Protein AF-A0A2U0S1U6-F1 (afdb_monomer)

Mean predicted aligned error: 14.84 Å

Structure (mmCIF, N/CA/C/O backbone):
data_AF-A0A2U0S1U6-F1
#
_entry.id   AF-A0A2U0S1U6-F1
#
loop_
_atom_site.group_PDB
_atom_site.id
_atom_site.type_symbol
_atom_site.label_atom_id
_atom_site.label_alt_id
_atom_site.label_comp_id
_atom_site.label_asym_id
_atom_site.label_entity_id
_atom_site.label_seq_id
_atom_site.pdbx_PDB_ins_code
_atom_site.Cartn_x
_atom_site.Cartn_y
_atom_site.Cartn_z
_atom_site.occupancy
_atom_site.B_iso_or_equiv
_atom_site.auth_seq_id
_atom_site.auth_comp_id
_atom_site.auth_asym_id
_atom_site.auth_atom_id
_atom_site.pdbx_PDB_model_num
ATOM 1 N N . ILE A 1 1 ? -12.749 37.441 23.739 1.00 44.81 1 ILE A N 1
ATOM 2 C CA . ILE A 1 1 ? -11.744 36.403 24.082 1.00 44.81 1 ILE A CA 1
ATOM 3 C C . ILE A 1 1 ? -11.580 35.403 22.929 1.00 44.81 1 ILE A C 1
ATOM 5 O O . ILE A 1 1 ? -10.470 35.305 22.437 1.00 44.81 1 ILE A O 1
ATOM 9 N N . LYS A 1 2 ? -12.652 34.806 22.372 1.00 34.22 2 LYS A N 1
ATOM 10 C CA . LYS A 1 2 ? -12.570 33.946 21.162 1.00 34.22 2 LYS A CA 1
ATOM 11 C C . LYS A 1 2 ? -11.979 34.623 19.904 1.00 34.22 2 LYS A C 1
ATOM 13 O O . LYS A 1 2 ? -11.168 34.019 19.224 1.00 34.22 2 LYS A O 1
ATOM 18 N N . PHE A 1 3 ? -12.283 35.901 19.657 1.00 32.75 3 PHE A N 1
ATOM 19 C CA . PHE A 1 3 ? -11.718 36.657 18.520 1.00 32.75 3 PHE A CA 1
ATOM 20 C C . PHE A 1 3 ? -10.236 37.043 18.671 1.00 32.75 3 PHE A C 1
ATOM 22 O O . PHE A 1 3 ? -9.562 37.286 17.681 1.00 32.75 3 PHE A O 1
ATOM 29 N N . VAL A 1 4 ? -9.726 37.108 19.905 1.00 33.41 4 VAL A N 1
ATOM 30 C CA . VAL A 1 4 ? -8.321 37.465 20.172 1.00 33.41 4 VAL A CA 1
ATOM 31 C C . VAL A 1 4 ? -7.442 36.212 20.140 1.00 33.41 4 VAL A C 1
ATOM 33 O O . VAL A 1 4 ? -6.314 36.290 19.678 1.00 33.41 4 VAL A O 1
ATOM 36 N N . GLY A 1 5 ? -7.977 35.050 20.537 1.00 30.17 5 GLY A N 1
ATOM 37 C CA . GLY A 1 5 ? -7.296 33.759 20.387 1.00 30.17 5 GLY A CA 1
ATOM 38 C C . GLY A 1 5 ? -7.085 33.366 18.923 1.00 30.17 5 GLY A C 1
ATOM 39 O O . GLY A 1 5 ? -5.979 32.989 18.564 1.00 30.17 5 GLY A O 1
ATOM 40 N N . LEU A 1 6 ? -8.100 33.551 18.068 1.00 33.03 6 LEU A N 1
ATOM 41 C CA . LEU A 1 6 ? -7.993 33.233 16.639 1.00 33.03 6 LEU A CA 1
ATOM 42 C C . LEU A 1 6 ? -6.957 34.125 15.935 1.00 33.03 6 LEU A C 1
ATOM 44 O O . LEU A 1 6 ? -6.092 33.620 15.237 1.00 33.03 6 LEU A O 1
ATOM 48 N N . ALA A 1 7 ? -6.966 35.436 16.206 1.00 34.06 7 ALA A N 1
ATOM 49 C CA . ALA A 1 7 ? -6.001 36.366 15.620 1.00 34.06 7 ALA A CA 1
ATOM 50 C C . ALA A 1 7 ? -4.557 36.123 16.097 1.00 34.06 7 ALA A C 1
ATOM 52 O O . ALA A 1 7 ? -3.629 36.323 15.324 1.00 34.06 7 ALA A O 1
ATOM 53 N N . ILE A 1 8 ? -4.357 35.686 17.347 1.00 36.22 8 ILE A N 1
ATOM 54 C CA . ILE A 1 8 ? -3.024 35.363 17.882 1.00 36.22 8 ILE A CA 1
ATOM 55 C C . ILE A 1 8 ? -2.498 34.051 17.286 1.00 36.22 8 ILE A C 1
ATOM 57 O O . ILE A 1 8 ? -1.316 33.994 16.964 1.00 36.22 8 ILE A O 1
ATOM 61 N N . ILE A 1 9 ? -3.357 33.048 17.063 1.00 40.25 9 ILE A N 1
ATOM 62 C CA . ILE A 1 9 ? -2.987 31.802 16.369 1.00 40.25 9 ILE A CA 1
ATOM 63 C C . ILE A 1 9 ? -2.623 32.094 14.908 1.00 40.25 9 ILE A C 1
ATOM 65 O O . ILE A 1 9 ? -1.553 31.692 14.465 1.00 40.25 9 ILE A O 1
ATOM 69 N N . THR A 1 10 ? -3.416 32.900 14.190 1.00 36.81 10 THR A N 1
ATOM 70 C CA . THR A 1 10 ? -3.083 33.313 12.814 1.00 36.81 10 THR A CA 1
ATOM 71 C C . THR A 1 10 ? -1.766 34.098 12.753 1.00 36.81 10 THR A C 1
ATOM 73 O O . THR A 1 10 ? -0.963 33.865 11.855 1.00 36.81 10 THR A O 1
ATOM 76 N N . PHE A 1 11 ? -1.494 34.977 13.730 1.00 34.56 11 PHE A N 1
ATOM 77 C CA . PHE A 1 11 ? -0.257 35.769 13.767 1.00 34.56 11 PHE A CA 1
ATOM 78 C C . PHE A 1 11 ? 0.987 34.931 14.130 1.00 34.56 11 PHE A C 1
ATOM 80 O O . PHE A 1 11 ? 2.075 35.179 13.598 1.00 34.56 11 PHE A O 1
ATOM 87 N N . LEU A 1 12 ? 0.837 33.921 15.001 1.00 35.41 12 LEU A N 1
ATOM 88 C CA . LEU A 1 12 ? 1.898 32.962 15.346 1.00 35.41 12 LEU A CA 1
ATOM 89 C C . LEU A 1 12 ? 2.205 32.010 14.185 1.00 35.41 12 LEU A C 1
ATOM 91 O O . LEU A 1 12 ? 3.378 31.809 13.885 1.00 35.41 12 LEU A O 1
ATOM 95 N N . CYS A 1 13 ? 1.190 31.531 13.456 1.00 34.12 13 CYS A N 1
ATOM 96 C CA . CYS A 1 13 ? 1.404 30.764 12.227 1.00 34.12 13 CYS A CA 1
ATOM 97 C C . CYS A 1 13 ? 2.159 31.604 11.182 1.00 34.12 13 CYS A C 1
ATOM 99 O O . CYS A 1 13 ? 3.176 31.156 10.665 1.00 34.12 13 CYS A O 1
ATOM 101 N N . THR A 1 14 ? 1.780 32.870 10.948 1.00 36.09 14 THR A N 1
ATOM 102 C CA . THR A 1 14 ? 2.487 33.726 9.969 1.00 36.09 14 THR A CA 1
ATOM 103 C C . THR A 1 14 ? 3.929 34.082 10.346 1.00 36.09 14 THR A C 1
ATOM 105 O O . THR A 1 14 ? 4.725 34.385 9.462 1.00 36.09 14 THR A O 1
ATOM 108 N N . THR A 1 15 ? 4.296 34.068 11.634 1.00 32.66 15 THR A N 1
ATOM 109 C CA . THR A 1 15 ? 5.660 34.437 12.063 1.00 32.66 15 THR A CA 1
ATOM 110 C C . THR A 1 15 ? 6.644 33.268 12.051 1.00 32.66 15 THR A C 1
ATOM 112 O O . THR A 1 15 ? 7.842 33.516 11.929 1.00 32.66 15 THR A O 1
ATOM 115 N N . VAL A 1 16 ? 6.167 32.018 12.074 1.00 37.06 16 VAL A N 1
ATOM 116 C CA . VAL A 1 16 ? 7.011 30.828 11.845 1.00 37.06 16 VAL A CA 1
ATOM 117 C C . VAL A 1 16 ? 7.369 30.679 10.355 1.00 37.06 16 VAL A C 1
ATOM 119 O O . VAL A 1 16 ? 8.510 30.346 10.036 1.00 37.06 16 VAL A O 1
ATOM 122 N N . PHE A 1 17 ? 6.466 31.063 9.442 1.00 38.22 17 PHE A N 1
ATOM 123 C CA . PHE A 1 17 ? 6.702 31.032 7.985 1.00 38.22 17 PHE A CA 1
ATOM 124 C C . PHE A 1 17 ? 7.580 32.175 7.435 1.00 38.22 17 PHE A C 1
ATOM 126 O O . PHE A 1 17 ? 8.018 32.109 6.293 1.00 38.22 17 PHE A O 1
ATOM 133 N N . LEU A 1 18 ? 7.866 33.218 8.226 1.00 29.95 18 LEU A N 1
ATOM 134 C CA . LEU A 1 18 ? 8.726 34.348 7.826 1.00 29.95 18 LEU A CA 1
ATOM 135 C C . LEU A 1 18 ? 10.201 34.169 8.222 1.00 29.95 18 LEU A C 1
ATOM 137 O O . LEU A 1 18 ? 10.991 35.115 8.120 1.00 29.95 18 LEU A O 1
ATOM 141 N N . THR A 1 19 ? 10.602 32.970 8.655 1.00 30.70 19 THR A N 1
ATOM 142 C CA . THR A 1 19 ? 12.022 32.618 8.604 1.00 30.70 19 THR A CA 1
ATOM 143 C C . THR A 1 19 ? 12.461 32.709 7.144 1.00 30.70 19 THR A C 1
ATOM 145 O O . THR A 1 19 ? 11.731 32.311 6.246 1.00 30.70 19 THR A O 1
ATOM 148 N N . LEU A 1 20 ? 13.608 33.342 6.888 1.00 31.86 20 LEU A N 1
ATOM 149 C CA . LEU A 1 20 ? 14.219 33.410 5.562 1.00 31.86 20 LEU A CA 1
ATOM 150 C C . LEU A 1 20 ? 14.424 31.977 5.052 1.00 31.86 20 LEU A C 1
ATOM 152 O O . LEU A 1 20 ? 15.466 31.377 5.315 1.00 31.86 20 LEU A O 1
ATOM 156 N N . VAL A 1 21 ? 13.426 31.435 4.353 1.00 33.72 21 VAL A N 1
ATOM 157 C CA . VAL A 1 21 ? 13.545 30.208 3.579 1.00 33.72 21 VAL A CA 1
ATOM 158 C C . VAL A 1 21 ? 14.455 30.577 2.423 1.00 33.72 21 VAL A C 1
ATOM 160 O O . VAL A 1 21 ? 14.054 31.196 1.439 1.00 33.72 21 VAL A O 1
ATOM 163 N N . VAL A 1 22 ? 15.741 30.292 2.600 1.00 32.19 22 VAL A N 1
ATOM 164 C CA . VAL A 1 22 ? 16.634 30.153 1.460 1.00 32.19 22 VAL A CA 1
ATOM 165 C C . VAL A 1 22 ? 16.043 28.987 0.666 1.00 32.19 22 VAL A C 1
ATOM 167 O O . VAL A 1 22 ? 15.908 27.918 1.262 1.00 32.19 22 VAL A O 1
ATOM 170 N N . PRO A 1 23 ? 15.632 29.163 -0.605 1.00 37.44 23 PRO A N 1
ATOM 171 C CA . PRO A 1 23 ? 15.196 28.034 -1.414 1.00 37.44 23 PRO A CA 1
ATOM 172 C C . PRO A 1 23 ? 16.294 26.977 -1.344 1.00 37.44 23 PRO A C 1
ATOM 174 O O . PRO A 1 23 ? 17.461 27.279 -1.619 1.00 37.44 23 PRO A O 1
ATOM 177 N N . ILE A 1 24 ? 15.946 25.776 -0.883 1.00 37.12 24 ILE A N 1
ATOM 178 C CA . ILE A 1 24 ? 16.891 24.667 -0.841 1.00 37.12 24 ILE A CA 1
ATOM 179 C C . ILE A 1 24 ? 17.199 24.346 -2.301 1.00 37.12 24 ILE A C 1
ATOM 181 O O . ILE A 1 24 ? 16.386 23.773 -3.019 1.00 37.12 24 ILE A O 1
ATOM 185 N N . ALA A 1 25 ? 18.364 24.782 -2.773 1.00 39.03 25 ALA A N 1
ATOM 186 C CA . ALA A 1 25 ? 18.887 24.329 -4.046 1.00 39.03 25 ALA A CA 1
ATOM 187 C C . ALA A 1 25 ? 19.278 22.859 -3.859 1.00 39.03 25 ALA A C 1
ATOM 189 O O . ALA A 1 25 ? 20.300 22.563 -3.248 1.00 39.03 25 ALA A O 1
ATOM 190 N N . ALA A 1 26 ? 18.456 21.940 -4.362 1.00 42.50 26 ALA A N 1
ATOM 191 C CA . ALA A 1 26 ? 18.673 20.496 -4.249 1.00 42.50 26 ALA A CA 1
ATOM 192 C C . ALA A 1 26 ? 19.816 19.963 -5.146 1.00 42.50 26 ALA A C 1
ATOM 194 O O . ALA A 1 26 ? 19.978 18.752 -5.288 1.00 42.50 26 ALA A O 1
ATOM 195 N N . GLN A 1 27 ? 20.598 20.850 -5.777 1.00 42.88 27 GLN A N 1
ATOM 196 C CA . GLN A 1 27 ? 21.670 20.496 -6.706 1.00 42.88 27 GLN A CA 1
ATOM 197 C C . GLN A 1 27 ? 23.005 21.081 -6.256 1.00 42.88 27 GLN A C 1
ATOM 199 O O . GLN A 1 27 ? 23.277 22.268 -6.449 1.00 42.88 27 GLN A O 1
ATOM 204 N N . ASP A 1 28 ? 23.875 20.219 -5.733 1.00 40.00 28 ASP A N 1
ATOM 205 C CA . ASP A 1 28 ? 25.307 20.484 -5.770 1.00 40.00 28 ASP A CA 1
ATOM 206 C C . ASP A 1 28 ? 25.774 20.374 -7.228 1.00 40.00 28 ASP A C 1
ATOM 208 O O . ASP A 1 28 ? 25.632 19.342 -7.884 1.00 40.00 28 ASP A O 1
ATOM 212 N N . LEU A 1 29 ? 26.310 21.474 -7.761 1.00 39.62 29 LEU A N 1
ATOM 213 C CA . LEU A 1 29 ? 26.857 21.544 -9.115 1.00 39.62 29 LEU A CA 1
ATOM 214 C C . LEU A 1 29 ? 27.948 20.476 -9.306 1.00 39.62 29 LEU A C 1
ATOM 216 O O . LEU A 1 29 ? 29.036 20.567 -8.730 1.00 39.62 29 LEU A O 1
ATOM 220 N N . HIS A 1 30 ? 27.668 19.489 -10.162 1.00 42.06 30 HIS A N 1
ATOM 221 C CA . HIS A 1 30 ? 28.629 18.478 -10.603 1.00 42.06 30 HIS A CA 1
ATOM 222 C C . HIS A 1 30 ? 29.864 19.156 -11.220 1.00 42.06 30 HIS A C 1
ATOM 224 O O . HIS A 1 30 ? 29.786 19.774 -12.281 1.00 42.06 30 HIS A O 1
ATOM 230 N N . THR A 1 31 ? 31.013 19.059 -10.547 1.00 37.03 31 THR A N 1
ATOM 231 C CA . THR A 1 31 ? 32.287 19.655 -10.986 1.00 37.03 31 THR A CA 1
ATOM 232 C C . THR A 1 31 ? 33.410 18.612 -10.975 1.00 37.03 31 THR A C 1
ATOM 234 O O . THR A 1 31 ? 34.422 18.774 -10.300 1.00 37.03 31 THR A O 1
ATOM 237 N N . SER A 1 32 ? 33.245 17.510 -11.718 1.00 39.22 32 SER A N 1
ATOM 238 C CA . SER A 1 32 ? 34.348 16.581 -12.016 1.00 39.22 32 SER A CA 1
ATOM 239 C C . SER A 1 32 ? 34.930 16.819 -13.412 1.00 39.22 32 SER A C 1
ATOM 241 O O . SER A 1 32 ? 34.203 17.112 -14.357 1.00 39.22 32 SER A O 1
ATOM 243 N N . ASP A 1 33 ? 36.245 16.622 -13.558 1.00 40.09 33 ASP A N 1
ATOM 244 C CA . ASP A 1 33 ? 37.011 16.770 -14.814 1.00 40.09 33 ASP A CA 1
ATOM 245 C C . ASP A 1 33 ? 36.625 15.756 -15.922 1.00 40.09 33 ASP A C 1
ATOM 247 O O . ASP A 1 33 ? 37.127 15.828 -17.046 1.00 40.09 33 ASP A O 1
ATOM 251 N N . GLN A 1 34 ? 35.725 14.812 -15.627 1.00 53.75 34 GLN A N 1
ATOM 252 C CA . GLN A 1 34 ? 34.980 14.029 -16.610 1.00 53.75 34 GLN A CA 1
ATOM 253 C C . GLN A 1 34 ? 33.499 14.322 -16.419 1.00 53.75 34 GLN A C 1
ATOM 255 O O . GLN A 1 34 ? 32.911 13.996 -15.390 1.00 53.75 34 GLN A O 1
ATOM 260 N N . ASP A 1 35 ? 32.942 14.999 -17.406 1.00 67.38 35 ASP A N 1
ATOM 261 C CA . ASP A 1 35 ? 31.585 15.497 -17.406 1.00 67.38 35 ASP A CA 1
ATOM 262 C C . ASP A 1 35 ? 30.614 14.403 -17.863 1.00 67.38 35 ASP A C 1
ATOM 264 O O . ASP A 1 35 ? 30.680 13.946 -19.004 1.00 67.38 35 ASP A O 1
ATOM 268 N N . THR A 1 36 ? 29.745 13.952 -16.960 1.00 79.00 36 THR A N 1
ATOM 269 C CA . THR A 1 36 ? 28.772 12.886 -17.224 1.00 79.00 36 THR A CA 1
ATOM 270 C C . THR A 1 36 ? 27.411 13.385 -17.717 1.00 79.00 36 THR A C 1
ATOM 272 O O . THR A 1 36 ? 26.506 12.576 -17.943 1.00 79.00 36 THR A O 1
ATOM 275 N N . GLY A 1 37 ? 27.264 14.699 -17.906 1.00 85.50 37 GLY A N 1
ATOM 276 C CA . GLY A 1 37 ? 26.038 15.312 -18.403 1.00 85.50 37 GLY A CA 1
ATOM 277 C C . GLY A 1 37 ? 25.881 15.180 -19.916 1.00 85.50 37 GLY A C 1
ATOM 278 O O . GLY A 1 37 ? 26.865 15.134 -20.659 1.00 85.50 37 GLY A O 1
ATOM 279 N N . SER A 1 38 ? 24.636 15.168 -20.393 1.00 91.19 38 SER A N 1
ATOM 280 C CA . SER A 1 38 ? 24.355 15.237 -21.830 1.00 91.19 38 SER A CA 1
ATOM 281 C C . SER A 1 38 ? 24.926 16.517 -22.450 1.00 91.19 38 SER A C 1
ATOM 283 O O . SER A 1 38 ? 25.088 17.541 -21.781 1.00 91.19 38 SER A O 1
ATOM 285 N N . VAL A 1 39 ? 25.199 16.486 -23.752 1.00 90.62 39 VAL A N 1
ATOM 286 C CA . VAL A 1 39 ? 25.562 17.669 -24.548 1.00 90.62 39 VAL A CA 1
ATOM 287 C C . VAL A 1 39 ? 24.582 17.846 -25.713 1.00 90.62 39 VAL A C 1
ATOM 289 O O . VAL A 1 39 ? 23.891 16.890 -26.069 1.00 90.62 39 VAL A O 1
ATOM 292 N N . PRO A 1 40 ? 24.502 19.029 -26.346 1.00 91.62 40 PRO A N 1
ATOM 293 C CA . PRO A 1 40 ? 23.781 19.172 -27.607 1.00 91.62 40 PRO A CA 1
ATOM 294 C C . PRO A 1 40 ? 24.366 18.247 -28.681 1.00 91.62 40 PRO A C 1
ATOM 296 O O . PRO A 1 40 ? 25.586 18.063 -28.740 1.00 91.62 40 PRO A O 1
ATOM 299 N N . LEU A 1 41 ? 23.514 17.687 -29.545 1.00 91.88 41 LEU A N 1
ATOM 300 C CA . LEU A 1 41 ? 23.969 16.877 -30.677 1.00 91.88 41 LEU A CA 1
ATOM 301 C C . LEU A 1 41 ? 24.876 17.733 -31.584 1.00 91.88 41 LEU A C 1
ATOM 303 O O . LEU A 1 41 ? 24.402 18.739 -32.116 1.00 91.88 41 LEU A O 1
ATOM 307 N N . PRO A 1 42 ? 26.163 17.381 -31.772 1.00 90.19 42 PRO A N 1
ATOM 308 C CA . PRO A 1 42 ? 27.058 18.209 -32.571 1.00 90.19 42 PRO A CA 1
ATOM 309 C C . PRO A 1 42 ? 26.675 18.204 -34.056 1.00 90.19 42 PRO A C 1
ATOM 311 O O . PRO A 1 42 ? 26.303 17.169 -34.611 1.00 90.19 42 PRO A O 1
ATOM 314 N N . ASP A 1 43 ? 26.834 19.348 -34.724 1.00 90.62 43 ASP A N 1
ATOM 315 C CA . ASP A 1 43 ? 26.521 19.495 -36.148 1.00 90.62 43 ASP A CA 1
ATOM 316 C C . ASP A 1 43 ? 27.219 18.427 -37.009 1.00 90.62 43 ASP A C 1
ATOM 318 O O . ASP A 1 43 ? 28.442 18.266 -36.982 1.00 90.62 43 ASP A O 1
ATOM 322 N N . GLY A 1 44 ? 26.435 17.710 -37.819 1.00 89.31 44 GLY A N 1
ATOM 323 C CA . GLY A 1 44 ? 26.933 16.675 -38.731 1.00 89.31 44 GLY A CA 1
ATOM 324 C C . GLY A 1 44 ? 27.261 15.327 -38.078 1.00 89.31 44 GLY A C 1
ATOM 325 O O . GLY A 1 44 ? 27.690 14.416 -38.790 1.00 89.31 44 GLY A O 1
ATOM 326 N N . VAL A 1 45 ? 27.045 15.168 -36.767 1.00 89.38 45 VAL A N 1
ATOM 327 C CA . VAL A 1 45 ? 27.137 13.870 -36.082 1.00 89.38 45 VAL A CA 1
ATOM 328 C C . VAL A 1 45 ? 25.831 13.101 -36.264 1.00 89.38 45 VAL A C 1
ATOM 330 O O . VAL A 1 45 ? 24.747 13.625 -36.032 1.00 89.38 45 VAL A O 1
ATOM 333 N N . THR A 1 46 ? 25.936 11.840 -36.685 1.00 91.88 46 THR A N 1
ATOM 334 C CA . THR A 1 46 ? 24.822 10.884 -36.659 1.00 91.88 46 THR A CA 1
ATOM 335 C C . THR A 1 46 ? 25.008 9.995 -35.432 1.00 91.88 46 THR A C 1
ATOM 337 O O . THR A 1 46 ? 26.060 9.358 -35.346 1.00 91.88 46 THR A O 1
ATOM 340 N N . PRO A 1 47 ? 24.064 9.980 -34.476 1.00 90.12 47 PRO A N 1
ATOM 341 C CA . PRO A 1 47 ? 24.161 9.105 -33.315 1.00 90.12 47 PRO A CA 1
ATOM 342 C C . PRO A 1 47 ? 24.015 7.639 -33.741 1.00 90.12 47 PRO A C 1
ATOM 344 O O . PRO A 1 47 ? 23.316 7.339 -34.709 1.00 90.12 47 PRO A O 1
ATOM 347 N N . ASP A 1 48 ? 24.657 6.729 -33.009 1.00 87.31 48 ASP A N 1
ATOM 348 C CA . ASP A 1 48 ? 24.515 5.287 -33.246 1.00 87.31 48 ASP A CA 1
ATOM 349 C C . ASP A 1 48 ? 23.093 4.823 -32.914 1.00 87.31 48 ASP A C 1
ATOM 351 O O . ASP A 1 48 ? 22.567 3.929 -33.572 1.00 87.31 48 ASP A O 1
ATOM 355 N N . ILE A 1 49 ? 22.479 5.443 -31.897 1.00 87.19 49 ILE A N 1
ATOM 356 C CA . ILE A 1 49 ? 21.115 5.173 -31.450 1.00 87.19 49 ILE A CA 1
ATOM 357 C C . ILE A 1 49 ? 20.352 6.482 -31.195 1.00 87.19 49 ILE A C 1
ATOM 359 O O . ILE A 1 49 ? 20.890 7.425 -30.614 1.00 87.19 49 ILE A O 1
ATOM 363 N N . THR A 1 50 ? 19.073 6.510 -31.576 1.00 90.62 50 THR A N 1
ATOM 364 C CA . THR A 1 50 ? 18.128 7.591 -31.259 1.00 90.62 50 THR A CA 1
ATOM 365 C C . THR A 1 50 ? 17.001 7.058 -30.378 1.00 90.62 50 THR A C 1
ATOM 367 O O . THR A 1 50 ? 16.487 5.971 -30.645 1.00 90.62 50 THR A O 1
ATOM 370 N N . ILE A 1 51 ? 16.608 7.836 -29.367 1.00 88.88 51 ILE A N 1
ATOM 371 C CA . ILE A 1 51 ? 15.544 7.504 -28.414 1.00 88.88 51 ILE A CA 1
ATOM 372 C C . ILE A 1 51 ? 14.451 8.561 -28.466 1.00 88.88 51 ILE A C 1
ATOM 374 O O . ILE A 1 51 ? 14.735 9.757 -28.352 1.00 88.88 51 ILE A O 1
ATOM 378 N N . LYS A 1 52 ? 13.201 8.116 -28.601 1.00 92.00 52 LYS A N 1
ATOM 379 C CA . LYS A 1 52 ? 12.039 8.962 -28.341 1.00 92.00 52 LYS A CA 1
ATOM 380 C C . LYS A 1 52 ? 11.904 9.157 -26.831 1.00 92.00 52 LYS A C 1
ATOM 382 O O . LYS A 1 52 ? 11.843 8.179 -26.094 1.00 92.00 52 LYS A O 1
ATOM 387 N N . THR A 1 53 ? 11.873 10.413 -26.408 1.00 92.06 53 THR A N 1
ATOM 388 C CA . THR A 1 53 ? 11.603 10.811 -25.027 1.00 92.06 53 THR A CA 1
ATOM 389 C C . THR A 1 53 ? 10.138 11.118 -24.831 1.00 92.06 53 THR A C 1
ATOM 391 O O . THR A 1 53 ? 9.525 11.713 -25.719 1.00 92.06 53 THR A O 1
ATOM 394 N N . ASP A 1 54 ? 9.642 10.781 -23.652 1.00 92.12 54 ASP A N 1
ATOM 395 C CA . ASP A 1 54 ? 8.370 11.245 -23.130 1.00 92.12 54 ASP A CA 1
ATOM 396 C C . ASP A 1 54 ? 8.663 11.946 -21.793 1.00 92.12 54 ASP A C 1
ATOM 398 O O . ASP A 1 54 ? 9.228 11.346 -20.873 1.00 92.12 54 ASP A O 1
ATOM 402 N N . ILE A 1 55 ? 8.362 13.243 -21.706 1.00 94.75 55 ILE A N 1
ATOM 403 C CA . ILE A 1 55 ? 8.628 14.032 -20.498 1.00 94.75 55 ILE A CA 1
ATOM 404 C C . ILE A 1 55 ? 7.361 14.350 -19.713 1.00 94.75 55 ILE A C 1
ATOM 406 O O . ILE A 1 55 ? 6.294 14.587 -20.275 1.00 94.75 55 ILE A O 1
ATOM 410 N N . TYR A 1 56 ? 7.512 14.433 -18.397 1.00 96.19 56 TYR A N 1
ATOM 411 C CA . TYR A 1 56 ? 6.403 14.581 -17.468 1.00 96.19 56 TYR A CA 1
ATOM 412 C C . TYR A 1 56 ? 6.662 15.727 -16.492 1.00 96.19 56 TYR A C 1
ATOM 414 O O . TYR A 1 56 ? 7.799 16.055 -16.149 1.00 96.19 56 TYR A O 1
ATOM 422 N N . LEU A 1 57 ? 5.568 16.345 -16.069 1.00 96.12 57 LEU A N 1
ATOM 423 C CA . LEU A 1 57 ? 5.476 17.494 -15.181 1.00 96.12 57 LEU A CA 1
ATOM 424 C C . LEU A 1 57 ? 4.284 17.280 -14.250 1.00 96.12 57 LEU A C 1
ATOM 426 O O . LEU A 1 57 ? 3.163 17.090 -14.729 1.00 96.12 57 LEU A O 1
ATOM 430 N N . SER A 1 58 ? 4.541 17.392 -12.954 1.00 95.31 58 SER A N 1
ATOM 431 C CA . SER A 1 58 ? 3.552 17.407 -11.880 1.00 95.31 58 SER A CA 1
ATOM 432 C C . SER A 1 58 ? 3.855 18.561 -10.924 1.00 95.31 58 SER A C 1
ATOM 434 O O . SER A 1 58 ? 5.011 18.970 -10.778 1.00 95.31 58 SER A O 1
ATOM 436 N N . PHE A 1 59 ? 2.832 19.104 -10.270 1.00 94.56 59 PHE A N 1
ATOM 437 C CA . PHE A 1 59 ? 3.007 20.098 -9.218 1.00 94.56 59 PHE A CA 1
ATOM 438 C C . PHE A 1 59 ? 1.859 20.082 -8.218 1.00 94.56 59 PHE A C 1
ATOM 440 O O . PHE A 1 59 ? 0.720 19.757 -8.552 1.00 94.56 59 PHE A O 1
ATOM 447 N N . ARG A 1 60 ? 2.163 20.466 -6.977 1.00 92.50 60 ARG A N 1
ATOM 448 C CA . ARG A 1 60 ? 1.183 20.490 -5.883 1.00 92.50 60 ARG A CA 1
ATOM 449 C C . ARG A 1 60 ? 1.649 21.298 -4.664 1.00 92.50 60 ARG A C 1
ATOM 451 O O . ARG A 1 60 ? 2.857 21.455 -4.476 1.00 92.50 60 ARG A O 1
ATOM 458 N N . PRO A 1 61 ? 0.724 21.760 -3.802 1.00 91.19 61 PRO A N 1
ATOM 459 C CA . PRO A 1 61 ? -0.732 21.587 -3.907 1.00 91.19 61 PRO A CA 1
ATOM 460 C C . PRO A 1 61 ? -1.340 22.361 -5.089 1.00 91.19 61 PRO A C 1
ATOM 462 O O . PRO A 1 61 ? -0.765 23.344 -5.553 1.00 91.19 61 PRO A O 1
ATOM 465 N N . ASN A 1 62 ? -2.480 21.899 -5.602 1.00 91.12 62 ASN A N 1
ATOM 466 C CA . ASN A 1 62 ? -3.292 22.616 -6.586 1.00 91.12 62 ASN A CA 1
ATOM 467 C C . ASN A 1 62 ? -4.778 22.423 -6.221 1.00 91.12 62 ASN A C 1
ATOM 469 O O . ASN A 1 62 ? -5.279 21.305 -6.333 1.00 91.12 62 ASN A O 1
ATOM 473 N N . PRO A 1 63 ? -5.495 23.461 -5.750 1.00 93.44 63 PRO A N 1
ATOM 474 C CA . PRO A 1 63 ? -5.063 24.856 -5.614 1.00 93.44 63 PRO A CA 1
ATOM 475 C C . PRO A 1 63 ? -3.998 25.070 -4.523 1.00 93.44 63 PRO A C 1
ATOM 477 O O . PRO A 1 63 ? -3.816 24.226 -3.657 1.00 93.44 63 PRO A O 1
ATOM 480 N N . VAL A 1 64 ? -3.318 26.220 -4.545 1.00 94.75 64 VAL A N 1
ATOM 481 C CA . VAL A 1 64 ? -2.349 26.661 -3.521 1.00 94.75 64 VAL A CA 1
ATOM 482 C C . VAL A 1 64 ? -2.700 28.060 -3.008 1.00 94.75 64 VAL A C 1
ATOM 484 O O . VAL A 1 64 ? -3.195 28.897 -3.760 1.00 94.75 64 VAL A O 1
ATOM 487 N N . GLY A 1 65 ? -2.448 28.351 -1.733 1.00 94.38 65 GLY A N 1
ATOM 488 C CA . GLY A 1 65 ? -2.684 29.680 -1.167 1.00 94.38 65 GLY A CA 1
ATOM 489 C C . GLY A 1 65 ? -1.588 30.698 -1.491 1.00 94.38 65 GLY A C 1
ATOM 490 O O . GLY A 1 65 ? -0.423 30.357 -1.703 1.00 94.38 65 GLY A O 1
ATOM 491 N N . LEU A 1 66 ? -1.946 31.983 -1.477 1.00 95.38 66 LEU A N 1
ATOM 492 C CA . LEU A 1 66 ? -1.020 33.097 -1.673 1.00 95.38 66 LEU A CA 1
ATOM 493 C C . LEU A 1 66 ? 0.123 33.055 -0.643 1.00 95.38 66 LEU A C 1
ATOM 495 O O . LEU A 1 66 ? -0.100 33.005 0.566 1.00 95.38 66 LEU A O 1
ATOM 499 N N . ASN A 1 67 ? 1.356 33.156 -1.138 1.00 93.94 67 ASN A N 1
ATOM 500 C CA . ASN A 1 67 ? 2.616 33.019 -0.403 1.00 93.94 67 ASN A CA 1
ATOM 501 C C . ASN A 1 67 ? 2.878 31.623 0.192 1.00 93.94 67 ASN A C 1
ATOM 503 O O . ASN A 1 67 ? 3.764 31.496 1.039 1.00 93.94 67 ASN A O 1
ATOM 507 N N . GLN A 1 68 ? 2.160 30.582 -0.239 1.00 92.38 68 GLN A N 1
ATOM 508 C CA . GLN A 1 68 ? 2.539 29.199 0.059 1.00 92.38 68 GLN A CA 1
ATOM 509 C C . GLN A 1 68 ? 3.511 28.653 -0.990 1.00 92.38 68 GLN A C 1
ATOM 511 O O . GLN A 1 68 ? 3.568 29.126 -2.129 1.00 92.38 68 GLN A O 1
ATOM 516 N N . ILE A 1 69 ? 4.295 27.661 -0.576 1.00 93.00 69 ILE A N 1
ATOM 517 C CA . ILE A 1 69 ? 5.188 26.912 -1.455 1.00 93.00 69 ILE A CA 1
ATOM 518 C C . ILE A 1 69 ? 4.374 25.845 -2.193 1.00 93.00 69 ILE A C 1
ATOM 520 O O . ILE A 1 69 ? 3.525 25.191 -1.588 1.00 93.00 69 ILE A O 1
ATOM 524 N N . PHE A 1 70 ? 4.663 25.651 -3.477 1.00 93.88 70 PHE A N 1
ATOM 525 C CA . PHE A 1 70 ? 4.292 24.453 -4.220 1.00 93.88 70 PHE A CA 1
ATOM 526 C C . PHE A 1 70 ? 5.550 23.747 -4.735 1.00 93.88 70 PHE A C 1
ATOM 528 O O . PHE A 1 70 ? 6.549 24.387 -5.081 1.00 93.88 70 PHE A O 1
ATOM 535 N N . LEU A 1 71 ? 5.492 22.420 -4.753 1.00 94.69 71 LEU A N 1
ATOM 536 C CA . LEU A 1 71 ? 6.514 21.537 -5.295 1.00 94.69 71 LEU A CA 1
ATOM 537 C C . LEU A 1 71 ? 6.248 21.327 -6.787 1.00 94.69 71 LEU A C 1
ATOM 539 O O . LEU A 1 71 ? 5.098 21.134 -7.181 1.00 94.69 71 LEU A O 1
ATOM 543 N N . VAL A 1 72 ? 7.305 21.341 -7.596 1.00 96.00 72 VAL A N 1
ATOM 544 C CA . VAL A 1 72 ? 7.279 20.972 -9.014 1.00 96.00 72 VAL A CA 1
ATOM 545 C C . VAL A 1 72 ? 8.192 19.770 -9.220 1.00 96.00 72 VAL A C 1
ATOM 547 O O . VAL A 1 72 ? 9.382 19.846 -8.913 1.00 96.00 72 VAL A O 1
ATOM 550 N N . ASN A 1 73 ? 7.648 18.691 -9.777 1.00 94.88 73 ASN A N 1
ATOM 551 C CA . ASN A 1 73 ? 8.363 17.477 -10.157 1.00 94.88 73 ASN A CA 1
ATOM 552 C C . ASN A 1 73 ? 8.394 17.357 -11.681 1.00 94.88 73 ASN A C 1
ATOM 554 O O . ASN A 1 73 ? 7.381 17.568 -12.349 1.00 94.88 73 ASN A O 1
ATOM 558 N N . ILE A 1 74 ? 9.552 16.991 -12.222 1.00 96.12 74 ILE A N 1
ATOM 559 C CA . ILE A 1 74 ? 9.761 16.759 -13.651 1.00 96.12 74 ILE A CA 1
ATOM 560 C C . ILE A 1 74 ? 10.626 15.523 -13.872 1.00 96.12 74 ILE A C 1
ATOM 562 O O . ILE A 1 74 ? 11.514 15.231 -13.070 1.00 96.12 74 ILE A O 1
ATOM 566 N N . TRP A 1 75 ? 10.383 14.791 -14.952 1.00 94.62 75 TRP A N 1
ATOM 567 C CA . TRP A 1 75 ? 11.213 13.647 -15.332 1.00 94.62 75 TRP A CA 1
ATOM 568 C C . TRP A 1 75 ? 11.090 13.325 -16.820 1.00 94.62 75 TRP A C 1
ATOM 570 O O . TRP A 1 75 ? 10.203 13.830 -17.509 1.00 94.62 75 TRP A O 1
ATOM 580 N N . ASN A 1 76 ? 12.007 12.498 -17.313 1.00 92.94 76 ASN A N 1
ATOM 581 C CA . ASN A 1 76 ? 12.033 11.991 -18.682 1.00 92.94 76 ASN A CA 1
ATOM 582 C C . ASN A 1 76 ? 12.052 10.462 -18.657 1.00 92.94 76 ASN A C 1
ATOM 584 O O . ASN A 1 76 ? 12.886 9.884 -17.959 1.00 92.94 76 ASN A O 1
ATOM 588 N N . ASP A 1 77 ? 11.188 9.833 -19.450 1.00 88.88 77 ASP A N 1
ATOM 589 C CA . ASP A 1 77 ? 11.212 8.399 -19.703 1.00 88.88 77 ASP A CA 1
ATOM 590 C C . ASP A 1 77 ? 11.473 8.097 -21.193 1.00 88.88 77 ASP A C 1
ATOM 592 O O . ASP A 1 77 ? 10.790 8.644 -22.061 1.00 88.88 77 ASP A O 1
ATOM 596 N N . PRO A 1 78 ? 12.439 7.223 -21.538 1.00 85.81 78 PRO A N 1
ATOM 597 C CA . PRO A 1 78 ? 13.400 6.565 -20.652 1.00 85.81 78 PRO A CA 1
ATOM 598 C C . PRO A 1 78 ? 14.409 7.532 -20.006 1.00 85.81 78 PRO A C 1
ATOM 600 O O . PRO A 1 78 ? 14.961 8.413 -20.668 1.00 85.81 78 PRO A O 1
ATOM 603 N N . GLY A 1 79 ? 14.712 7.305 -18.725 1.00 86.06 79 GLY A N 1
ATOM 604 C CA . GLY A 1 79 ? 15.827 7.958 -18.032 1.00 86.06 79 GLY A CA 1
ATOM 605 C C . GLY A 1 79 ? 17.203 7.603 -18.629 1.00 86.06 79 GLY A C 1
ATOM 606 O O . GLY A 1 79 ? 17.328 6.645 -19.403 1.00 86.06 79 GLY A O 1
ATOM 607 N N . PRO A 1 80 ? 18.263 8.361 -18.291 1.00 85.00 80 PRO A N 1
ATOM 608 C CA . PRO A 1 80 ? 19.613 8.067 -18.746 1.00 85.00 80 PRO A CA 1
ATOM 609 C C . PRO A 1 80 ? 20.167 6.811 -18.051 1.00 85.00 80 PRO A C 1
ATOM 611 O O . PRO A 1 80 ? 19.574 6.234 -17.150 1.00 85.00 80 PRO A O 1
ATOM 614 N N . SER A 1 81 ? 21.350 6.357 -18.450 1.00 79.56 81 SER A N 1
ATOM 615 C CA . SER A 1 81 ? 22.004 5.269 -17.721 1.00 79.56 81 SER A CA 1
ATOM 616 C C . SER A 1 81 ? 22.569 5.742 -16.372 1.00 79.56 81 SER A C 1
ATOM 618 O O . SER A 1 81 ? 22.699 6.943 -16.134 1.00 79.56 81 SER A O 1
ATOM 620 N N . TYR A 1 82 ? 22.929 4.810 -15.483 1.00 76.06 82 TYR A N 1
ATOM 621 C CA . TYR A 1 82 ? 23.231 5.105 -14.075 1.00 76.06 82 TYR A CA 1
ATOM 622 C C . TYR A 1 82 ? 24.281 6.207 -13.863 1.00 76.06 82 TYR A C 1
ATOM 624 O O . TYR A 1 82 ? 24.097 7.095 -13.031 1.00 76.06 82 TYR A O 1
ATOM 632 N N . ALA A 1 83 ? 25.377 6.181 -14.625 1.00 78.88 83 ALA A N 1
ATOM 633 C CA . ALA A 1 83 ? 26.440 7.175 -14.509 1.00 78.88 83 ALA A CA 1
ATOM 634 C C . ALA A 1 83 ? 26.185 8.490 -15.278 1.00 78.88 83 ALA A C 1
ATOM 636 O O . ALA A 1 83 ? 27.085 9.328 -15.316 1.00 78.88 83 ALA A O 1
ATOM 637 N N . ARG A 1 84 ? 25.020 8.678 -15.915 1.00 86.00 84 ARG A N 1
ATOM 638 C CA . ARG A 1 84 ? 24.687 9.821 -16.786 1.00 86.00 84 ARG A CA 1
ATOM 639 C C . ARG A 1 84 ? 23.518 10.638 -16.238 1.00 86.00 84 ARG A C 1
ATOM 641 O O . ARG A 1 84 ? 22.653 10.097 -15.561 1.00 86.00 84 ARG A O 1
ATOM 648 N N . PHE A 1 85 ? 23.466 11.922 -16.594 1.00 89.06 85 PHE A N 1
ATOM 649 C CA . PHE A 1 85 ? 22.345 12.821 -16.288 1.00 89.06 85 PHE A CA 1
ATOM 650 C C . PHE A 1 85 ? 22.037 13.762 -17.465 1.00 89.06 85 PHE A C 1
ATOM 652 O O . PHE A 1 85 ? 22.905 14.029 -18.303 1.00 89.06 85 PHE A O 1
ATOM 659 N N . PHE A 1 86 ? 20.809 14.275 -17.542 1.00 92.62 86 PHE A N 1
ATOM 660 C CA . PHE A 1 86 ? 20.396 15.243 -18.557 1.00 92.62 86 PHE A CA 1
ATOM 661 C C . PHE A 1 86 ? 20.691 16.677 -18.129 1.00 92.62 86 PHE A C 1
ATOM 663 O O . PHE A 1 86 ? 20.549 17.045 -16.962 1.00 92.62 86 PHE A O 1
ATOM 670 N N . ARG A 1 87 ? 21.081 17.503 -19.096 1.00 91.75 87 ARG A N 1
ATOM 671 C CA . ARG A 1 87 ? 21.330 18.927 -18.891 1.00 91.75 87 ARG A CA 1
ATOM 672 C C . ARG A 1 87 ? 20.183 19.807 -19.331 1.00 91.75 87 ARG A C 1
ATOM 674 O O . ARG A 1 87 ? 19.440 19.460 -20.244 1.00 91.75 87 ARG A O 1
ATOM 681 N N . ASP A 1 88 ? 20.160 20.991 -18.729 1.00 92.06 88 ASP A N 1
ATOM 682 C CA . ASP A 1 88 ? 19.429 22.152 -19.224 1.00 92.06 88 ASP A CA 1
ATOM 683 C C . ASP A 1 88 ? 17.917 21.910 -19.378 1.00 92.06 88 ASP A C 1
ATOM 685 O O . ASP A 1 88 ? 17.289 22.417 -20.307 1.00 92.06 88 ASP A O 1
ATOM 689 N N . TYR A 1 89 ? 17.306 21.172 -18.445 1.00 96.06 89 TYR A N 1
ATOM 690 C CA . TYR A 1 89 ? 15.849 21.134 -18.314 1.00 96.06 89 TYR A CA 1
ATOM 691 C C . TYR A 1 89 ? 15.322 22.547 -18.111 1.00 96.06 89 TYR A C 1
ATOM 693 O O . TYR A 1 89 ? 15.831 23.281 -17.261 1.00 96.06 89 TYR A O 1
ATOM 701 N N . ARG A 1 90 ? 14.303 22.937 -18.886 1.00 97.44 90 ARG A N 1
ATOM 702 C CA . ARG A 1 90 ? 13.702 24.273 -18.815 1.00 97.44 90 ARG A CA 1
ATOM 703 C C . ARG A 1 90 ? 12.257 24.188 -18.363 1.00 97.44 90 ARG A C 1
ATOM 705 O O . ARG A 1 90 ? 11.435 23.556 -19.018 1.00 97.44 90 ARG A O 1
ATOM 712 N N . ILE A 1 91 ? 11.940 24.901 -17.292 1.00 97.81 91 ILE A N 1
ATOM 713 C CA . ILE A 1 91 ? 10.592 24.998 -16.735 1.00 97.81 91 ILE A CA 1
ATOM 714 C C . ILE A 1 91 ? 10.142 26.446 -16.849 1.00 97.81 91 ILE A C 1
ATOM 716 O O . ILE A 1 91 ? 10.819 27.349 -16.357 1.00 97.81 91 ILE A O 1
ATOM 720 N N . ILE A 1 92 ? 9.031 26.681 -17.542 1.00 98.06 92 ILE A N 1
ATOM 721 C CA . ILE A 1 92 ? 8.466 28.013 -17.759 1.00 98.06 92 ILE A CA 1
ATOM 722 C C . ILE A 1 92 ? 7.242 28.173 -16.862 1.00 98.06 92 ILE A C 1
ATOM 724 O O . ILE A 1 92 ? 6.296 27.399 -16.971 1.00 98.06 92 ILE A O 1
ATOM 728 N N . LEU A 1 93 ? 7.270 29.195 -16.009 1.00 97.75 93 LEU A N 1
ATOM 729 C CA . LEU A 1 93 ? 6.163 29.629 -15.159 1.00 97.75 93 LEU A CA 1
ATOM 730 C C . LEU A 1 93 ? 5.602 30.939 -15.717 1.00 97.75 93 LEU A C 1
ATOM 732 O O . LEU A 1 93 ? 6.313 31.943 -15.723 1.00 97.75 93 LEU A O 1
ATOM 736 N N . GLU A 1 94 ? 4.355 30.946 -16.176 1.00 98.00 94 GLU A N 1
ATOM 737 C CA . GLU A 1 94 ? 3.610 32.141 -16.585 1.00 98.00 94 GLU A CA 1
ATOM 738 C C . GLU A 1 94 ? 2.618 32.532 -15.486 1.00 98.00 94 GLU A C 1
ATOM 740 O O . GLU A 1 94 ? 1.738 31.753 -15.121 1.00 98.00 94 GLU A O 1
ATOM 745 N N . LYS A 1 95 ? 2.770 33.746 -14.953 1.00 97.19 95 LYS A N 1
ATOM 746 C CA . LYS A 1 95 ? 1.877 34.316 -13.938 1.00 97.19 95 LYS A CA 1
ATOM 747 C C . LYS A 1 95 ? 0.578 34.847 -14.569 1.00 97.19 95 LYS A C 1
ATOM 749 O O . LYS A 1 95 ? 0.568 35.148 -15.764 1.00 97.19 95 LYS A O 1
ATOM 754 N N . PRO A 1 96 ? -0.481 35.093 -13.772 1.00 96.06 96 PRO A N 1
ATOM 755 C CA . PRO A 1 96 ? -1.746 35.655 -14.258 1.00 96.06 96 PRO A CA 1
ATOM 756 C C . PRO A 1 96 ? -1.620 37.001 -14.996 1.00 96.06 96 PRO A C 1
ATOM 758 O O . PRO A 1 96 ? -2.468 37.343 -15.819 1.00 96.06 96 PRO A O 1
ATOM 761 N N . ASP A 1 97 ? -0.574 37.784 -14.712 1.00 96.12 97 ASP A N 1
ATOM 762 C CA . ASP A 1 97 ? -0.291 39.061 -15.381 1.00 96.12 97 ASP A CA 1
ATOM 763 C C . ASP A 1 97 ? 0.472 38.917 -16.717 1.00 96.12 97 ASP A C 1
ATOM 765 O O . ASP A 1 97 ? 0.740 39.918 -17.388 1.00 96.12 97 ASP A O 1
ATOM 769 N N . GLY A 1 98 ? 0.804 37.682 -17.111 1.00 94.69 98 GLY A N 1
ATOM 770 C CA . GLY A 1 98 ? 1.574 37.339 -18.307 1.00 94.69 98 GLY A CA 1
ATOM 771 C C . GLY A 1 98 ? 3.094 37.361 -18.117 1.00 94.69 98 GLY A C 1
ATOM 772 O O . GLY A 1 98 ? 3.830 37.131 -19.079 1.00 94.69 98 GLY A O 1
ATOM 773 N N . THR A 1 99 ? 3.600 37.641 -16.911 1.00 96.88 99 THR A N 1
ATOM 774 C CA . THR A 1 99 ? 5.040 37.593 -16.627 1.00 96.88 99 THR A CA 1
ATOM 775 C C . THR A 1 99 ? 5.527 36.148 -16.631 1.00 96.88 99 THR A C 1
ATOM 777 O O . THR A 1 99 ? 4.997 35.313 -15.902 1.00 96.88 99 THR A O 1
ATOM 780 N N . GLN A 1 100 ? 6.577 35.859 -17.404 1.00 97.25 100 GLN A N 1
ATOM 781 C CA . GLN A 1 100 ? 7.196 34.535 -17.454 1.00 97.25 100 GLN A CA 1
ATOM 782 C C . GLN A 1 100 ? 8.525 34.484 -16.699 1.00 97.25 100 GLN A C 1
ATOM 784 O O . GLN A 1 100 ? 9.357 35.386 -16.814 1.00 97.25 100 GLN A O 1
ATOM 789 N N . THR A 1 101 ? 8.742 33.393 -15.969 1.00 96.62 101 THR A N 1
ATOM 790 C CA . THR A 1 101 ? 10.029 33.030 -15.365 1.00 96.62 101 THR A CA 1
ATOM 791 C C . THR A 1 101 ? 10.467 31.681 -15.918 1.00 96.62 101 THR A C 1
ATOM 793 O O . THR A 1 101 ? 9.673 30.747 -15.953 1.00 96.62 101 THR A O 1
ATOM 796 N N . THR A 1 102 ? 11.724 31.567 -16.348 1.00 97.12 102 THR A N 1
ATOM 797 C CA . THR A 1 102 ? 12.314 30.285 -16.754 1.00 97.12 102 THR A CA 1
ATOM 798 C C . THR A 1 102 ? 13.304 29.822 -15.702 1.00 97.12 102 THR A C 1
ATOM 800 O O . THR A 1 102 ? 14.223 30.559 -15.346 1.00 97.12 102 THR A O 1
ATOM 803 N N . ILE A 1 103 ? 13.114 28.597 -15.231 1.00 96.25 103 ILE A N 1
ATOM 804 C CA . ILE A 1 103 ? 14.034 27.888 -14.347 1.00 96.25 103 ILE A CA 1
ATOM 805 C C . ILE A 1 103 ? 14.807 26.890 -15.206 1.00 96.25 103 ILE A C 1
ATOM 807 O O . ILE A 1 103 ? 14.221 26.220 -16.058 1.00 96.25 103 ILE A O 1
ATOM 811 N N . THR A 1 104 ? 16.123 26.826 -15.006 1.00 95.12 104 THR A N 1
ATOM 812 C CA . THR A 1 104 ? 17.005 25.872 -15.685 1.00 95.12 104 THR A CA 1
ATOM 813 C C . THR A 1 104 ? 17.724 25.021 -14.655 1.00 95.12 104 THR A C 1
ATOM 815 O O . THR A 1 104 ? 18.312 25.569 -13.722 1.00 95.12 104 THR A O 1
ATOM 818 N N . MET A 1 105 ? 17.680 23.702 -14.828 1.00 93.06 105 MET A N 1
ATOM 819 C CA . MET A 1 105 ? 18.324 22.742 -13.930 1.00 93.06 105 MET A CA 1
ATOM 820 C C . MET A 1 105 ? 18.750 21.470 -14.671 1.00 93.06 105 MET A C 1
ATOM 822 O O . MET A 1 105 ? 18.331 21.235 -15.800 1.00 93.06 105 MET A O 1
ATOM 826 N N . ASN A 1 106 ? 19.595 20.652 -14.045 1.00 91.88 106 ASN A N 1
ATOM 827 C CA . ASN A 1 106 ? 19.940 19.324 -14.567 1.00 91.88 106 ASN A CA 1
ATOM 828 C C . ASN A 1 106 ? 18.972 18.262 -14.022 1.00 91.88 106 ASN A C 1
ATOM 830 O O . ASN A 1 106 ? 18.270 18.528 -13.049 1.00 91.88 106 ASN A O 1
ATOM 834 N N . SER A 1 107 ? 18.947 17.064 -14.600 1.00 90.81 107 SER A N 1
ATOM 835 C CA . SER A 1 107 ? 18.311 15.912 -13.954 1.00 90.81 107 SER A CA 1
ATOM 836 C C . SER A 1 107 ? 19.233 15.289 -12.901 1.00 90.81 107 SER A C 1
ATOM 838 O O . SER A 1 107 ? 20.453 15.479 -12.933 1.00 90.81 107 SER A O 1
ATOM 840 N N . TYR A 1 108 ? 18.669 14.478 -12.014 1.00 84.94 108 TYR A N 1
ATOM 841 C CA . TYR A 1 108 ? 19.410 13.494 -11.246 1.00 84.94 108 TYR A CA 1
ATOM 842 C C . TYR A 1 108 ? 19.963 12.397 -12.174 1.00 84.94 108 TYR A C 1
ATOM 844 O O . TYR A 1 108 ? 19.409 12.150 -13.259 1.00 84.94 108 TYR A O 1
ATOM 852 N N . PRO A 1 109 ? 21.093 11.766 -11.801 1.00 80.31 109 PRO A N 1
ATOM 853 C CA . PRO A 1 109 ? 21.619 10.620 -12.528 1.00 80.31 109 PRO A CA 1
ATOM 854 C C . PRO A 1 109 ? 20.661 9.423 -12.516 1.00 80.31 109 PRO A C 1
ATOM 856 O O . PRO A 1 109 ? 19.917 9.237 -11.558 1.00 80.31 109 PRO A O 1
ATOM 859 N N . ALA A 1 110 ? 20.758 8.566 -13.534 1.00 78.38 110 ALA A N 1
ATOM 860 C CA . ALA A 1 110 ? 19.983 7.328 -13.704 1.00 78.38 110 ALA A CA 1
ATOM 861 C C . ALA A 1 110 ? 18.485 7.496 -14.012 1.00 78.38 110 ALA A C 1
ATOM 863 O O . ALA A 1 110 ? 18.010 6.994 -15.023 1.00 78.38 110 ALA A O 1
ATOM 864 N N . ASP A 1 111 ? 17.715 8.157 -13.156 1.00 77.56 111 ASP A N 1
ATOM 865 C CA . ASP A 1 111 ? 16.254 8.200 -13.310 1.00 77.56 111 ASP A CA 1
ATOM 866 C C . ASP A 1 111 ? 15.767 9.377 -14.169 1.00 77.56 111 ASP A C 1
ATOM 868 O O . ASP A 1 111 ? 14.631 9.376 -14.632 1.00 77.56 111 ASP A O 1
ATOM 872 N N . GLY A 1 112 ? 16.628 10.366 -14.435 1.00 87.75 112 GLY A N 1
ATOM 873 C CA . GLY A 1 112 ? 16.257 11.526 -15.242 1.00 87.75 112 GLY A CA 1
ATOM 874 C C . GLY A 1 112 ? 15.254 12.451 -14.547 1.00 87.75 112 GLY A C 1
ATOM 875 O O . GLY A 1 112 ? 14.662 13.301 -15.210 1.00 87.75 112 GLY A O 1
ATOM 876 N N . THR A 1 113 ? 15.066 12.315 -13.234 1.00 91.06 113 THR A N 1
ATOM 877 C CA . THR A 1 113 ? 14.126 13.123 -12.448 1.00 91.06 113 THR A CA 1
ATOM 878 C C . THR A 1 113 ? 14.741 14.456 -12.022 1.00 91.06 113 THR A C 1
ATOM 880 O O . THR A 1 113 ? 15.956 14.626 -11.995 1.00 91.06 113 THR A O 1
ATOM 883 N N . ALA A 1 114 ? 13.918 15.440 -11.686 1.00 92.19 114 ALA A N 1
ATOM 884 C CA . ALA A 1 114 ? 14.324 16.694 -11.068 1.00 92.19 114 ALA A CA 1
ATOM 885 C C . ALA A 1 114 ? 13.127 17.314 -10.336 1.00 92.19 114 ALA A C 1
ATOM 887 O O . ALA A 1 114 ? 11.975 17.087 -10.703 1.00 92.19 114 ALA A O 1
ATOM 888 N N . TRP A 1 115 ? 13.386 18.108 -9.300 1.00 93.81 115 TRP A N 1
ATOM 889 C CA . TRP A 1 115 ? 12.327 18.813 -8.581 1.00 93.81 115 TRP A CA 1
ATOM 890 C C . TRP A 1 115 ? 12.823 20.125 -7.972 1.00 93.81 115 TRP A C 1
ATOM 892 O O . TRP A 1 115 ? 14.018 20.299 -7.722 1.00 93.81 115 TRP A O 1
ATOM 902 N N . PHE A 1 116 ? 11.900 21.058 -7.745 1.00 94.50 116 PHE A N 1
ATOM 903 C CA . PHE A 1 116 ? 12.167 22.305 -7.027 1.00 94.50 116 PHE A CA 1
ATOM 904 C C . PHE A 1 116 ? 10.900 22.842 -6.354 1.00 94.50 116 PHE A C 1
ATOM 906 O O . PHE A 1 116 ? 9.780 22.522 -6.744 1.00 94.50 116 PHE A O 1
ATOM 913 N N . GLU A 1 117 ? 11.090 23.703 -5.359 1.00 94.50 117 GLU A N 1
ATOM 914 C CA . GLU A 1 117 ? 10.018 24.431 -4.682 1.00 94.50 117 GLU A CA 1
ATOM 915 C C . GLU A 1 117 ? 9.908 25.869 -5.205 1.00 94.50 117 GLU A C 1
ATOM 917 O O . GLU A 1 117 ? 10.917 26.516 -5.512 1.00 94.50 117 GLU A O 1
ATOM 922 N N . TYR A 1 118 ? 8.686 26.396 -5.279 1.00 95.12 118 TYR A N 1
ATOM 923 C CA . TYR A 1 118 ? 8.426 27.777 -5.686 1.00 95.12 118 TYR A CA 1
ATOM 924 C C . TYR A 1 118 ? 7.320 28.416 -4.840 1.00 95.12 118 TYR A C 1
ATOM 926 O O . TYR A 1 118 ? 6.411 27.736 -4.380 1.00 95.12 118 TYR A O 1
ATOM 934 N N . ILE A 1 119 ? 7.384 29.735 -4.629 1.00 95.69 119 ILE A N 1
ATOM 935 C CA . ILE A 1 119 ? 6.399 30.482 -3.829 1.00 95.69 119 ILE A CA 1
ATOM 936 C C . ILE A 1 119 ? 5.325 31.074 -4.749 1.00 95.69 119 ILE A C 1
ATOM 938 O O . ILE A 1 119 ? 5.635 31.861 -5.647 1.00 95.69 119 ILE A O 1
ATOM 942 N N . ALA A 1 120 ? 4.058 30.743 -4.495 1.00 94.44 120 ALA A N 1
ATOM 943 C CA . ALA A 1 120 ? 2.906 31.292 -5.208 1.00 94.44 120 ALA A CA 1
ATOM 944 C C . ALA A 1 120 ? 2.627 32.742 -4.769 1.00 94.44 120 ALA A C 1
ATOM 946 O O . ALA A 1 120 ? 1.842 33.000 -3.862 1.00 94.44 120 ALA A O 1
ATOM 947 N N . ASP A 1 121 ? 3.290 33.714 -5.393 1.00 95.69 121 ASP A N 1
ATOM 948 C CA . ASP A 1 121 ? 3.293 35.125 -4.967 1.00 95.69 121 ASP A CA 1
ATOM 949 C C . ASP A 1 121 ? 2.200 36.008 -5.611 1.00 95.69 121 ASP A C 1
ATOM 951 O O . ASP A 1 121 ? 2.179 37.225 -5.406 1.00 95.69 121 ASP A O 1
ATOM 955 N N . MET A 1 122 ? 1.282 35.421 -6.388 1.00 96.25 122 MET A N 1
ATOM 956 C CA . MET A 1 122 ? 0.220 36.141 -7.099 1.00 96.25 122 MET A CA 1
ATOM 957 C C . MET A 1 122 ? -1.044 35.286 -7.222 1.00 96.25 122 MET A C 1
ATOM 959 O O . MET A 1 122 ? -0.990 34.182 -7.751 1.00 96.25 122 MET A O 1
ATOM 963 N N . VAL A 1 123 ? -2.188 35.813 -6.781 1.00 97.06 123 VAL A N 1
ATOM 964 C CA . VAL A 1 123 ? -3.500 35.154 -6.917 1.00 97.06 123 VAL A CA 1
ATOM 965 C C . VAL A 1 123 ? -3.922 35.088 -8.386 1.00 97.06 123 VAL A C 1
ATOM 967 O O . VAL A 1 123 ? -3.793 36.074 -9.116 1.00 97.06 123 VAL A O 1
ATOM 970 N N . GLY A 1 124 ? -4.481 33.950 -8.798 1.00 96.44 124 GLY A N 1
ATOM 971 C CA . GLY A 1 124 ? -4.988 33.708 -10.148 1.00 96.44 124 GLY A CA 1
ATOM 972 C C . GLY A 1 124 ? -4.501 32.386 -10.739 1.00 96.44 124 GLY A C 1
ATOM 973 O O . GLY A 1 124 ? -3.890 31.570 -10.055 1.00 96.44 124 GLY A O 1
ATOM 974 N N . GLU A 1 125 ? -4.783 32.180 -12.022 1.00 97.44 125 GLU A N 1
ATOM 975 C CA . GLU A 1 125 ? -4.339 31.001 -12.769 1.00 97.44 125 GLU A CA 1
ATOM 976 C C . GLU A 1 125 ? -2.917 31.211 -13.306 1.00 97.44 125 GLU A C 1
ATOM 978 O O . GLU A 1 125 ? -2.667 32.118 -14.105 1.00 97.44 125 GLU A O 1
ATOM 983 N N . TRP A 1 126 ? -1.988 30.378 -12.848 1.00 97.69 126 TRP A N 1
ATOM 984 C CA . TRP A 1 126 ? -0.629 30.275 -13.371 1.00 97.69 126 TRP A CA 1
ATOM 985 C C . TRP A 1 126 ? -0.567 29.161 -14.409 1.00 97.69 126 TRP A C 1
ATOM 987 O O . TRP A 1 126 ? -1.323 28.194 -14.320 1.00 97.69 126 TRP A O 1
ATOM 997 N N . LYS A 1 127 ? 0.371 29.254 -15.353 1.00 97.62 127 LYS A N 1
ATOM 998 C CA . LYS A 1 127 ? 0.652 28.173 -16.304 1.00 97.62 127 LYS A CA 1
ATOM 999 C C . LYS A 1 127 ? 2.084 27.692 -16.179 1.00 97.62 127 LYS A C 1
ATOM 1001 O O . LYS A 1 127 ? 3.008 28.502 -16.117 1.00 97.62 127 LYS A O 1
ATOM 1006 N N . ILE A 1 128 ? 2.267 26.379 -16.178 1.00 97.75 128 ILE A N 1
ATOM 1007 C CA . ILE A 1 128 ? 3.567 25.723 -16.029 1.00 97.75 128 ILE A CA 1
ATOM 1008 C C . ILE A 1 128 ? 3.807 24.821 -17.239 1.00 97.75 128 ILE A C 1
ATOM 1010 O O . ILE A 1 128 ? 2.889 24.143 -17.701 1.00 97.75 128 ILE A O 1
ATOM 1014 N N . LYS A 1 129 ? 5.029 24.837 -17.777 1.00 97.75 129 LYS A N 1
ATOM 1015 C CA . LYS A 1 129 ? 5.440 23.977 -18.894 1.00 97.75 129 LYS A CA 1
ATOM 1016 C C . LYS A 1 129 ? 6.880 23.507 -18.729 1.00 97.75 129 LYS A C 1
ATOM 1018 O O . LYS A 1 129 ? 7.755 24.321 -18.430 1.00 97.75 129 LYS A O 1
ATOM 1023 N N . PHE A 1 130 ? 7.129 22.226 -18.984 1.00 98.19 130 PHE A N 1
ATOM 1024 C CA . PHE A 1 130 ? 8.463 21.631 -19.009 1.00 98.19 130 PHE A CA 1
ATOM 1025 C C . PHE A 1 130 ? 8.918 21.403 -20.461 1.00 98.19 130 PHE A C 1
ATOM 1027 O O . PHE A 1 130 ? 8.130 21.020 -21.327 1.00 98.19 130 PHE A O 1
ATOM 1034 N N . ILE A 1 131 ? 10.183 21.715 -20.747 1.00 97.94 131 ILE A N 1
ATOM 1035 C CA . ILE A 1 131 ? 10.825 21.551 -22.051 1.00 97.94 131 ILE A CA 1
ATOM 1036 C C . ILE A 1 131 ? 12.178 20.858 -21.870 1.00 97.94 131 ILE A C 1
ATOM 1038 O O . ILE A 1 131 ? 13.020 21.315 -21.087 1.00 97.94 131 ILE A O 1
ATOM 1042 N N . PHE A 1 132 ? 12.398 19.815 -22.667 1.00 97.31 132 PHE A N 1
ATOM 1043 C CA . PHE A 1 132 ? 13.680 19.150 -22.847 1.00 97.31 132 PHE A CA 1
ATOM 1044 C C . PHE A 1 132 ? 14.141 19.320 -24.299 1.00 97.31 132 PHE A C 1
ATOM 1046 O O . PHE A 1 132 ? 13.498 18.843 -25.226 1.00 97.31 132 PHE A O 1
ATOM 1053 N N . ASP A 1 133 ? 15.272 19.991 -24.521 1.00 95.44 133 ASP A N 1
ATOM 1054 C CA . ASP A 1 133 ? 15.770 20.295 -25.875 1.00 95.44 133 ASP A CA 1
ATOM 1055 C C . ASP A 1 133 ? 16.550 19.122 -26.523 1.00 95.44 133 ASP A C 1
ATOM 1057 O O . ASP A 1 133 ? 17.173 19.279 -27.578 1.00 95.44 133 ASP A O 1
ATOM 1061 N N . GLY A 1 134 ? 16.505 17.935 -25.910 1.00 94.81 134 GLY A N 1
ATOM 1062 C CA . GLY A 1 134 ? 17.249 16.746 -26.316 1.00 94.81 134 GLY A CA 1
ATOM 1063 C C . GLY A 1 134 ? 18.613 16.627 -25.629 1.00 94.81 134 GLY A C 1
ATOM 1064 O O . GLY A 1 134 ? 19.167 17.593 -25.103 1.00 94.81 134 GLY A O 1
ATOM 1065 N N . GLY A 1 135 ? 19.183 15.422 -25.644 1.00 93.62 135 GLY A N 1
ATOM 1066 C CA . GLY A 1 135 ? 20.441 15.127 -24.953 1.00 93.62 135 GLY A CA 1
ATOM 1067 C C . GLY A 1 135 ? 21.269 14.078 -25.681 1.00 93.62 135 GLY A C 1
ATOM 1068 O O . GLY A 1 135 ? 20.823 12.952 -25.881 1.00 93.62 135 GLY A O 1
ATOM 1069 N N . TYR A 1 136 ? 22.488 14.438 -26.081 1.00 93.44 136 TYR A N 1
ATOM 1070 C CA . TYR A 1 136 ? 23.438 13.537 -26.731 1.00 93.44 136 TYR A CA 1
ATOM 1071 C C . TYR A 1 136 ? 24.514 13.066 -25.750 1.00 93.44 136 TYR A C 1
ATOM 1073 O O . TYR A 1 136 ? 25.127 13.872 -25.046 1.00 93.44 136 TYR A O 1
ATOM 1081 N N . PHE A 1 137 ? 24.781 11.762 -25.753 1.00 91.06 137 PHE A N 1
ATOM 1082 C CA . PHE A 1 137 ? 25.867 11.131 -25.013 1.00 91.06 137 PHE A CA 1
ATOM 1083 C C . PHE A 1 137 ? 26.819 10.423 -25.988 1.00 91.06 137 PHE A C 1
ATOM 1085 O O . PHE A 1 137 ? 26.422 9.444 -26.626 1.00 91.06 137 PHE A O 1
ATOM 1092 N N . PRO A 1 138 ? 28.081 10.868 -26.121 1.00 89.25 138 PRO A N 1
ATOM 1093 C CA . PRO A 1 138 ? 29.072 10.163 -26.931 1.00 89.25 138 PRO A CA 1
ATOM 1094 C C . PRO A 1 138 ? 29.489 8.816 -26.299 1.00 89.25 138 PRO A C 1
ATOM 1096 O O . PRO A 1 138 ? 29.304 8.609 -25.093 1.00 89.25 138 PRO A O 1
ATOM 1099 N N . PRO A 1 139 ? 30.115 7.903 -27.066 1.00 85.56 139 PRO A N 1
ATOM 1100 C CA . PRO A 1 139 ? 30.743 6.716 -26.498 1.00 85.56 139 PRO A CA 1
ATOM 1101 C C . PRO A 1 139 ? 31.871 7.148 -25.557 1.00 85.56 139 PRO A C 1
ATOM 1103 O O . PRO A 1 139 ? 32.587 8.115 -25.836 1.00 85.56 139 PRO A O 1
ATOM 1106 N N .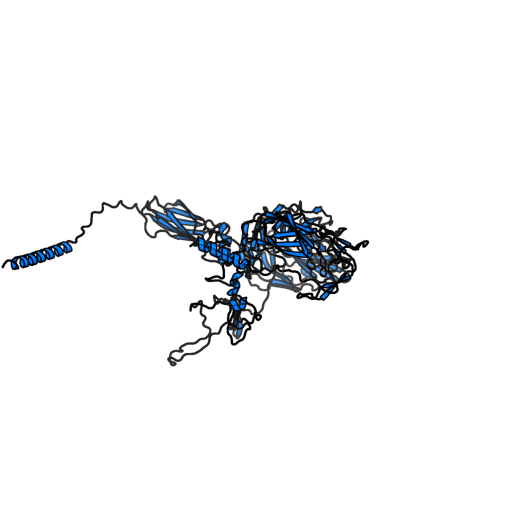 GLY A 1 140 ? 32.056 6.441 -24.449 1.00 83.06 140 GLY A N 1
ATOM 1107 C CA . GLY A 1 140 ? 33.081 6.801 -23.477 1.00 83.06 140 GLY A CA 1
ATOM 1108 C C . GLY A 1 140 ? 32.846 6.234 -22.087 1.00 83.06 140 GLY A C 1
ATOM 1109 O O . GLY A 1 140 ? 31.924 5.453 -21.858 1.00 83.06 140 GLY A O 1
ATOM 1110 N N . LYS A 1 141 ? 33.716 6.649 -21.164 1.00 82.62 141 LYS A N 1
ATOM 1111 C CA . LYS A 1 141 ? 33.655 6.296 -19.745 1.00 82.62 141 LYS A CA 1
ATOM 1112 C C . LYS A 1 141 ? 32.970 7.400 -18.960 1.00 82.62 141 LYS A C 1
ATOM 1114 O O . LYS A 1 141 ? 33.372 8.555 -19.066 1.00 82.62 141 LYS A O 1
ATOM 1119 N N . TYR A 1 142 ? 31.979 7.020 -18.170 1.00 80.06 142 TYR A N 1
ATOM 1120 C CA . TYR A 1 142 ? 31.179 7.910 -17.342 1.00 80.06 142 TYR A CA 1
ATOM 1121 C C . TYR A 1 142 ? 31.386 7.493 -15.896 1.00 80.06 142 TYR A C 1
ATOM 1123 O O . TYR A 1 142 ? 31.143 6.339 -15.553 1.00 80.06 142 TYR A O 1
ATOM 1131 N N . THR A 1 143 ? 31.888 8.407 -15.071 1.00 79.06 143 THR A N 1
ATOM 1132 C CA . THR A 1 143 ? 32.231 8.123 -13.676 1.00 79.06 143 THR A CA 1
ATOM 1133 C C . THR A 1 143 ? 31.324 8.924 -12.762 1.00 79.06 143 THR A C 1
ATOM 1135 O O . THR A 1 143 ? 31.276 10.147 -12.870 1.00 79.06 143 THR A O 1
ATOM 1138 N N . VAL A 1 144 ? 30.633 8.238 -11.854 1.00 72.69 144 VAL A N 1
ATOM 1139 C CA . VAL A 1 144 ? 29.838 8.871 -10.803 1.00 72.69 144 VAL A CA 1
ATOM 1140 C C . VAL A 1 144 ? 30.785 9.698 -9.925 1.00 72.69 144 VAL A C 1
ATOM 1142 O O . VAL A 1 144 ? 31.749 9.129 -9.396 1.00 72.69 144 VAL A O 1
ATOM 1145 N N . PRO A 1 145 ? 30.563 11.016 -9.769 1.00 65.06 145 PRO A N 1
ATOM 1146 C CA . PRO A 1 145 ? 31.484 11.853 -9.012 1.00 65.06 145 PRO A CA 1
ATOM 1147 C C . PRO A 1 145 ? 31.523 11.463 -7.527 1.00 65.06 145 PRO A C 1
ATOM 1149 O O . PRO A 1 145 ? 30.624 10.787 -7.021 1.00 65.06 145 PRO A O 1
ATOM 1152 N N . GLU A 1 146 ? 32.584 11.865 -6.823 1.00 61.84 146 GLU A N 1
ATOM 1153 C CA . GLU A 1 146 ? 32.748 11.500 -5.417 1.00 61.84 146 GLU A CA 1
ATOM 1154 C C . GLU A 1 146 ? 31.759 12.257 -4.508 1.00 61.84 146 GLU A C 1
ATOM 1156 O O . GLU A 1 146 ? 31.935 13.448 -4.268 1.00 61.84 146 GLU A O 1
ATOM 1161 N N . PHE A 1 147 ? 30.740 11.566 -3.977 1.00 60.72 147 PHE A N 1
ATOM 1162 C CA . PHE A 1 147 ? 29.735 12.121 -3.051 1.00 60.72 147 PHE A CA 1
ATOM 1163 C C . PHE A 1 147 ? 29.390 11.145 -1.908 1.00 60.72 147 PHE A C 1
ATOM 1165 O O . PHE A 1 147 ? 29.715 9.957 -1.981 1.00 60.72 147 PHE A O 1
ATOM 1172 N N . GLU A 1 148 ? 28.720 11.626 -0.849 1.00 40.75 148 GLU A N 1
ATOM 1173 C CA . GLU A 1 148 ? 28.143 10.764 0.197 1.00 40.75 148 GLU A CA 1
ATOM 1174 C C . GLU A 1 148 ? 27.003 9.914 -0.396 1.00 40.75 148 GLU A C 1
ATOM 1176 O O . GLU A 1 148 ? 25.862 10.345 -0.512 1.00 40.75 148 GLU A O 1
ATOM 1181 N N . GLY A 1 149 ? 27.332 8.695 -0.824 1.00 52.69 149 GLY A N 1
ATOM 1182 C CA . GLY A 1 149 ? 26.403 7.744 -1.431 1.00 52.69 149 GLY A CA 1
ATOM 1183 C C . GLY A 1 149 ? 27.084 6.405 -1.716 1.00 52.69 149 GLY A C 1
ATOM 1184 O O . GLY A 1 149 ? 28.311 6.300 -1.701 1.00 52.69 149 GLY A O 1
ATOM 1185 N N . SER A 1 150 ? 26.306 5.351 -1.974 1.00 49.75 150 SER A N 1
ATOM 1186 C CA . SER A 1 150 ? 26.816 3.967 -1.974 1.00 49.75 150 SER A CA 1
ATOM 1187 C C . SER A 1 150 ? 27.796 3.611 -3.112 1.00 49.75 150 SER A C 1
ATOM 1189 O O . SER A 1 150 ? 28.317 2.494 -3.116 1.00 49.75 150 SER A O 1
ATOM 1191 N N . ARG A 1 151 ? 28.062 4.516 -4.076 1.00 60.16 151 ARG A N 1
ATOM 1192 C CA . ARG A 1 151 ? 28.828 4.233 -5.317 1.00 60.16 151 ARG A CA 1
ATOM 1193 C C . ARG A 1 151 ? 29.702 5.372 -5.853 1.00 60.16 151 ARG A C 1
ATOM 1195 O O . ARG A 1 151 ? 30.029 5.397 -7.037 1.00 60.16 151 ARG A O 1
ATOM 1202 N N . SER A 1 152 ? 30.098 6.289 -4.979 1.00 66.75 152 SER A N 1
ATOM 1203 C CA . SER A 1 152 ? 31.145 7.284 -5.243 1.00 66.75 152 SER A CA 1
ATOM 1204 C C . SER A 1 152 ? 32.338 6.669 -6.006 1.00 66.75 152 SER A C 1
ATOM 1206 O O . SER A 1 152 ? 32.921 5.683 -5.544 1.00 66.75 152 SER A O 1
ATOM 1208 N N . GLY A 1 153 ? 32.661 7.190 -7.199 1.00 70.81 153 GLY A N 1
ATOM 1209 C CA . GLY A 1 153 ? 33.769 6.708 -8.039 1.00 70.81 153 GLY A CA 1
ATOM 1210 C C . GLY A 1 153 ? 33.471 5.505 -8.952 1.00 70.81 153 GLY A C 1
ATOM 1211 O O . GLY A 1 153 ? 34.395 4.963 -9.560 1.00 70.81 153 GLY A O 1
ATOM 1212 N N . TYR A 1 154 ? 32.215 5.062 -9.067 1.00 77.38 154 TYR A N 1
ATOM 1213 C CA . TYR A 1 154 ? 31.822 3.998 -10.001 1.00 77.38 154 TYR A CA 1
ATOM 1214 C C . TYR A 1 154 ? 31.879 4.474 -11.464 1.00 77.38 154 TYR A C 1
ATOM 1216 O O . TYR A 1 154 ? 31.319 5.517 -11.788 1.00 77.38 154 TYR A O 1
ATOM 1224 N N . THR A 1 155 ? 32.521 3.705 -12.354 1.00 77.12 155 THR A N 1
ATOM 1225 C CA . THR A 1 155 ? 32.663 4.030 -13.787 1.00 77.12 155 THR A CA 1
ATOM 1226 C C . THR A 1 155 ? 31.963 3.004 -14.674 1.00 77.12 155 THR A C 1
ATOM 1228 O O . THR A 1 155 ? 32.241 1.809 -14.570 1.00 77.12 155 THR A O 1
ATOM 1231 N N . GLU A 1 156 ? 31.155 3.484 -15.619 1.00 77.19 156 GLU A N 1
ATOM 1232 C CA . GLU A 1 156 ? 30.568 2.700 -16.712 1.00 77.19 156 GLU A CA 1
ATOM 1233 C C . GLU A 1 156 ? 31.216 3.072 -18.049 1.00 77.19 156 GLU A C 1
ATOM 1235 O O . GLU A 1 156 ? 31.606 4.219 -18.265 1.00 77.19 156 GLU A O 1
ATOM 1240 N N . GLU A 1 157 ? 31.350 2.105 -18.956 1.00 79.25 157 GLU A N 1
ATOM 1241 C CA . GLU A 1 157 ? 31.921 2.299 -20.291 1.00 79.25 157 GLU A CA 1
ATOM 1242 C C . GLU A 1 157 ? 30.883 1.950 -21.358 1.00 79.25 157 GLU A C 1
ATOM 1244 O O . GLU A 1 157 ? 30.330 0.854 -21.348 1.00 79.25 157 GLU A O 1
ATOM 1249 N N . TYR A 1 158 ? 30.656 2.877 -22.288 1.00 81.81 158 TYR A N 1
ATOM 1250 C CA . TYR A 1 158 ? 29.689 2.740 -23.375 1.00 81.81 158 TYR A CA 1
ATOM 1251 C C . TYR A 1 158 ? 30.394 2.804 -24.724 1.00 81.81 158 TYR A C 1
ATOM 1253 O O . TYR A 1 158 ? 31.142 3.749 -24.995 1.00 81.81 158 TYR A O 1
ATOM 1261 N N . THR A 1 159 ? 30.157 1.812 -25.583 1.00 80.94 159 THR A N 1
ATOM 1262 C CA . THR A 1 159 ? 30.822 1.703 -26.893 1.00 80.94 159 THR A CA 1
ATOM 1263 C C . THR A 1 159 ? 30.063 2.376 -28.036 1.00 80.94 159 THR A C 1
ATOM 1265 O O . THR A 1 159 ? 30.611 2.483 -29.130 1.00 80.94 159 THR A O 1
ATOM 1268 N N . LYS A 1 160 ? 28.823 2.816 -27.805 1.00 83.12 160 LYS A N 1
ATOM 1269 C CA . LYS A 1 160 ? 27.952 3.497 -28.769 1.00 83.12 160 LYS A CA 1
ATOM 1270 C C . LYS A 1 160 ? 27.476 4.839 -28.207 1.00 83.12 160 LYS A C 1
ATOM 1272 O O . LYS A 1 160 ? 27.360 5.027 -26.994 1.00 83.12 160 LYS A O 1
ATOM 1277 N N . SER A 1 161 ? 27.205 5.768 -29.111 1.00 86.12 161 SER A N 1
ATOM 1278 C CA . SER A 1 161 ? 26.575 7.049 -28.821 1.00 86.12 161 SER A CA 1
ATOM 1279 C C . SER A 1 161 ? 25.058 6.920 -28.777 1.00 86.12 161 SER A C 1
ATOM 1281 O O . SER A 1 161 ? 24.476 6.061 -29.439 1.00 86.12 161 SER A O 1
ATOM 1283 N N . VAL A 1 162 ? 24.410 7.800 -28.021 1.00 90.44 162 VAL A N 1
ATOM 1284 C CA . VAL A 1 162 ? 22.951 7.873 -27.982 1.00 90.44 162 VAL A CA 1
ATOM 1285 C C . VAL A 1 162 ? 22.467 9.314 -27.991 1.00 90.44 162 VAL A C 1
ATOM 1287 O O . VAL A 1 162 ? 23.060 10.180 -27.348 1.00 90.44 162 VAL A O 1
ATOM 1290 N N . TYR A 1 163 ? 21.387 9.563 -28.725 1.00 93.88 163 TYR A N 1
ATOM 1291 C CA . TYR A 1 163 ? 20.679 10.833 -28.737 1.00 93.88 163 TYR A CA 1
ATOM 1292 C C . TYR A 1 163 ? 19.232 10.660 -28.276 1.00 93.88 163 TYR A C 1
ATOM 1294 O O . TYR A 1 163 ? 18.456 9.941 -28.901 1.00 93.88 163 TYR A O 1
ATOM 1302 N N . TYR A 1 164 ? 18.876 11.352 -27.201 1.00 94.56 164 TYR A N 1
ATOM 1303 C CA . TYR A 1 164 ? 17.504 11.516 -26.741 1.00 94.56 164 TYR A CA 1
ATOM 1304 C C . TYR A 1 164 ? 16.879 12.702 -27.470 1.00 94.56 164 TYR A C 1
ATOM 1306 O O . TYR A 1 164 ? 17.458 13.796 -27.478 1.00 94.56 164 TYR A O 1
ATOM 1314 N N . LEU A 1 165 ? 15.732 12.471 -28.109 1.00 95.81 165 LEU A N 1
ATOM 1315 C CA . LEU A 1 165 ? 15.023 13.492 -28.873 1.00 95.81 165 LEU A CA 1
ATOM 1316 C C . LEU A 1 165 ? 14.509 14.628 -27.964 1.00 95.81 165 LEU A C 1
ATOM 1318 O O . LEU A 1 165 ? 14.384 14.441 -26.758 1.00 95.81 165 LEU A O 1
ATOM 1322 N N . PRO A 1 166 ? 14.257 15.828 -28.512 1.00 96.69 166 PRO A N 1
ATOM 1323 C CA . PRO A 1 166 ? 13.596 16.902 -27.778 1.00 96.69 166 PRO A CA 1
ATOM 1324 C C . PRO A 1 166 ? 12.115 16.597 -27.535 1.00 96.69 166 PRO A C 1
ATOM 1326 O O . PRO A 1 166 ? 11.464 16.011 -28.403 1.00 96.69 166 PRO A O 1
ATOM 1329 N N . ASP A 1 167 ? 11.572 17.092 -26.424 1.00 96.56 167 ASP A N 1
ATOM 1330 C CA . ASP A 1 167 ? 10.150 16.999 -26.091 1.00 96.56 167 ASP A CA 1
ATOM 1331 C C . ASP A 1 167 ? 9.677 18.193 -25.233 1.00 96.56 167 ASP A C 1
ATOM 1333 O O . ASP A 1 167 ? 10.479 18.960 -24.682 1.00 96.56 167 ASP A O 1
ATOM 1337 N N . SER A 1 168 ? 8.363 18.405 -25.151 1.00 97.06 168 SER A N 1
ATOM 1338 C CA . SER A 1 168 ? 7.760 19.440 -24.310 1.00 97.06 168 SER A CA 1
ATOM 1339 C C . SER A 1 168 ? 6.380 19.025 -23.817 1.00 97.06 168 SER A C 1
ATOM 1341 O O . SER A 1 168 ? 5.542 18.657 -24.638 1.00 97.06 168 SER A O 1
ATOM 1343 N N . THR A 1 169 ? 6.090 19.233 -22.534 1.00 97.19 169 THR A N 1
ATOM 1344 C CA . THR A 1 169 ? 4.734 19.038 -22.005 1.00 97.19 169 THR A CA 1
ATOM 1345 C C . THR A 1 169 ? 3.771 20.074 -22.582 1.00 97.19 169 THR A C 1
ATOM 1347 O O . THR A 1 169 ? 4.177 21.162 -23.021 1.00 97.19 169 THR A O 1
ATOM 1350 N N . ASP A 1 170 ? 2.472 19.799 -22.517 1.00 95.56 170 ASP A N 1
ATOM 1351 C CA . ASP A 1 170 ? 1.469 20.853 -22.647 1.00 95.56 170 ASP A CA 1
ATOM 1352 C C . ASP A 1 170 ? 1.542 21.843 -21.472 1.00 95.56 170 ASP A C 1
ATOM 1354 O O . ASP A 1 170 ? 2.239 21.627 -20.473 1.00 95.56 170 ASP A O 1
ATOM 1358 N N . TRP A 1 171 ? 0.870 22.986 -21.630 1.00 96.50 171 TRP A N 1
ATOM 1359 C CA . TRP A 1 171 ? 0.693 23.936 -20.534 1.00 96.50 171 TRP A CA 1
ATOM 1360 C C . TRP A 1 171 ? -0.300 23.372 -19.526 1.00 96.50 171 TRP A C 1
ATOM 1362 O O . TRP A 1 171 ? -1.426 23.046 -19.895 1.00 96.50 171 TRP A O 1
ATOM 1372 N N . GLN A 1 172 ? 0.095 23.341 -18.260 1.00 95.56 172 GLN A N 1
ATOM 1373 C CA . GLN A 1 172 ? -0.753 22.916 -17.153 1.00 95.56 172 GLN A CA 1
ATOM 1374 C C . GLN A 1 172 ? -1.083 24.102 -16.241 1.00 95.56 172 GLN A C 1
ATOM 1376 O O . GLN A 1 172 ? -0.261 25.010 -16.091 1.00 95.56 172 GLN A O 1
ATOM 1381 N N . SER A 1 173 ? -2.273 24.096 -15.638 1.00 95.81 173 SER A N 1
ATOM 1382 C CA . SER A 1 173 ? -2.784 25.218 -14.841 1.00 95.81 173 SER A CA 1
ATOM 1383 C C . SER A 1 173 ? -2.644 24.981 -13.337 1.00 95.81 173 SER A C 1
ATOM 1385 O O . SER A 1 173 ? -3.121 23.978 -12.811 1.00 95.81 173 SER A O 1
ATOM 1387 N N . LEU A 1 174 ? -2.061 25.952 -12.632 1.00 95.75 174 LEU A N 1
ATOM 1388 C CA . LEU A 1 174 ? -2.017 26.022 -11.170 1.00 95.75 174 LEU A CA 1
ATOM 1389 C C . LEU A 1 174 ? -2.955 27.134 -10.690 1.00 95.75 174 LEU A C 1
ATOM 1391 O O . LEU A 1 174 ? -2.806 28.293 -11.086 1.00 95.75 174 LEU A O 1
ATOM 1395 N N . THR A 1 175 ? -3.903 26.801 -9.816 1.00 96.31 175 THR A N 1
ATOM 1396 C CA . THR A 1 175 ? -4.831 27.782 -9.238 1.00 96.31 175 THR A CA 1
ATOM 1397 C C . THR A 1 175 ? -4.270 28.335 -7.932 1.00 96.31 175 THR A C 1
ATOM 1399 O O . THR A 1 175 ? -4.119 27.594 -6.963 1.00 96.31 175 THR A O 1
ATOM 1402 N N . VAL A 1 176 ? -4.011 29.645 -7.876 1.00 96.12 176 VAL A N 1
ATOM 1403 C CA . VAL A 1 176 ? -3.587 30.330 -6.645 1.00 96.12 176 VAL A CA 1
ATOM 1404 C C . VAL A 1 176 ? -4.754 31.097 -6.029 1.00 96.12 176 VAL A C 1
ATOM 1406 O O . VAL A 1 176 ? -5.331 31.975 -6.679 1.00 96.12 176 VAL A O 1
ATOM 1409 N N . THR A 1 177 ? -5.079 30.802 -4.771 1.00 95.50 177 THR A N 1
ATOM 1410 C CA . THR A 1 177 ? -6.186 31.404 -4.010 1.00 95.50 177 THR A CA 1
ATOM 1411 C C . THR A 1 177 ? -5.698 32.291 -2.864 1.00 95.50 177 THR A C 1
ATOM 1413 O O . THR A 1 177 ? -4.559 32.201 -2.426 1.00 95.50 177 THR A O 1
ATOM 1416 N N . GLU A 1 178 ? -6.567 33.159 -2.339 1.00 93.06 178 GLU A N 1
ATOM 1417 C CA . GLU A 1 178 ? -6.288 33.915 -1.100 1.00 93.06 178 GLU A CA 1
ATOM 1418 C C . GLU A 1 178 ? -6.306 33.007 0.144 1.00 93.06 178 GLU A C 1
ATOM 1420 O O . GLU A 1 178 ? -5.619 33.272 1.129 1.00 93.06 178 GLU A O 1
ATOM 1425 N N . GLU A 1 179 ? -7.110 31.940 0.115 1.00 90.88 179 GLU A N 1
ATOM 1426 C CA . GLU A 1 179 ? -7.207 30.968 1.206 1.00 90.88 179 GLU A CA 1
ATOM 1427 C C . GLU A 1 179 ? -5.981 30.052 1.218 1.00 90.88 179 GLU A C 1
ATOM 1429 O O . GLU A 1 179 ? -5.557 29.561 0.172 1.00 90.88 179 GLU A O 1
ATOM 1434 N N . LEU A 1 180 ? -5.415 29.842 2.410 1.00 88.75 180 LEU A N 1
ATOM 1435 C CA . LEU A 1 180 ? -4.295 28.928 2.620 1.00 88.75 180 LEU A CA 1
ATOM 1436 C C . LEU A 1 180 ? -4.794 27.482 2.640 1.00 88.75 180 LEU A C 1
ATOM 1438 O O . LEU A 1 180 ? -5.769 27.171 3.324 1.00 88.75 180 LEU A O 1
ATOM 1442 N N . VAL A 1 181 ? -4.066 26.593 1.973 1.00 87.50 181 VAL A N 1
ATOM 1443 C CA . VAL A 1 181 ? -4.223 25.143 2.108 1.00 87.50 181 VAL A CA 1
ATOM 1444 C C . VAL A 1 181 ? -3.609 24.706 3.436 1.00 87.50 181 VAL A C 1
ATOM 1446 O O . VAL A 1 181 ? -2.459 25.045 3.732 1.00 87.50 181 VAL A O 1
ATOM 1449 N N . ALA A 1 182 ? -4.369 23.973 4.247 1.00 84.94 182 ALA A N 1
ATOM 1450 C CA . ALA A 1 182 ? -3.902 23.505 5.546 1.00 84.94 182 ALA A CA 1
ATOM 1451 C C . ALA A 1 182 ? -2.892 22.344 5.400 1.00 84.94 182 ALA A C 1
ATOM 1453 O O . ALA A 1 182 ? -3.159 21.390 4.660 1.00 84.94 182 ALA A O 1
ATOM 1454 N N . PRO A 1 183 ? -1.746 22.384 6.108 1.00 85.00 183 PRO A N 1
ATOM 1455 C CA . PRO A 1 183 ? -0.898 21.208 6.271 1.00 85.00 183 PRO A CA 1
ATOM 1456 C C . PRO A 1 183 ? -1.568 20.194 7.212 1.00 85.00 183 PRO A C 1
ATOM 1458 O O . PRO A 1 183 ? -2.609 20.478 7.809 1.00 85.00 183 PRO A O 1
ATOM 1461 N N . TRP A 1 184 ? -0.956 19.021 7.365 1.00 84.12 184 TRP A N 1
ATOM 1462 C CA . TRP A 1 184 ? -1.377 18.039 8.362 1.00 84.12 184 TRP A CA 1
ATOM 1463 C C . TRP A 1 184 ? -1.412 18.670 9.769 1.00 84.12 184 TRP A C 1
ATOM 1465 O O . TRP A 1 184 ? -0.452 19.357 10.139 1.00 84.12 184 TRP A O 1
ATOM 1475 N N . PRO A 1 185 ? -2.484 18.471 10.558 1.00 83.81 185 PRO A N 1
ATOM 1476 C CA . PRO A 1 185 ? -2.602 19.066 11.883 1.00 83.81 185 PRO A CA 1
ATOM 1477 C C . PRO A 1 185 ? -1.615 18.422 12.868 1.00 83.81 185 PRO A C 1
ATOM 1479 O O . PRO A 1 185 ? -1.531 17.204 12.976 1.00 83.81 185 PRO A O 1
ATOM 1482 N N . GLU A 1 186 ? -0.862 19.237 13.607 1.00 79.06 186 GLU A N 1
ATOM 1483 C CA . GLU A 1 186 ? 0.010 18.769 14.695 1.00 79.06 186 GLU A CA 1
ATOM 1484 C C . GLU A 1 186 ? -0.690 19.015 16.038 1.00 79.06 186 GLU A C 1
ATOM 1486 O O . GLU A 1 186 ? -0.797 20.159 16.489 1.00 79.06 186 GLU A O 1
ATOM 1491 N N . GLU A 1 187 ? -1.206 17.957 16.670 1.00 72.50 187 GLU A N 1
ATOM 1492 C CA . GLU A 1 187 ? -1.946 18.067 17.939 1.00 72.50 187 GLU A CA 1
ATOM 1493 C C . GLU A 1 187 ? -1.038 18.261 19.167 1.00 72.50 187 GLU A C 1
ATOM 1495 O O . GLU A 1 187 ? -1.488 18.711 20.227 1.00 72.50 187 GLU A O 1
ATOM 1500 N N . GLY A 1 188 ? 0.257 17.993 19.018 1.00 77.75 188 GLY A N 1
ATOM 1501 C CA . GLY A 1 188 ? 1.233 17.946 20.093 1.00 77.75 188 GLY A CA 1
ATOM 1502 C C . GLY A 1 188 ? 1.319 16.556 20.743 1.00 77.75 188 GLY A C 1
ATOM 1503 O O . GLY A 1 188 ? 0.453 15.699 20.562 1.00 77.75 188 GLY A O 1
ATOM 1504 N N . PRO A 1 189 ? 2.357 16.319 21.568 1.00 80.62 189 PRO A N 1
ATOM 1505 C CA . PRO A 1 189 ? 2.496 15.063 22.291 1.00 80.62 189 PRO A CA 1
ATOM 1506 C C . PRO A 1 189 ? 1.323 14.842 23.265 1.00 80.62 189 PRO A C 1
ATOM 1508 O O . PRO A 1 189 ? 0.799 15.802 23.844 1.00 80.62 189 PRO A O 1
ATOM 1511 N N . PRO A 1 190 ? 0.955 13.579 23.533 1.00 80.19 190 PRO A N 1
ATOM 1512 C CA . PRO A 1 190 ? -0.198 13.228 24.336 1.00 80.19 190 PRO A CA 1
ATOM 1513 C C . PRO A 1 190 ? 0.019 13.680 25.777 1.00 80.19 190 PRO A C 1
ATOM 1515 O O . PRO A 1 190 ? 1.104 13.540 26.350 1.00 80.19 190 PRO A O 1
ATOM 1518 N N . THR A 1 191 ? -1.042 14.204 26.388 1.00 79.94 191 THR A N 1
ATOM 1519 C CA . THR A 1 191 ? -1.038 14.604 27.804 1.00 79.94 191 THR A CA 1
ATOM 1520 C C . THR A 1 191 ? -1.607 13.535 28.738 1.00 79.94 191 THR A C 1
ATOM 1522 O O . THR A 1 191 ? -1.556 13.708 29.954 1.00 79.94 191 THR A O 1
ATOM 1525 N N . ASP A 1 192 ? -2.171 12.461 28.184 1.00 75.56 192 ASP A N 1
ATOM 1526 C CA . ASP A 1 192 ? -2.752 11.327 28.913 1.00 75.56 192 ASP A CA 1
ATOM 1527 C C . ASP A 1 192 ? -1.998 10.022 28.574 1.00 75.56 192 ASP A C 1
ATOM 1529 O O . ASP A 1 192 ? -0.919 10.045 27.975 1.00 75.56 192 ASP A O 1
ATOM 1533 N N . TYR A 1 193 ? -2.532 8.878 28.997 1.00 68.88 193 TYR A N 1
ATOM 1534 C CA . TYR A 1 193 ? -1.980 7.556 28.733 1.00 68.88 193 TYR A CA 1
ATOM 1535 C C . TYR A 1 193 ? -1.751 7.311 27.233 1.00 68.88 193 TYR A C 1
ATOM 1537 O O . TYR A 1 193 ? -2.641 7.505 26.413 1.00 68.88 193 TYR A O 1
ATOM 1545 N N . TRP A 1 194 ? -0.558 6.822 26.894 1.00 77.94 194 TRP A N 1
ATOM 1546 C CA . TRP A 1 194 ? -0.155 6.468 25.534 1.00 77.94 194 TRP A CA 1
ATOM 1547 C C . TRP A 1 194 ? 0.651 5.164 25.536 1.00 77.94 194 TRP A C 1
ATOM 1549 O O . TRP A 1 194 ? 1.250 4.794 26.552 1.00 77.94 194 TRP A O 1
ATOM 1559 N N . THR A 1 195 ? 0.687 4.461 24.405 1.00 73.31 195 THR A N 1
ATOM 1560 C CA . THR A 1 195 ? 1.304 3.129 24.251 1.00 73.31 195 THR A CA 1
ATOM 1561 C C . THR A 1 195 ? 2.478 3.146 23.265 1.00 73.31 195 THR A C 1
ATOM 1563 O O . THR A 1 195 ? 2.750 4.147 22.613 1.00 73.31 195 THR A O 1
ATOM 1566 N N . ARG A 1 196 ? 3.264 2.064 23.227 1.00 66.50 196 ARG A N 1
ATOM 1567 C CA . ARG A 1 196 ? 4.288 1.843 22.195 1.00 66.50 196 ARG A CA 1
ATOM 1568 C C . ARG A 1 196 ? 3.973 0.543 21.449 1.00 66.50 196 ARG A C 1
ATOM 1570 O O . ARG A 1 196 ? 3.416 -0.339 22.100 1.00 66.50 196 ARG A O 1
ATOM 1577 N N . PRO A 1 197 ? 4.446 0.388 20.201 1.00 69.25 197 PRO A N 1
ATOM 1578 C CA . PRO A 1 197 ? 5.129 1.394 19.368 1.00 69.25 197 PRO A CA 1
ATOM 1579 C C . PRO A 1 197 ? 4.247 2.609 19.036 1.00 69.25 197 PRO A C 1
ATOM 1581 O O . PRO A 1 197 ? 3.059 2.612 19.330 1.00 69.25 197 PRO A O 1
ATOM 1584 N N . VAL A 1 198 ? 4.879 3.700 18.594 1.00 74.75 198 VAL A N 1
ATOM 1585 C CA . VAL A 1 198 ? 4.179 4.943 18.235 1.00 74.75 198 VAL A CA 1
ATOM 1586 C C . VAL A 1 198 ? 4.217 5.049 16.728 1.00 74.75 198 VAL A C 1
ATOM 1588 O O . VAL A 1 198 ? 5.309 4.997 16.161 1.00 74.75 198 VAL A O 1
ATOM 1591 N N . SER A 1 199 ? 3.039 5.175 16.125 1.00 79.94 199 SER A N 1
ATOM 1592 C CA . SER A 1 199 ? 2.889 5.281 14.679 1.00 79.94 199 SER A CA 1
ATOM 1593 C C . SER A 1 199 ? 3.618 6.524 14.132 1.00 79.94 199 SER A C 1
ATOM 1595 O O . SER A 1 199 ? 3.588 7.573 14.789 1.00 79.94 199 SER A O 1
ATOM 1597 N N . PRO A 1 200 ? 4.239 6.464 12.934 1.00 78.44 200 PRO A N 1
ATOM 1598 C CA . PRO A 1 200 ? 4.728 7.631 12.199 1.00 78.44 200 PRO A CA 1
ATOM 1599 C C . PRO A 1 200 ? 3.666 8.707 11.955 1.00 78.44 200 PRO A C 1
ATOM 1601 O O . PRO A 1 200 ? 4.034 9.847 11.693 1.00 78.44 200 PRO A O 1
ATOM 1604 N N . GLU A 1 201 ? 2.377 8.390 12.099 1.00 82.56 201 GLU A N 1
ATOM 1605 C CA . GLU A 1 201 ? 1.287 9.374 12.112 1.00 82.56 201 GLU A CA 1
ATOM 1606 C C . GLU A 1 201 ? 1.481 10.460 13.186 1.00 82.56 201 GLU A C 1
ATOM 1608 O O . GLU A 1 201 ? 1.207 11.640 12.961 1.00 82.56 201 GLU A O 1
ATOM 1613 N N . ASN A 1 202 ? 2.084 10.086 14.316 1.00 82.00 202 ASN A N 1
ATOM 1614 C CA . ASN A 1 202 ? 2.306 10.925 15.492 1.00 82.00 202 ASN A CA 1
ATOM 1615 C C . ASN A 1 202 ? 3.741 11.493 15.541 1.00 82.00 202 ASN A C 1
ATOM 1617 O O . ASN A 1 202 ? 4.454 11.368 16.545 1.00 82.00 202 ASN A O 1
ATOM 1621 N N . ARG A 1 203 ? 4.214 12.080 14.427 1.00 80.31 203 ARG A N 1
ATOM 1622 C CA . ARG A 1 203 ? 5.613 12.555 14.260 1.00 80.31 203 ARG A CA 1
ATOM 1623 C C . ARG A 1 203 ? 6.057 13.521 15.363 1.00 80.31 203 ARG A C 1
ATOM 1625 O O . ARG A 1 203 ? 7.209 13.497 15.799 1.00 80.31 203 ARG A O 1
ATOM 1632 N N . ASP A 1 204 ? 5.143 14.359 15.823 1.00 80.44 204 ASP A N 1
ATOM 1633 C CA . ASP A 1 204 ? 5.317 15.373 16.861 1.00 80.44 204 ASP A CA 1
ATOM 1634 C C . ASP A 1 204 ? 5.494 14.793 18.276 1.00 80.44 204 ASP A C 1
ATOM 1636 O O . ASP A 1 204 ? 5.916 15.510 19.188 1.00 80.44 204 ASP A O 1
ATOM 1640 N N . TRP A 1 205 ? 5.272 13.487 18.471 1.00 81.38 205 TRP A N 1
ATOM 1641 C CA . TRP A 1 205 ? 5.509 12.820 19.754 1.00 81.38 205 TRP A CA 1
ATOM 1642 C C . TRP A 1 205 ? 6.998 12.597 20.035 1.00 81.38 205 TRP A C 1
ATOM 1644 O O . TRP A 1 205 ? 7.359 12.349 21.186 1.00 81.38 205 TRP A O 1
ATOM 1654 N N . TYR A 1 206 ? 7.896 12.725 19.045 1.00 71.31 206 TYR A N 1
ATOM 1655 C CA . TYR A 1 206 ? 9.336 12.463 19.209 1.00 71.31 206 TYR A CA 1
ATOM 1656 C C . TYR A 1 206 ? 9.995 13.063 20.476 1.00 71.31 206 TYR A C 1
ATOM 1658 O O . TYR A 1 206 ? 10.870 12.386 21.033 1.00 71.31 206 TYR A O 1
ATOM 1666 N N . PRO A 1 207 ? 9.604 14.251 21.009 1.00 76.06 207 PRO A N 1
ATOM 1667 C CA . PRO A 1 207 ? 10.204 14.811 22.220 1.00 76.06 207 PRO A CA 1
ATOM 1668 C C . PRO A 1 207 ? 9.972 13.967 23.480 1.00 76.06 207 PRO A C 1
ATOM 1670 O O . PRO A 1 207 ? 10.655 14.183 24.481 1.00 76.06 207 PRO A O 1
ATOM 1673 N N . ILE A 1 208 ? 9.027 13.020 23.448 1.00 74.00 208 ILE A N 1
ATOM 1674 C CA . ILE A 1 208 ? 8.707 12.112 24.557 1.00 74.00 208 ILE A CA 1
ATOM 1675 C C . ILE A 1 208 ? 9.116 10.647 24.282 1.00 74.00 208 ILE A C 1
ATOM 1677 O O . ILE A 1 208 ? 8.909 9.781 25.138 1.00 74.00 208 ILE A O 1
ATOM 1681 N N . LEU A 1 209 ? 9.726 10.349 23.119 1.00 68.31 209 LEU A N 1
ATOM 1682 C CA . LEU A 1 209 ? 10.025 8.987 22.637 1.00 68.31 209 LEU A CA 1
ATOM 1683 C C . LEU A 1 209 ? 11.471 8.488 22.854 1.00 68.31 209 LEU A C 1
ATOM 1685 O O . LEU A 1 209 ? 12.033 7.818 21.986 1.00 68.31 209 LEU A O 1
ATOM 1689 N N . GLY A 1 210 ? 12.072 8.710 24.017 1.00 63.47 210 GLY A N 1
ATOM 1690 C CA . GLY A 1 210 ? 13.481 8.381 24.257 1.00 63.47 210 GLY A CA 1
ATOM 1691 C C . GLY A 1 210 ? 13.793 6.905 24.555 1.00 63.47 210 GLY A C 1
ATOM 1692 O O . GLY A 1 210 ? 12.916 6.095 24.862 1.00 63.47 210 GLY A O 1
ATOM 1693 N N . ASN A 1 211 ? 15.087 6.577 24.465 1.00 62.25 211 ASN A N 1
ATOM 1694 C CA . ASN A 1 211 ? 15.672 5.247 24.681 1.00 62.25 211 ASN A CA 1
ATOM 1695 C C . ASN A 1 211 ? 16.594 5.250 25.906 1.00 62.25 211 ASN A C 1
ATOM 1697 O O . ASN A 1 211 ? 17.207 6.274 26.215 1.00 62.25 211 ASN A O 1
ATOM 1701 N N . TYR A 1 212 ? 16.768 4.095 26.556 1.00 57.00 212 TYR A N 1
ATOM 1702 C CA . TYR A 1 212 ? 17.710 3.960 27.667 1.00 57.00 212 TYR A CA 1
ATOM 1703 C C . TYR A 1 212 ? 18.587 2.698 27.557 1.00 57.00 212 TYR A C 1
ATOM 1705 O O . TYR A 1 212 ? 18.044 1.602 27.395 1.00 57.00 212 TYR A O 1
ATOM 1713 N N . PRO A 1 213 ? 19.923 2.821 27.727 1.00 53.56 213 PRO A N 1
ATOM 1714 C CA . PRO A 1 213 ? 20.690 4.066 27.884 1.00 53.56 213 PRO A CA 1
ATOM 1715 C C . PRO A 1 213 ? 20.829 4.842 26.558 1.00 53.56 213 PRO A C 1
ATOM 1717 O O . PRO A 1 213 ? 20.998 4.245 25.498 1.00 53.56 213 PRO A O 1
ATOM 1720 N N . TRP A 1 214 ? 20.805 6.180 26.602 1.00 57.03 214 TRP A N 1
ATOM 1721 C CA . TRP A 1 214 ? 21.017 7.016 25.411 1.00 57.03 214 TRP A CA 1
ATOM 1722 C C . TRP A 1 214 ? 22.500 7.357 25.218 1.00 57.03 214 TRP A C 1
ATOM 1724 O O . TRP A 1 214 ? 23.030 8.208 25.923 1.00 57.03 214 TRP A O 1
ATOM 1734 N N . ASN A 1 215 ? 23.154 6.729 24.236 1.00 58.34 215 ASN A N 1
ATOM 1735 C CA . ASN A 1 215 ? 24.559 6.979 23.863 1.00 58.34 215 ASN A CA 1
ATOM 1736 C C . ASN A 1 215 ? 24.684 7.635 22.469 1.00 58.34 215 ASN A C 1
ATOM 1738 O O . ASN A 1 215 ? 25.671 7.401 21.775 1.00 58.34 215 ASN A O 1
ATOM 1742 N N . GLY A 1 216 ? 23.643 8.357 22.032 1.00 60.00 216 GLY A N 1
ATOM 1743 C CA . GLY A 1 216 ? 23.426 8.793 20.645 1.00 60.00 216 GLY A CA 1
ATOM 1744 C C . GLY A 1 216 ? 24.511 9.702 20.038 1.00 60.00 216 GLY A C 1
ATOM 1745 O O . GLY A 1 216 ? 25.500 10.033 20.699 1.00 60.00 216 GLY A O 1
ATOM 1746 N N . PRO A 1 217 ? 24.338 10.126 18.766 1.00 53.72 217 PRO A N 1
ATOM 1747 C CA . PRO A 1 217 ? 25.268 11.046 18.123 1.00 53.72 217 PRO A CA 1
ATOM 1748 C C . PRO A 1 217 ? 25.297 12.340 18.936 1.00 53.72 217 PRO A C 1
ATOM 1750 O O . PRO A 1 217 ? 24.246 12.859 19.307 1.00 53.72 217 PRO A O 1
ATOM 1753 N N . ALA A 1 218 ? 26.490 12.841 19.256 1.00 55.72 218 ALA A N 1
ATOM 1754 C CA . ALA A 1 218 ? 26.624 14.147 19.889 1.00 55.72 218 ALA A CA 1
ATOM 1755 C C . ALA A 1 218 ? 25.838 15.177 19.058 1.00 55.72 218 ALA A C 1
ATOM 1757 O O . ALA A 1 218 ? 26.143 15.351 17.880 1.00 55.72 218 ALA A O 1
ATOM 1758 N N . ARG A 1 219 ? 24.805 15.801 19.636 1.00 62.62 219 ARG A N 1
ATOM 1759 C CA . ARG A 1 219 ? 23.969 16.776 18.923 1.00 62.62 219 ARG A CA 1
ATOM 1760 C C . ARG A 1 219 ? 24.460 18.184 19.231 1.00 62.62 219 ARG A C 1
ATOM 1762 O O . ARG A 1 219 ? 24.475 18.596 20.386 1.00 62.62 219 ARG A O 1
ATOM 1769 N N . ASP A 1 220 ? 24.855 18.909 18.191 1.00 60.44 220 ASP A N 1
ATOM 1770 C CA . ASP A 1 220 ? 25.223 20.323 18.241 1.00 60.44 220 ASP A CA 1
ATOM 1771 C C . ASP A 1 220 ? 24.171 21.133 17.466 1.00 60.44 220 ASP A C 1
ATOM 1773 O O . ASP A 1 220 ? 23.853 20.790 16.332 1.00 60.44 220 ASP A O 1
ATOM 1777 N N . GLY A 1 221 ? 23.621 22.200 18.057 1.00 68.00 221 GLY A N 1
ATOM 1778 C CA . GLY A 1 221 ? 22.703 23.102 17.352 1.00 68.00 221 GLY A CA 1
ATOM 1779 C C . GLY A 1 221 ? 21.791 23.928 18.274 1.00 68.00 221 GLY A C 1
ATOM 1780 O O . GLY A 1 221 ? 21.627 23.567 19.442 1.00 68.00 221 GLY A O 1
ATOM 1781 N N . PRO A 1 222 ? 21.182 25.020 17.765 1.00 74.00 222 PRO A N 1
ATOM 1782 C CA . PRO A 1 222 ? 20.296 25.895 18.541 1.00 74.00 222 PRO A CA 1
ATOM 1783 C C . PRO A 1 222 ? 19.076 25.177 19.135 1.00 74.00 222 PRO A C 1
ATOM 1785 O O . PRO A 1 222 ? 18.649 25.515 20.234 1.00 74.00 222 PRO A O 1
ATOM 1788 N N . GLU A 1 223 ? 18.537 24.172 18.441 1.00 70.06 223 GLU A N 1
ATOM 1789 C CA . GLU A 1 223 ? 17.378 23.396 18.903 1.00 70.06 223 GLU A CA 1
ATOM 1790 C C . GLU A 1 223 ? 17.689 22.565 20.150 1.00 70.06 223 GLU A C 1
ATOM 1792 O O . GLU A 1 223 ? 16.906 22.561 21.098 1.00 70.06 223 GLU A O 1
ATOM 1797 N N . TRP A 1 224 ? 18.858 21.913 20.192 1.00 72.44 224 TRP A N 1
ATOM 1798 C CA . TRP A 1 224 ? 19.293 21.158 21.369 1.00 72.44 224 TRP A CA 1
ATOM 1799 C C . TRP A 1 224 ? 19.457 22.076 22.582 1.00 72.44 224 TRP A C 1
ATOM 1801 O O . TRP A 1 224 ? 18.960 21.766 23.662 1.00 72.44 224 TRP A O 1
ATOM 1811 N N . ASP A 1 225 ? 20.125 23.220 22.405 1.00 79.00 225 ASP A N 1
ATOM 1812 C CA . ASP A 1 225 ? 20.326 24.184 23.492 1.00 79.00 225 ASP A CA 1
ATOM 1813 C C . ASP A 1 225 ? 18.996 24.793 23.973 1.00 79.00 225 ASP A C 1
ATOM 1815 O O . ASP A 1 225 ? 18.861 25.106 25.155 1.00 79.00 225 ASP A O 1
ATOM 1819 N N . ALA A 1 226 ? 18.006 24.943 23.084 1.00 79.31 226 ALA A N 1
ATOM 1820 C CA . ALA A 1 226 ? 16.672 25.425 23.434 1.00 79.31 226 ALA A CA 1
ATOM 1821 C C . ALA A 1 226 ? 15.847 24.380 24.208 1.00 79.31 226 ALA A C 1
ATOM 1823 O O . ALA A 1 226 ? 15.188 24.729 25.187 1.00 79.31 226 ALA A O 1
ATOM 1824 N N . GLN A 1 227 ? 15.884 23.109 23.793 1.00 72.69 227 GLN A N 1
ATOM 1825 C CA . GLN A 1 227 ? 15.116 22.026 24.426 1.00 72.69 227 GLN A CA 1
ATOM 1826 C C . GLN A 1 227 ? 15.774 21.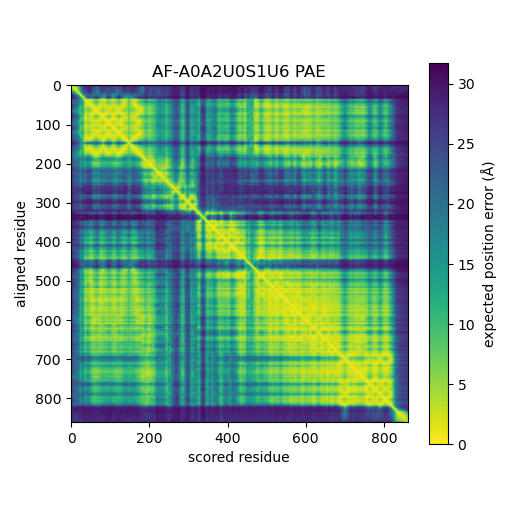504 25.714 1.00 72.69 227 GLN A C 1
ATOM 1828 O O . GLN A 1 227 ? 15.086 21.102 26.657 1.00 72.69 227 GLN A O 1
ATOM 1833 N N . HIS A 1 228 ? 17.107 21.497 25.773 1.00 76.69 228 HIS A N 1
ATOM 1834 C CA . HIS A 1 228 ? 17.900 20.931 26.867 1.00 76.69 228 HIS A CA 1
ATOM 1835 C C . HIS A 1 228 ? 19.024 21.894 27.309 1.00 76.69 228 HIS A C 1
ATOM 1837 O O . HIS A 1 228 ? 20.210 21.537 27.238 1.00 76.69 228 HIS A O 1
ATOM 1843 N N . PRO A 1 229 ? 18.685 23.111 27.784 1.00 80.38 229 PRO A N 1
ATOM 1844 C CA . PRO A 1 229 ? 19.671 24.120 28.163 1.00 80.38 229 PRO A CA 1
ATOM 1845 C C . PRO A 1 229 ? 20.586 23.631 29.292 1.00 80.38 229 PRO A C 1
ATOM 1847 O O . PRO A 1 229 ? 20.175 22.865 30.163 1.00 80.38 229 PRO A O 1
ATOM 1850 N N . ASP A 1 230 ? 21.842 24.083 29.273 1.00 80.25 230 ASP A N 1
ATOM 1851 C CA . ASP A 1 230 ? 22.872 23.774 30.279 1.00 80.25 230 ASP A CA 1
ATOM 1852 C C . ASP A 1 230 ? 23.182 22.270 30.468 1.00 80.25 230 ASP A C 1
ATOM 1854 O O . ASP A 1 230 ? 23.790 21.862 31.464 1.00 80.25 230 ASP A O 1
ATOM 1858 N N . THR A 1 231 ? 22.816 21.427 29.497 1.00 73.69 231 THR A N 1
ATOM 1859 C CA . THR A 1 231 ? 23.156 19.997 29.480 1.00 73.69 231 THR A CA 1
ATOM 1860 C C . THR A 1 231 ? 24.394 19.719 28.625 1.00 73.69 231 THR A C 1
ATOM 1862 O O . THR A 1 231 ? 24.747 20.470 27.716 1.00 73.69 231 THR A O 1
ATOM 1865 N N . ASN A 1 232 ? 25.110 18.627 28.913 1.00 73.19 232 ASN A N 1
ATOM 1866 C CA . ASN A 1 232 ? 26.232 18.231 28.068 1.00 73.19 232 ASN A CA 1
ATOM 1867 C C . ASN A 1 232 ? 25.708 17.536 26.810 1.00 73.19 232 ASN A C 1
ATOM 1869 O O . ASN A 1 232 ? 25.009 16.531 26.889 1.00 73.19 232 ASN A O 1
ATOM 1873 N N . ARG A 1 233 ? 26.123 18.049 25.656 1.00 73.56 233 ARG A N 1
ATOM 1874 C CA . ARG A 1 233 ? 25.777 17.536 24.325 1.00 73.56 233 ARG A CA 1
ATOM 1875 C C . ARG A 1 233 ? 26.331 16.140 24.027 1.00 73.56 233 ARG A C 1
ATOM 1877 O O . ARG A 1 233 ? 25.963 15.520 23.033 1.00 73.56 233 ARG A O 1
ATOM 1884 N N . ARG A 1 234 ? 27.255 15.647 24.858 1.00 69.81 234 ARG A N 1
ATOM 1885 C CA . ARG A 1 234 ? 27.874 14.325 24.737 1.00 69.81 234 ARG A CA 1
ATOM 1886 C C . ARG A 1 234 ? 27.560 13.480 25.951 1.00 69.81 234 ARG A C 1
ATOM 1888 O O . ARG A 1 234 ? 27.764 13.917 27.084 1.00 69.81 234 ARG A O 1
ATOM 1895 N N . TRP A 1 235 ? 27.162 12.238 25.693 1.00 63.22 235 TRP A N 1
ATOM 1896 C CA . TRP A 1 235 ? 26.920 11.277 26.752 1.00 63.22 235 TRP A CA 1
ATOM 1897 C C . TRP A 1 235 ? 28.168 11.059 27.615 1.00 63.22 235 TRP A C 1
ATOM 1899 O O . TRP A 1 235 ? 29.287 10.873 27.128 1.00 63.22 235 TRP A O 1
ATOM 1909 N N . ASN A 1 236 ? 27.953 11.044 28.925 1.00 65.88 236 ASN A N 1
ATOM 1910 C CA . ASN A 1 236 ? 28.929 10.631 29.915 1.00 65.88 236 ASN A CA 1
ATOM 1911 C C . ASN A 1 236 ? 28.207 9.830 30.998 1.00 65.88 236 ASN A C 1
ATOM 1913 O O . ASN A 1 236 ? 27.218 10.291 31.570 1.00 65.88 236 ASN A O 1
ATOM 1917 N N . GLN A 1 237 ? 28.768 8.674 31.351 1.00 58.91 237 GLN A N 1
ATOM 1918 C CA . GLN A 1 237 ? 28.270 7.773 32.393 1.00 58.91 237 GLN A CA 1
ATOM 1919 C C . GLN A 1 237 ? 27.936 8.467 33.732 1.00 58.91 237 GLN A C 1
ATOM 1921 O O . GLN A 1 237 ? 27.110 7.977 34.503 1.00 58.91 237 GLN A O 1
ATOM 1926 N N . ARG A 1 2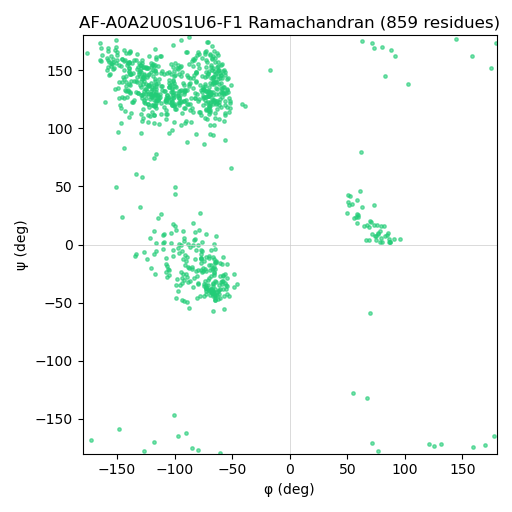38 ? 28.563 9.612 34.038 1.00 70.44 238 ARG A N 1
ATOM 1927 C CA . ARG A 1 238 ? 28.314 10.376 35.273 1.00 70.44 238 ARG A CA 1
ATOM 1928 C C . ARG A 1 238 ? 27.127 11.337 35.212 1.00 70.44 238 ARG A C 1
ATOM 1930 O O . ARG A 1 238 ? 26.668 11.747 36.270 1.00 70.44 238 ARG A O 1
ATOM 1937 N N . GLN A 1 239 ? 26.654 11.717 34.027 1.00 69.44 239 GLN A N 1
ATOM 1938 C CA . GLN A 1 239 ? 25.635 12.764 33.880 1.00 69.44 239 GLN A CA 1
ATOM 1939 C C . GLN A 1 239 ? 24.220 12.268 34.148 1.00 69.44 239 GLN A C 1
ATOM 1941 O O . GLN A 1 239 ? 23.395 13.058 34.590 1.00 69.44 239 GLN A O 1
ATOM 1946 N N . ARG A 1 240 ? 23.954 10.970 33.930 1.00 67.12 240 ARG A N 1
ATOM 1947 C CA . ARG A 1 240 ? 22.647 10.329 34.182 1.00 67.12 240 ARG A CA 1
ATOM 1948 C C . ARG A 1 240 ? 21.453 11.089 33.576 1.00 67.12 240 ARG A C 1
ATOM 1950 O O . ARG A 1 240 ? 20.341 10.986 34.079 1.00 67.12 240 ARG A O 1
ATOM 1957 N N . PHE A 1 241 ? 21.691 11.832 32.499 1.00 72.56 241 PHE A N 1
ATOM 1958 C CA . PHE A 1 241 ? 20.675 12.531 31.727 1.00 72.56 241 PHE A CA 1
ATOM 1959 C C . PHE A 1 241 ? 20.269 11.650 30.546 1.00 72.56 241 PHE A C 1
ATOM 1961 O O . PHE A 1 241 ? 21.136 11.113 29.856 1.00 72.56 241 PHE A O 1
ATOM 1968 N N . THR A 1 242 ? 18.965 11.491 30.341 1.00 70.75 242 THR A N 1
ATOM 1969 C CA . THR A 1 242 ? 18.395 10.794 29.184 1.00 70.75 242 THR A CA 1
ATOM 1970 C C . THR A 1 242 ? 17.502 11.816 28.483 1.00 70.75 242 THR A C 1
ATOM 1972 O O . THR A 1 242 ? 16.529 12.242 29.100 1.00 70.75 242 THR A O 1
ATOM 1975 N N . PRO A 1 243 ? 17.856 12.302 27.284 1.00 66.69 243 PRO A N 1
ATOM 1976 C CA . PRO A 1 243 ? 17.032 13.259 26.553 1.00 66.69 243 PRO A CA 1
ATOM 1977 C C . PRO A 1 243 ? 15.791 12.574 25.971 1.00 66.69 243 PRO A C 1
ATOM 1979 O O . PRO A 1 243 ? 15.744 11.346 25.850 1.00 66.69 243 PRO A O 1
ATOM 1982 N N . TYR A 1 244 ? 14.811 13.387 25.581 1.00 70.31 244 TYR A N 1
ATOM 1983 C CA . TYR A 1 244 ? 13.586 12.951 24.902 1.00 70.31 244 TYR A CA 1
ATOM 1984 C C . TYR A 1 244 ? 12.720 11.942 25.682 1.00 70.31 244 TYR A C 1
ATOM 1986 O O . TYR A 1 244 ? 11.976 11.180 25.081 1.00 70.31 244 TYR A O 1
ATOM 1994 N N . VAL A 1 245 ? 12.810 11.887 27.016 1.00 67.44 245 VAL A N 1
ATOM 1995 C CA . VAL A 1 245 ? 11.942 11.044 27.865 1.00 67.44 245 VAL A CA 1
ATOM 1996 C C . VAL A 1 245 ? 11.163 11.898 28.859 1.00 67.44 245 VAL A C 1
ATOM 1998 O O . VAL A 1 245 ? 11.673 12.902 29.355 1.00 67.44 245 VAL A O 1
ATOM 2001 N N . GLN A 1 246 ? 9.954 11.462 29.208 1.00 69.12 246 GLN A N 1
ATOM 2002 C CA . GLN A 1 246 ? 9.202 12.007 30.340 1.00 69.12 246 GLN A CA 1
ATOM 2003 C C . GLN A 1 246 ? 9.504 11.207 31.615 1.00 69.12 246 GLN A C 1
ATOM 2005 O O . GLN A 1 246 ? 9.570 9.977 31.595 1.00 69.12 246 GLN A O 1
ATOM 2010 N N . ALA A 1 247 ? 9.693 11.908 32.734 1.00 62.12 247 ALA A N 1
ATOM 2011 C CA . ALA A 1 247 ? 9.795 11.309 34.063 1.00 62.12 247 ALA A CA 1
ATOM 2012 C C . ALA A 1 247 ? 8.418 11.341 34.757 1.00 62.12 247 ALA A C 1
ATOM 2014 O O . ALA A 1 247 ? 7.615 12.219 34.451 1.00 62.12 247 ALA A O 1
ATOM 2015 N N . PRO A 1 248 ? 8.115 10.416 35.686 1.00 62.19 248 PRO A N 1
ATOM 2016 C CA . PRO A 1 248 ? 6.827 10.412 36.372 1.00 62.19 248 PRO A CA 1
ATOM 2017 C C . PRO A 1 248 ? 6.662 11.649 37.269 1.00 62.19 248 PRO A C 1
ATOM 2019 O O . PRO A 1 248 ? 7.449 11.859 38.192 1.00 62.19 248 PRO A O 1
ATOM 2022 N N . ASP A 1 249 ? 5.588 12.413 37.053 1.00 60.47 249 ASP A N 1
ATOM 2023 C CA . ASP A 1 249 ? 5.221 13.577 37.879 1.00 60.47 249 ASP A CA 1
ATOM 2024 C C . ASP A 1 249 ? 4.474 13.199 39.176 1.00 60.47 249 ASP A C 1
ATOM 2026 O O . ASP A 1 249 ? 4.185 14.049 40.022 1.00 60.47 249 ASP A O 1
ATOM 2030 N N . SER A 1 250 ? 4.158 11.913 39.369 1.00 58.53 250 SER A N 1
ATOM 2031 C CA . SER A 1 250 ? 3.498 11.403 40.574 1.00 58.53 250 SER A CA 1
ATOM 2032 C C . SER A 1 250 ? 4.064 10.052 41.020 1.00 58.53 250 SER A C 1
ATOM 2034 O O . SER A 1 250 ? 4.594 9.282 40.225 1.00 58.53 250 SER A O 1
ATOM 2036 N N . ALA A 1 251 ? 3.921 9.729 42.309 1.00 51.88 251 ALA A N 1
ATOM 2037 C CA . ALA A 1 251 ? 4.381 8.466 42.897 1.00 51.88 251 ALA A CA 1
ATOM 2038 C C . ALA A 1 251 ? 3.448 7.266 42.600 1.00 51.88 251 ALA A C 1
ATOM 2040 O O . ALA A 1 251 ? 3.350 6.344 43.413 1.00 51.88 251 ALA A O 1
ATOM 2041 N N . HIS A 1 252 ? 2.712 7.290 41.485 1.00 52.56 252 HIS A N 1
ATOM 2042 C CA . HIS A 1 252 ? 1.766 6.235 41.136 1.00 52.56 252 HIS A CA 1
ATOM 2043 C C . HIS A 1 252 ? 2.504 4.943 40.747 1.00 52.56 252 HIS A C 1
ATOM 2045 O O . HIS A 1 252 ? 3.293 4.920 39.806 1.00 52.56 252 HIS A O 1
ATOM 2051 N N . GLY A 1 253 ? 2.260 3.861 41.490 1.00 55.91 253 GLY A N 1
ATOM 2052 C CA . GLY A 1 253 ? 2.808 2.542 41.183 1.00 55.91 253 GLY A CA 1
ATOM 2053 C C . GLY A 1 253 ? 1.921 1.812 40.182 1.00 55.91 253 GLY A C 1
ATOM 2054 O O . GLY A 1 253 ? 0.864 1.327 40.572 1.00 55.91 253 GLY A O 1
ATOM 2055 N N . VAL A 1 254 ? 2.362 1.729 38.924 1.00 52.94 254 VAL A N 1
ATOM 2056 C CA . VAL A 1 254 ? 1.616 1.075 37.831 1.00 52.94 254 VAL A CA 1
ATOM 2057 C C . VAL A 1 254 ? 1.563 -0.449 38.025 1.00 52.94 254 VAL A C 1
ATOM 2059 O O . VAL A 1 254 ? 0.523 -1.065 37.823 1.00 52.94 254 VAL A O 1
ATOM 2062 N N . TRP A 1 255 ? 2.652 -1.059 38.508 1.00 60.56 255 TRP A N 1
ATOM 2063 C CA . TRP A 1 255 ? 2.730 -2.476 38.885 1.00 60.56 255 TRP A CA 1
ATOM 2064 C C . TRP A 1 255 ? 3.881 -2.714 39.883 1.00 60.56 255 TRP A C 1
ATOM 2066 O O . TRP A 1 255 ? 4.688 -1.821 40.149 1.00 60.56 255 TRP A O 1
ATOM 2076 N N . ARG A 1 256 ? 3.948 -3.909 40.492 1.00 58.50 256 ARG A N 1
ATOM 2077 C CA . ARG A 1 256 ? 5.076 -4.338 41.344 1.00 58.50 256 ARG A CA 1
ATOM 2078 C C . ARG A 1 256 ? 5.361 -5.827 41.162 1.00 58.50 256 ARG A C 1
ATOM 2080 O O . ARG A 1 256 ? 4.425 -6.621 41.107 1.00 58.50 256 ARG A O 1
ATOM 2087 N N . GLN A 1 257 ? 6.635 -6.205 41.185 1.00 60.31 257 GLN A N 1
ATOM 2088 C CA . GLN A 1 257 ? 7.080 -7.598 41.134 1.00 60.31 257 GLN A CA 1
ATOM 2089 C C . GLN A 1 257 ? 8.017 -7.903 42.309 1.00 60.31 257 GLN A C 1
ATOM 2091 O O . GLN A 1 257 ? 8.823 -7.067 42.715 1.00 60.31 257 GLN A O 1
ATOM 2096 N N . LEU A 1 258 ? 7.884 -9.096 42.896 1.00 62.62 258 LEU A N 1
ATOM 2097 C CA . LEU A 1 258 ? 8.778 -9.562 43.956 1.00 62.62 258 LEU A CA 1
ATOM 2098 C C . LEU A 1 258 ? 9.947 -10.330 43.330 1.00 62.62 258 LEU A C 1
ATOM 2100 O O . LEU A 1 258 ? 9.780 -11.477 42.925 1.00 62.62 258 LEU A O 1
ATOM 2104 N N . GLU A 1 259 ? 11.121 -9.708 43.274 1.00 59.94 259 GLU A N 1
ATOM 2105 C CA . GLU A 1 259 ? 12.318 -10.304 42.652 1.00 59.94 259 GLU A CA 1
ATOM 2106 C C . GLU A 1 259 ? 13.358 -10.813 43.657 1.00 59.94 259 GLU A C 1
ATOM 2108 O O . GLU A 1 259 ? 14.151 -11.702 43.353 1.00 59.94 259 GLU A O 1
ATOM 2113 N N . GLY A 1 260 ? 13.329 -10.292 44.881 1.00 63.59 260 GLY A N 1
ATOM 2114 C CA . GLY A 1 260 ? 14.177 -10.727 45.982 1.00 63.59 260 GLY A CA 1
ATOM 2115 C C . GLY A 1 260 ? 13.374 -10.749 47.274 1.00 63.59 260 GLY A C 1
ATOM 2116 O O . GLY A 1 260 ? 12.658 -9.798 47.587 1.00 63.59 260 GLY A O 1
ATOM 2117 N N . ILE A 1 261 ? 13.479 -11.836 48.039 1.00 66.94 261 ILE A N 1
ATOM 2118 C CA . ILE A 1 261 ? 12.859 -11.908 49.364 1.00 66.94 261 ILE A CA 1
ATOM 2119 C C . ILE A 1 261 ? 13.688 -11.040 50.314 1.00 66.94 261 ILE A C 1
ATOM 2121 O O . ILE A 1 261 ? 14.826 -11.363 50.660 1.00 66.94 261 ILE A O 1
ATOM 2125 N N . ALA A 1 262 ? 13.104 -9.916 50.710 1.00 69.50 262 ALA A N 1
ATOM 2126 C CA . ALA A 1 262 ? 13.639 -8.973 51.679 1.00 69.50 262 ALA A CA 1
ATOM 2127 C C . ALA A 1 262 ? 12.546 -8.607 52.693 1.00 69.50 262 ALA A C 1
ATOM 2129 O O . ALA A 1 262 ? 11.358 -8.819 52.449 1.00 69.50 262 ALA A O 1
ATOM 2130 N N . GLY A 1 263 ? 12.937 -8.033 53.827 1.00 64.50 263 GLY A N 1
ATOM 2131 C CA . GLY A 1 263 ? 12.020 -7.637 54.897 1.00 64.50 263 GLY A CA 1
ATOM 2132 C C . GLY A 1 263 ? 12.334 -8.313 56.228 1.00 64.50 263 GLY A C 1
ATOM 2133 O O . GLY A 1 263 ? 13.382 -8.933 56.400 1.00 64.50 263 GLY A O 1
ATOM 2134 N N . ILE A 1 264 ? 11.449 -8.147 57.210 1.00 65.62 264 ILE A N 1
ATOM 2135 C CA . ILE A 1 264 ? 11.657 -8.634 58.582 1.00 65.62 264 ILE A CA 1
ATOM 2136 C C . ILE A 1 264 ? 11.508 -10.161 58.626 1.00 65.62 264 ILE A C 1
ATOM 2138 O O . ILE A 1 264 ? 10.492 -10.696 58.192 1.00 65.62 264 ILE A O 1
ATOM 2142 N N . MET A 1 265 ? 12.511 -10.853 59.179 1.00 71.69 265 MET A N 1
ATOM 2143 C CA . MET A 1 265 ? 12.584 -12.326 59.189 1.00 71.69 265 MET A CA 1
ATOM 2144 C C . MET A 1 265 ? 11.624 -12.987 60.200 1.00 71.69 265 MET A C 1
ATOM 2146 O O . MET A 1 265 ? 11.243 -14.140 60.018 1.00 71.69 265 MET A O 1
ATOM 2150 N N . GLY A 1 266 ? 11.194 -12.254 61.237 1.00 51.72 266 GLY A N 1
ATOM 2151 C CA . GLY A 1 266 ? 10.235 -12.719 62.249 1.00 51.72 266 GLY A CA 1
ATOM 2152 C C . GLY A 1 266 ? 10.795 -13.743 63.255 1.00 51.72 266 GLY A C 1
ATOM 2153 O O . GLY A 1 266 ? 11.900 -14.261 63.104 1.00 51.72 266 GLY A O 1
ATOM 2154 N N . GLY A 1 267 ? 10.037 -14.026 64.323 1.00 75.25 267 GLY A N 1
ATOM 2155 C CA . GLY A 1 267 ? 10.387 -15.032 65.341 1.00 75.25 267 GLY A CA 1
ATOM 2156 C C . GLY A 1 267 ? 11.619 -14.678 66.189 1.00 75.25 267 GLY A C 1
ATOM 2157 O O . GLY A 1 267 ? 11.732 -13.556 66.687 1.00 75.25 267 GLY A O 1
ATOM 2158 N N . ASP A 1 268 ? 12.544 -15.634 66.335 1.00 72.12 268 ASP A N 1
ATOM 2159 C CA . ASP A 1 268 ? 13.773 -15.530 67.148 1.00 72.12 268 ASP A CA 1
ATOM 2160 C C . ASP A 1 268 ? 14.728 -14.405 66.697 1.00 72.12 268 ASP A C 1
ATOM 2162 O O . ASP A 1 268 ? 15.612 -13.994 67.449 1.00 72.12 268 ASP A O 1
ATOM 2166 N N . TYR A 1 269 ? 14.535 -13.878 65.484 1.00 57.06 269 TYR A N 1
ATOM 2167 C CA . TYR A 1 269 ? 15.337 -12.800 64.900 1.00 57.06 269 TYR A CA 1
ATOM 2168 C C . TYR A 1 269 ? 14.742 -11.393 65.120 1.00 57.06 269 TYR A C 1
ATOM 2170 O O . TYR A 1 269 ? 15.341 -10.399 64.709 1.00 57.06 269 TYR A O 1
ATOM 2178 N N . GLY A 1 270 ? 13.592 -11.267 65.795 1.00 71.88 270 GLY A N 1
ATOM 2179 C CA . GLY A 1 270 ? 13.028 -9.976 66.209 1.00 71.88 270 GLY A CA 1
ATOM 2180 C C . GLY A 1 270 ? 12.828 -8.978 65.056 1.00 71.88 270 GLY A C 1
ATOM 2181 O O . GLY A 1 270 ? 12.198 -9.295 64.052 1.00 71.88 270 GLY A O 1
ATOM 2182 N N . GLY A 1 271 ? 13.352 -7.754 65.211 1.00 66.56 271 GLY A N 1
ATOM 2183 C CA . GLY A 1 271 ? 13.293 -6.689 64.196 1.00 66.56 271 GLY A CA 1
ATOM 2184 C C . GLY A 1 271 ? 14.371 -6.774 63.107 1.00 66.56 271 GLY A C 1
ATOM 2185 O O . GLY A 1 271 ? 14.489 -5.856 62.292 1.00 66.56 271 GLY A O 1
ATOM 2186 N N . SER A 1 272 ? 15.192 -7.829 63.096 1.00 68.44 272 SER A N 1
ATOM 2187 C CA . SER A 1 272 ? 16.232 -7.999 62.084 1.00 68.44 272 SER A CA 1
ATOM 2188 C C . SER A 1 272 ? 15.616 -8.263 60.711 1.00 68.44 272 SER A C 1
ATOM 2190 O O . SER A 1 272 ? 14.732 -9.106 60.542 1.00 68.44 272 SER A O 1
ATOM 2192 N N . SER A 1 273 ? 16.102 -7.520 59.720 1.00 64.00 273 SER A N 1
ATOM 2193 C CA . SER A 1 273 ? 15.646 -7.608 58.336 1.00 64.00 273 SER A CA 1
ATOM 2194 C C . SER A 1 273 ? 16.664 -8.341 57.475 1.00 64.00 273 SER A C 1
ATOM 2196 O O . SER A 1 273 ? 17.870 -8.150 57.630 1.00 64.00 273 SER A O 1
ATOM 2198 N N . GLN A 1 274 ? 16.169 -9.154 56.551 1.00 72.69 274 GLN A N 1
ATOM 2199 C CA . GLN A 1 274 ? 16.929 -9.626 55.409 1.00 72.69 274 GLN A CA 1
ATOM 2200 C C . GLN A 1 274 ? 16.879 -8.538 54.336 1.00 72.69 274 GLN A C 1
ATOM 2202 O O . GLN A 1 274 ? 15.801 -8.082 53.955 1.00 72.69 274 GLN A O 1
ATOM 2207 N N . THR A 1 275 ? 18.037 -8.101 53.852 1.00 64.81 275 THR A N 1
ATOM 2208 C CA . THR A 1 275 ? 18.119 -7.202 52.697 1.00 64.81 275 THR A CA 1
ATOM 2209 C C . THR A 1 275 ? 18.472 -8.020 51.466 1.00 64.81 275 THR A C 1
ATOM 2211 O O . THR A 1 275 ? 19.528 -8.649 51.419 1.00 64.81 275 THR A O 1
ATOM 2214 N N . SER A 1 276 ? 17.589 -7.993 50.479 1.00 64.88 276 SER A N 1
ATOM 2215 C CA . SER A 1 276 ? 17.803 -8.508 49.130 1.00 64.88 276 SER A CA 1
ATOM 2216 C C . SER A 1 276 ? 17.404 -7.396 48.158 1.00 64.88 276 SER A C 1
ATOM 2218 O O . SER A 1 276 ? 16.470 -6.647 48.448 1.00 64.88 276 SER A O 1
ATOM 2220 N N . GLY A 1 277 ? 18.157 -7.215 47.074 1.00 54.03 277 GLY A N 1
ATOM 2221 C CA . GLY A 1 277 ? 17.847 -6.224 46.042 1.00 54.03 277 GLY A CA 1
ATOM 2222 C C . GLY A 1 277 ? 17.009 -6.854 44.934 1.00 54.03 277 GLY A C 1
ATOM 2223 O O . GLY A 1 277 ? 17.296 -7.981 44.539 1.00 54.03 277 GLY A O 1
ATOM 2224 N N . GLY A 1 278 ? 15.998 -6.134 44.443 1.00 59.03 278 GLY A N 1
ATOM 2225 C CA . GLY A 1 278 ? 15.417 -6.422 43.130 1.00 59.03 278 GLY A CA 1
ATOM 2226 C C . GLY A 1 278 ? 16.375 -5.996 42.014 1.00 59.03 278 GLY A C 1
ATOM 2227 O O . GLY A 1 278 ? 17.273 -5.179 42.247 1.00 59.03 278 GLY A O 1
ATOM 2228 N N . ASN A 1 279 ? 16.199 -6.564 40.830 1.00 59.59 279 ASN A N 1
ATOM 2229 C CA . ASN A 1 279 ? 16.860 -6.151 39.605 1.00 59.59 279 ASN A CA 1
ATOM 2230 C C . ASN A 1 279 ? 16.015 -5.078 38.888 1.00 59.59 279 ASN A C 1
ATOM 2232 O O . ASN A 1 279 ? 14.863 -4.816 39.229 1.00 59.59 279 ASN A O 1
ATOM 2236 N N . THR A 1 280 ? 16.611 -4.398 37.916 1.00 60.81 280 THR A N 1
ATOM 2237 C CA . THR A 1 280 ? 15.899 -3.496 36.998 1.00 60.81 280 THR A CA 1
ATOM 2238 C C . THR A 1 280 ? 16.427 -3.754 35.593 1.00 60.81 280 THR A C 1
ATOM 2240 O O . THR A 1 280 ? 17.625 -4.028 35.467 1.00 60.81 280 THR A O 1
ATOM 2243 N N . PRO A 1 281 ? 15.607 -3.622 34.537 1.00 54.91 281 PRO A N 1
ATOM 2244 C CA . PRO A 1 281 ? 16.038 -3.939 33.182 1.00 54.91 281 PRO A CA 1
ATOM 2245 C C . PRO A 1 281 ? 17.232 -3.079 32.759 1.00 54.91 281 PRO A C 1
ATOM 2247 O O . PRO A 1 281 ? 17.295 -1.879 33.033 1.00 54.91 281 PRO A O 1
ATOM 2250 N N . SER A 1 282 ? 18.190 -3.710 32.080 1.00 54.78 282 SER A N 1
ATOM 2251 C CA . SER A 1 282 ? 19.425 -3.050 31.633 1.00 54.78 282 SER A CA 1
ATOM 2252 C C . SER A 1 282 ? 19.245 -2.244 30.342 1.00 54.78 282 SER A C 1
ATOM 2254 O O . SER A 1 282 ? 20.012 -1.314 30.085 1.00 54.78 282 SER A O 1
ATOM 2256 N N . ILE A 1 283 ? 18.226 -2.590 29.548 1.00 46.03 283 ILE A N 1
ATOM 2257 C CA . ILE A 1 283 ? 17.861 -1.934 28.291 1.00 46.03 283 ILE A CA 1
ATOM 2258 C C . ILE A 1 283 ? 16.339 -1.819 28.230 1.00 46.03 283 ILE A C 1
ATOM 2260 O O . ILE A 1 283 ? 15.620 -2.776 28.533 1.00 46.03 283 ILE A O 1
ATOM 2264 N N . ILE A 1 284 ? 15.866 -0.653 27.794 1.00 50.69 284 ILE A N 1
ATOM 2265 C CA . ILE A 1 284 ? 14.474 -0.430 27.408 1.00 50.69 284 ILE A CA 1
ATOM 2266 C C . ILE A 1 284 ? 14.473 0.087 25.973 1.00 50.69 284 ILE A C 1
ATOM 2268 O O . ILE A 1 284 ? 15.071 1.127 25.684 1.00 50.69 284 ILE A O 1
ATOM 2272 N N . TYR A 1 285 ? 13.794 -0.641 25.089 1.00 48.44 285 TYR A N 1
ATOM 2273 C CA . TYR A 1 285 ? 13.670 -0.298 23.675 1.00 48.44 285 TYR A CA 1
ATOM 2274 C C . TYR A 1 285 ? 12.264 -0.637 23.171 1.00 48.44 285 TYR A C 1
ATOM 2276 O O . TYR A 1 285 ? 11.752 -1.718 23.455 1.00 48.44 285 TYR A O 1
ATOM 2284 N N . ALA A 1 286 ? 11.633 0.309 22.466 1.00 56.81 286 ALA A N 1
ATOM 2285 C CA . ALA A 1 286 ? 10.275 0.185 21.920 1.00 56.81 286 ALA A CA 1
ATOM 2286 C C . ALA A 1 286 ? 9.201 -0.272 22.938 1.00 56.81 286 ALA A C 1
ATOM 2288 O O . ALA A 1 286 ? 8.299 -1.027 22.608 1.00 56.81 286 ALA A O 1
ATOM 2289 N N . GLY A 1 287 ? 9.288 0.172 24.199 1.00 55.22 287 GLY A N 1
ATOM 2290 C CA . GLY A 1 287 ? 8.322 -0.209 25.246 1.00 55.22 287 GLY A CA 1
ATOM 2291 C C . GLY A 1 287 ? 8.571 -1.587 25.864 1.00 55.22 287 GLY A C 1
ATOM 2292 O O . GLY A 1 287 ? 7.849 -1.985 26.773 1.00 55.22 287 GLY A O 1
ATOM 2293 N N . ARG A 1 288 ? 9.631 -2.278 25.436 1.00 58.88 288 ARG A N 1
ATOM 2294 C CA . ARG A 1 288 ? 10.032 -3.578 25.963 1.00 58.88 288 ARG A CA 1
ATOM 2295 C C . ARG A 1 288 ? 11.252 -3.459 26.869 1.00 58.88 288 ARG A C 1
ATOM 2297 O O . ARG A 1 288 ? 12.231 -2.781 26.542 1.00 58.88 288 ARG A O 1
ATOM 2304 N N . CYS A 1 289 ? 11.190 -4.144 27.998 1.00 59.06 289 CYS A N 1
ATOM 2305 C CA . CYS A 1 289 ? 12.277 -4.327 28.942 1.00 59.06 289 CYS A CA 1
ATOM 2306 C C . CYS A 1 289 ? 13.062 -5.589 28.593 1.00 59.06 289 CYS A C 1
ATOM 2308 O O . CYS A 1 289 ? 12.476 -6.651 28.386 1.00 59.06 289 CYS A O 1
ATOM 2310 N N . TYR A 1 290 ? 14.390 -5.481 28.572 1.00 57.56 290 TYR A N 1
ATOM 2311 C CA . TYR A 1 290 ? 15.284 -6.613 28.347 1.00 57.56 290 TYR A CA 1
ATOM 2312 C C . TYR A 1 290 ? 16.145 -6.836 29.584 1.00 57.56 290 TYR A C 1
ATOM 2314 O O . TYR A 1 290 ? 16.928 -5.967 29.998 1.00 57.56 290 TYR A O 1
ATOM 2322 N N . ASP A 1 291 ? 15.998 -8.024 30.166 1.00 61.66 291 ASP A N 1
ATOM 2323 C CA . ASP A 1 291 ? 16.727 -8.422 31.361 1.00 61.66 291 ASP A CA 1
ATOM 2324 C C . ASP A 1 291 ? 17.198 -9.882 31.284 1.00 61.66 291 ASP A C 1
ATOM 2326 O O . ASP A 1 291 ? 16.660 -10.711 30.543 1.00 61.66 291 ASP A O 1
ATOM 2330 N N . SER A 1 292 ? 18.252 -10.189 32.038 1.00 63.69 292 SER A N 1
ATOM 2331 C CA . SER A 1 292 ? 18.773 -11.545 32.209 1.00 63.69 292 SER A CA 1
ATOM 2332 C C . SER A 1 292 ? 18.329 -12.073 33.563 1.00 63.69 292 SER A C 1
ATOM 2334 O O . SER A 1 292 ? 18.931 -11.779 34.597 1.00 63.69 292 SER A O 1
ATOM 2336 N N . LEU A 1 293 ? 17.261 -12.866 33.552 1.00 63.88 293 LEU A N 1
ATOM 2337 C CA . LEU A 1 293 ? 16.669 -13.411 34.763 1.00 63.88 293 LEU A CA 1
ATOM 2338 C C . LEU A 1 293 ? 17.147 -14.847 34.970 1.00 63.88 293 LEU A C 1
ATOM 2340 O O . LEU A 1 293 ? 17.175 -15.662 34.049 1.00 63.88 293 LEU A O 1
ATOM 2344 N N . THR A 1 294 ? 17.522 -15.184 36.204 1.00 65.12 294 THR A N 1
ATOM 2345 C CA . THR A 1 294 ? 17.786 -16.585 36.552 1.00 65.12 294 THR A CA 1
ATOM 2346 C C . THR A 1 294 ? 16.450 -17.310 36.680 1.00 65.12 294 THR A C 1
ATOM 2348 O O . THR A 1 294 ? 15.604 -16.936 37.501 1.00 65.12 294 THR A O 1
ATOM 2351 N N . ARG A 1 295 ? 16.252 -18.343 35.859 1.00 67.56 295 ARG A N 1
ATOM 2352 C CA . ARG A 1 295 ? 15.056 -19.193 35.856 1.00 67.56 295 ARG A CA 1
ATOM 2353 C C . ARG A 1 295 ? 15.467 -20.657 35.852 1.00 67.56 295 ARG A C 1
ATOM 2355 O O . ARG A 1 295 ? 16.545 -21.009 35.381 1.00 67.56 295 ARG A O 1
ATOM 2362 N N . VAL A 1 296 ? 14.607 -21.510 36.396 1.00 64.38 296 VAL A N 1
ATOM 2363 C CA . VAL A 1 296 ? 14.808 -22.959 36.353 1.00 64.38 296 VAL A CA 1
ATOM 2364 C C . VAL A 1 296 ? 14.069 -23.498 35.139 1.00 64.38 296 VAL A C 1
ATOM 2366 O O . VAL A 1 296 ? 12.843 -23.468 35.107 1.00 64.38 296 VAL A O 1
ATOM 2369 N N . VAL A 1 297 ? 14.819 -24.002 34.166 1.00 60.91 297 VAL A N 1
ATOM 2370 C CA . VAL A 1 297 ? 14.294 -24.687 32.979 1.00 60.91 297 VAL A CA 1
ATOM 2371 C C . VAL A 1 297 ? 14.878 -26.097 33.005 1.00 60.91 297 VAL A C 1
ATOM 2373 O O . VAL A 1 297 ? 16.070 -26.266 33.259 1.00 60.91 297 VAL A O 1
ATOM 2376 N N . ASP A 1 298 ? 14.031 -27.118 32.873 1.00 61.03 298 ASP A N 1
ATOM 2377 C CA . ASP A 1 298 ? 14.415 -28.538 32.972 1.00 61.03 298 ASP A CA 1
ATOM 2378 C C . ASP A 1 298 ? 15.216 -28.910 34.239 1.00 61.03 298 ASP A C 1
ATOM 2380 O O . ASP A 1 298 ? 16.087 -29.781 34.240 1.00 61.03 298 ASP A O 1
ATOM 2384 N N . GLY A 1 299 ? 14.917 -28.248 35.361 1.00 64.69 299 GLY A N 1
ATOM 2385 C CA . GLY A 1 299 ? 15.552 -28.517 36.656 1.00 64.69 299 GLY A CA 1
ATOM 2386 C C . GLY A 1 299 ? 16.947 -27.907 36.837 1.00 64.69 299 GLY A C 1
ATOM 2387 O O . GLY A 1 299 ? 17.564 -28.140 37.878 1.00 64.69 299 GLY A O 1
ATOM 2388 N N . GLN A 1 300 ? 17.438 -27.105 35.885 1.00 57.22 300 GLN A N 1
ATOM 2389 C CA . GLN A 1 300 ? 18.685 -26.348 36.024 1.00 57.22 300 GLN A CA 1
ATOM 2390 C C . GLN A 1 300 ? 18.438 -24.839 35.989 1.00 57.22 300 GLN A C 1
ATOM 2392 O O . GLN A 1 300 ? 17.674 -24.334 35.170 1.00 57.22 300 GLN A O 1
ATOM 2397 N N . SER A 1 301 ? 19.100 -24.112 36.895 1.00 68.25 301 SER A N 1
ATOM 2398 C CA . SER A 1 301 ? 19.131 -22.651 36.848 1.00 68.25 301 SER A CA 1
ATOM 2399 C C . SER A 1 301 ? 19.944 -22.209 35.643 1.00 68.25 301 SER A C 1
ATOM 2401 O O . SER A 1 301 ? 21.159 -22.411 35.611 1.00 68.25 301 SER A O 1
ATOM 2403 N N . GLN A 1 302 ? 19.285 -21.575 34.685 1.00 68.94 302 GLN A N 1
ATOM 2404 C CA . GLN A 1 302 ? 19.933 -20.953 33.544 1.00 68.94 302 GLN A CA 1
ATOM 2405 C C . GLN A 1 302 ? 19.505 -19.495 33.411 1.00 68.94 302 GLN A C 1
ATOM 2407 O O . GLN A 1 302 ? 18.436 -19.085 33.870 1.00 68.94 302 GLN A O 1
ATOM 2412 N N . SER A 1 303 ? 20.393 -18.695 32.826 1.00 62.91 303 SER A N 1
ATOM 2413 C CA . SER A 1 303 ? 20.079 -17.320 32.457 1.00 62.91 303 SER A CA 1
ATOM 2414 C C . SER A 1 303 ? 19.100 -17.367 31.293 1.00 62.91 303 SER A C 1
ATOM 2416 O O . SER A 1 303 ? 19.453 -17.848 30.219 1.00 62.91 303 SER A O 1
ATOM 2418 N N . VAL A 1 304 ? 17.881 -16.889 31.512 1.00 65.38 304 VAL A N 1
ATOM 2419 C CA . VAL A 1 304 ? 16.856 -16.786 30.477 1.00 65.38 304 VAL A CA 1
ATOM 2420 C C . VAL A 1 304 ? 16.802 -15.339 30.036 1.00 65.38 304 VAL A C 1
ATOM 2422 O O . VAL A 1 304 ? 16.570 -14.430 30.841 1.00 65.38 304 VAL A O 1
ATOM 2425 N N . TRP A 1 305 ? 17.062 -15.124 28.750 1.00 64.06 305 TRP A N 1
ATOM 2426 C CA . TRP A 1 305 ? 16.862 -13.815 28.162 1.00 64.06 305 TRP A CA 1
ATOM 2427 C C . TRP A 1 305 ? 15.362 -13.568 28.085 1.00 64.06 305 TRP A C 1
ATOM 2429 O O . TRP A 1 305 ? 14.644 -14.290 27.393 1.00 64.06 305 TRP A O 1
ATOM 2439 N N . THR A 1 306 ? 14.909 -12.609 28.883 1.00 67.06 306 THR A N 1
ATOM 2440 C CA . THR A 1 306 ? 13.491 -12.340 29.080 1.00 67.06 306 THR A CA 1
ATOM 2441 C C . THR A 1 306 ? 13.187 -10.970 28.507 1.00 67.06 306 THR A C 1
ATOM 2443 O O . THR A 1 306 ? 13.860 -9.986 28.835 1.00 67.06 306 THR A O 1
ATOM 2446 N N . CYS A 1 307 ? 12.164 -10.920 27.665 1.00 62.19 307 CYS A N 1
ATOM 2447 C CA . CYS A 1 307 ? 11.595 -9.684 27.169 1.00 62.19 307 CYS A CA 1
ATOM 2448 C C . CYS A 1 307 ? 10.189 -9.535 27.738 1.00 62.19 307 CYS A C 1
ATOM 2450 O O . CYS A 1 307 ? 9.376 -10.452 27.620 1.00 62.19 307 CYS A O 1
ATOM 2452 N N . TYR A 1 308 ? 9.909 -8.399 28.364 1.00 67.25 308 TYR A N 1
ATOM 2453 C CA . TYR A 1 308 ? 8.600 -8.123 28.946 1.00 67.25 308 TYR A CA 1
ATOM 2454 C C . TYR A 1 308 ? 8.176 -6.675 28.709 1.00 67.25 308 TYR A C 1
ATOM 2456 O O . TYR A 1 308 ? 9.007 -5.804 28.447 1.00 67.25 308 TYR A O 1
ATOM 2464 N N . ASP A 1 309 ? 6.877 -6.426 28.763 1.00 71.38 309 ASP A N 1
ATOM 2465 C CA . ASP A 1 309 ? 6.268 -5.114 28.573 1.00 71.38 309 ASP A CA 1
ATOM 2466 C C . ASP A 1 309 ? 6.616 -4.178 29.742 1.00 71.38 309 ASP A C 1
ATOM 2468 O O . ASP A 1 309 ? 6.448 -4.528 30.913 1.00 71.38 309 ASP A O 1
ATOM 2472 N N . LEU A 1 310 ? 7.092 -2.967 29.438 1.00 60.56 310 LEU A N 1
ATOM 2473 C CA . LEU A 1 310 ? 7.464 -1.964 30.444 1.00 60.56 310 LEU A CA 1
ATOM 2474 C C . LEU A 1 310 ? 6.270 -1.483 31.292 1.00 60.56 310 LEU A C 1
ATOM 2476 O O . LEU A 1 310 ? 6.437 -1.108 32.457 1.00 60.56 310 LEU A O 1
ATOM 2480 N N . ARG A 1 311 ? 5.073 -1.441 30.706 1.00 60.41 311 ARG A N 1
ATOM 2481 C CA . ARG A 1 311 ? 3.850 -0.896 31.304 1.00 60.41 311 ARG A CA 1
ATOM 2482 C C . ARG A 1 311 ? 3.004 -1.958 32.000 1.00 60.41 311 ARG A C 1
ATOM 2484 O O . ARG A 1 311 ? 2.380 -1.620 33.004 1.00 60.41 311 ARG A O 1
ATOM 2491 N N . THR A 1 312 ? 2.989 -3.199 31.517 1.00 61.69 312 THR A N 1
ATOM 2492 C CA . THR A 1 312 ? 2.151 -4.274 32.084 1.00 61.69 312 THR A CA 1
ATOM 2493 C C . THR A 1 312 ? 2.946 -5.325 32.862 1.00 61.69 312 THR A C 1
ATOM 2495 O O . THR A 1 312 ? 2.385 -5.980 33.742 1.00 61.69 312 THR A O 1
ATOM 2498 N N . GLY A 1 313 ? 4.244 -5.485 32.582 1.00 62.41 313 GLY A N 1
ATOM 2499 C CA . GLY A 1 313 ? 5.058 -6.582 33.114 1.00 62.41 313 GLY A CA 1
ATOM 2500 C C . GLY A 1 313 ? 4.778 -7.940 32.453 1.00 62.41 313 GLY A C 1
ATOM 2501 O O . GLY A 1 313 ? 5.297 -8.958 32.914 1.00 62.41 313 GLY A O 1
ATOM 2502 N N . GLU A 1 314 ? 3.962 -7.977 31.393 1.00 74.81 314 GLU A N 1
ATOM 2503 C CA . GLU A 1 314 ? 3.683 -9.186 30.618 1.00 74.81 314 GLU A CA 1
ATOM 2504 C C . GLU A 1 314 ? 4.939 -9.660 29.884 1.00 74.81 314 GLU A C 1
ATOM 2506 O O . GLU A 1 314 ? 5.600 -8.888 29.193 1.00 74.81 314 GLU A O 1
ATOM 2511 N N . VAL A 1 315 ? 5.284 -10.938 30.032 1.00 74.38 315 VAL A N 1
ATOM 2512 C CA . VAL A 1 315 ? 6.430 -11.535 29.340 1.00 74.38 315 VAL A CA 1
ATOM 2513 C C . VAL A 1 315 ? 6.034 -11.826 27.896 1.00 74.38 315 VAL A C 1
ATOM 2515 O O . VAL A 1 315 ? 5.197 -12.691 27.658 1.00 74.38 315 VAL A O 1
ATOM 2518 N N . TYR A 1 316 ? 6.656 -11.141 26.934 1.00 60.00 316 TYR A N 1
ATOM 2519 C CA . TYR A 1 316 ? 6.383 -11.358 25.510 1.00 60.00 316 TYR A CA 1
ATOM 2520 C C . TYR A 1 316 ? 6.968 -12.674 25.007 1.00 60.00 316 TYR A C 1
ATOM 2522 O O . TYR A 1 316 ? 6.358 -13.355 24.189 1.00 60.00 316 TYR A O 1
ATOM 2530 N N . TRP A 1 317 ? 8.175 -13.024 25.457 1.00 71.06 317 TRP A N 1
ATOM 2531 C CA . TRP A 1 317 ? 8.802 -14.290 25.103 1.00 71.06 317 TRP A CA 1
ATOM 2532 C C . TRP A 1 317 ? 9.964 -14.646 26.019 1.00 71.06 317 TRP A C 1
ATOM 2534 O O . TRP A 1 317 ? 10.631 -13.801 26.625 1.00 71.06 317 TRP A O 1
ATOM 2544 N N . GLU A 1 318 ? 10.230 -15.947 26.017 1.00 66.94 318 GLU A N 1
ATOM 2545 C CA . GLU A 1 318 ? 11.399 -16.590 26.591 1.00 66.94 318 GLU A CA 1
ATOM 2546 C C . GLU A 1 318 ? 11.843 -17.647 25.573 1.00 66.94 318 GLU A C 1
ATOM 2548 O O . GLU A 1 318 ? 11.102 -18.589 25.296 1.00 66.94 318 GLU A O 1
ATOM 2553 N N . TYR A 1 319 ? 13.016 -17.479 24.953 1.00 55.88 319 TYR A N 1
ATOM 2554 C CA . TYR A 1 319 ? 13.414 -18.328 23.824 1.00 55.88 319 TYR A CA 1
ATOM 2555 C C . TYR A 1 319 ? 14.636 -19.202 24.082 1.00 55.88 319 TYR A C 1
ATOM 2557 O O . TYR A 1 319 ? 15.738 -18.699 24.320 1.00 55.88 319 TYR A O 1
ATOM 2565 N N . PRO A 1 320 ? 14.449 -20.512 23.846 1.00 54.44 320 PRO A N 1
ATOM 2566 C CA . PRO A 1 320 ? 15.518 -21.439 23.507 1.00 54.44 320 PRO A CA 1
ATOM 2567 C C . PRO A 1 320 ? 15.373 -22.053 22.071 1.00 54.44 320 PRO A C 1
ATOM 2569 O O . PRO A 1 320 ? 14.959 -23.193 21.928 1.00 54.44 320 PRO A O 1
ATOM 2572 N N . GLY A 1 321 ? 15.717 -21.306 20.999 1.00 51.19 321 GLY A N 1
ATOM 2573 C CA . GLY A 1 321 ? 16.196 -21.728 19.634 1.00 51.19 321 GLY A CA 1
ATOM 2574 C C . GLY A 1 321 ? 15.413 -22.602 18.579 1.00 51.19 321 GLY A C 1
ATOM 2575 O O . GLY A 1 321 ? 15.845 -23.738 18.395 1.00 51.19 321 GLY A O 1
ATOM 2576 N N . VAL A 1 322 ? 14.429 -22.108 17.755 1.00 46.06 322 VAL A N 1
ATOM 2577 C CA . VAL A 1 322 ? 13.702 -22.848 16.619 1.00 46.06 322 VAL A CA 1
ATOM 2578 C C . VAL A 1 322 ? 13.152 -21.960 15.405 1.00 46.06 322 VAL A C 1
ATOM 2580 O O . VAL A 1 322 ? 13.109 -20.747 15.583 1.00 46.06 322 VAL A O 1
ATOM 2583 N N . SER A 1 323 ? 12.718 -22.511 14.205 1.00 43.59 323 SER A N 1
ATOM 2584 C CA . SER A 1 323 ? 12.154 -21.854 12.930 1.00 43.59 323 SER A CA 1
ATOM 2585 C C . SER A 1 323 ? 10.914 -22.544 12.192 1.00 43.59 323 SER A C 1
ATOM 2587 O O . SER A 1 323 ? 10.656 -23.708 12.483 1.00 43.59 323 SER A O 1
ATOM 2589 N N . ALA A 1 324 ? 10.182 -21.902 11.217 1.00 39.75 324 ALA A N 1
ATOM 2590 C CA . ALA A 1 324 ? 8.767 -22.198 10.736 1.00 39.75 324 ALA A CA 1
ATOM 2591 C C . ALA A 1 324 ? 8.467 -22.683 9.240 1.00 39.75 324 ALA A C 1
ATOM 2593 O O . ALA A 1 324 ? 9.324 -22.491 8.375 1.00 39.75 324 ALA A O 1
ATOM 2594 N N . PRO A 1 325 ? 7.278 -23.305 8.909 1.00 43.88 325 PRO A N 1
ATOM 2595 C CA . PRO A 1 325 ? 6.833 -23.832 7.568 1.00 43.88 325 PRO A CA 1
ATOM 2596 C C . PRO A 1 325 ? 5.966 -22.883 6.670 1.00 43.88 325 PRO A C 1
ATOM 2598 O O . PRO A 1 325 ? 5.612 -21.806 7.129 1.00 43.88 325 PRO A O 1
ATOM 2601 N N . SER A 1 326 ? 5.607 -23.269 5.415 1.00 49.06 326 SER A N 1
ATOM 2602 C CA . SER A 1 326 ? 5.099 -22.326 4.365 1.00 49.06 326 SER A CA 1
ATOM 2603 C C . SER A 1 326 ? 3.852 -22.711 3.521 1.00 49.06 326 SER A C 1
ATOM 2605 O O . SER A 1 326 ? 3.361 -21.854 2.797 1.00 49.06 326 SER A O 1
ATOM 2607 N N . TYR A 1 327 ? 3.326 -23.944 3.558 1.00 53.06 327 TYR A N 1
ATOM 2608 C CA . TYR A 1 327 ? 2.174 -24.380 2.732 1.00 53.06 327 TYR A CA 1
ATOM 2609 C C . TYR A 1 327 ? 1.193 -25.273 3.519 1.00 53.06 327 TYR A C 1
ATOM 2611 O O . TYR A 1 327 ? 1.560 -25.832 4.553 1.00 53.06 327 TYR A O 1
ATOM 2619 N N . ILE A 1 328 ? -0.030 -25.478 3.009 1.00 47.00 328 ILE A N 1
ATOM 2620 C CA . ILE A 1 328 ? -1.027 -26.428 3.544 1.00 47.00 328 ILE A CA 1
ATOM 2621 C C . ILE A 1 328 ? -1.358 -27.470 2.462 1.00 47.00 328 ILE A C 1
ATOM 2623 O O . ILE A 1 328 ? -1.584 -27.122 1.305 1.00 47.00 328 ILE A O 1
ATOM 2627 N N . GLU A 1 329 ? -1.387 -28.753 2.825 1.00 60.28 329 GLU A N 1
ATOM 2628 C CA . GLU A 1 329 ? -1.770 -29.861 1.939 1.00 60.28 329 GLU A CA 1
ATOM 2629 C C . GLU A 1 329 ? -2.931 -30.666 2.538 1.00 60.28 329 GLU A C 1
ATOM 2631 O O . GLU A 1 329 ? -2.915 -31.025 3.721 1.00 60.28 329 GLU A O 1
ATOM 2636 N N . TYR A 1 330 ? -3.906 -31.003 1.694 1.00 60.09 330 TYR A N 1
ATOM 2637 C CA . TYR A 1 330 ? -5.028 -31.886 2.004 1.00 60.09 330 TYR A CA 1
ATOM 2638 C C . TYR A 1 330 ? -4.833 -33.243 1.322 1.00 60.09 330 TYR A C 1
ATOM 2640 O O . TYR A 1 330 ? -4.643 -33.310 0.107 1.00 60.09 330 TYR A O 1
ATOM 2648 N N . SER A 1 331 ? -4.935 -34.339 2.076 1.00 61.78 331 SER A N 1
ATOM 2649 C CA . SER A 1 331 ? -4.858 -35.699 1.529 1.00 61.78 331 SER A CA 1
ATOM 2650 C C . SER A 1 331 ? -6.176 -36.447 1.724 1.00 61.78 331 SER A C 1
ATOM 2652 O O . SER A 1 331 ? -6.634 -36.609 2.859 1.00 61.78 331 SER A O 1
ATOM 2654 N N . GLU A 1 332 ? -6.763 -36.935 0.631 1.00 51.81 332 GLU A N 1
ATOM 2655 C CA . GLU A 1 332 ? -7.961 -37.775 0.671 1.00 51.81 332 GLU A CA 1
ATOM 2656 C C . GLU A 1 332 ? -7.616 -39.203 1.119 1.00 51.81 332 GLU A C 1
ATOM 2658 O O . GLU A 1 332 ? -6.761 -39.878 0.540 1.00 51.81 332 GLU A O 1
ATOM 2663 N N . GLY A 1 333 ? -8.298 -39.693 2.156 1.00 51.38 333 GLY A N 1
ATOM 2664 C CA . GLY A 1 333 ? -8.203 -41.085 2.583 1.00 51.38 333 GLY A CA 1
ATOM 2665 C C . GLY A 1 333 ? -8.735 -42.044 1.513 1.00 51.38 333 GLY A C 1
ATOM 2666 O O . GLY A 1 333 ? -9.759 -41.784 0.877 1.00 51.38 333 GLY A O 1
ATOM 2667 N N . GLY A 1 334 ? -8.056 -43.178 1.326 1.00 47.28 334 GLY A N 1
ATOM 2668 C CA . GLY A 1 334 ? -8.452 -44.196 0.351 1.00 47.28 334 GLY A CA 1
ATOM 2669 C C . GLY A 1 334 ? -9.866 -44.750 0.579 1.00 47.28 334 GLY A C 1
ATOM 2670 O O . GLY A 1 334 ? -10.353 -44.853 1.708 1.00 47.28 334 GLY A O 1
ATOM 2671 N N . VAL A 1 335 ? -10.524 -45.144 -0.516 1.00 41.53 335 VAL A N 1
ATOM 2672 C CA . VAL A 1 335 ? -11.847 -45.784 -0.498 1.00 41.53 335 VAL A CA 1
ATOM 2673 C C . VAL A 1 335 ? -11.820 -47.094 0.289 1.00 41.53 335 VAL A C 1
ATOM 2675 O O . VAL A 1 335 ? -11.047 -48.004 -0.001 1.00 41.53 335 VAL A O 1
ATOM 2678 N N . SER A 1 336 ? -12.697 -47.209 1.288 1.00 51.25 336 SER A N 1
ATOM 2679 C CA . SER A 1 336 ? -12.761 -48.383 2.171 1.00 51.25 336 SER A CA 1
ATOM 2680 C C . SER A 1 336 ? -13.403 -49.605 1.497 1.00 51.25 336 SER A C 1
ATOM 2682 O O . SER A 1 336 ? -13.204 -50.726 1.956 1.00 51.25 336 SER A O 1
ATOM 2684 N N . VAL A 1 337 ? -14.172 -49.400 0.420 1.00 50.69 337 VAL A N 1
ATOM 2685 C CA . VAL A 1 337 ? -14.811 -50.436 -0.410 1.00 50.69 337 VAL A CA 1
ATOM 2686 C C . VAL A 1 337 ? -15.154 -49.877 -1.803 1.00 50.69 337 VAL A C 1
ATOM 2688 O O . VAL A 1 337 ? -15.474 -48.689 -1.911 1.00 50.69 337 VAL A O 1
ATOM 2691 N N . PRO A 1 338 ? -15.157 -50.704 -2.868 1.00 39.75 338 PRO A N 1
ATOM 2692 C CA . PRO A 1 338 ? -15.650 -50.299 -4.186 1.00 39.75 338 PRO A CA 1
ATOM 2693 C C . PRO A 1 338 ? -17.100 -49.786 -4.113 1.00 39.75 338 PRO A C 1
ATOM 2695 O O . PRO A 1 338 ? -17.994 -50.520 -3.695 1.00 39.75 338 PRO A O 1
ATOM 2698 N N . GLY A 1 339 ? -17.327 -48.529 -4.514 1.00 49.88 339 GLY A N 1
ATOM 2699 C CA . GLY A 1 339 ? -18.648 -47.879 -4.524 1.00 49.88 339 GLY A CA 1
ATOM 2700 C C . GLY A 1 339 ? -18.996 -47.020 -3.297 1.00 49.88 339 GLY A C 1
ATOM 2701 O O . GLY A 1 339 ? -20.119 -46.530 -3.222 1.00 49.88 339 GLY A O 1
ATOM 2702 N N . GLY A 1 340 ? -18.075 -46.820 -2.346 1.00 46.91 340 GLY A N 1
ATOM 2703 C CA . GLY A 1 340 ? -18.240 -45.864 -1.240 1.00 46.91 340 GLY A CA 1
ATOM 2704 C C . GLY A 1 340 ? -17.497 -44.543 -1.473 1.00 46.91 340 GLY A C 1
ATOM 2705 O O . GLY A 1 340 ? -16.443 -44.534 -2.103 1.00 46.91 340 GLY A O 1
ATOM 2706 N N . SER A 1 341 ? -18.017 -43.436 -0.941 1.00 44.44 341 SER A N 1
ATOM 2707 C CA . SER A 1 341 ? -17.326 -42.139 -0.871 1.00 44.44 341 SER A CA 1
ATOM 2708 C C . SER A 1 341 ? -16.261 -42.119 0.242 1.00 44.44 341 SER A C 1
ATOM 2710 O O . SER A 1 341 ? -16.438 -42.752 1.288 1.00 44.44 341 SER A O 1
ATOM 2712 N N . SER A 1 342 ? -15.148 -41.409 -0.001 1.00 42.06 342 SER A N 1
ATOM 2713 C CA . SER A 1 342 ? -14.016 -41.243 0.931 1.00 42.06 342 SER A CA 1
ATOM 2714 C C . SER A 1 342 ? -14.459 -40.674 2.288 1.00 42.06 342 SER A C 1
ATOM 2716 O O . SER A 1 342 ? -15.404 -39.889 2.358 1.00 42.06 342 SER A O 1
ATOM 2718 N N . ARG A 1 343 ? -13.804 -41.098 3.383 1.00 44.72 343 ARG A N 1
ATOM 2719 C CA . ARG A 1 343 ? -14.229 -40.798 4.765 1.00 44.72 343 ARG A CA 1
ATOM 2720 C C . ARG A 1 343 ? -13.288 -39.948 5.612 1.00 44.72 343 ARG A C 1
ATOM 2722 O O . ARG A 1 343 ? -13.629 -39.707 6.768 1.00 44.72 343 ARG A O 1
ATOM 2729 N N . THR A 1 344 ? -12.149 -39.464 5.130 1.00 45.66 344 THR A N 1
ATOM 2730 C CA . THR A 1 344 ? -11.344 -38.526 5.938 1.00 45.66 344 THR A CA 1
ATOM 2731 C C . THR A 1 344 ? -10.382 -37.746 5.054 1.00 45.66 344 THR A C 1
ATOM 2733 O O . THR A 1 344 ? -9.574 -38.353 4.357 1.00 45.66 344 THR A O 1
ATOM 2736 N N . VAL A 1 345 ? -10.467 -36.417 5.093 1.00 53.72 345 VAL A N 1
ATOM 2737 C CA . VAL A 1 345 ? -9.413 -35.517 4.615 1.00 53.72 345 VAL A CA 1
ATOM 2738 C C . VAL A 1 345 ? -8.477 -35.289 5.801 1.00 53.72 345 VAL A C 1
ATOM 2740 O O . VAL A 1 345 ? -8.939 -34.859 6.857 1.00 53.72 345 VAL A O 1
ATOM 2743 N N . SER A 1 346 ? -7.193 -35.623 5.676 1.00 59.91 346 SER A N 1
ATOM 2744 C CA . SER A 1 346 ? -6.173 -35.227 6.661 1.00 59.91 346 SER A CA 1
ATOM 2745 C C . SER A 1 346 ? -5.381 -34.026 6.148 1.00 59.91 346 SER A C 1
ATOM 2747 O O . SER A 1 346 ? -5.050 -33.976 4.965 1.00 59.91 346 SER A O 1
ATOM 2749 N N . VAL A 1 347 ? -5.097 -33.069 7.036 1.00 50.34 347 VAL A N 1
ATOM 2750 C CA . VAL A 1 347 ? -4.376 -31.818 6.740 1.00 50.34 347 VAL A CA 1
ATOM 2751 C C . VAL A 1 347 ? -2.925 -31.937 7.207 1.00 50.34 347 VAL A C 1
ATOM 2753 O O . VAL A 1 347 ? -2.657 -32.507 8.266 1.00 50.34 347 VAL A O 1
ATOM 2756 N N . SER A 1 348 ? -1.977 -31.415 6.435 1.00 65.38 348 SER A N 1
ATOM 2757 C CA . SER A 1 348 ? -0.564 -31.292 6.817 1.00 65.38 348 SER A CA 1
ATOM 2758 C C . SER A 1 348 ? -0.042 -29.896 6.490 1.00 65.38 348 SER A C 1
ATOM 2760 O O . SER A 1 348 ? -0.361 -29.364 5.430 1.00 65.38 348 SER A O 1
ATOM 2762 N N . LEU A 1 349 ? 0.795 -29.322 7.360 1.00 59.03 349 LEU A N 1
ATOM 2763 C CA . LEU A 1 349 ? 1.606 -28.156 6.993 1.00 59.03 349 LEU A CA 1
ATOM 2764 C C . LEU A 1 349 ? 2.823 -28.655 6.222 1.00 59.03 349 LEU A C 1
ATOM 2766 O O . LEU A 1 349 ? 3.504 -29.572 6.683 1.00 59.03 349 LEU A O 1
ATOM 2770 N N . VAL A 1 350 ? 3.099 -28.081 5.060 1.00 68.44 350 VAL A N 1
ATOM 2771 C CA . VAL A 1 350 ? 4.167 -28.511 4.160 1.00 68.44 350 VAL A CA 1
ATOM 2772 C C . VAL A 1 350 ? 5.232 -27.427 4.061 1.00 68.44 350 VAL A C 1
ATOM 2774 O O . VAL A 1 350 ? 4.947 -26.235 3.979 1.00 68.44 350 VAL A O 1
ATOM 2777 N N . ARG A 1 351 ? 6.493 -27.845 4.064 1.00 80.88 351 ARG A N 1
ATOM 2778 C CA . ARG A 1 351 ? 7.644 -27.005 3.746 1.00 80.88 351 ARG A CA 1
ATOM 2779 C C . ARG A 1 351 ? 8.420 -27.678 2.626 1.00 80.88 351 ARG A C 1
ATOM 2781 O O . ARG A 1 351 ? 8.809 -28.834 2.756 1.00 80.88 351 ARG A O 1
ATOM 2788 N N . ILE A 1 352 ? 8.652 -26.944 1.547 1.00 82.69 352 ILE A N 1
ATOM 2789 C CA . ILE A 1 352 ? 9.540 -27.345 0.457 1.00 82.69 352 ILE A CA 1
ATOM 2790 C C . ILE A 1 352 ? 10.649 -26.303 0.430 1.00 82.69 352 ILE A C 1
ATOM 2792 O O . ILE A 1 352 ? 10.412 -25.156 0.064 1.00 82.69 352 ILE A O 1
ATOM 2796 N N . GLY A 1 353 ? 11.835 -26.660 0.914 1.00 76.62 353 GLY A N 1
ATOM 2797 C CA . GLY A 1 353 ? 12.919 -25.692 1.060 1.00 76.62 353 GLY A CA 1
ATOM 2798 C C . GLY A 1 353 ? 14.151 -26.265 1.747 1.00 76.62 353 GLY A C 1
ATOM 2799 O O . GLY A 1 353 ? 14.071 -27.199 2.545 1.00 76.62 353 GLY A O 1
ATOM 2800 N N . GLY A 1 354 ? 15.321 -25.711 1.421 1.00 75.62 354 GLY A N 1
ATOM 2801 C CA . GLY A 1 354 ? 16.600 -26.202 1.943 1.00 75.62 354 GLY A CA 1
ATOM 2802 C C . GLY A 1 354 ? 16.923 -27.641 1.523 1.00 75.62 354 GLY A C 1
ATOM 2803 O O . GLY A 1 354 ? 17.524 -28.371 2.302 1.00 75.62 354 GLY A O 1
ATOM 2804 N N . GLY A 1 355 ? 16.484 -28.059 0.329 1.00 85.62 355 GLY A N 1
ATOM 2805 C CA . GLY A 1 355 ? 16.746 -29.398 -0.214 1.00 85.62 355 GLY A CA 1
ATOM 2806 C C . GLY A 1 355 ? 15.854 -30.514 0.337 1.00 85.62 355 GLY A C 1
ATOM 2807 O O . GLY A 1 355 ? 16.186 -31.679 0.158 1.00 85.62 355 GLY A O 1
ATOM 2808 N N . SER A 1 356 ? 14.733 -30.189 0.992 1.00 89.19 356 SER A N 1
ATOM 2809 C CA . SER A 1 356 ? 13.816 -31.187 1.560 1.00 89.19 356 SER A CA 1
ATOM 2810 C C . SER A 1 356 ? 12.341 -30.829 1.359 1.00 89.19 356 SER A C 1
ATOM 2812 O O . SER A 1 356 ? 11.980 -29.651 1.275 1.00 89.19 356 SER A O 1
ATOM 2814 N N . LEU A 1 357 ? 11.498 -31.863 1.302 1.00 89.44 357 LEU A N 1
ATOM 2815 C CA . LEU A 1 357 ? 10.059 -31.800 1.551 1.00 89.44 357 LEU A CA 1
ATOM 2816 C C . LEU A 1 357 ? 9.809 -32.281 2.984 1.00 89.44 357 LEU A C 1
ATOM 2818 O O . LEU A 1 357 ? 10.014 -33.454 3.301 1.00 89.44 357 LEU A O 1
ATOM 2822 N N . GLN A 1 358 ? 9.288 -31.394 3.821 1.00 87.88 358 GLN A N 1
ATOM 2823 C CA . GLN A 1 358 ? 8.926 -31.674 5.206 1.00 87.88 358 GLN A CA 1
ATOM 2824 C C . GLN A 1 358 ? 7.427 -31.486 5.406 1.00 87.88 358 GLN A C 1
ATOM 2826 O O . GLN A 1 358 ? 6.829 -30.563 4.849 1.00 87.88 358 GLN A O 1
ATOM 2831 N N . LYS A 1 359 ? 6.818 -32.349 6.223 1.00 82.81 359 LYS A N 1
ATOM 2832 C CA . LYS A 1 359 ? 5.425 -32.197 6.654 1.00 82.81 359 LYS A CA 1
ATOM 2833 C C . LYS A 1 359 ? 5.315 -32.176 8.160 1.00 82.81 359 LYS A C 1
ATOM 2835 O O . LYS A 1 359 ? 6.013 -32.926 8.843 1.00 82.81 359 LYS A O 1
ATOM 2840 N N . PHE A 1 360 ? 4.386 -31.374 8.651 1.00 64.81 360 PHE A N 1
ATOM 2841 C CA . PHE A 1 360 ? 4.092 -31.217 10.063 1.00 64.81 360 PHE A CA 1
ATOM 2842 C C . PHE A 1 360 ? 2.608 -31.456 10.313 1.00 64.81 360 PHE A C 1
ATOM 2844 O O . PHE A 1 360 ? 1.749 -31.096 9.506 1.00 64.81 360 PHE A O 1
ATOM 2851 N N . ASP A 1 361 ? 2.324 -32.079 11.448 1.00 62.66 361 ASP A N 1
ATOM 2852 C CA . ASP A 1 361 ? 0.978 -32.189 11.986 1.00 62.66 361 ASP A CA 1
ATOM 2853 C C . ASP A 1 361 ? 0.525 -30.796 12.470 1.00 62.66 361 ASP A C 1
ATOM 2855 O O . ASP A 1 361 ? 1.179 -30.229 13.351 1.00 62.66 361 ASP A O 1
ATOM 2859 N N . PRO A 1 362 ? -0.554 -30.217 11.911 1.00 45.16 362 PRO A N 1
ATOM 2860 C CA . PRO A 1 362 ? -0.985 -28.857 12.245 1.00 45.16 362 PRO A CA 1
ATOM 2861 C C . PRO A 1 362 ? -1.490 -28.720 13.689 1.00 45.16 362 PRO A C 1
ATOM 2863 O O . PRO A 1 362 ? -1.521 -27.617 14.219 1.00 45.16 362 PRO A O 1
ATOM 2866 N N . THR A 1 363 ? -1.880 -29.820 14.344 1.00 45.75 363 THR A N 1
ATOM 2867 C CA . THR A 1 363 ? -2.414 -29.810 15.716 1.00 45.75 363 THR A CA 1
ATOM 2868 C C . THR A 1 363 ? -1.311 -29.875 16.773 1.00 45.75 363 THR A C 1
ATOM 2870 O O . THR A 1 363 ? -1.466 -29.344 17.869 1.00 45.75 363 THR A O 1
ATOM 2873 N N . THR A 1 364 ? -0.195 -30.538 16.473 1.00 49.03 364 THR A N 1
ATOM 2874 C CA . THR A 1 364 ? 0.888 -30.802 17.437 1.00 49.03 364 THR A CA 1
ATOM 2875 C C . THR A 1 364 ? 2.220 -30.158 17.059 1.00 49.03 364 THR A C 1
ATOM 2877 O O . THR A 1 364 ? 3.166 -30.227 17.841 1.00 49.03 364 THR A O 1
ATOM 2880 N N . GLY A 1 365 ? 2.333 -29.581 15.857 1.00 48.75 365 GLY A N 1
ATOM 2881 C CA . GLY A 1 365 ? 3.578 -29.027 15.312 1.00 48.75 365 GLY A CA 1
ATOM 2882 C C . GLY A 1 365 ? 4.656 -30.082 15.030 1.00 48.75 365 GLY A C 1
ATOM 2883 O O . GLY A 1 365 ? 5.782 -29.751 14.659 1.00 48.75 365 GLY A O 1
ATOM 2884 N N . ARG A 1 366 ? 4.349 -31.373 15.215 1.00 67.69 366 ARG A N 1
ATOM 2885 C CA . ARG A 1 366 ? 5.318 -32.462 15.089 1.00 67.69 366 ARG A CA 1
ATOM 2886 C C . ARG A 1 366 ? 5.587 -32.768 13.620 1.00 67.69 366 ARG A C 1
ATOM 2888 O O . ARG A 1 366 ? 4.655 -32.991 12.855 1.00 67.69 366 ARG A O 1
ATOM 2895 N N . MET A 1 367 ? 6.859 -32.895 13.250 1.00 79.81 367 MET A N 1
ATOM 2896 C CA . MET A 1 367 ? 7.239 -33.363 11.916 1.00 79.81 367 MET A CA 1
ATOM 2897 C C . MET A 1 367 ? 6.784 -34.816 11.696 1.00 79.81 367 MET A C 1
ATOM 2899 O O . MET A 1 367 ? 7.128 -35.719 12.467 1.00 79.81 367 MET A O 1
ATOM 2903 N N . THR A 1 368 ? 6.003 -35.041 10.643 1.00 81.38 368 THR A N 1
ATOM 2904 C CA . THR A 1 368 ? 5.415 -36.335 10.265 1.00 81.38 368 THR A CA 1
ATOM 2905 C C . THR A 1 368 ? 6.122 -36.968 9.068 1.00 81.38 368 THR A C 1
ATOM 2907 O O . THR A 1 368 ? 6.158 -38.198 8.955 1.00 81.38 368 THR A O 1
ATOM 2910 N N . LEU A 1 369 ? 6.740 -36.155 8.208 1.00 85.81 369 LEU A N 1
ATOM 2911 C CA . LEU A 1 369 ? 7.479 -36.599 7.031 1.00 85.81 369 LEU A CA 1
ATOM 2912 C C . LEU A 1 369 ? 8.687 -35.693 6.782 1.00 85.81 369 LEU A C 1
ATOM 2914 O O . LEU A 1 369 ? 8.606 -34.487 6.985 1.00 85.81 369 LEU A O 1
ATOM 2918 N N . ASP A 1 370 ? 9.772 -36.303 6.317 1.00 91.12 370 ASP A N 1
ATOM 2919 C CA . ASP A 1 370 ? 10.978 -35.631 5.843 1.00 91.12 370 ASP A CA 1
ATOM 2920 C C . ASP A 1 370 ? 11.522 -36.438 4.656 1.00 91.12 370 ASP A C 1
ATOM 2922 O O . ASP A 1 370 ? 11.637 -37.672 4.758 1.00 91.12 370 ASP A O 1
ATOM 2926 N N . VAL A 1 371 ? 11.736 -35.767 3.525 1.00 91.19 371 VAL A N 1
ATOM 2927 C CA . VAL A 1 371 ? 12.148 -36.343 2.239 1.00 91.19 371 VAL A CA 1
ATOM 2928 C C . VAL A 1 371 ? 13.224 -35.460 1.628 1.00 91.19 371 VAL A C 1
ATOM 2930 O O . VAL A 1 371 ? 12.970 -34.291 1.346 1.00 91.19 371 VAL A O 1
ATOM 2933 N N . ASP A 1 372 ? 14.388 -36.039 1.354 1.00 92.31 372 ASP A N 1
ATOM 2934 C CA . ASP A 1 372 ? 15.463 -35.356 0.640 1.00 92.31 372 ASP A CA 1
ATOM 2935 C C . ASP A 1 372 ? 15.081 -35.143 -0.833 1.00 92.31 372 ASP A C 1
ATOM 2937 O O . ASP A 1 372 ? 14.631 -36.069 -1.519 1.00 92.31 372 ASP A O 1
ATOM 2941 N N . LEU A 1 373 ? 15.274 -33.921 -1.328 1.00 92.31 373 LEU A N 1
ATOM 2942 C CA . LEU A 1 373 ? 15.079 -33.562 -2.731 1.00 92.31 373 LEU A CA 1
ATOM 2943 C C . LEU A 1 373 ? 16.422 -33.588 -3.483 1.00 92.31 373 LEU A C 1
ATOM 2945 O O . LEU A 1 373 ? 17.470 -33.343 -2.879 1.00 92.31 373 LEU A O 1
ATOM 2949 N N . PRO A 1 374 ? 16.427 -33.866 -4.802 1.00 92.00 374 PRO A N 1
ATOM 2950 C CA . PRO A 1 374 ? 17.644 -33.804 -5.605 1.00 92.00 374 PRO A CA 1
ATOM 2951 C C . PRO A 1 374 ? 18.336 -32.439 -5.500 1.00 92.00 374 PRO A C 1
ATOM 2953 O O . PRO A 1 374 ? 17.726 -31.394 -5.711 1.00 92.00 374 PRO A O 1
ATOM 2956 N N . SER A 1 375 ? 19.640 -32.445 -5.223 1.00 89.12 375 SER A N 1
ATOM 2957 C CA . SER A 1 375 ? 20.424 -31.221 -5.003 1.00 89.12 375 SER A CA 1
ATOM 2958 C C . SER A 1 375 ? 20.639 -30.375 -6.261 1.00 89.12 375 SER A C 1
ATOM 2960 O O . SER A 1 375 ? 21.135 -29.259 -6.163 1.00 89.12 375 SER A O 1
ATOM 2962 N N . ASN A 1 376 ? 20.332 -30.917 -7.441 1.00 88.75 376 ASN A N 1
ATOM 2963 C CA . ASN A 1 376 ? 20.440 -30.240 -8.733 1.00 88.75 376 ASN A CA 1
ATOM 2964 C C . ASN A 1 376 ? 19.097 -29.686 -9.238 1.00 88.75 376 ASN A C 1
ATOM 2966 O O . ASN A 1 376 ? 18.983 -29.324 -10.411 1.00 88.75 376 ASN A O 1
ATOM 2970 N N . PHE A 1 377 ? 18.075 -29.641 -8.380 1.00 90.31 377 PHE A N 1
ATOM 2971 C CA . PHE A 1 377 ? 16.888 -28.838 -8.647 1.00 90.31 377 PHE A CA 1
ATOM 2972 C C . PHE A 1 377 ? 17.250 -27.363 -8.567 1.00 90.31 377 PHE A C 1
ATOM 2974 O O . PHE A 1 377 ? 17.862 -26.921 -7.595 1.00 90.31 377 PHE A O 1
ATOM 2981 N N . ARG A 1 378 ? 16.874 -26.614 -9.602 1.00 84.69 378 ARG A N 1
ATOM 2982 C CA . ARG A 1 378 ? 17.105 -25.172 -9.667 1.00 84.69 378 ARG A CA 1
ATOM 2983 C C . ARG A 1 378 ? 15.921 -24.400 -9.113 1.00 84.69 378 ARG A C 1
ATOM 2985 O O . ARG A 1 378 ? 16.104 -23.543 -8.257 1.00 84.69 378 ARG A O 1
ATOM 2992 N N . SER A 1 379 ? 14.716 -24.739 -9.558 1.00 82.94 379 SER A N 1
ATOM 2993 C CA . SER A 1 379 ? 13.471 -24.215 -9.001 1.00 82.94 379 SER A CA 1
ATOM 2994 C C . SER A 1 379 ? 12.511 -25.349 -8.665 1.00 82.94 379 SER A C 1
ATOM 2996 O O . SER A 1 379 ? 12.601 -26.454 -9.202 1.00 82.94 379 SER A O 1
ATOM 2998 N N . THR A 1 380 ? 11.614 -25.104 -7.716 1.00 86.62 380 THR A N 1
ATOM 2999 C CA . THR A 1 380 ? 10.531 -26.018 -7.354 1.00 86.62 380 THR A CA 1
ATOM 3000 C C . THR A 1 380 ? 9.322 -25.195 -6.959 1.00 86.62 380 THR A C 1
ATOM 3002 O O . THR A 1 380 ? 9.429 -24.332 -6.093 1.00 86.62 380 THR A O 1
ATOM 3005 N N . GLU A 1 381 ? 8.186 -25.480 -7.579 1.00 85.94 381 GLU A N 1
ATOM 3006 C CA . GLU A 1 381 ? 6.939 -24.756 -7.380 1.00 85.94 381 GLU A CA 1
ATOM 3007 C C . GLU A 1 381 ? 5.819 -25.718 -6.984 1.00 85.94 381 GLU A C 1
ATOM 3009 O O . GLU A 1 381 ? 5.603 -26.737 -7.642 1.00 85.94 381 GLU A O 1
ATOM 3014 N N . TYR A 1 382 ? 5.112 -25.394 -5.901 1.00 80.88 382 TYR A N 1
ATOM 3015 C CA . TYR A 1 382 ? 3.924 -26.114 -5.448 1.00 80.88 382 TYR A CA 1
ATOM 3016 C C . TYR A 1 382 ? 2.684 -25.505 -6.112 1.00 80.88 382 TYR A C 1
ATOM 3018 O O . TYR A 1 382 ? 2.098 -24.561 -5.592 1.00 80.88 382 TYR A O 1
ATOM 3026 N N . TYR A 1 383 ? 2.335 -26.004 -7.298 1.00 76.50 383 TYR A N 1
ATOM 3027 C CA . TYR A 1 383 ? 1.348 -25.362 -8.177 1.00 76.50 383 TYR A CA 1
ATOM 3028 C C . TYR A 1 383 ? -0.095 -25.837 -7.950 1.00 76.50 383 TYR A C 1
ATOM 3030 O O . TYR A 1 383 ? -1.038 -25.175 -8.372 1.00 76.50 383 TYR A O 1
ATOM 3038 N N . MET A 1 384 ? -0.297 -26.984 -7.293 1.00 75.50 384 MET A N 1
ATOM 3039 C CA . MET A 1 384 ? -1.630 -27.508 -6.982 1.00 75.50 384 MET A CA 1
ATOM 3040 C C . MET A 1 384 ? -1.587 -28.427 -5.757 1.00 75.50 384 MET A C 1
ATOM 3042 O O . MET A 1 384 ? -0.557 -29.033 -5.459 1.00 75.50 384 MET A O 1
ATOM 3046 N N . ASN A 1 385 ? -2.714 -28.581 -5.051 1.00 70.88 385 ASN A N 1
ATOM 3047 C CA . ASN A 1 385 ? -2.765 -29.411 -3.845 1.00 70.88 385 ASN A CA 1
ATOM 3048 C C . ASN A 1 385 ? -2.257 -30.841 -4.111 1.00 70.88 385 ASN A C 1
ATOM 3050 O O . ASN A 1 385 ? -2.845 -31.584 -4.898 1.00 70.88 385 ASN A O 1
ATOM 3054 N N . GLY A 1 386 ? -1.186 -31.232 -3.421 1.00 78.25 386 GLY A N 1
ATOM 3055 C CA . GLY A 1 386 ? -0.563 -32.545 -3.539 1.00 78.25 386 GLY A CA 1
ATOM 3056 C C . GLY A 1 386 ? 0.486 -32.679 -4.648 1.00 78.25 386 GLY A C 1
ATOM 3057 O O . GLY A 1 386 ? 1.011 -33.786 -4.809 1.00 78.25 386 GLY A O 1
ATOM 3058 N N . TYR A 1 387 ? 0.812 -31.621 -5.402 1.00 84.38 387 TYR A N 1
ATOM 3059 C CA . TYR A 1 387 ? 1.769 -31.690 -6.511 1.00 84.38 387 TYR A CA 1
ATOM 3060 C C . TYR A 1 387 ? 2.702 -30.483 -6.584 1.00 84.38 387 TYR A C 1
ATOM 3062 O O . TYR A 1 387 ? 2.347 -29.352 -6.263 1.00 84.38 387 TYR A O 1
ATOM 3070 N N . ALA A 1 388 ? 3.913 -30.751 -7.057 1.00 88.50 388 ALA A N 1
ATOM 3071 C CA . ALA A 1 388 ? 4.932 -29.759 -7.323 1.00 88.50 388 ALA A CA 1
ATOM 3072 C C . ALA A 1 388 ? 5.627 -30.054 -8.656 1.00 88.50 388 ALA A C 1
ATOM 3074 O O . ALA A 1 388 ? 5.650 -31.190 -9.133 1.00 88.50 388 ALA A O 1
ATOM 3075 N N . VAL A 1 389 ? 6.210 -29.022 -9.254 1.00 90.88 389 VAL A N 1
ATOM 3076 C CA . VAL A 1 389 ? 7.014 -29.129 -10.469 1.00 90.88 389 VAL A CA 1
ATOM 3077 C C . VAL A 1 389 ? 8.389 -28.520 -10.225 1.00 90.88 389 VAL A C 1
ATOM 3079 O O . VAL A 1 389 ? 8.513 -27.491 -9.563 1.00 90.88 389 VAL A O 1
ATOM 3082 N N . SER A 1 390 ? 9.434 -29.174 -10.725 1.00 92.56 390 SER A N 1
ATOM 3083 C CA . SER A 1 390 ? 10.821 -28.754 -10.533 1.00 92.56 390 SER A CA 1
ATOM 3084 C C . SER A 1 390 ? 11.572 -28.700 -11.853 1.00 92.56 390 SER A C 1
ATOM 3086 O O . SER A 1 390 ? 11.485 -29.628 -12.661 1.00 92.56 390 SER A O 1
ATOM 3088 N N . THR A 1 391 ? 12.364 -27.646 -12.037 1.00 91.31 391 THR A N 1
ATOM 3089 C CA . THR A 1 391 ? 13.393 -27.605 -13.079 1.00 91.31 391 THR A CA 1
ATOM 3090 C C . THR A 1 391 ? 14.677 -28.214 -12.535 1.00 91.31 391 THR A C 1
ATOM 3092 O O . THR A 1 391 ? 15.077 -27.968 -11.392 1.00 91.31 391 THR A O 1
ATOM 3095 N N . GLN A 1 392 ? 15.328 -29.042 -13.341 1.00 91.38 392 GLN A N 1
ATO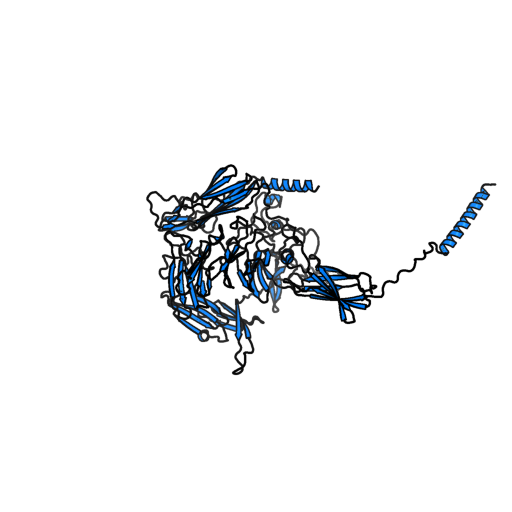M 3096 C CA . GLN A 1 392 ? 16.556 -29.729 -12.968 1.00 91.38 392 GLN A CA 1
ATOM 3097 C C . GLN A 1 392 ? 17.642 -29.460 -14.005 1.00 91.38 392 GLN A C 1
ATOM 3099 O O . GLN A 1 392 ? 17.425 -29.650 -15.202 1.00 91.38 392 GLN A O 1
ATOM 3104 N N . ILE A 1 393 ? 18.831 -29.091 -13.527 1.00 90.00 393 ILE A N 1
ATOM 3105 C CA . ILE A 1 393 ? 20.018 -28.955 -14.373 1.00 90.00 393 ILE A CA 1
ATOM 3106 C C . ILE A 1 393 ? 20.717 -30.314 -14.479 1.00 90.00 393 ILE A C 1
ATOM 3108 O O . ILE A 1 393 ? 21.131 -30.889 -13.464 1.00 90.00 393 ILE A O 1
ATOM 3112 N N . ILE A 1 394 ? 20.863 -30.821 -15.706 1.00 92.06 394 ILE A N 1
ATOM 3113 C CA . ILE A 1 394 ? 21.715 -31.979 -16.015 1.00 92.06 394 ILE A CA 1
ATOM 3114 C C . ILE A 1 394 ? 23.103 -31.495 -16.440 1.00 92.06 394 ILE A C 1
ATOM 3116 O O . ILE A 1 394 ? 24.102 -31.965 -15.895 1.00 92.06 394 ILE A O 1
ATOM 3120 N N . SER A 1 395 ? 23.155 -30.521 -17.354 1.00 86.50 395 SER A N 1
ATOM 3121 C CA . SER A 1 395 ? 24.378 -29.824 -17.764 1.00 86.50 395 SER A CA 1
ATOM 3122 C C . SER A 1 395 ? 24.064 -28.367 -18.098 1.00 86.50 395 SER A C 1
ATOM 3124 O O . SER A 1 395 ? 23.312 -28.086 -19.027 1.00 86.50 395 SER A O 1
ATOM 3126 N N . ASP A 1 396 ? 24.659 -27.440 -17.348 1.00 76.31 396 ASP A N 1
ATOM 3127 C CA . ASP A 1 396 ? 24.525 -25.995 -17.589 1.00 76.31 396 ASP A CA 1
ATOM 3128 C C . ASP A 1 396 ? 25.374 -25.522 -18.786 1.00 76.31 396 ASP A C 1
ATOM 3130 O O . ASP A 1 396 ? 25.096 -24.509 -19.427 1.00 76.31 396 ASP A O 1
ATOM 3134 N N . GLU A 1 397 ? 26.435 -26.261 -19.123 1.00 79.44 397 GLU A N 1
ATOM 3135 C CA . GLU A 1 397 ? 27.278 -25.963 -20.287 1.00 79.44 397 GLU A CA 1
ATOM 3136 C C . GLU A 1 397 ? 26.562 -26.309 -21.597 1.00 79.44 397 GLU A C 1
ATOM 3138 O O . GLU A 1 397 ? 26.651 -25.544 -22.558 1.00 79.44 397 GLU A O 1
ATOM 3143 N N . ASP A 1 398 ? 25.807 -27.411 -21.604 1.00 80.81 398 ASP A N 1
ATOM 3144 C CA . ASP A 1 398 ? 25.136 -27.944 -22.795 1.00 80.81 398 ASP A CA 1
ATOM 3145 C C . ASP A 1 398 ? 23.665 -27.511 -22.922 1.00 80.81 398 ASP A C 1
ATOM 3147 O O . ASP A 1 398 ? 22.995 -27.910 -23.875 1.00 80.81 398 ASP A O 1
ATOM 3151 N N . ASN A 1 399 ? 23.156 -26.714 -21.974 1.00 79.75 399 ASN A N 1
ATOM 3152 C CA . ASN A 1 399 ? 21.733 -26.385 -21.830 1.00 79.75 399 ASN A CA 1
ATOM 3153 C C . ASN A 1 399 ? 20.829 -27.642 -21.793 1.00 79.75 399 ASN A C 1
ATOM 3155 O O . ASN A 1 399 ? 19.773 -27.681 -22.426 1.00 79.75 399 ASN A O 1
ATOM 3159 N N . ASP A 1 400 ? 21.258 -28.694 -21.080 1.00 87.44 400 ASP A N 1
ATOM 3160 C CA . ASP A 1 400 ? 20.473 -29.921 -20.883 1.00 87.44 400 ASP A CA 1
ATOM 3161 C C . ASP A 1 400 ? 19.693 -29.826 -19.566 1.00 87.44 400 ASP A C 1
ATOM 3163 O O . ASP A 1 400 ? 20.248 -29.986 -18.467 1.00 87.44 400 ASP A O 1
ATOM 3167 N N . PHE A 1 401 ? 18.395 -29.549 -19.690 1.00 92.12 401 PHE A N 1
ATOM 3168 C CA . PHE A 1 401 ? 17.481 -29.364 -18.570 1.00 92.12 401 PHE A CA 1
ATOM 3169 C C . PHE A 1 401 ? 16.337 -30.380 -18.597 1.00 92.12 401 PHE A C 1
ATOM 3171 O O . PHE A 1 401 ? 15.941 -30.918 -19.639 1.00 92.12 401 PHE A O 1
ATOM 3178 N N . ARG A 1 402 ? 15.785 -30.647 -17.411 1.00 93.50 402 ARG A N 1
ATOM 3179 C CA . ARG A 1 402 ? 14.594 -31.482 -17.231 1.00 93.50 402 ARG A CA 1
ATOM 3180 C C . ARG A 1 402 ? 13.504 -30.725 -16.497 1.00 93.50 402 ARG A C 1
ATOM 3182 O O . ARG A 1 402 ? 13.794 -29.965 -15.575 1.00 93.50 402 ARG A O 1
ATOM 3189 N N . LEU A 1 403 ? 12.259 -31.018 -16.859 1.00 93.56 403 LEU A N 1
ATOM 3190 C CA . LEU A 1 403 ? 11.082 -30.639 -16.090 1.00 93.56 403 LEU A CA 1
ATOM 3191 C C . LEU A 1 403 ? 10.509 -31.893 -15.433 1.00 93.56 403 LEU A C 1
ATOM 3193 O O . LEU A 1 403 ? 10.205 -32.882 -16.107 1.00 93.56 403 LEU A O 1
ATOM 3197 N N . ILE A 1 404 ? 10.406 -31.860 -14.108 1.00 94.50 404 ILE A N 1
ATOM 3198 C CA . ILE A 1 404 ? 9.959 -32.990 -13.300 1.00 94.50 404 ILE A CA 1
ATOM 3199 C C . ILE A 1 404 ? 8.676 -32.585 -12.587 1.00 94.50 404 ILE A C 1
ATOM 3201 O O . ILE A 1 404 ? 8.720 -31.760 -11.679 1.00 94.50 404 ILE A O 1
ATOM 3205 N N . ASN A 1 405 ? 7.543 -33.178 -12.964 1.00 91.69 405 ASN A N 1
ATOM 3206 C CA . ASN A 1 405 ? 6.297 -33.079 -12.202 1.00 91.69 405 ASN A CA 1
ATOM 3207 C C . ASN A 1 405 ? 6.262 -34.218 -11.181 1.00 91.69 405 ASN A C 1
ATOM 3209 O O . ASN A 1 405 ? 6.557 -35.370 -11.521 1.00 91.69 405 ASN A O 1
ATOM 3213 N N . TRP A 1 406 ? 5.921 -33.926 -9.932 1.00 93.06 406 TRP A N 1
ATOM 3214 C CA . TRP A 1 406 ? 5.975 -34.895 -8.845 1.00 93.06 406 TRP A CA 1
ATOM 3215 C C . TRP A 1 406 ? 4.927 -34.609 -7.765 1.00 93.06 406 TRP A C 1
ATOM 3217 O O . TRP A 1 406 ? 4.406 -33.505 -7.642 1.00 93.06 406 TRP A O 1
ATOM 3227 N N . THR A 1 407 ? 4.577 -35.626 -6.978 1.00 89.25 407 THR A N 1
ATOM 3228 C CA . THR A 1 407 ? 3.545 -35.516 -5.941 1.00 89.25 407 THR A CA 1
ATOM 3229 C C . THR A 1 407 ? 4.140 -35.299 -4.548 1.00 89.25 407 THR A C 1
ATOM 3231 O O . THR A 1 407 ? 5.012 -36.042 -4.079 1.00 89.25 407 THR A O 1
ATOM 3234 N N . THR A 1 408 ? 3.631 -34.296 -3.836 1.00 85.38 408 THR A N 1
ATOM 3235 C CA . THR A 1 408 ? 3.893 -34.114 -2.405 1.00 85.38 408 THR A CA 1
ATOM 3236 C C . THR A 1 408 ? 3.011 -35.038 -1.566 1.00 85.38 408 THR A C 1
ATOM 3238 O O . THR A 1 408 ? 3.392 -35.388 -0.449 1.00 85.38 408 THR A O 1
ATOM 3241 N N . ALA A 1 409 ? 1.886 -35.522 -2.103 1.00 80.56 409 ALA A N 1
ATOM 3242 C CA . ALA A 1 409 ? 0.934 -36.373 -1.398 1.00 80.56 409 ALA A CA 1
ATOM 3243 C C . ALA A 1 409 ? 1.534 -37.724 -0.957 1.00 80.56 409 ALA A C 1
ATOM 3245 O O . ALA A 1 409 ? 2.530 -38.222 -1.488 1.00 80.56 409 ALA A O 1
ATOM 3246 N N . GLY A 1 410 ? 0.929 -38.333 0.064 1.00 79.69 410 GLY A N 1
ATOM 3247 C CA . GLY A 1 410 ? 1.333 -39.645 0.579 1.00 79.69 410 GLY A CA 1
ATOM 3248 C C . GLY A 1 410 ? 2.600 -39.642 1.447 1.00 79.69 410 GLY A C 1
ATOM 3249 O O . GLY A 1 410 ? 3.196 -38.606 1.749 1.00 79.69 410 GLY A O 1
ATOM 3250 N N . SER A 1 411 ? 3.007 -40.840 1.878 1.00 82.12 411 SER A N 1
ATOM 3251 C CA . SER A 1 411 ? 4.034 -41.059 2.911 1.00 82.12 411 SER A CA 1
ATOM 3252 C C . SER A 1 411 ? 5.349 -41.654 2.391 1.00 82.12 411 SER A C 1
ATOM 3254 O O . SER A 1 411 ? 6.193 -42.062 3.192 1.00 82.12 411 SER A O 1
ATOM 3256 N N . ALA A 1 412 ? 5.527 -41.761 1.070 1.00 85.62 412 ALA A N 1
ATOM 3257 C CA . ALA A 1 412 ? 6.755 -42.289 0.478 1.00 85.62 412 ALA A CA 1
ATOM 3258 C C . ALA A 1 412 ? 7.956 -41.407 0.863 1.00 85.62 412 ALA A C 1
ATOM 3260 O O . ALA A 1 412 ? 7.906 -40.186 0.732 1.00 85.62 412 ALA A O 1
ATOM 3261 N N . ARG A 1 413 ? 9.037 -42.007 1.365 1.00 87.56 413 ARG A N 1
ATOM 3262 C CA . ARG A 1 413 ? 10.241 -41.260 1.779 1.00 87.56 413 ARG A CA 1
ATOM 3263 C C . ARG A 1 413 ? 11.293 -41.129 0.682 1.00 87.56 413 ARG A C 1
ATOM 3265 O O . ARG A 1 413 ? 12.230 -40.365 0.837 1.00 87.56 413 ARG A O 1
ATOM 3272 N N . ASN A 1 414 ? 11.148 -41.882 -0.403 1.00 89.56 414 ASN A N 1
ATOM 3273 C CA . ASN A 1 414 ? 12.040 -41.831 -1.550 1.00 89.56 414 ASN A CA 1
ATOM 3274 C C . ASN A 1 414 ? 11.441 -40.907 -2.615 1.00 89.56 414 ASN A C 1
ATOM 3276 O O . ASN A 1 414 ? 10.299 -41.109 -3.030 1.00 89.56 414 ASN A O 1
ATOM 3280 N N . PHE A 1 415 ? 12.207 -39.910 -3.058 1.00 91.19 415 PHE A N 1
ATOM 3281 C CA . PHE A 1 415 ? 11.754 -38.954 -4.066 1.00 91.19 415 PHE A CA 1
ATOM 3282 C C . PHE A 1 415 ? 11.422 -39.621 -5.409 1.00 91.19 415 PHE A C 1
ATOM 3284 O O . PHE A 1 415 ? 10.463 -39.227 -6.064 1.00 91.19 415 PHE A O 1
ATOM 3291 N N . ALA A 1 416 ? 12.151 -40.670 -5.805 1.00 91.69 416 ALA A N 1
ATOM 3292 C CA . ALA A 1 416 ? 11.923 -41.336 -7.091 1.00 91.69 416 ALA A CA 1
ATOM 3293 C C . ALA A 1 416 ? 10.500 -41.910 -7.230 1.00 91.69 416 ALA A C 1
ATOM 3295 O O . ALA A 1 416 ? 9.935 -41.887 -8.319 1.00 91.69 416 ALA A O 1
ATOM 3296 N N . ASP A 1 417 ? 9.895 -42.352 -6.123 1.00 91.38 417 ASP A N 1
ATOM 3297 C CA . ASP A 1 417 ? 8.529 -42.896 -6.096 1.00 91.38 417 ASP A CA 1
ATOM 3298 C C . ASP A 1 417 ? 7.449 -41.800 -6.177 1.00 91.38 417 ASP A C 1
ATOM 3300 O O . ASP A 1 417 ? 6.256 -42.099 -6.231 1.00 91.38 417 ASP A O 1
ATOM 3304 N N . ARG A 1 418 ? 7.860 -40.527 -6.150 1.00 92.31 418 ARG A N 1
ATOM 3305 C CA . ARG A 1 418 ? 6.988 -39.349 -6.219 1.00 92.31 418 ARG A CA 1
ATOM 3306 C C . ARG A 1 418 ? 6.962 -38.720 -7.610 1.00 92.31 418 ARG A C 1
ATOM 3308 O O . ARG A 1 418 ? 6.132 -37.848 -7.842 1.00 92.31 418 ARG A O 1
ATOM 3315 N N . VAL A 1 419 ? 7.844 -39.136 -8.521 1.00 93.19 419 VAL A N 1
ATOM 3316 C CA . VAL A 1 419 ? 7.945 -38.581 -9.878 1.00 93.19 419 VAL A CA 1
ATOM 3317 C C . VAL A 1 419 ? 6.763 -39.045 -10.729 1.00 93.19 419 VAL A C 1
ATOM 3319 O O . VAL A 1 419 ? 6.559 -40.240 -10.928 1.00 93.19 419 VAL A O 1
ATOM 3322 N N . MET A 1 420 ? 6.008 -38.084 -11.256 1.00 91.62 420 MET A N 1
ATOM 3323 C CA . MET A 1 420 ? 4.855 -38.304 -12.132 1.00 91.62 420 MET A CA 1
ATOM 3324 C C . MET A 1 420 ? 5.243 -38.170 -13.608 1.00 91.62 420 MET A C 1
ATOM 3326 O O . MET A 1 420 ? 4.803 -38.962 -14.440 1.00 91.62 420 MET A O 1
ATOM 3330 N N . SER A 1 421 ? 6.099 -37.200 -13.936 1.00 93.12 421 SER A N 1
ATOM 3331 C CA . SER A 1 421 ? 6.687 -37.045 -15.269 1.00 93.12 421 SER A CA 1
ATOM 3332 C C . SER A 1 421 ? 8.109 -36.490 -15.181 1.00 93.12 421 SER A C 1
ATOM 3334 O O . SER A 1 421 ? 8.483 -35.839 -14.208 1.00 93.12 421 SER A O 1
ATOM 3336 N N . ASN A 1 422 ? 8.915 -36.802 -16.194 1.00 94.31 422 ASN A N 1
ATOM 3337 C CA . ASN A 1 422 ? 10.285 -36.325 -16.354 1.00 94.31 422 ASN A CA 1
ATOM 3338 C C . ASN A 1 422 ? 10.555 -36.165 -17.852 1.00 94.31 422 ASN A C 1
ATOM 3340 O O . ASN A 1 422 ? 10.704 -37.161 -18.567 1.00 94.31 422 ASN A O 1
ATOM 3344 N N . ILE A 1 423 ? 10.569 -34.923 -18.322 1.00 95.00 423 ILE A N 1
ATOM 3345 C CA . ILE A 1 423 ? 10.710 -34.583 -19.740 1.00 95.00 423 ILE A CA 1
ATOM 3346 C C . ILE A 1 423 ? 11.975 -33.759 -19.968 1.00 95.00 423 ILE A C 1
ATOM 3348 O O . ILE A 1 423 ? 12.476 -33.107 -19.053 1.00 95.00 423 ILE A O 1
ATOM 3352 N N . THR A 1 424 ? 12.517 -33.805 -21.187 1.00 92.88 424 THR A N 1
ATOM 3353 C CA . THR A 1 424 ? 13.498 -32.797 -21.622 1.00 92.88 424 THR A CA 1
ATOM 3354 C C . THR A 1 424 ? 12.806 -31.441 -21.658 1.00 92.88 424 THR A C 1
ATOM 3356 O O . THR A 1 424 ? 11.656 -31.367 -22.083 1.00 92.88 424 THR A O 1
ATOM 3359 N N . PHE A 1 425 ? 13.494 -30.395 -21.214 1.00 92.81 425 PHE A N 1
ATOM 3360 C CA . PHE A 1 425 ? 12.929 -29.057 -21.142 1.00 92.81 425 PHE A CA 1
ATOM 3361 C C . PHE A 1 425 ? 13.902 -28.029 -21.735 1.00 92.81 425 PHE A C 1
ATOM 3363 O O . PHE A 1 425 ? 15.108 -28.175 -21.530 1.00 92.81 425 PHE A O 1
ATOM 3370 N N . PRO A 1 426 ? 13.424 -27.022 -22.491 1.00 88.38 426 PRO A N 1
ATOM 3371 C CA . PRO A 1 426 ? 14.301 -26.086 -23.187 1.00 88.38 426 PRO A CA 1
ATOM 3372 C C . PRO A 1 426 ? 14.807 -24.957 -22.279 1.00 88.38 426 PRO A C 1
ATOM 3374 O O . PRO A 1 426 ? 15.725 -24.243 -22.667 1.00 88.38 426 PRO A O 1
ATOM 3377 N N . LEU A 1 427 ? 14.224 -24.795 -21.086 1.00 87.06 427 LEU A N 1
ATOM 3378 C CA . LEU A 1 427 ? 14.516 -23.709 -20.152 1.00 87.06 427 LEU A CA 1
ATOM 3379 C C . LEU A 1 427 ? 15.101 -24.249 -18.842 1.00 87.06 427 LEU A C 1
ATOM 3381 O O . LEU A 1 427 ? 14.770 -25.345 -18.393 1.00 87.06 427 LEU A O 1
ATOM 3385 N N . ASP A 1 428 ? 15.941 -23.452 -18.190 1.00 82.50 428 ASP A N 1
ATOM 3386 C CA . ASP A 1 428 ? 16.500 -23.742 -16.864 1.00 82.50 428 ASP A CA 1
ATOM 3387 C C . ASP A 1 428 ? 15.587 -23.279 -15.709 1.00 82.50 428 ASP A C 1
ATOM 3389 O O . ASP A 1 428 ? 15.907 -23.474 -14.535 1.00 82.50 428 ASP A O 1
ATOM 3393 N N . THR A 1 429 ? 14.455 -22.654 -16.044 1.00 84.94 429 THR A N 1
ATOM 3394 C CA . THR A 1 429 ? 13.493 -22.035 -15.131 1.00 84.94 429 THR A CA 1
ATOM 3395 C C . THR A 1 429 ? 12.062 -22.188 -15.654 1.00 84.94 429 THR A C 1
ATOM 3397 O O . THR A 1 429 ? 11.842 -22.396 -16.845 1.00 84.94 429 THR A O 1
ATOM 3400 N N . LEU A 1 430 ? 11.079 -22.052 -14.760 1.00 85.69 430 LEU A N 1
ATOM 3401 C CA . LEU A 1 430 ? 9.662 -21.921 -15.125 1.00 85.69 430 LEU A CA 1
ATOM 3402 C C . LEU A 1 430 ? 9.324 -20.508 -15.624 1.00 85.69 430 LEU A C 1
ATOM 3404 O O . LEU A 1 430 ? 8.204 -20.269 -16.044 1.00 85.69 430 LEU A O 1
ATOM 3408 N N . GLY A 1 431 ? 10.272 -19.572 -15.590 1.00 81.56 431 GLY A N 1
ATOM 3409 C CA . GLY A 1 431 ? 10.030 -18.187 -15.985 1.00 81.56 431 GLY A CA 1
ATOM 3410 C C . GLY A 1 431 ? 9.167 -17.425 -14.980 1.00 81.56 431 GLY A C 1
ATOM 3411 O O . GLY A 1 431 ? 8.942 -17.889 -13.861 1.00 81.56 431 GLY A O 1
ATOM 3412 N N . GLN A 1 432 ? 8.745 -16.217 -15.348 1.00 82.94 432 GLN A N 1
ATOM 3413 C CA . GLN A 1 432 ? 8.091 -15.283 -14.425 1.00 82.94 432 GLN A CA 1
ATOM 3414 C C . GLN A 1 432 ? 6.571 -15.446 -14.404 1.00 82.94 432 GLN A C 1
ATOM 3416 O O . GLN A 1 432 ? 5.962 -15.210 -13.367 1.00 82.94 432 GLN A O 1
ATOM 3421 N N . SER A 1 433 ? 5.971 -15.957 -15.485 1.00 86.88 433 SER A N 1
ATOM 3422 C CA . SER A 1 433 ? 4.519 -16.151 -15.598 1.00 86.88 433 SER A CA 1
ATOM 3423 C C . SER A 1 433 ? 4.168 -17.557 -16.092 1.00 86.88 433 SER A C 1
ATOM 3425 O O . SER A 1 433 ? 4.954 -18.187 -16.808 1.00 86.88 433 SER A O 1
ATOM 3427 N N . ARG A 1 434 ? 3.026 -18.088 -15.644 1.00 90.00 434 ARG A N 1
ATOM 3428 C CA . ARG A 1 434 ? 2.540 -19.444 -15.946 1.00 90.00 434 ARG A CA 1
ATOM 3429 C C . ARG A 1 434 ? 1.039 -19.376 -16.201 1.00 90.00 434 ARG A C 1
ATOM 3431 O O . ARG A 1 434 ? 0.309 -18.841 -15.373 1.00 90.00 434 ARG A O 1
ATOM 3438 N N . ASP A 1 435 ? 0.589 -19.976 -17.298 1.00 89.19 435 ASP A N 1
ATOM 3439 C CA . ASP A 1 435 ? -0.830 -20.237 -17.538 1.00 89.19 435 ASP A CA 1
ATOM 3440 C C . ASP A 1 435 ? -1.066 -21.731 -17.313 1.00 89.19 435 ASP A C 1
ATOM 3442 O O . ASP A 1 435 ? -0.815 -22.571 -18.183 1.00 89.19 435 ASP A O 1
ATOM 3446 N N . TRP A 1 436 ? -1.504 -22.077 -16.103 1.00 84.88 436 TRP A N 1
ATOM 3447 C CA . TRP A 1 436 ? -1.749 -23.468 -15.722 1.00 84.88 436 TRP A CA 1
ATOM 3448 C C . TRP A 1 436 ? -2.951 -24.084 -16.444 1.00 84.88 436 TRP A C 1
ATOM 3450 O O . TRP A 1 436 ? -3.003 -25.306 -16.578 1.00 84.88 436 TRP A O 1
ATOM 3460 N N . ASN A 1 437 ? -3.887 -23.273 -16.947 1.00 83.00 437 ASN A N 1
ATOM 3461 C CA . ASN A 1 437 ? -5.019 -23.773 -17.728 1.00 83.00 437 ASN A CA 1
ATOM 3462 C C . ASN A 1 437 ? -4.561 -24.216 -19.122 1.00 83.00 437 ASN A C 1
ATOM 3464 O O . ASN A 1 437 ? -5.007 -25.250 -19.625 1.00 83.00 437 ASN A O 1
ATOM 3468 N N . GLU A 1 438 ? -3.613 -23.487 -19.712 1.00 87.19 438 GLU A N 1
ATOM 3469 C CA . GLU A 1 438 ? -3.018 -23.832 -21.007 1.00 87.19 438 GLU A CA 1
ATOM 3470 C C . GLU A 1 438 ? -1.787 -24.747 -20.907 1.00 87.19 438 GLU A C 1
ATOM 3472 O O . GLU A 1 438 ? -1.366 -25.320 -21.917 1.00 87.19 438 GLU A O 1
ATOM 3477 N N . ASN A 1 439 ? -1.266 -24.951 -19.691 1.00 90.25 439 ASN A N 1
ATOM 3478 C CA . ASN A 1 439 ? -0.017 -25.652 -19.376 1.00 90.25 439 ASN A CA 1
ATOM 3479 C C . ASN A 1 439 ? 1.213 -24.991 -20.011 1.00 90.25 439 ASN A C 1
ATOM 3481 O O . ASN A 1 439 ? 2.061 -25.666 -20.595 1.00 90.25 439 ASN A O 1
ATOM 3485 N N . LEU A 1 440 ? 1.311 -23.669 -19.903 1.00 93.31 440 LEU A N 1
ATOM 3486 C CA . LEU A 1 440 ? 2.380 -22.880 -20.509 1.00 93.31 440 LEU A CA 1
ATOM 3487 C C . LEU A 1 440 ? 3.189 -22.147 -19.447 1.00 93.31 440 LEU A C 1
ATOM 3489 O O . LEU A 1 440 ? 2.662 -21.749 -18.406 1.00 93.31 440 LEU A O 1
ATOM 3493 N N . CYS A 1 441 ? 4.464 -21.918 -19.740 1.00 91.75 441 CYS A N 1
ATOM 3494 C CA . CYS A 1 441 ? 5.280 -20.989 -18.977 1.00 91.75 441 CYS A CA 1
ATOM 3495 C C . CYS A 1 441 ? 6.004 -19.992 -19.877 1.00 91.75 441 CYS A C 1
ATOM 3497 O O . CYS A 1 441 ? 6.291 -20.275 -21.044 1.00 91.75 441 CYS A O 1
ATOM 3499 N N . PHE A 1 442 ? 6.280 -18.815 -19.317 1.00 90.94 442 PHE A N 1
ATOM 3500 C CA . PHE A 1 442 ? 6.789 -17.665 -20.051 1.00 90.94 442 PHE A CA 1
ATOM 3501 C C . PHE A 1 442 ? 8.045 -17.115 -19.393 1.00 90.94 442 PHE A C 1
ATOM 3503 O O . PHE A 1 442 ? 8.056 -16.812 -18.198 1.00 90.94 442 PHE A O 1
ATOM 3510 N N . VAL A 1 443 ? 9.086 -16.932 -20.201 1.00 87.62 443 VAL A N 1
ATOM 3511 C CA . VAL A 1 443 ? 10.270 -16.150 -19.850 1.00 87.62 443 VAL A CA 1
ATOM 3512 C C . VAL A 1 443 ? 10.201 -14.838 -20.624 1.00 87.62 443 VAL A C 1
ATOM 3514 O O . VAL A 1 443 ? 10.312 -14.834 -21.851 1.00 87.62 443 VAL A O 1
ATOM 3517 N N . ILE A 1 444 ? 10.009 -13.734 -19.904 1.00 84.62 444 ILE A N 1
ATOM 3518 C CA . ILE A 1 444 ? 10.030 -12.373 -20.447 1.00 84.62 444 ILE A CA 1
ATOM 3519 C C . ILE A 1 444 ? 11.325 -11.696 -20.004 1.00 84.62 444 ILE A C 1
ATOM 3521 O O . ILE A 1 444 ? 11.678 -11.735 -18.823 1.00 84.62 444 ILE A O 1
ATOM 3525 N N . ARG A 1 445 ? 12.065 -11.114 -20.950 1.00 74.56 445 ARG A N 1
ATOM 3526 C CA . ARG A 1 445 ? 13.351 -10.445 -20.696 1.00 74.56 445 ARG A CA 1
ATOM 3527 C C . ARG A 1 445 ? 13.481 -9.185 -21.543 1.00 74.56 445 ARG A C 1
ATOM 3529 O O . ARG A 1 445 ? 12.905 -9.112 -22.621 1.00 74.56 445 ARG A O 1
ATOM 3536 N N . GLU A 1 446 ? 14.284 -8.230 -21.094 1.00 65.88 446 GLU A N 1
ATOM 3537 C CA . GLU A 1 446 ? 14.754 -7.143 -21.961 1.00 65.88 446 GLU A CA 1
ATOM 3538 C C . GLU A 1 446 ? 15.723 -7.688 -23.026 1.00 65.88 446 GLU A C 1
ATOM 3540 O O . GLU A 1 446 ? 16.393 -8.711 -22.825 1.00 65.88 446 GLU A O 1
ATOM 3545 N N . THR A 1 447 ? 15.802 -7.022 -24.176 1.00 57.06 447 THR A N 1
ATOM 3546 C CA . THR A 1 447 ? 16.723 -7.396 -25.255 1.00 57.06 447 THR A CA 1
ATOM 3547 C C . THR A 1 447 ? 18.178 -7.141 -24.867 1.00 57.06 447 THR A C 1
ATOM 3549 O O . THR A 1 447 ? 18.603 -6.005 -24.704 1.00 57.06 447 THR A O 1
ATOM 3552 N N . ASN A 1 448 ? 18.970 -8.213 -24.768 1.00 52.06 448 ASN A N 1
ATOM 3553 C CA . ASN A 1 448 ? 20.386 -8.153 -24.404 1.00 52.06 448 ASN A CA 1
ATOM 3554 C C . ASN A 1 448 ? 21.290 -8.629 -25.553 1.00 52.06 448 ASN A C 1
ATOM 3556 O O . ASN A 1 448 ? 21.156 -9.755 -26.034 1.00 52.06 448 ASN A O 1
ATOM 3560 N N . ALA A 1 449 ? 22.284 -7.818 -25.926 1.00 43.81 449 ALA A N 1
ATOM 3561 C CA . ALA A 1 449 ? 23.296 -8.165 -26.929 1.00 43.81 449 ALA A CA 1
ATOM 3562 C C . ALA A 1 449 ? 24.232 -9.328 -26.518 1.00 43.81 449 ALA A C 1
ATOM 3564 O O . ALA A 1 449 ? 24.880 -9.930 -27.376 1.00 43.81 449 ALA A O 1
ATOM 3565 N N . TRP A 1 450 ? 24.321 -9.647 -25.222 1.00 42.97 450 TRP A N 1
ATOM 3566 C CA . TRP A 1 450 ? 25.259 -10.623 -24.653 1.00 42.97 450 TRP A CA 1
ATOM 3567 C C . TRP A 1 450 ? 24.645 -11.998 -24.340 1.00 42.97 450 TRP A C 1
ATOM 3569 O O . TRP A 1 450 ? 25.391 -12.911 -23.985 1.00 42.97 450 TRP A O 1
ATOM 3579 N N . ASP A 1 451 ? 23.328 -12.179 -24.512 1.00 50.09 451 ASP A N 1
ATOM 3580 C CA . ASP A 1 451 ? 22.646 -13.477 -24.369 1.00 50.09 451 ASP A CA 1
ATOM 3581 C C . ASP A 1 451 ? 21.996 -13.925 -25.697 1.00 50.09 451 ASP A C 1
ATOM 3583 O O . ASP A 1 451 ? 20.773 -13.870 -25.862 1.00 50.09 451 ASP A O 1
ATOM 3587 N N . PRO A 1 452 ? 22.801 -14.391 -26.674 1.00 45.50 452 PRO A N 1
ATOM 3588 C CA . PRO A 1 452 ? 22.301 -14.772 -27.995 1.00 45.50 452 PRO A CA 1
ATOM 3589 C C . PRO A 1 452 ? 21.357 -15.983 -27.961 1.00 45.50 452 PRO A C 1
ATOM 3591 O O . PRO A 1 452 ? 20.643 -16.211 -28.933 1.00 45.50 452 PRO A O 1
ATOM 3594 N N . ASN A 1 453 ? 21.340 -16.752 -26.862 1.00 47.78 453 ASN A N 1
ATOM 3595 C CA . ASN A 1 453 ? 20.529 -17.963 -26.728 1.00 47.78 453 ASN A CA 1
ATOM 3596 C C . ASN A 1 453 ? 19.324 -17.783 -25.788 1.00 47.78 453 ASN A C 1
ATOM 3598 O O . ASN A 1 453 ? 18.397 -18.576 -25.874 1.00 47.78 453 ASN A O 1
ATOM 3602 N N . GLY A 1 454 ? 19.287 -16.743 -24.946 1.00 51.03 454 GLY A N 1
ATOM 3603 C CA . GLY A 1 454 ? 18.159 -16.444 -24.048 1.00 51.03 454 GLY A CA 1
ATOM 3604 C C . GLY A 1 454 ? 18.091 -17.307 -22.781 1.00 51.03 454 GLY A C 1
ATOM 3605 O O . GLY A 1 454 ? 17.059 -17.323 -22.109 1.00 51.03 454 GLY A O 1
ATOM 3606 N N . LEU A 1 455 ? 19.154 -18.064 -22.481 1.00 54.03 455 LEU A N 1
ATOM 3607 C CA . LEU A 1 455 ? 19.158 -19.140 -21.477 1.00 54.03 455 LEU A CA 1
ATOM 3608 C C . LEU A 1 455 ? 20.095 -18.881 -20.294 1.00 54.03 455 LEU A C 1
ATOM 3610 O O . LEU A 1 455 ? 20.121 -19.686 -19.368 1.00 54.03 455 LEU A O 1
ATOM 3614 N N . LYS A 1 456 ? 20.896 -17.806 -20.311 1.00 53.06 456 LYS A N 1
ATOM 3615 C CA . LYS A 1 456 ? 21.895 -17.555 -19.260 1.00 53.06 456 LYS A CA 1
ATOM 3616 C C . LYS A 1 456 ? 21.740 -16.144 -18.701 1.00 53.06 456 LYS A C 1
ATOM 3618 O O . LYS A 1 456 ? 22.153 -15.194 -19.364 1.00 53.06 456 LYS A O 1
ATOM 3623 N N . PRO A 1 457 ? 21.201 -15.980 -17.478 1.00 46.28 457 PRO A N 1
ATOM 3624 C CA . PRO A 1 457 ? 21.156 -14.671 -16.849 1.00 46.28 457 PRO A CA 1
ATOM 3625 C C . PRO A 1 457 ? 22.590 -14.178 -16.625 1.00 46.28 457 PRO A C 1
ATOM 3627 O O . PRO A 1 457 ? 23.363 -14.789 -15.884 1.00 46.28 457 PRO A O 1
ATOM 3630 N N . ILE A 1 458 ? 22.970 -13.072 -17.265 1.00 44.59 458 ILE A N 1
ATOM 3631 C CA . ILE A 1 458 ? 24.200 -12.365 -16.907 1.00 44.59 458 ILE A CA 1
ATOM 3632 C C . ILE A 1 458 ? 23.854 -11.512 -15.690 1.00 44.59 458 ILE A C 1
ATOM 3634 O O . ILE A 1 458 ? 23.319 -10.416 -15.811 1.00 44.59 458 ILE A O 1
ATOM 3638 N N . SER A 1 459 ? 24.120 -12.039 -14.494 1.00 37.62 459 SER A N 1
ATOM 3639 C CA . SER A 1 459 ? 23.908 -11.297 -13.254 1.00 37.62 459 SER A CA 1
ATOM 3640 C C . SER A 1 459 ? 24.939 -10.169 -13.126 1.00 37.62 459 SER A C 1
ATOM 3642 O O . SER A 1 459 ? 26.139 -10.437 -13.005 1.00 37.62 459 SER A O 1
ATOM 3644 N N . GLY A 1 460 ? 24.479 -8.920 -13.095 1.00 37.00 460 GLY A N 1
ATOM 3645 C CA . GLY A 1 460 ? 25.289 -7.738 -12.817 1.00 37.00 460 GLY A CA 1
ATOM 3646 C C . GLY A 1 460 ? 24.425 -6.647 -12.191 1.00 37.00 460 GLY A C 1
ATOM 3647 O O . GLY A 1 460 ? 23.306 -6.415 -12.620 1.00 37.00 460 GLY A O 1
ATOM 3648 N N . PHE A 1 461 ? 24.921 -6.027 -11.126 1.00 37.38 461 PHE A N 1
ATOM 3649 C CA . PHE A 1 461 ? 24.250 -4.933 -10.420 1.00 37.38 461 PHE A CA 1
ATOM 3650 C C . PHE A 1 461 ? 23.996 -3.720 -11.350 1.00 37.38 461 PHE A C 1
ATOM 3652 O O . PHE A 1 461 ? 24.908 -3.416 -12.123 1.00 37.38 461 PHE A O 1
ATOM 3659 N N . PRO A 1 462 ? 22.886 -2.955 -11.189 1.00 43.94 462 PRO A N 1
ATOM 3660 C CA . PRO A 1 462 ? 21.897 -3.030 -10.104 1.00 43.94 462 PRO A CA 1
ATOM 3661 C C . PRO A 1 462 ? 20.750 -3.991 -10.410 1.00 43.94 462 PRO A C 1
ATOM 3663 O O . PRO A 1 462 ? 20.079 -3.860 -11.418 1.00 43.94 462 PRO A O 1
ATOM 3666 N N . TYR A 1 463 ? 20.604 -4.933 -9.480 1.00 44.66 463 TYR A N 1
ATOM 3667 C CA . TYR A 1 463 ? 19.738 -6.104 -9.332 1.00 44.66 463 TYR A CA 1
ATOM 3668 C C . TYR A 1 463 ? 18.460 -6.275 -10.183 1.00 44.66 463 TYR A C 1
ATOM 3670 O O . TYR A 1 463 ? 17.730 -5.332 -10.454 1.00 44.66 463 TYR A O 1
ATOM 3678 N N . VAL A 1 464 ? 18.150 -7.566 -10.408 1.00 36.59 464 VAL A N 1
ATOM 3679 C CA . VAL A 1 464 ? 17.060 -8.181 -11.203 1.00 36.59 464 VAL A CA 1
ATOM 3680 C C . VAL A 1 464 ? 17.404 -8.262 -12.700 1.00 36.59 464 VAL A C 1
ATOM 3682 O O . VAL A 1 464 ? 18.164 -7.435 -13.177 1.00 36.59 464 VAL A O 1
ATOM 3685 N N . ASP A 1 465 ? 16.962 -9.317 -13.401 1.00 40.25 465 ASP A N 1
ATOM 3686 C CA . ASP A 1 465 ? 17.236 -9.692 -14.810 1.00 40.25 465 ASP A CA 1
ATOM 3687 C C . ASP A 1 465 ? 16.996 -8.560 -15.845 1.00 40.25 465 ASP A C 1
ATOM 3689 O O . ASP A 1 465 ? 16.110 -8.637 -16.696 1.00 40.25 465 ASP A O 1
ATOM 3693 N N . ILE A 1 466 ? 17.794 -7.501 -15.784 1.00 42.69 466 ILE A N 1
ATOM 3694 C CA . ILE A 1 466 ? 17.685 -6.284 -16.581 1.00 42.69 466 ILE A CA 1
ATOM 3695 C C . ILE A 1 466 ? 19.074 -6.066 -17.160 1.00 42.69 466 ILE A C 1
ATOM 3697 O O . ILE A 1 466 ? 19.983 -5.569 -16.491 1.00 42.69 466 ILE A O 1
ATOM 3701 N N . THR A 1 467 ? 19.279 -6.531 -18.390 1.00 45.38 467 THR A N 1
ATOM 3702 C CA . THR A 1 467 ? 20.559 -6.338 -19.072 1.00 45.38 467 THR A CA 1
ATOM 3703 C C . THR A 1 467 ? 20.398 -5.315 -20.176 1.00 45.38 467 THR A C 1
ATOM 3705 O O . THR A 1 467 ? 19.806 -5.568 -21.215 1.00 45.38 467 THR A O 1
ATOM 3708 N N . VAL A 1 468 ? 20.981 -4.162 -19.899 1.00 53.12 468 VAL A N 1
ATOM 3709 C CA . VAL A 1 468 ? 21.131 -2.998 -20.758 1.00 53.12 468 VAL A CA 1
ATOM 3710 C C . VAL A 1 468 ? 21.929 -3.346 -22.030 1.00 53.12 468 VAL A C 1
ATOM 3712 O O . VAL A 1 468 ? 22.873 -4.140 -21.939 1.00 53.12 468 VAL A O 1
ATOM 3715 N N . ASP A 1 469 ? 21.637 -2.743 -23.200 1.00 60.19 469 ASP A N 1
ATOM 3716 C CA . ASP A 1 469 ? 22.558 -2.825 -24.354 1.0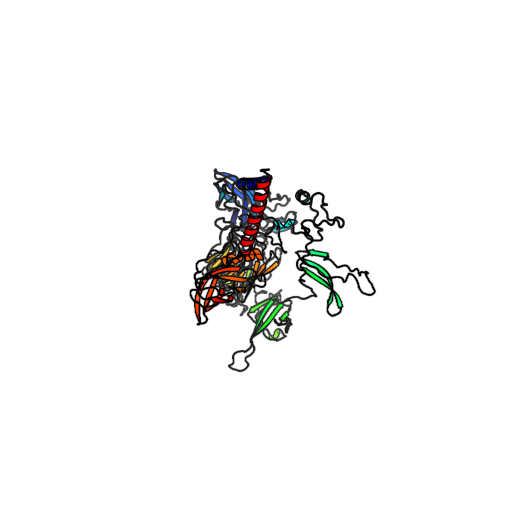0 60.19 469 ASP A CA 1
ATOM 3717 C C . ASP A 1 469 ? 23.909 -2.263 -23.898 1.00 60.19 469 ASP A C 1
ATOM 3719 O O . ASP A 1 469 ? 24.066 -1.050 -23.724 1.00 60.19 469 ASP A O 1
ATOM 3723 N N . GLY A 1 470 ? 24.894 -3.143 -23.683 1.00 57.84 470 GLY A N 1
ATOM 3724 C CA . GLY A 1 470 ? 26.233 -2.770 -23.216 1.00 57.84 470 GLY A CA 1
ATOM 3725 C C . GLY A 1 470 ? 26.943 -1.766 -24.134 1.00 57.84 470 GLY A C 1
ATOM 3726 O O . GLY A 1 470 ? 27.970 -1.208 -23.756 1.00 57.84 470 GLY A O 1
ATOM 3727 N N . GLY A 1 471 ? 26.396 -1.505 -25.327 1.00 69.31 471 GLY A N 1
ATOM 3728 C CA . GLY A 1 471 ? 26.808 -0.399 -26.175 1.00 69.31 471 GLY A CA 1
ATOM 3729 C C . GLY A 1 471 ? 26.337 0.979 -25.704 1.00 69.31 471 GLY A C 1
ATOM 3730 O O . GLY A 1 471 ? 27.140 1.909 -25.738 1.00 69.31 471 GLY A O 1
ATOM 3731 N N . THR A 1 472 ? 25.079 1.141 -25.284 1.00 69.75 472 THR A N 1
ATOM 3732 C CA . THR A 1 472 ? 24.468 2.468 -25.067 1.00 69.75 472 THR A CA 1
ATOM 3733 C C . THR A 1 472 ? 24.043 2.775 -23.646 1.00 69.75 472 THR A C 1
ATOM 3735 O O . THR A 1 472 ? 24.011 3.957 -23.306 1.00 69.75 472 THR A O 1
ATOM 3738 N N . GLY A 1 473 ? 23.746 1.781 -22.812 1.00 69.75 473 GLY A N 1
ATOM 3739 C CA . GLY A 1 473 ? 23.256 2.061 -21.464 1.00 69.75 473 GLY A CA 1
ATOM 3740 C C . GLY A 1 473 ? 21.729 2.162 -21.326 1.00 69.75 473 GLY A C 1
ATOM 3741 O O . GLY A 1 473 ? 21.263 2.480 -20.237 1.00 69.75 473 GLY A O 1
ATOM 3742 N N . ILE A 1 474 ? 20.954 1.893 -22.385 1.00 73.50 474 ILE A N 1
ATOM 3743 C CA . ILE A 1 474 ? 19.487 2.035 -22.385 1.00 73.50 474 ILE A CA 1
ATOM 3744 C C . ILE A 1 474 ? 18.742 0.704 -22.305 1.00 73.50 474 ILE A C 1
ATOM 3746 O O . ILE A 1 474 ? 19.201 -0.314 -22.821 1.00 73.50 474 ILE A O 1
ATOM 3750 N N . ARG A 1 475 ? 17.565 0.762 -21.672 1.00 73.06 475 ARG A N 1
ATOM 3751 C CA . ARG A 1 475 ? 16.544 -0.290 -21.654 1.00 73.06 475 ARG A CA 1
ATOM 3752 C C . ARG A 1 475 ? 15.519 -0.025 -22.755 1.00 73.06 475 ARG A C 1
ATOM 3754 O O . ARG A 1 475 ? 14.916 1.047 -22.775 1.00 73.06 475 ARG A O 1
ATOM 3761 N N . HIS A 1 476 ? 15.336 -0.980 -23.653 1.00 74.31 476 HIS A N 1
ATOM 3762 C CA . HIS A 1 476 ? 14.352 -0.930 -24.731 1.00 74.31 476 HIS A CA 1
ATOM 3763 C C . HIS A 1 476 ? 13.963 -2.353 -25.130 1.00 74.31 476 HIS A C 1
ATOM 3765 O O . HIS A 1 476 ? 14.735 -3.284 -24.884 1.00 74.31 476 HIS A O 1
ATOM 3771 N N . GLY A 1 477 ? 12.783 -2.493 -25.734 1.00 79.94 477 GLY A N 1
ATOM 3772 C CA . GLY A 1 477 ? 12.279 -3.762 -26.245 1.00 79.94 477 GLY A CA 1
ATOM 3773 C C . GLY A 1 477 ? 12.064 -4.847 -25.184 1.00 79.94 477 GLY A C 1
ATOM 3774 O O . GLY A 1 477 ? 12.384 -4.710 -24.000 1.00 79.94 477 GLY A O 1
ATOM 3775 N N . HIS A 1 478 ? 11.510 -5.970 -25.627 1.00 83.19 478 HIS A N 1
ATOM 3776 C CA . HIS A 1 478 ? 11.426 -7.199 -24.849 1.00 83.19 478 HIS A CA 1
ATOM 3777 C C . HIS A 1 478 ? 11.492 -8.431 -25.743 1.00 83.19 478 HIS A C 1
ATOM 3779 O O . HIS A 1 478 ? 11.125 -8.420 -26.913 1.00 83.19 478 HIS A O 1
ATOM 3785 N N . ARG A 1 479 ? 11.939 -9.538 -25.164 1.00 84.31 479 ARG A N 1
ATOM 3786 C CA . ARG A 1 479 ? 11.926 -10.871 -25.751 1.00 84.31 479 ARG A CA 1
ATOM 3787 C C . ARG A 1 479 ? 11.019 -11.767 -24.922 1.00 84.31 479 ARG A C 1
ATOM 3789 O O . ARG A 1 479 ? 11.115 -11.784 -23.695 1.00 84.31 479 ARG A O 1
ATOM 3796 N N . MET A 1 480 ? 10.161 -12.517 -25.599 1.00 89.06 480 MET A N 1
ATOM 3797 C CA . MET A 1 480 ? 9.253 -13.485 -24.999 1.00 89.06 480 MET A CA 1
ATOM 3798 C C . MET A 1 480 ? 9.584 -14.888 -25.484 1.00 89.06 480 MET A C 1
ATOM 3800 O O . MET A 1 480 ? 9.640 -15.143 -26.688 1.00 89.06 480 MET A O 1
ATOM 3804 N N . ILE A 1 481 ? 9.743 -15.800 -24.533 1.00 90.56 481 ILE A N 1
ATOM 3805 C CA . ILE A 1 481 ? 9.998 -17.215 -24.780 1.00 90.56 481 ILE A CA 1
ATOM 3806 C C . ILE A 1 481 ? 8.897 -18.014 -24.085 1.00 90.56 481 ILE A C 1
ATOM 3808 O O . ILE A 1 481 ? 8.638 -17.791 -22.901 1.00 90.56 481 ILE A O 1
ATOM 3812 N N . CYS A 1 482 ? 8.259 -18.942 -24.798 1.00 94.12 482 CYS A N 1
ATOM 3813 C CA . CYS A 1 482 ? 7.201 -19.788 -24.246 1.00 94.12 482 CYS A CA 1
ATOM 3814 C C . CYS A 1 482 ? 7.505 -21.272 -24.445 1.00 94.12 482 CYS A C 1
ATOM 3816 O O . CYS A 1 482 ? 7.870 -21.698 -25.545 1.00 94.12 482 CYS A O 1
ATOM 3818 N N . ALA A 1 483 ? 7.315 -22.056 -23.384 1.00 94.12 483 ALA A N 1
ATOM 3819 C CA . ALA A 1 483 ? 7.440 -23.506 -23.417 1.00 94.12 483 ALA A CA 1
ATOM 3820 C C . ALA A 1 483 ? 6.182 -24.194 -22.867 1.00 94.12 483 ALA A C 1
ATOM 3822 O O . ALA A 1 483 ? 5.545 -23.715 -21.927 1.00 94.12 483 ALA A O 1
ATOM 3823 N N . ASP A 1 484 ? 5.856 -25.348 -23.446 1.00 94.56 484 ASP A N 1
ATOM 3824 C CA . ASP A 1 484 ? 4.766 -26.212 -22.994 1.00 94.56 484 ASP A CA 1
ATOM 3825 C C . ASP A 1 484 ? 5.231 -27.096 -21.821 1.00 94.56 484 ASP A C 1
ATOM 3827 O O . ASP A 1 484 ? 6.237 -27.809 -21.906 1.00 94.56 484 ASP A O 1
ATOM 3831 N N . LEU A 1 485 ? 4.497 -27.051 -20.709 1.00 91.75 485 LEU A N 1
ATOM 3832 C CA . LEU A 1 485 ? 4.827 -27.736 -19.454 1.00 91.75 485 LEU A CA 1
ATOM 3833 C C . LEU A 1 485 ? 4.523 -29.243 -19.477 1.00 91.75 485 LEU A C 1
ATOM 3835 O O . LEU A 1 485 ? 4.949 -29.971 -18.577 1.00 91.75 485 LEU A O 1
ATOM 3839 N N . ILE A 1 486 ? 3.801 -29.732 -20.488 1.00 90.00 486 ILE A N 1
ATOM 3840 C CA . ILE A 1 486 ? 3.476 -31.153 -20.661 1.00 90.00 486 ILE A CA 1
ATOM 3841 C C . ILE A 1 486 ? 4.428 -31.811 -21.655 1.00 90.00 486 ILE A C 1
ATOM 3843 O O . ILE A 1 486 ? 4.923 -32.913 -21.398 1.00 90.00 486 ILE A O 1
ATOM 3847 N N . THR A 1 487 ? 4.669 -31.169 -22.797 1.00 93.31 487 THR A N 1
ATOM 3848 C CA . THR A 1 487 ? 5.472 -31.743 -23.886 1.00 93.31 487 THR A CA 1
ATOM 3849 C C . THR A 1 487 ? 6.945 -31.356 -23.803 1.00 93.31 487 THR A C 1
ATOM 3851 O O . THR A 1 487 ? 7.790 -32.109 -24.294 1.00 93.31 487 THR A O 1
ATOM 3854 N N . GLY A 1 488 ? 7.263 -30.221 -23.171 1.00 91.06 488 GLY A N 1
ATOM 3855 C CA . GLY A 1 488 ? 8.602 -29.634 -23.170 1.00 91.06 488 GLY A CA 1
ATOM 3856 C C . GLY A 1 488 ? 8.977 -28.996 -24.510 1.00 91.06 488 GLY A C 1
ATOM 3857 O O . GLY A 1 488 ? 10.157 -28.778 -24.777 1.00 91.06 488 GLY A O 1
ATOM 3858 N N . GLU A 1 489 ? 8.000 -28.735 -25.380 1.00 93.94 489 GLU A N 1
ATOM 3859 C CA . GLU A 1 489 ? 8.211 -28.051 -26.654 1.00 93.94 489 GLU A CA 1
ATOM 3860 C C . GLU A 1 489 ? 8.415 -26.545 -26.436 1.00 93.94 489 GLU A C 1
ATOM 3862 O O . GLU A 1 489 ? 7.659 -25.905 -25.706 1.00 93.94 489 GLU A O 1
ATOM 3867 N N . LEU A 1 490 ? 9.429 -25.976 -27.094 1.00 93.31 490 LEU A N 1
ATOM 3868 C CA . LEU A 1 490 ? 9.580 -24.529 -27.237 1.00 93.31 490 LEU A CA 1
ATOM 3869 C C . LEU A 1 490 ? 8.600 -24.054 -28.316 1.00 93.31 490 LEU A C 1
ATOM 3871 O O . LEU A 1 490 ? 8.789 -24.376 -29.489 1.00 93.31 490 LEU A O 1
ATOM 3875 N N . LEU A 1 491 ? 7.568 -23.307 -27.927 1.00 94.81 491 LEU A N 1
ATOM 3876 C CA . LEU A 1 491 ? 6.511 -22.878 -28.847 1.00 94.81 491 LEU A CA 1
ATOM 3877 C C . LEU A 1 491 ? 6.935 -21.663 -29.670 1.00 94.81 491 LEU A C 1
ATOM 3879 O O . LEU A 1 491 ? 6.751 -21.639 -30.887 1.00 94.81 491 LEU A O 1
ATOM 3883 N N . TYR A 1 492 ? 7.523 -20.664 -29.013 1.00 93.31 492 TYR A N 1
ATOM 3884 C CA . TYR A 1 492 ? 8.048 -19.480 -29.678 1.00 93.31 492 TYR A CA 1
ATOM 3885 C C . TYR A 1 492 ? 9.152 -18.804 -28.867 1.00 93.31 492 TYR A C 1
ATOM 3887 O O . TYR A 1 492 ? 9.304 -19.014 -27.662 1.00 93.31 492 TYR A O 1
ATOM 3895 N N . ASP A 1 493 ? 9.900 -17.970 -29.580 1.00 89.81 493 ASP A N 1
ATOM 3896 C CA . ASP A 1 493 ? 10.988 -17.137 -29.095 1.00 89.81 493 ASP A CA 1
ATOM 3897 C C . ASP A 1 493 ? 11.019 -15.879 -29.976 1.00 89.81 493 ASP A C 1
ATOM 3899 O O . ASP A 1 493 ? 11.468 -15.920 -31.126 1.00 89.81 493 ASP A O 1
ATOM 3903 N N . VAL A 1 494 ? 10.400 -14.802 -29.491 1.00 86.75 494 VAL A N 1
ATOM 3904 C CA . VAL A 1 494 ? 10.098 -13.602 -30.284 1.00 86.75 494 VAL A CA 1
ATOM 3905 C C . VAL A 1 494 ? 10.624 -12.368 -29.574 1.00 86.75 494 VAL A C 1
ATOM 3907 O O . VAL A 1 494 ? 10.457 -12.222 -28.367 1.00 86.75 494 VAL A O 1
ATOM 3910 N N . THR A 1 495 ? 11.215 -11.459 -30.343 1.00 83.94 495 THR A N 1
ATOM 3911 C CA . THR A 1 495 ? 11.674 -10.151 -29.876 1.00 83.94 495 THR A CA 1
ATOM 3912 C C . THR A 1 495 ? 10.783 -9.048 -30.437 1.00 83.94 495 THR A C 1
ATOM 3914 O O . THR A 1 495 ? 10.538 -9.009 -31.643 1.00 83.94 495 THR A O 1
ATOM 3917 N N . TYR A 1 496 ? 10.351 -8.149 -29.559 1.00 83.56 496 TYR A N 1
ATOM 3918 C CA . TYR A 1 496 ? 9.610 -6.925 -29.835 1.00 83.56 496 TYR A CA 1
ATOM 3919 C C . TYR A 1 496 ? 10.502 -5.730 -29.519 1.00 83.56 496 TYR A C 1
ATOM 3921 O O . TYR A 1 496 ? 10.999 -5.603 -28.402 1.00 83.56 496 TYR A O 1
ATOM 3929 N N . ASP A 1 497 ? 10.731 -4.873 -30.507 1.00 78.56 497 ASP A N 1
ATOM 3930 C CA . ASP A 1 497 ? 11.595 -3.705 -30.372 1.00 78.56 497 ASP A CA 1
ATOM 3931 C C . ASP A 1 497 ? 11.195 -2.634 -31.397 1.00 78.56 497 ASP A C 1
ATOM 3933 O O . ASP A 1 497 ? 10.657 -2.969 -32.457 1.00 78.56 497 ASP A O 1
ATOM 3937 N N . ASP A 1 498 ? 11.474 -1.367 -31.092 1.00 75.75 498 ASP A N 1
ATOM 3938 C CA . ASP A 1 498 ? 11.109 -0.209 -31.923 1.00 75.75 498 ASP A CA 1
ATOM 3939 C C . ASP A 1 498 ? 12.358 0.519 -32.445 1.00 75.75 498 ASP A C 1
ATOM 3941 O O . ASP A 1 498 ? 13.348 0.645 -31.735 1.00 75.75 498 ASP A O 1
ATOM 3945 N N . GLU A 1 499 ? 12.297 1.105 -33.646 1.00 75.38 499 GLU A N 1
ATOM 3946 C CA . GLU A 1 499 ? 13.264 2.123 -34.093 1.00 75.38 499 GLU A CA 1
ATOM 3947 C C . GLU A 1 499 ? 12.529 3.402 -34.556 1.00 75.38 499 GLU A C 1
ATOM 3949 O O . GLU A 1 499 ? 11.735 3.332 -35.502 1.00 75.38 499 GLU A O 1
ATOM 3954 N N . PRO A 1 500 ? 12.797 4.590 -33.961 1.00 80.56 500 PRO A N 1
ATOM 3955 C CA . PRO A 1 500 ? 13.696 4.837 -32.825 1.00 80.56 500 PRO A CA 1
ATOM 3956 C C . PRO A 1 500 ? 13.196 4.175 -31.530 1.00 80.56 500 PRO A C 1
ATOM 3958 O O . PRO A 1 500 ? 11.990 4.056 -31.329 1.00 80.56 500 PRO A O 1
ATOM 3961 N N . TYR A 1 501 ? 14.121 3.782 -30.649 1.00 83.25 501 TYR A N 1
ATOM 3962 C CA . TYR A 1 501 ? 13.768 3.110 -29.396 1.00 83.25 501 TYR A CA 1
ATOM 3963 C C . TYR A 1 501 ? 12.952 4.031 -28.488 1.00 83.25 501 TYR A C 1
ATOM 3965 O O . TYR A 1 501 ? 13.149 5.249 -28.474 1.00 83.25 501 TYR A O 1
ATOM 3973 N N . SER A 1 502 ? 12.039 3.451 -27.714 1.00 83.69 502 SER A N 1
ATOM 3974 C CA . SER A 1 502 ? 11.160 4.193 -26.812 1.00 83.69 502 SER A CA 1
ATOM 3975 C C . SER A 1 502 ? 10.757 3.351 -25.599 1.00 83.69 502 SER A C 1
ATOM 3977 O O . SER A 1 502 ? 10.969 2.135 -25.572 1.00 83.69 502 SER A O 1
ATOM 3979 N N . ALA A 1 503 ? 10.127 3.991 -24.613 1.00 82.94 503 ALA A N 1
ATOM 3980 C CA . ALA A 1 503 ? 9.507 3.310 -23.477 1.00 82.94 503 ALA A CA 1
ATOM 3981 C C . ALA A 1 503 ? 8.315 2.410 -23.881 1.00 82.94 503 ALA A C 1
ATOM 3983 O O . ALA A 1 503 ? 7.914 1.538 -23.115 1.00 82.94 503 ALA A O 1
ATOM 3984 N N . ALA A 1 504 ? 7.771 2.564 -25.095 1.00 86.06 504 ALA A N 1
ATOM 3985 C CA . ALA A 1 504 ? 6.546 1.899 -25.551 1.00 86.06 504 ALA A CA 1
ATOM 3986 C C . ALA A 1 504 ? 6.649 0.371 -25.687 1.00 86.06 504 ALA A C 1
ATOM 3988 O O . ALA A 1 504 ? 5.638 -0.318 -25.560 1.00 86.06 504 ALA A O 1
ATOM 3989 N N . GLN A 1 505 ? 7.853 -0.162 -25.921 1.00 83.38 505 GLN A N 1
ATOM 3990 C CA . GLN A 1 505 ? 8.110 -1.613 -25.976 1.00 83.38 505 GLN A CA 1
ATOM 3991 C C . GLN A 1 505 ? 8.916 -2.115 -24.782 1.00 83.38 505 GLN A C 1
ATOM 3993 O O . GLN A 1 505 ? 9.271 -3.292 -24.739 1.00 83.38 505 GLN A O 1
ATOM 3998 N N . ALA A 1 506 ? 9.244 -1.240 -23.833 1.00 84.12 506 ALA A N 1
ATOM 3999 C CA . ALA A 1 506 ? 10.006 -1.613 -22.657 1.00 84.12 506 ALA A CA 1
ATOM 4000 C C . ALA A 1 506 ? 9.033 -2.069 -21.554 1.00 84.12 506 ALA A C 1
ATOM 4002 O O . ALA A 1 506 ? 8.161 -1.290 -21.161 1.00 84.12 506 ALA A O 1
ATOM 4003 N N . PRO A 1 507 ? 9.143 -3.309 -21.049 1.00 86.81 507 PRO A N 1
ATOM 4004 C CA . PRO A 1 507 ? 8.298 -3.786 -19.966 1.00 86.81 507 PRO A CA 1
ATOM 4005 C C . PRO A 1 507 ? 8.613 -3.009 -18.685 1.00 86.81 507 PRO A C 1
ATOM 4007 O O . PRO A 1 507 ? 9.768 -2.666 -18.431 1.00 86.81 507 PRO A O 1
ATOM 4010 N N . TYR A 1 508 ? 7.591 -2.734 -17.875 1.00 87.06 508 TYR A N 1
ATOM 4011 C CA . TYR A 1 508 ? 7.766 -2.041 -16.596 1.00 87.06 508 TYR A CA 1
ATOM 4012 C C . TYR A 1 508 ? 8.554 -2.900 -15.597 1.00 87.06 508 TYR A C 1
ATOM 4014 O O . TYR A 1 508 ? 9.617 -2.512 -15.116 1.00 87.06 508 TYR A O 1
ATOM 4022 N N . SER A 1 509 ? 8.045 -4.100 -15.317 1.00 84.81 509 SER A N 1
ATOM 4023 C CA . SER A 1 509 ? 8.683 -5.078 -14.441 1.00 84.81 509 SER A CA 1
ATOM 4024 C C . SER A 1 509 ? 8.204 -6.483 -14.776 1.00 84.81 509 SER A C 1
ATOM 4026 O O . SER A 1 509 ? 7.036 -6.703 -15.089 1.00 84.81 509 SER A O 1
ATOM 4028 N N . GLN A 1 510 ? 9.093 -7.461 -14.609 1.00 81.56 510 GLN A N 1
ATOM 4029 C CA . GLN A 1 510 ? 8.751 -8.872 -14.757 1.00 81.56 510 GLN A CA 1
ATOM 4030 C C . GLN A 1 510 ? 7.747 -9.368 -13.703 1.00 81.56 510 GLN A C 1
ATOM 4032 O O . GLN A 1 510 ? 7.094 -10.386 -13.921 1.00 81.56 510 GLN A O 1
ATOM 4037 N N . SER A 1 511 ? 7.626 -8.674 -12.566 1.00 83.00 511 SER A N 1
ATOM 4038 C CA . SER A 1 511 ? 6.737 -9.057 -11.459 1.00 83.00 511 SER A CA 1
ATOM 4039 C C . SER A 1 511 ? 5.259 -8.734 -11.702 1.00 83.00 511 SER A C 1
ATOM 4041 O O . SER A 1 511 ? 4.402 -9.231 -10.980 1.00 83.00 511 SER A O 1
ATOM 4043 N N . VAL A 1 512 ? 4.959 -7.934 -12.729 1.00 89.06 512 VAL A N 1
ATOM 4044 C CA . VAL A 1 512 ? 3.595 -7.507 -13.088 1.00 89.06 512 VAL A CA 1
ATOM 4045 C C . VAL A 1 512 ? 3.160 -8.056 -14.449 1.00 89.06 512 VAL A C 1
ATOM 4047 O O . VAL A 1 512 ? 2.305 -7.499 -15.133 1.00 89.06 512 VAL A O 1
ATOM 4050 N N . HIS A 1 513 ? 3.790 -9.144 -14.884 1.00 90.50 513 HIS A N 1
ATOM 4051 C CA . HIS A 1 513 ? 3.389 -9.886 -16.071 1.00 90.50 513 HIS A CA 1
ATOM 4052 C C . HIS A 1 513 ? 2.506 -11.056 -15.660 1.00 90.50 513 HIS A C 1
ATOM 4054 O O . HIS A 1 513 ? 2.920 -11.923 -14.887 1.00 90.50 513 HIS A O 1
ATOM 4060 N N . ILE A 1 514 ? 1.297 -11.108 -16.204 1.00 92.06 514 ILE A N 1
ATOM 4061 C CA . ILE A 1 514 ? 0.300 -12.105 -15.822 1.00 92.06 514 ILE A CA 1
ATOM 4062 C C . ILE A 1 514 ? -0.244 -12.807 -17.060 1.00 92.06 514 ILE A C 1
ATOM 4064 O O . ILE A 1 514 ? -0.401 -12.199 -18.116 1.00 92.06 514 ILE A O 1
ATOM 4068 N N . SER A 1 515 ? -0.500 -14.105 -16.948 1.00 92.88 515 SER A N 1
ATOM 4069 C CA . SER A 1 515 ? -1.060 -14.908 -18.031 1.00 92.88 515 SER A CA 1
ATOM 4070 C C . SER A 1 515 ? -2.272 -15.678 -17.544 1.00 92.88 515 SER A C 1
ATOM 4072 O O . SER A 1 515 ? -2.185 -16.388 -16.543 1.00 92.88 515 SER A O 1
ATOM 4074 N N . GLU A 1 516 ? -3.374 -15.559 -18.271 1.00 86.88 516 GLU A N 1
ATOM 4075 C CA . GLU A 1 516 ? -4.605 -16.286 -18.000 1.00 86.88 516 GLU A CA 1
ATOM 4076 C C . GLU A 1 516 ? -5.432 -16.411 -19.284 1.00 86.88 516 GLU A C 1
ATOM 4078 O O . GLU A 1 516 ? -5.310 -15.603 -20.209 1.00 86.88 516 GLU A O 1
ATOM 4083 N N . ASN A 1 517 ? -6.304 -17.421 -19.338 1.00 80.56 517 ASN A N 1
ATOM 4084 C CA . ASN A 1 517 ? -7.288 -17.608 -20.408 1.00 80.56 517 ASN A CA 1
ATOM 4085 C C . ASN A 1 517 ? -6.671 -17.627 -21.819 1.00 80.56 517 ASN A C 1
ATOM 4087 O O . ASN A 1 517 ? -7.272 -17.143 -22.783 1.00 80.56 517 ASN A O 1
ATOM 4091 N N . GLY A 1 518 ? -5.459 -18.174 -21.951 1.00 89.56 518 GLY A N 1
ATOM 4092 C CA . GLY A 1 518 ? -4.769 -18.251 -23.231 1.00 89.56 518 GLY A CA 1
ATOM 4093 C C . GLY A 1 518 ? -4.173 -16.931 -23.714 1.00 89.56 518 GLY A C 1
ATOM 4094 O O . GLY A 1 518 ? -3.800 -16.833 -24.892 1.00 89.56 518 GLY A O 1
ATOM 4095 N N . LYS A 1 519 ? -4.015 -15.947 -22.826 1.00 94.50 519 LYS A N 1
ATOM 4096 C CA . LYS A 1 519 ? -3.360 -14.668 -23.102 1.00 94.50 519 LYS A CA 1
ATOM 4097 C C . LYS A 1 519 ? -2.218 -14.413 -22.121 1.00 94.50 519 LYS A C 1
ATOM 4099 O O . LYS A 1 519 ? -2.231 -14.891 -20.992 1.00 94.50 519 LYS A O 1
ATOM 4104 N N . LEU A 1 520 ? -1.238 -13.635 -22.560 1.00 95.38 520 LEU A N 1
ATOM 4105 C CA . LEU A 1 520 ? -0.174 -13.073 -21.729 1.00 95.38 520 LEU A CA 1
ATOM 4106 C C . LEU A 1 520 ? -0.304 -11.549 -21.763 1.00 95.38 520 LEU A C 1
ATOM 4108 O O . LEU A 1 520 ? -0.220 -10.967 -22.842 1.00 95.38 520 LEU A O 1
ATOM 4112 N N . ALA A 1 521 ? -0.503 -10.919 -20.610 1.00 96.00 521 ALA A N 1
ATOM 4113 C CA . ALA A 1 521 ? -0.558 -9.472 -20.452 1.00 96.00 521 ALA A CA 1
ATOM 4114 C C . ALA A 1 521 ? 0.769 -8.956 -19.876 1.00 96.00 521 ALA A C 1
ATOM 4116 O O . ALA A 1 521 ? 1.202 -9.383 -18.799 1.00 96.00 521 ALA A O 1
ATOM 4117 N N . LEU A 1 522 ? 1.418 -8.036 -20.591 1.00 94.75 522 LEU A N 1
ATOM 4118 C CA . LEU A 1 522 ? 2.648 -7.374 -20.148 1.00 94.75 522 LEU A CA 1
ATOM 4119 C C . LEU A 1 522 ? 2.381 -5.892 -19.926 1.00 94.75 522 LEU A C 1
ATOM 4121 O O . LEU A 1 522 ? 1.955 -5.241 -20.870 1.00 94.75 522 LEU A O 1
ATOM 4125 N N . LEU A 1 523 ? 2.665 -5.358 -18.734 1.00 94.56 523 LEU A N 1
ATOM 4126 C CA . LEU A 1 523 ? 2.682 -3.912 -18.496 1.00 94.56 523 LEU A CA 1
ATOM 4127 C C . LEU A 1 523 ? 3.938 -3.288 -19.116 1.00 94.56 523 LEU A C 1
ATOM 4129 O O . LEU A 1 523 ? 5.058 -3.724 -18.826 1.00 94.56 523 LEU A O 1
ATOM 4133 N N . LEU A 1 524 ? 3.752 -2.259 -19.938 1.00 92.56 524 LEU A N 1
ATOM 4134 C CA . LEU A 1 524 ? 4.814 -1.496 -20.592 1.00 92.56 524 LEU A CA 1
ATOM 4135 C C . LEU A 1 524 ? 5.010 -0.162 -19.868 1.00 92.56 524 LEU A C 1
ATOM 4137 O O . LEU A 1 524 ? 4.075 0.367 -19.274 1.00 92.56 524 LEU A O 1
ATOM 4141 N N . ARG A 1 525 ? 6.204 0.429 -19.974 1.00 88.81 525 ARG A N 1
ATOM 4142 C CA . ARG A 1 525 ? 6.582 1.715 -19.344 1.00 88.81 525 ARG A CA 1
ATOM 4143 C C . ARG A 1 525 ? 5.826 2.940 -19.868 1.00 88.81 525 ARG A C 1
ATOM 4145 O O . ARG A 1 525 ? 6.077 4.048 -19.428 1.00 88.81 525 ARG A O 1
ATOM 4152 N N . ARG A 1 526 ? 4.906 2.742 -20.810 1.00 91.75 526 ARG A N 1
ATOM 4153 C CA . ARG A 1 526 ? 3.955 3.747 -21.300 1.00 91.75 526 ARG A CA 1
ATOM 4154 C C . ARG A 1 526 ? 2.554 3.573 -20.703 1.00 91.75 526 ARG A C 1
ATOM 4156 O O . ARG A 1 526 ? 1.592 4.095 -21.257 1.00 91.75 526 ARG A O 1
ATOM 4163 N N . GLY A 1 527 ? 2.442 2.835 -19.597 1.00 94.12 527 GLY A N 1
ATOM 4164 C CA . GLY A 1 527 ? 1.240 2.845 -18.770 1.00 94.12 527 GLY A CA 1
ATOM 4165 C C . GLY A 1 527 ? 0.073 2.115 -19.419 1.00 94.12 527 GLY A C 1
ATOM 4166 O O . GLY A 1 527 ? -1.071 2.521 -19.267 1.00 94.12 527 GLY A O 1
ATOM 4167 N N . TYR A 1 528 ? 0.353 1.052 -20.169 1.00 96.31 528 TYR A N 1
ATOM 4168 C CA . TYR A 1 528 ? -0.654 0.175 -20.761 1.00 96.31 528 TYR A CA 1
ATOM 4169 C C . TYR A 1 528 ? -0.157 -1.271 -20.791 1.00 96.31 528 TYR A C 1
ATOM 4171 O O . TYR A 1 528 ? 1.049 -1.538 -20.759 1.00 96.31 528 TYR A O 1
ATOM 4179 N N . PHE A 1 529 ? -1.090 -2.209 -20.904 1.00 96.56 529 PHE A N 1
ATOM 4180 C CA . PHE A 1 529 ? -0.826 -3.621 -21.119 1.00 96.56 529 PHE A CA 1
ATOM 4181 C C . PHE A 1 529 ? -0.872 -3.974 -22.607 1.00 96.56 529 PHE A C 1
ATOM 4183 O O . PHE A 1 529 ? -1.838 -3.655 -23.297 1.00 96.56 529 PHE A O 1
ATOM 4190 N N . ASN A 1 530 ? 0.121 -4.716 -23.093 1.00 95.88 530 ASN A N 1
ATOM 4191 C CA . ASN A 1 530 ? -0.018 -5.472 -24.338 1.00 95.88 530 ASN A CA 1
ATOM 4192 C C . ASN A 1 530 ? -0.499 -6.885 -24.021 1.00 95.88 530 ASN A C 1
ATOM 4194 O O . ASN A 1 530 ? 0.092 -7.572 -23.184 1.00 95.88 530 ASN A O 1
ATOM 4198 N N . PHE A 1 531 ? -1.528 -7.330 -24.739 1.00 96.56 531 PHE A N 1
ATOM 4199 C CA . PHE A 1 531 ? -2.069 -8.678 -24.644 1.00 96.56 531 PHE A CA 1
ATOM 4200 C C . PHE A 1 531 ? -1.598 -9.506 -25.830 1.00 96.56 531 PHE A C 1
ATOM 4202 O O . PHE A 1 531 ? -1.873 -9.184 -26.986 1.00 96.56 531 PHE A O 1
ATOM 4209 N N . TYR A 1 532 ? -0.923 -10.610 -25.542 1.00 95.75 532 TYR A N 1
ATOM 4210 C CA . TYR A 1 532 ? -0.400 -11.538 -26.534 1.00 95.75 532 TYR A CA 1
ATOM 4211 C C . TYR A 1 532 ? -1.147 -12.861 -26.485 1.00 95.75 532 TYR A C 1
ATOM 4213 O O . TYR A 1 532 ? -1.576 -13.316 -25.424 1.00 95.75 532 TYR A O 1
ATOM 4221 N N . ASN A 1 533 ? -1.251 -13.527 -27.629 1.00 95.12 533 ASN A N 1
ATOM 4222 C CA . ASN A 1 533 ? -1.696 -14.908 -27.680 1.00 95.12 533 ASN A CA 1
ATOM 4223 C C . ASN A 1 533 ? -0.655 -15.804 -26.998 1.00 95.12 533 ASN A C 1
ATOM 4225 O O . ASN A 1 533 ? 0.489 -15.887 -27.446 1.00 95.12 533 ASN A O 1
ATOM 4229 N N . SER A 1 534 ? -1.068 -16.518 -25.953 1.00 93.25 534 SER A N 1
ATOM 4230 C CA . SER A 1 534 ? -0.187 -17.365 -25.137 1.00 93.25 534 SER A CA 1
ATOM 4231 C C . SER A 1 534 ? 0.561 -18.457 -25.910 1.00 93.25 534 SER A C 1
ATOM 4233 O O . SER A 1 534 ? 1.625 -18.877 -25.472 1.00 93.25 534 SER A O 1
ATOM 4235 N N . ARG A 1 535 ? 0.034 -18.942 -27.044 1.00 92.94 535 ARG A N 1
ATOM 4236 C CA . ARG A 1 535 ? 0.635 -20.049 -27.811 1.00 92.94 535 ARG A CA 1
ATOM 4237 C C . ARG A 1 535 ? 1.470 -19.588 -28.992 1.00 92.94 535 ARG A C 1
ATOM 4239 O O . ARG A 1 535 ? 2.385 -20.305 -29.386 1.00 92.94 535 ARG A O 1
ATOM 4246 N N . THR A 1 536 ? 1.134 -18.450 -29.594 1.00 94.19 536 THR A N 1
ATOM 4247 C CA . THR A 1 536 ? 1.815 -17.962 -30.805 1.00 94.19 536 THR A CA 1
ATOM 4248 C C . THR A 1 536 ? 2.741 -16.782 -30.538 1.00 94.19 536 THR A C 1
ATOM 4250 O O . THR A 1 536 ? 3.594 -16.494 -31.375 1.00 94.19 536 THR A O 1
ATOM 4253 N N . GLY A 1 537 ? 2.575 -16.093 -29.406 1.00 92.75 537 GLY A N 1
ATOM 4254 C CA . GLY A 1 537 ? 3.294 -14.863 -29.086 1.00 92.75 537 GLY A CA 1
ATOM 4255 C C . GLY A 1 537 ? 2.854 -13.659 -29.922 1.00 92.75 537 GLY A C 1
ATOM 4256 O O . GLY A 1 537 ? 3.518 -12.631 -29.864 1.00 92.75 537 GLY A O 1
ATOM 4257 N N . GLU A 1 538 ? 1.775 -13.772 -30.707 1.00 94.94 538 GLU A N 1
ATOM 4258 C CA . GLU A 1 538 ? 1.216 -12.693 -31.535 1.00 94.94 538 GLU A CA 1
ATOM 4259 C C . GLU A 1 538 ? 0.518 -11.640 -30.665 1.00 94.94 538 GLU A C 1
ATOM 4261 O O . GLU A 1 538 ? -0.289 -11.994 -29.804 1.00 94.94 538 GLU A O 1
ATOM 4266 N N . LEU A 1 539 ? 0.804 -10.354 -30.899 1.00 94.81 539 LEU A N 1
ATOM 4267 C CA . LEU A 1 539 ? 0.090 -9.244 -30.262 1.00 94.81 539 LEU A CA 1
ATOM 4268 C C . LEU A 1 539 ? -1.381 -9.251 -30.698 1.00 94.81 539 LEU A C 1
ATOM 4270 O O . LEU A 1 539 ? -1.680 -9.137 -31.885 1.00 94.81 539 LEU A O 1
ATOM 4274 N N . LEU A 1 540 ? -2.291 -9.364 -29.734 1.00 95.50 540 LEU A N 1
ATOM 4275 C CA . LEU A 1 540 ? -3.733 -9.349 -29.964 1.00 95.50 540 LEU A CA 1
ATOM 4276 C C . LEU A 1 540 ? -4.272 -7.917 -29.950 1.00 95.50 540 LEU A C 1
ATOM 4278 O O . LEU A 1 540 ? -4.927 -7.495 -30.902 1.00 95.50 540 LEU A O 1
ATOM 4282 N N . TYR A 1 541 ? -4.005 -7.188 -28.867 1.00 95.69 541 TYR A N 1
ATOM 4283 C CA . TYR A 1 541 ? -4.428 -5.802 -28.657 1.00 95.69 541 TYR A CA 1
ATOM 4284 C C . TYR A 1 541 ? -3.632 -5.163 -27.511 1.00 95.69 541 TYR A C 1
ATOM 4286 O O . TYR A 1 541 ? -2.905 -5.839 -26.781 1.00 95.69 541 TYR A O 1
ATOM 4294 N N . GLN A 1 542 ? -3.776 -3.847 -27.388 1.00 96.06 542 GLN A N 1
ATOM 4295 C CA . GLN A 1 542 ? -3.209 -3.016 -26.331 1.00 96.06 542 GLN A CA 1
ATOM 4296 C C . GLN A 1 542 ? -4.359 -2.464 -25.481 1.00 96.06 542 GLN A C 1
ATOM 4298 O O . GLN A 1 542 ? -5.404 -2.134 -26.042 1.00 96.06 542 GLN A O 1
ATOM 4303 N N . SER A 1 543 ? -4.167 -2.360 -24.165 1.00 97.12 543 SER A N 1
ATOM 4304 C CA . SER A 1 543 ? -5.111 -1.685 -23.273 1.00 97.12 543 SER A CA 1
ATOM 4305 C C . SER A 1 543 ? -5.173 -0.179 -23.527 1.00 97.12 543 SER A C 1
ATOM 4307 O O . SER A 1 543 ? -4.317 0.409 -24.202 1.00 97.12 543 SER A O 1
ATOM 4309 N N . GLU A 1 544 ? -6.149 0.461 -22.891 1.00 95.31 544 GLU A N 1
ATOM 4310 C CA . GLU A 1 544 ? -6.114 1.904 -22.664 1.00 95.31 544 GLU A CA 1
ATOM 4311 C C . GLU A 1 544 ? -4.847 2.306 -21.885 1.00 95.31 544 GLU A C 1
ATOM 4313 O O . GLU A 1 544 ? -4.283 1.516 -21.119 1.00 95.31 544 GLU A O 1
ATOM 4318 N N . THR A 1 545 ? -4.369 3.525 -22.139 1.00 95.44 545 THR A N 1
ATOM 4319 C CA . THR A 1 545 ? -3.242 4.134 -21.422 1.00 95.44 545 THR A CA 1
ATOM 4320 C C . THR A 1 545 ? -3.745 4.770 -20.134 1.00 95.44 545 THR A C 1
ATOM 4322 O O . THR A 1 545 ? -4.765 5.450 -20.156 1.00 95.44 545 THR A O 1
ATOM 4325 N N . MET A 1 546 ? -3.031 4.536 -19.036 1.00 97.19 546 MET A N 1
ATOM 4326 C CA . MET A 1 546 ? -3.333 5.086 -17.718 1.00 97.19 546 MET A CA 1
ATOM 4327 C C . MET A 1 546 ? -3.022 6.577 -17.613 1.00 97.19 546 MET A C 1
ATOM 4329 O O . MET A 1 546 ? -2.314 7.148 -18.445 1.00 97.19 546 MET A O 1
ATOM 4333 N N . ASP A 1 547 ? -3.540 7.180 -16.549 1.00 96.38 547 ASP A N 1
ATOM 4334 C CA . ASP A 1 547 ? -3.589 8.623 -16.389 1.00 96.38 547 ASP A CA 1
ATOM 4335 C C . ASP A 1 547 ? -2.204 9.274 -16.268 1.00 96.38 547 ASP A C 1
ATOM 4337 O O . ASP A 1 547 ? -1.290 8.829 -15.560 1.00 96.38 547 ASP A O 1
ATOM 4341 N N . TYR A 1 548 ? -2.077 10.422 -16.921 1.00 94.00 548 TYR A N 1
ATOM 4342 C CA . TYR A 1 548 ? -0.975 11.348 -16.718 1.00 94.00 548 TYR A CA 1
ATOM 4343 C C . TYR A 1 548 ? -1.095 12.031 -15.332 1.00 94.00 548 TYR A C 1
ATOM 4345 O O . TYR A 1 548 ? -2.207 12.316 -14.891 1.00 94.00 548 TYR A O 1
ATOM 4353 N N . PRO A 1 549 ? 0.007 12.387 -14.640 1.00 93.38 549 PRO A N 1
ATOM 4354 C CA . PRO A 1 549 ? 1.394 12.199 -15.056 1.00 93.38 549 PRO A CA 1
ATOM 4355 C C . PRO A 1 549 ? 2.043 10.922 -14.530 1.00 93.38 549 PRO A C 1
ATOM 4357 O O . PRO A 1 549 ? 3.037 10.501 -15.104 1.00 93.38 549 PRO A O 1
ATOM 4360 N N . TRP A 1 550 ? 1.556 10.348 -13.428 1.00 94.25 550 TRP A N 1
ATOM 4361 C CA . TRP A 1 550 ? 2.303 9.327 -12.683 1.00 94.25 550 TRP A CA 1
ATOM 4362 C C . TRP A 1 550 ? 2.044 7.897 -13.154 1.00 94.25 550 TRP A C 1
ATOM 4364 O O . TRP A 1 550 ? 2.948 7.068 -13.058 1.00 94.25 550 TRP A O 1
ATOM 4374 N N . ASP A 1 551 ? 0.867 7.610 -13.708 1.00 96.00 551 ASP A N 1
ATOM 4375 C CA . ASP A 1 551 ? 0.494 6.243 -14.078 1.00 96.00 551 ASP A CA 1
ATOM 4376 C C . ASP A 1 551 ? 0.824 5.941 -15.548 1.00 96.00 551 ASP A C 1
ATOM 4378 O O . ASP A 1 551 ? 1.164 4.806 -15.881 1.00 96.00 551 ASP A O 1
ATOM 4382 N N . GLU A 1 552 ? 0.816 6.955 -16.423 1.00 95.06 552 GLU A N 1
ATOM 4383 C CA . GLU A 1 552 ? 1.283 6.855 -17.814 1.00 95.06 552 GLU A CA 1
ATOM 4384 C C . GLU A 1 552 ? 2.734 6.332 -17.947 1.00 95.06 552 GLU A C 1
ATOM 4386 O O . GLU A 1 552 ? 2.972 5.519 -18.831 1.00 95.06 552 GLU A O 1
ATOM 4391 N N . PRO A 1 553 ? 3.726 6.676 -17.101 1.00 91.50 553 PRO A N 1
ATOM 4392 C CA . PRO A 1 553 ? 5.039 6.020 -17.114 1.00 91.50 553 PRO A CA 1
ATOM 4393 C C . PRO A 1 553 ? 5.050 4.641 -16.414 1.00 91.50 553 PRO A C 1
ATOM 4395 O O . PRO A 1 553 ? 6.115 4.089 -16.124 1.00 91.50 553 PRO A O 1
ATOM 4398 N N . ALA A 1 554 ? 3.872 4.082 -16.117 1.00 93.00 554 ALA A N 1
ATOM 4399 C CA . ALA A 1 554 ? 3.651 2.836 -15.387 1.00 93.00 554 ALA A CA 1
ATOM 4400 C C . ALA A 1 554 ? 4.234 2.808 -13.964 1.00 93.00 554 ALA A C 1
ATOM 4402 O O . ALA A 1 554 ? 4.515 1.728 -13.445 1.00 93.00 554 ALA A O 1
ATOM 4403 N N . PHE A 1 555 ? 4.416 3.957 -13.299 1.00 92.56 555 PHE A N 1
ATOM 4404 C CA . PHE A 1 555 ? 4.875 3.948 -11.908 1.00 92.56 555 PHE A CA 1
ATOM 4405 C C . PHE A 1 555 ? 3.784 3.391 -10.994 1.00 92.56 555 PHE A C 1
ATOM 4407 O O . PHE A 1 555 ? 2.665 3.899 -10.944 1.00 92.56 555 PHE A O 1
ATOM 4414 N N . GLY A 1 556 ? 4.116 2.321 -10.278 1.00 92.50 556 GLY A N 1
ATOM 4415 C CA . GLY A 1 556 ? 3.151 1.593 -9.474 1.00 92.50 556 GLY A CA 1
ATOM 4416 C C . GLY A 1 556 ? 3.759 0.379 -8.802 1.00 92.50 556 GLY A C 1
ATOM 4417 O O . GLY A 1 556 ? 4.976 0.246 -8.693 1.00 92.50 556 GLY A O 1
ATOM 4418 N N . ALA A 1 557 ? 2.896 -0.501 -8.323 1.00 92.50 557 ALA A N 1
ATOM 4419 C CA . ALA A 1 557 ? 3.247 -1.682 -7.568 1.00 92.50 557 ALA A CA 1
ATOM 4420 C C . ALA A 1 557 ? 4.049 -2.690 -8.388 1.00 92.50 557 ALA A C 1
ATOM 4422 O O . ALA A 1 557 ? 3.795 -2.931 -9.569 1.00 92.50 557 ALA A O 1
ATOM 4423 N N . TYR A 1 558 ? 4.952 -3.381 -7.694 1.00 89.94 558 TYR A N 1
ATOM 4424 C CA . TYR A 1 558 ? 5.617 -4.584 -8.199 1.00 89.94 558 TYR A CA 1
ATOM 4425 C C . TYR A 1 558 ? 4.776 -5.850 -7.980 1.00 89.94 558 TYR A C 1
ATOM 4427 O O . TYR A 1 558 ? 5.306 -6.958 -8.063 1.00 89.94 558 TYR A O 1
ATOM 4435 N N . THR A 1 559 ? 3.475 -5.680 -7.748 1.00 90.31 559 THR A N 1
ATOM 4436 C CA . THR A 1 559 ? 2.497 -6.738 -7.493 1.00 90.31 559 THR A CA 1
ATOM 4437 C C . THR A 1 559 ? 1.301 -6.555 -8.425 1.00 90.31 559 THR A C 1
ATOM 4439 O O . THR A 1 559 ? 0.954 -5.436 -8.799 1.00 90.31 559 THR A O 1
ATOM 4442 N N . ILE A 1 560 ? 0.667 -7.660 -8.812 1.00 93.44 560 ILE A N 1
ATOM 4443 C CA . ILE A 1 560 ? -0.501 -7.687 -9.694 1.00 93.44 560 ILE A CA 1
ATOM 4444 C C . ILE A 1 560 ? -1.454 -8.797 -9.249 1.00 93.44 560 ILE A C 1
ATOM 4446 O O . ILE A 1 560 ? -1.011 -9.820 -8.721 1.00 93.44 560 ILE A O 1
ATOM 4450 N N . ALA A 1 561 ? -2.752 -8.618 -9.482 1.00 92.81 561 ALA A N 1
ATOM 4451 C CA . ALA A 1 561 ? -3.747 -9.668 -9.290 1.00 92.81 561 ALA A CA 1
ATOM 4452 C C . ALA A 1 561 ? -4.638 -9.815 -10.527 1.00 92.81 561 ALA A C 1
ATOM 4454 O O . ALA A 1 561 ? -4.828 -8.872 -11.288 1.00 92.81 561 ALA A O 1
ATOM 4455 N N . SER A 1 562 ? -5.207 -11.005 -10.710 1.00 92.38 562 SER A N 1
ATOM 4456 C CA . SER A 1 562 ? -6.257 -11.265 -11.695 1.00 92.38 562 SER A CA 1
ATOM 4457 C C . SER A 1 562 ? -7.389 -12.028 -11.024 1.00 92.38 562 SER A C 1
ATOM 4459 O O . SER A 1 562 ? -7.142 -13.017 -10.329 1.00 92.38 562 SER A O 1
ATOM 4461 N N . ALA A 1 563 ? -8.622 -11.557 -11.203 1.00 91.31 563 ALA A N 1
ATOM 4462 C CA . ALA A 1 563 ? -9.829 -12.282 -10.826 1.00 91.31 563 ALA A CA 1
ATOM 4463 C C . ALA A 1 563 ? -11.053 -11.681 -11.523 1.00 91.31 563 ALA A C 1
ATOM 4465 O O . ALA A 1 563 ? -11.038 -10.543 -11.978 1.00 91.31 563 ALA A O 1
ATOM 4466 N N . TYR A 1 564 ? -12.150 -12.439 -11.560 1.00 93.25 564 TYR A N 1
ATOM 4467 C CA . TYR A 1 564 ? -13.462 -11.947 -12.004 1.00 93.25 564 TYR A CA 1
ATOM 4468 C C . TYR A 1 564 ? -13.496 -11.360 -13.427 1.00 93.25 564 TYR A C 1
ATOM 4470 O O . TYR A 1 564 ? -14.393 -10.586 -13.745 1.00 93.25 564 TYR A O 1
ATOM 4478 N N . GLY A 1 565 ? -12.558 -11.766 -14.289 1.00 89.94 565 GLY A N 1
ATOM 4479 C CA . GLY A 1 565 ? -12.426 -11.243 -15.653 1.00 89.94 565 GLY A CA 1
ATOM 4480 C C . GLY A 1 565 ? -11.563 -9.986 -15.768 1.00 89.94 565 GLY A C 1
ATOM 4481 O O . GLY A 1 565 ? -11.377 -9.509 -16.880 1.00 89.94 565 GLY A O 1
ATOM 4482 N N . ASN A 1 566 ? -10.979 -9.504 -14.666 1.00 95.00 566 ASN A N 1
ATOM 4483 C CA . ASN A 1 566 ? -10.172 -8.289 -14.637 1.00 95.00 566 ASN A CA 1
ATOM 4484 C C . ASN A 1 566 ? -8.736 -8.538 -14.166 1.00 95.00 566 ASN A C 1
ATOM 4486 O O . ASN A 1 566 ? -8.473 -9.429 -13.354 1.00 95.00 566 ASN A O 1
ATOM 4490 N N . ILE A 1 567 ? -7.827 -7.686 -14.631 1.00 96.44 567 ILE A N 1
ATOM 4491 C CA . ILE A 1 567 ? -6.494 -7.475 -14.065 1.00 96.44 567 ILE A CA 1
ATOM 4492 C C . ILE A 1 567 ? -6.573 -6.281 -13.114 1.00 96.44 567 ILE A C 1
ATOM 4494 O O . ILE A 1 567 ? -7.033 -5.218 -13.520 1.00 96.44 567 ILE A O 1
ATOM 4498 N N . TYR A 1 568 ? -6.090 -6.438 -11.883 1.00 97.19 568 TYR A N 1
ATOM 4499 C CA . TYR A 1 568 ? -5.985 -5.366 -10.896 1.00 97.19 568 TYR A CA 1
ATOM 4500 C C . TYR A 1 568 ? -4.529 -4.936 -10.725 1.00 97.19 568 TYR A C 1
ATOM 4502 O O . TYR A 1 568 ? -3.667 -5.771 -10.421 1.00 97.19 568 TYR A O 1
ATOM 4510 N N . TRP A 1 569 ? -4.259 -3.641 -10.885 1.00 96.56 569 TRP A N 1
ATOM 4511 C CA . TRP A 1 569 ? -2.917 -3.077 -10.742 1.00 96.56 569 TRP A CA 1
ATOM 4512 C C . TRP A 1 569 ? -2.937 -1.739 -9.996 1.00 96.56 569 TRP A C 1
ATOM 4514 O O . TRP A 1 569 ? -3.718 -0.851 -10.328 1.00 96.56 569 TRP A O 1
ATOM 4524 N N . GLY A 1 570 ? -2.085 -1.605 -8.980 1.00 95.81 570 GLY A N 1
ATOM 4525 C CA . GLY A 1 570 ? -1.900 -0.373 -8.217 1.00 95.81 570 GLY A CA 1
ATOM 4526 C C . GLY A 1 570 ? -0.866 0.522 -8.886 1.00 95.81 570 GLY A C 1
ATOM 4527 O O . GLY A 1 570 ? 0.297 0.141 -8.970 1.00 95.81 570 GLY A O 1
ATOM 4528 N N . ALA A 1 571 ? -1.286 1.694 -9.339 1.00 95.88 571 ALA A N 1
ATOM 4529 C CA . ALA A 1 571 ? -0.450 2.765 -9.863 1.00 95.88 571 ALA A CA 1
ATOM 4530 C C . ALA A 1 571 ? -0.260 3.872 -8.815 1.00 95.88 571 ALA A C 1
ATOM 4532 O O . ALA A 1 571 ? -0.923 3.895 -7.782 1.00 95.88 571 ALA A O 1
ATOM 4533 N N . TYR A 1 572 ? 0.604 4.848 -9.064 1.00 94.50 572 TYR A N 1
ATOM 4534 C CA . TYR A 1 572 ? 0.870 5.918 -8.098 1.00 94.50 572 TYR A CA 1
ATOM 4535 C C . TYR A 1 572 ? -0.283 6.898 -7.861 1.00 94.50 572 TYR A C 1
ATOM 4537 O O . TYR A 1 572 ? -0.265 7.580 -6.837 1.00 94.50 572 TYR A O 1
ATOM 4545 N N . SER A 1 573 ? -1.287 6.968 -8.735 1.00 96.06 573 SER A N 1
ATOM 4546 C CA . SER A 1 573 ? -2.481 7.786 -8.486 1.00 96.06 573 SER A CA 1
ATOM 4547 C C . SER A 1 573 ? -3.749 6.982 -8.164 1.00 96.06 573 SER A C 1
ATOM 4549 O O . SER A 1 573 ? -4.715 7.550 -7.656 1.00 96.06 573 SER A O 1
ATOM 4551 N N . GLY A 1 574 ? -3.748 5.659 -8.365 1.00 96.38 574 GLY A N 1
ATOM 4552 C CA . GLY A 1 574 ? -4.907 4.818 -8.063 1.00 96.38 574 GLY A CA 1
ATOM 4553 C C . GLY A 1 574 ? -4.731 3.335 -8.377 1.00 96.38 574 GLY A C 1
ATOM 4554 O O . GLY A 1 574 ? -3.750 2.919 -8.985 1.00 96.38 574 GLY A O 1
ATOM 4555 N N . VAL A 1 575 ? -5.721 2.530 -7.993 1.00 97.88 575 VAL A N 1
ATOM 4556 C CA . VAL A 1 575 ? -5.832 1.112 -8.364 1.00 97.88 575 VAL A CA 1
ATOM 4557 C C . VAL A 1 575 ? -6.746 0.983 -9.577 1.00 97.88 575 VAL A C 1
ATOM 4559 O O . VAL A 1 575 ? -7.889 1.435 -9.538 1.00 97.88 575 VAL A O 1
ATOM 4562 N N . TYR A 1 576 ? -6.266 0.341 -10.636 1.00 98.06 576 TYR A N 1
ATOM 4563 C CA . TYR A 1 576 ? -6.999 0.126 -11.882 1.00 98.06 576 TYR A CA 1
ATOM 4564 C C . TYR A 1 576 ? -7.520 -1.303 -11.985 1.00 98.06 576 TYR A C 1
ATOM 4566 O O . TYR A 1 576 ? -6.844 -2.247 -11.565 1.00 98.06 576 TYR A O 1
ATOM 4574 N N . ALA A 1 577 ? -8.678 -1.455 -12.626 1.00 98.12 577 ALA A N 1
ATOM 4575 C CA . ALA A 1 577 ? -9.152 -2.723 -13.164 1.00 98.12 577 ALA A CA 1
ATOM 4576 C C . ALA A 1 577 ? -9.203 -2.673 -14.694 1.00 98.12 577 ALA A C 1
ATOM 4578 O O . ALA A 1 577 ? -9.866 -1.804 -15.258 1.00 98.12 577 ALA A O 1
ATOM 4579 N N . PHE A 1 578 ? -8.553 -3.631 -15.352 1.00 97.81 578 PHE A N 1
ATOM 4580 C CA . PHE A 1 578 ? -8.567 -3.791 -16.807 1.00 97.81 578 PHE A CA 1
ATOM 4581 C C . PHE A 1 578 ? -9.325 -5.050 -17.200 1.00 97.81 578 PHE A C 1
ATOM 4583 O O . PHE A 1 578 ? -9.043 -6.119 -16.657 1.00 97.81 578 PHE A O 1
ATOM 4590 N N . ASP A 1 579 ? -10.225 -4.949 -18.173 1.00 95.94 579 ASP A N 1
ATOM 4591 C CA . ASP A 1 579 ? -10.940 -6.110 -18.702 1.00 95.94 579 ASP A CA 1
ATOM 4592 C C . ASP A 1 579 ? -9.984 -7.019 -19.493 1.00 95.94 579 ASP A C 1
ATOM 4594 O O . ASP A 1 579 ? -9.239 -6.569 -20.369 1.00 95.94 579 ASP A O 1
ATOM 4598 N N . TRP A 1 580 ? -10.000 -8.324 -19.207 1.00 92.81 580 TRP A N 1
ATOM 4599 C CA . TRP A 1 580 ? -9.119 -9.284 -19.880 1.00 92.81 580 TRP A CA 1
ATOM 4600 C C . TRP A 1 580 ? -9.407 -9.458 -21.366 1.00 92.81 580 TRP A C 1
ATOM 4602 O O . TRP A 1 580 ? -8.528 -9.945 -22.079 1.00 92.81 580 TRP A O 1
ATOM 4612 N N . ASP A 1 581 ? -10.620 -9.176 -21.836 1.00 93.12 581 ASP A N 1
ATOM 4613 C CA . ASP A 1 581 ? -11.077 -9.435 -23.200 1.00 93.12 581 ASP A CA 1
ATOM 4614 C C . ASP A 1 581 ? -10.936 -8.239 -24.128 1.00 93.12 581 ASP A C 1
ATOM 4616 O O . ASP A 1 581 ? -10.616 -8.437 -25.305 1.00 93.12 581 ASP A O 1
ATOM 4620 N N . THR A 1 582 ? -11.122 -7.031 -23.611 1.00 93.69 582 THR A N 1
ATOM 4621 C CA . THR A 1 582 ? -11.016 -5.798 -24.395 1.00 93.69 582 THR A CA 1
ATOM 4622 C C . THR A 1 582 ? -9.753 -5.002 -24.089 1.00 93.69 582 THR A C 1
ATOM 4624 O O . THR A 1 582 ? -9.239 -4.332 -24.982 1.00 93.69 582 THR A O 1
ATOM 4627 N N . GLY A 1 583 ? -9.207 -5.123 -22.875 1.00 93.94 583 GLY A N 1
ATOM 4628 C CA . GLY A 1 583 ? -8.138 -4.255 -22.384 1.00 93.94 583 GLY A CA 1
ATOM 4629 C C . GLY A 1 583 ? -8.628 -2.867 -21.955 1.00 93.94 583 GLY A C 1
ATOM 4630 O O . GLY A 1 583 ? -7.801 -2.000 -21.688 1.00 93.94 583 GLY A O 1
ATOM 4631 N N . ASP A 1 584 ? -9.939 -2.632 -21.893 1.00 97.06 584 ASP A N 1
ATOM 4632 C CA . ASP A 1 584 ? -10.487 -1.344 -21.455 1.00 97.06 584 ASP A CA 1
ATOM 4633 C C . ASP A 1 584 ? -10.306 -1.170 -19.936 1.00 97.06 584 ASP A C 1
ATOM 4635 O O . ASP A 1 584 ? -10.354 -2.154 -19.183 1.00 97.06 584 ASP A O 1
ATOM 4639 N N . ILE A 1 585 ? -10.137 0.073 -19.468 1.00 97.94 585 ILE A N 1
ATOM 4640 C CA . ILE A 1 585 ? -10.199 0.378 -18.034 1.00 97.94 585 ILE A CA 1
ATOM 4641 C C . ILE A 1 585 ? -11.666 0.290 -17.598 1.00 97.94 585 ILE A C 1
ATOM 4643 O O . ILE A 1 585 ? -12.519 1.066 -18.029 1.00 97.94 585 ILE A O 1
ATOM 4647 N N . VAL A 1 586 ? -11.975 -0.667 -16.724 1.00 97.62 586 VAL A N 1
ATOM 4648 C CA . VAL A 1 586 ? -13.331 -0.881 -16.195 1.00 97.62 586 VAL A CA 1
ATOM 4649 C C . VAL A 1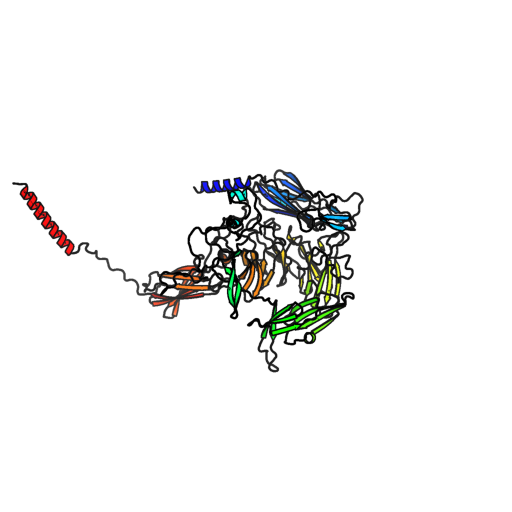 586 ? -13.646 0.141 -15.108 1.00 97.62 586 VAL A C 1
ATOM 4651 O O . VAL A 1 586 ? -14.738 0.710 -15.079 1.00 97.62 586 VAL A O 1
ATOM 4654 N N . TRP A 1 587 ? -12.688 0.364 -14.209 1.00 98.25 587 TRP A N 1
ATOM 4655 C CA . TRP A 1 587 ? -12.760 1.359 -13.146 1.00 98.25 587 TRP A CA 1
ATOM 4656 C C . TRP A 1 587 ? -11.359 1.724 -12.643 1.00 98.25 587 TRP A C 1
ATOM 4658 O O . TRP A 1 587 ? -10.401 0.963 -12.811 1.00 98.25 587 TRP A O 1
ATOM 4668 N N . LYS A 1 588 ? -11.272 2.879 -11.976 1.00 97.56 588 LYS A N 1
ATOM 4669 C CA . LYS A 1 588 ? -10.112 3.342 -11.210 1.00 97.56 588 LYS A CA 1
ATOM 4670 C C . LYS A 1 588 ? -10.576 3.758 -9.813 1.00 97.56 588 LYS A C 1
ATOM 4672 O O . LYS A 1 588 ? -11.523 4.533 -9.687 1.00 97.56 588 LYS A O 1
ATOM 4677 N N . TYR A 1 589 ? -9.921 3.239 -8.780 1.00 97.94 589 TYR A N 1
ATOM 4678 C CA . TYR A 1 589 ? -10.108 3.657 -7.393 1.00 97.94 589 TYR A CA 1
ATOM 4679 C C . TYR A 1 589 ? -8.973 4.590 -6.977 1.00 97.94 589 TYR A C 1
ATOM 4681 O O . TYR A 1 589 ? -7.801 4.266 -7.160 1.00 97.94 589 TYR A O 1
ATOM 4689 N N . GLU A 1 590 ? -9.315 5.725 -6.378 1.00 96.62 590 GLU A N 1
ATOM 4690 C CA . GLU A 1 590 ? -8.358 6.725 -5.909 1.00 96.62 590 GLU A CA 1
ATOM 4691 C C . GLU A 1 590 ? -8.624 7.066 -4.444 1.00 96.62 590 GLU A C 1
ATOM 4693 O O . GLU A 1 590 ? -9.762 7.022 -3.969 1.00 96.62 590 GLU A O 1
ATOM 4698 N N . GLN A 1 591 ? -7.576 7.482 -3.737 1.00 95.06 591 GLN A N 1
ATOM 4699 C CA . GLN A 1 591 ? -7.702 8.041 -2.399 1.00 95.06 591 GLN A CA 1
ATOM 4700 C C . GLN A 1 591 ? -7.078 9.430 -2.369 1.00 95.06 591 GLN A C 1
ATOM 4702 O O . GLN A 1 591 ? -5.860 9.596 -2.462 1.00 95.06 591 GLN A O 1
ATOM 4707 N N . THR A 1 592 ? -7.930 10.440 -2.209 1.00 94.31 592 THR A N 1
ATOM 4708 C CA . THR A 1 592 ? -7.485 11.813 -1.976 1.00 94.31 592 THR A CA 1
ATOM 4709 C C . THR A 1 592 ? -6.643 11.879 -0.709 1.00 94.31 592 THR A C 1
ATOM 4711 O O . THR A 1 592 ? -7.014 11.327 0.328 1.00 94.31 592 THR A O 1
ATOM 4714 N N . ALA A 1 593 ? -5.518 12.583 -0.790 1.00 92.56 593 ALA A N 1
ATOM 4715 C CA . ALA A 1 593 ? -4.660 12.785 0.361 1.00 92.56 593 ALA A CA 1
ATOM 4716 C C . ALA A 1 593 ? -5.398 13.577 1.443 1.00 92.56 593 ALA A C 1
ATOM 4718 O O . ALA A 1 593 ? -5.985 14.621 1.144 1.00 92.56 593 ALA A O 1
ATOM 4719 N N . LEU A 1 594 ? -5.323 13.130 2.702 1.00 89.94 594 LEU A N 1
ATOM 4720 C CA . LEU A 1 594 ? -5.965 13.841 3.812 1.00 89.94 594 LEU A CA 1
ATOM 4721 C C . LEU A 1 594 ? -5.399 15.261 3.935 1.00 89.94 594 LEU A C 1
ATOM 4723 O O . LEU A 1 594 ? -6.149 16.209 4.140 1.00 89.94 594 LEU A O 1
ATOM 4727 N N . SER A 1 595 ? -4.092 15.432 3.713 1.00 88.50 595 SER A N 1
ATOM 4728 C CA . SER A 1 595 ? -3.462 16.741 3.531 1.00 88.50 595 SER A CA 1
ATOM 4729 C C . SER A 1 595 ? -2.665 16.792 2.229 1.00 88.50 595 SER A C 1
ATOM 4731 O O . SER A 1 595 ? -1.853 15.914 1.937 1.00 88.50 595 SER A O 1
ATOM 4733 N N . GLN A 1 596 ? -2.838 17.877 1.469 1.00 87.50 596 GLN A N 1
ATOM 4734 C CA . GLN A 1 596 ? -2.213 18.053 0.152 1.00 87.50 596 GLN A CA 1
ATOM 4735 C C . GLN A 1 596 ? -0.677 18.177 0.197 1.00 87.50 596 GLN A C 1
ATOM 4737 O O . GLN A 1 596 ? -0.022 18.112 -0.839 1.00 87.50 596 GLN A O 1
ATOM 4742 N N . PHE A 1 597 ? -0.085 18.341 1.383 1.00 87.38 597 PHE A N 1
ATOM 4743 C CA . PHE A 1 597 ? 1.367 18.421 1.558 1.00 87.38 597 PHE A CA 1
ATOM 4744 C C . PHE A 1 597 ? 2.031 17.069 1.891 1.00 87.38 597 PHE A C 1
ATOM 4746 O O . PHE A 1 597 ? 3.255 17.013 1.930 1.00 87.38 597 PHE A O 1
ATOM 4753 N N . GLU A 1 598 ? 1.277 15.980 2.107 1.00 86.88 598 GLU A N 1
ATOM 4754 C CA . GLU A 1 598 ? 1.842 14.715 2.633 1.00 86.88 598 GLU A CA 1
ATOM 4755 C C . GLU A 1 598 ? 2.475 13.771 1.605 1.00 86.88 598 GLU A C 1
ATOM 4757 O O . GLU A 1 598 ? 3.443 13.082 1.909 1.00 86.88 598 GLU A O 1
ATOM 4762 N N . THR A 1 599 ? 1.908 13.691 0.407 1.00 89.62 599 THR A N 1
ATOM 4763 C CA . THR A 1 599 ? 2.357 12.761 -0.664 1.00 89.62 599 THR A CA 1
ATOM 4764 C C . THR A 1 599 ? 3.287 13.504 -1.644 1.00 89.62 599 THR A C 1
ATOM 4766 O O . THR A 1 599 ? 3.846 14.475 -1.181 1.00 89.62 599 THR A O 1
ATOM 4769 N N . PRO A 1 600 ? 3.655 13.100 -2.866 1.00 89.38 600 PRO A N 1
ATOM 4770 C CA . PRO A 1 600 ? 3.919 14.049 -3.976 1.00 89.38 600 PRO A CA 1
ATOM 4771 C C . PRO A 1 600 ? 3.027 13.819 -5.210 1.00 89.38 600 PRO A C 1
ATOM 4773 O O . PRO A 1 600 ? 3.181 14.484 -6.238 1.00 89.38 600 PRO A O 1
ATOM 4776 N N . TYR A 1 601 ? 2.072 12.905 -5.094 1.00 93.50 601 TYR A N 1
ATOM 4777 C CA . TYR A 1 601 ? 1.312 12.358 -6.208 1.00 93.50 601 TYR A CA 1
ATOM 4778 C C . TYR A 1 601 ? 0.001 13.105 -6.458 1.00 93.50 601 TYR A C 1
ATOM 4780 O O . TYR A 1 601 ? -0.618 13.654 -5.539 1.00 93.50 601 TYR A O 1
ATOM 4788 N N . THR A 1 602 ? -0.408 13.142 -7.724 1.00 93.75 602 THR A N 1
ATOM 4789 C CA . THR A 1 602 ? -1.624 13.816 -8.198 1.00 93.75 602 THR A CA 1
ATOM 4790 C C . THR A 1 602 ? -2.331 12.958 -9.238 1.00 93.75 602 THR A C 1
ATOM 4792 O O . THR A 1 602 ? -1.660 12.292 -10.020 1.00 93.75 602 THR A O 1
ATOM 4795 N N . ASN A 1 603 ? -3.658 12.996 -9.293 1.00 92.56 603 ASN A N 1
ATOM 4796 C CA . ASN A 1 603 ? -4.394 12.402 -10.410 1.00 92.56 603 ASN A CA 1
ATOM 4797 C C . ASN A 1 603 ? -4.395 13.319 -11.652 1.00 92.56 603 ASN A C 1
ATOM 4799 O O . ASN A 1 603 ? -3.773 14.387 -11.635 1.00 92.56 603 ASN A O 1
ATOM 4803 N N . GLU A 1 604 ? -5.094 12.910 -12.716 1.00 89.88 604 GLU A N 1
ATOM 4804 C CA . GLU A 1 604 ? -5.182 13.655 -13.986 1.00 89.88 604 GLU A CA 1
ATOM 4805 C C . GLU A 1 604 ? -5.761 15.072 -13.804 1.00 89.88 604 GLU A C 1
ATOM 4807 O O . GLU A 1 604 ? -5.345 16.019 -14.472 1.00 89.88 604 GLU A O 1
ATOM 4812 N N . ASP A 1 605 ? -6.657 15.246 -12.827 1.00 88.81 605 ASP A N 1
ATOM 4813 C CA . ASP A 1 605 ? -7.267 16.534 -12.477 1.00 88.81 605 ASP A CA 1
ATOM 4814 C C . ASP A 1 605 ? -6.359 17.425 -11.601 1.00 88.81 605 ASP A C 1
ATOM 4816 O O . ASP A 1 605 ? -6.737 18.538 -11.221 1.00 88.81 605 ASP A O 1
ATOM 4820 N N . GLY A 1 606 ? -5.159 16.953 -11.245 1.00 86.88 606 GLY A N 1
ATOM 4821 C CA . GLY A 1 606 ? -4.226 17.653 -10.361 1.00 86.88 606 GLY A CA 1
ATOM 4822 C C . GLY A 1 606 ? -4.596 17.586 -8.874 1.00 86.88 606 GLY A C 1
ATOM 4823 O O . GLY A 1 606 ? -3.978 18.278 -8.059 1.00 86.88 606 GLY A O 1
ATOM 4824 N N . VAL A 1 607 ? -5.577 16.758 -8.493 1.00 91.81 607 VAL A N 1
ATOM 4825 C CA . VAL A 1 607 ? -5.940 16.520 -7.089 1.00 91.81 607 VAL A CA 1
ATOM 4826 C C . VAL A 1 607 ? -4.856 15.673 -6.440 1.00 91.81 607 VAL A C 1
ATOM 4828 O O . VAL A 1 607 ? -4.431 14.660 -6.985 1.00 91.81 607 VAL A O 1
ATOM 4831 N N . THR A 1 608 ? -4.396 16.080 -5.259 1.00 93.50 608 THR A N 1
ATOM 4832 C CA . THR A 1 608 ? -3.368 15.342 -4.519 1.00 93.50 608 THR A CA 1
ATOM 4833 C C . THR A 1 608 ? -3.921 14.027 -3.955 1.00 93.50 608 THR A C 1
ATOM 4835 O O . THR A 1 608 ? -4.929 14.037 -3.246 1.00 93.50 608 THR A O 1
ATOM 4838 N N . VAL A 1 609 ? -3.242 12.912 -4.230 1.00 95.50 609 VAL A N 1
ATOM 4839 C CA . VAL A 1 609 ? -3.674 11.540 -3.891 1.00 95.50 609 VAL A CA 1
ATOM 4840 C C . VAL A 1 609 ? -2.538 10.726 -3.268 1.00 95.50 609 VAL A C 1
ATOM 4842 O O . VAL A 1 609 ? -1.363 11.064 -3.434 1.00 95.50 609 VAL A O 1
ATOM 4845 N N . TYR A 1 610 ? -2.876 9.668 -2.531 1.00 95.38 610 TYR A N 1
ATOM 4846 C CA . TYR A 1 610 ? -1.894 8.708 -2.017 1.00 95.38 610 TYR A CA 1
ATOM 4847 C C . TYR A 1 610 ? -1.485 7.676 -3.076 1.00 95.38 610 TYR A C 1
ATOM 4849 O O . TYR A 1 610 ? -2.290 7.301 -3.927 1.00 95.38 610 TYR A O 1
ATOM 4857 N N . SER A 1 611 ? -0.230 7.224 -3.002 1.00 95.00 611 SER A N 1
ATOM 4858 C CA . SER A 1 611 ? 0.355 6.239 -3.914 1.00 95.00 611 SER A CA 1
ATOM 4859 C C . SER A 1 611 ? 0.055 4.797 -3.551 1.00 95.00 611 SER A C 1
ATOM 4861 O O . SER A 1 611 ? -0.216 4.467 -2.396 1.00 95.00 611 SER A O 1
ATOM 4863 N N . TRP A 1 612 ? 0.183 3.930 -4.556 1.00 95.06 612 TRP A N 1
ATOM 4864 C CA . TRP A 1 612 ? -0.008 2.493 -4.437 1.00 95.06 612 TRP A CA 1
ATOM 4865 C C . TRP A 1 612 ? 1.221 1.767 -4.994 1.00 95.06 612 TRP A C 1
ATOM 4867 O O . TRP A 1 612 ? 1.464 1.760 -6.202 1.00 95.06 612 TRP A O 1
ATOM 4877 N N . ASN A 1 613 ? 2.015 1.155 -4.111 1.00 90.94 613 ASN A N 1
ATOM 4878 C CA . ASN A 1 613 ? 3.134 0.283 -4.497 1.00 90.94 613 ASN A CA 1
ATOM 4879 C C . ASN A 1 613 ? 3.055 -1.126 -3.890 1.00 90.94 613 ASN A C 1
ATOM 4881 O O . ASN A 1 613 ? 3.781 -2.024 -4.319 1.00 90.94 613 ASN A O 1
ATOM 4885 N N . GLY A 1 614 ? 2.171 -1.321 -2.914 1.00 85.56 614 GLY A N 1
ATOM 4886 C CA . GLY A 1 614 ? 2.233 -2.476 -2.037 1.00 85.56 614 GLY A CA 1
ATOM 4887 C C . GLY A 1 614 ? 1.458 -3.712 -2.502 1.00 85.56 614 GLY A C 1
ATOM 4888 O O . GLY A 1 614 ? 1.136 -3.884 -3.683 1.00 85.56 614 GLY A O 1
ATOM 4889 N N . GLY A 1 615 ? 1.209 -4.613 -1.557 1.00 83.50 615 GLY A N 1
ATOM 4890 C CA . GLY A 1 615 ? 0.565 -5.904 -1.744 1.00 83.50 615 GLY A CA 1
ATOM 4891 C C . GLY A 1 615 ? -0.938 -5.825 -2.015 1.00 83.50 615 GLY A C 1
ATOM 4892 O O . GLY A 1 615 ? -1.640 -4.920 -1.564 1.00 83.50 615 GLY A O 1
ATOM 4893 N N . VAL A 1 616 ? -1.431 -6.842 -2.727 1.00 91.50 616 VAL A N 1
ATOM 4894 C CA . VAL A 1 616 ? -2.845 -7.021 -3.078 1.00 91.50 616 VAL A CA 1
ATOM 4895 C C . VAL A 1 616 ? -3.343 -8.407 -2.679 1.00 91.50 616 VAL A C 1
ATOM 4897 O O . VAL A 1 616 ? -2.624 -9.400 -2.806 1.00 91.50 616 VAL A O 1
ATOM 4900 N N . GLN A 1 617 ? -4.600 -8.484 -2.247 1.00 89.38 617 GLN A N 1
ATOM 4901 C CA . GLN A 1 617 ? -5.351 -9.731 -2.091 1.00 89.38 617 GLN A CA 1
ATOM 4902 C C . GLN A 1 617 ? -6.735 -9.593 -2.715 1.00 89.38 617 GLN A C 1
ATOM 4904 O O . GLN A 1 617 ? -7.356 -8.538 -2.628 1.00 89.38 617 GLN A O 1
ATOM 4909 N N . VAL A 1 618 ? -7.248 -10.664 -3.320 1.00 90.69 618 VAL A N 1
ATOM 4910 C CA . VAL A 1 618 ? -8.579 -10.660 -3.940 1.00 90.69 618 VAL A CA 1
ATOM 4911 C C . VAL A 1 618 ? -9.401 -11.819 -3.397 1.00 90.69 618 VAL A C 1
ATOM 4913 O O . VAL A 1 618 ? -8.993 -12.977 -3.489 1.00 90.69 618 VAL A O 1
ATOM 4916 N N . ALA A 1 619 ? -10.560 -11.515 -2.817 1.00 82.81 619 ALA A N 1
ATOM 4917 C CA . ALA A 1 619 ? -11.461 -12.516 -2.257 1.00 82.81 619 ALA A CA 1
ATOM 4918 C C . ALA A 1 619 ? -12.899 -11.994 -2.187 1.00 82.81 619 ALA A C 1
ATOM 4920 O O . ALA A 1 619 ? -13.127 -10.824 -1.906 1.00 82.81 619 ALA A O 1
ATOM 4921 N N . ASP A 1 620 ? -13.877 -12.881 -2.386 1.00 84.25 620 ASP A N 1
ATOM 4922 C CA . ASP A 1 620 ? -15.305 -12.588 -2.173 1.00 84.25 620 ASP A CA 1
ATOM 4923 C C . ASP A 1 620 ? -15.806 -11.302 -2.869 1.00 84.25 620 ASP A C 1
ATOM 4925 O O . ASP A 1 620 ? -16.520 -10.481 -2.286 1.00 84.25 620 ASP A O 1
ATOM 4929 N N . GLY A 1 621 ? -15.385 -11.096 -4.122 1.00 89.19 621 GLY A N 1
ATOM 4930 C CA . GLY A 1 621 ? -15.750 -9.913 -4.903 1.00 89.19 621 GLY A CA 1
ATOM 4931 C C . GLY A 1 621 ? -15.103 -8.620 -4.406 1.00 89.19 621 GLY A C 1
ATOM 4932 O O . GLY A 1 621 ? -15.625 -7.549 -4.695 1.00 89.19 621 GLY A O 1
ATOM 4933 N N . LYS A 1 622 ? -14.005 -8.701 -3.644 1.00 94.12 622 LYS A N 1
ATOM 4934 C CA . LYS A 1 622 ? -13.297 -7.554 -3.063 1.00 94.12 622 LYS A CA 1
ATOM 4935 C C . LYS A 1 622 ? -11.816 -7.601 -3.403 1.00 94.12 622 LYS A C 1
ATOM 4937 O O . LYS A 1 622 ? -11.221 -8.681 -3.425 1.00 94.12 622 LYS A O 1
ATOM 4942 N N . VAL A 1 623 ? -11.236 -6.430 -3.623 1.00 96.50 623 VAL A N 1
ATOM 4943 C CA . VAL A 1 623 ? -9.797 -6.207 -3.767 1.00 96.50 623 VAL A CA 1
ATOM 4944 C C . VAL A 1 623 ? -9.314 -5.486 -2.514 1.00 96.50 623 VAL A C 1
ATOM 4946 O O . VAL A 1 623 ? -9.832 -4.426 -2.170 1.00 96.50 623 VAL A O 1
ATOM 4949 N N . PHE A 1 624 ? -8.338 -6.069 -1.829 1.00 95.31 624 PHE A N 1
ATOM 4950 C CA . PHE A 1 624 ? -7.648 -5.454 -0.705 1.00 95.31 624 PHE A CA 1
ATOM 4951 C C . PHE A 1 624 ? -6.284 -4.966 -1.169 1.00 95.31 624 PHE A C 1
ATOM 4953 O O . PHE A 1 624 ? -5.524 -5.771 -1.705 1.00 95.31 624 PHE A O 1
ATOM 4960 N N . TRP A 1 625 ? -5.980 -3.686 -0.971 1.00 95.19 625 TRP A N 1
ATOM 4961 C CA . TRP A 1 625 ? -4.715 -3.080 -1.400 1.00 95.19 625 TRP A CA 1
ATOM 4962 C C . TRP A 1 625 ? -4.232 -2.067 -0.362 1.00 95.19 625 TRP A C 1
ATOM 4964 O O . TRP A 1 625 ? -5.045 -1.381 0.257 1.00 95.19 625 TRP A O 1
ATOM 4974 N N . GLU A 1 626 ? -2.921 -1.972 -0.172 1.00 93.44 626 GLU A N 1
ATOM 4975 C CA . GLU A 1 626 ? -2.286 -0.964 0.682 1.00 93.44 626 GLU A CA 1
ATOM 4976 C C . GLU A 1 626 ? -1.789 0.269 -0.090 1.00 93.44 626 GLU A C 1
ATOM 4978 O O . GLU A 1 626 ? -1.296 0.165 -1.219 1.00 93.44 626 GLU A O 1
ATOM 4983 N N . ASN A 1 627 ? -1.845 1.443 0.535 1.00 93.94 627 ASN A N 1
ATOM 4984 C CA . ASN A 1 627 ? -1.017 2.550 0.071 1.00 93.94 627 ASN A CA 1
ATOM 4985 C C . ASN A 1 627 ? 0.440 2.308 0.453 1.00 93.94 627 ASN A C 1
ATOM 4987 O O . ASN A 1 627 ? 0.731 1.905 1.578 1.00 93.94 627 ASN A O 1
ATOM 4991 N N . ASP A 1 628 ? 1.340 2.615 -0.474 1.00 90.50 628 ASP A N 1
ATOM 4992 C CA . ASP A 1 628 ? 2.786 2.572 -0.256 1.00 90.50 628 ASP A CA 1
ATOM 4993 C C . ASP A 1 628 ? 3.507 3.332 -1.385 1.00 90.50 628 ASP A C 1
ATOM 4995 O O . ASP A 1 628 ? 2.898 3.739 -2.383 1.00 90.50 628 ASP A O 1
ATOM 4999 N N . GLU A 1 629 ? 4.818 3.503 -1.259 1.00 87.94 629 GLU A N 1
ATOM 5000 C CA . GLU A 1 629 ? 5.726 4.061 -2.256 1.00 87.94 629 GLU A CA 1
ATOM 5001 C C . GLU A 1 629 ? 6.938 3.133 -2.438 1.00 87.94 629 GLU A C 1
ATOM 5003 O O . GLU A 1 629 ? 7.445 2.566 -1.480 1.00 87.94 629 GLU A O 1
ATOM 5008 N N . HIS A 1 630 ? 7.482 3.011 -3.656 1.00 85.56 630 HIS A N 1
ATOM 5009 C CA . HIS A 1 630 ? 8.636 2.129 -3.906 1.00 85.56 630 HIS A CA 1
ATOM 5010 C C . HIS A 1 630 ? 9.877 2.463 -3.052 1.00 85.56 630 HIS A C 1
ATOM 5012 O O . HIS A 1 630 ? 10.709 1.603 -2.757 1.00 85.56 630 HIS A O 1
ATOM 5018 N N . THR A 1 631 ? 10.063 3.738 -2.708 1.00 77.88 631 THR A N 1
ATOM 5019 C CA . THR A 1 631 ? 11.136 4.214 -1.826 1.00 77.88 631 THR A CA 1
ATOM 5020 C C . THR A 1 631 ? 10.594 5.361 -0.976 1.00 77.88 631 THR A C 1
ATOM 5022 O O . THR A 1 631 ? 10.789 6.524 -1.333 1.00 77.88 631 THR A O 1
ATOM 5025 N N . PRO A 1 632 ? 9.910 5.043 0.138 1.00 75.38 632 PRO A N 1
ATOM 5026 C CA . PRO A 1 632 ? 9.243 6.038 0.960 1.00 75.38 632 PRO A CA 1
ATOM 5027 C C . PRO A 1 632 ? 10.218 7.086 1.492 1.00 75.38 632 PRO A C 1
ATOM 5029 O O . PRO A 1 632 ? 11.240 6.764 2.116 1.00 75.38 632 PRO A O 1
ATOM 5032 N N . SER A 1 633 ? 9.899 8.358 1.262 1.00 70.94 633 SER A N 1
ATOM 5033 C CA . SER A 1 633 ? 10.691 9.467 1.799 1.00 70.94 633 SER A CA 1
ATOM 5034 C C . SER A 1 633 ? 10.590 9.531 3.327 1.00 70.94 633 SER A C 1
ATOM 5036 O O . SER A 1 633 ? 9.542 9.265 3.906 1.00 70.94 633 SER A O 1
ATOM 5038 N N . GLN A 1 634 ? 11.685 9.894 4.005 1.00 66.44 634 GLN A N 1
ATOM 5039 C CA . GLN A 1 634 ? 11.665 10.141 5.451 1.00 66.44 634 GLN A CA 1
ATOM 5040 C C . GLN A 1 634 ? 11.397 11.623 5.749 1.00 66.44 634 GLN A C 1
ATOM 5042 O O . GLN A 1 634 ? 12.109 12.471 5.207 1.00 66.44 634 GLN A O 1
ATOM 5047 N N . PRO A 1 635 ? 10.474 11.951 6.674 1.00 72.19 635 PRO A N 1
ATOM 5048 C CA . PRO A 1 635 ? 9.607 11.033 7.428 1.00 72.19 635 PRO A CA 1
ATOM 5049 C C . PRO A 1 635 ? 8.500 10.395 6.563 1.00 72.19 635 PRO A C 1
ATOM 5051 O O . PRO A 1 635 ? 7.955 11.072 5.698 1.00 72.19 635 PRO A O 1
ATOM 5054 N N . TYR A 1 636 ? 8.149 9.131 6.849 1.00 80.44 636 TYR A N 1
ATOM 5055 C CA . TYR A 1 636 ? 7.103 8.362 6.142 1.00 80.44 636 TYR A CA 1
ATOM 5056 C C . TYR A 1 636 ? 5.771 9.108 6.044 1.00 80.44 636 TYR A C 1
ATOM 5058 O O . TYR A 1 636 ? 5.336 9.671 7.052 1.00 80.44 636 TYR A O 1
ATOM 5066 N N . THR A 1 637 ? 5.119 9.063 4.877 1.00 86.19 637 THR A N 1
ATOM 5067 C CA . THR A 1 637 ? 3.847 9.737 4.554 1.00 86.19 637 THR A CA 1
ATOM 5068 C C . THR A 1 637 ? 2.718 9.404 5.529 1.00 86.19 637 THR A C 1
ATOM 5070 O O . THR A 1 637 ? 2.480 8.250 5.865 1.00 86.19 637 THR A O 1
ATOM 5073 N N . ARG A 1 638 ? 1.992 10.428 5.982 1.00 88.62 638 ARG A N 1
ATOM 5074 C CA . ARG A 1 638 ? 0.842 10.264 6.880 1.00 88.62 638 ARG A CA 1
ATOM 5075 C C . ARG A 1 638 ? -0.462 10.049 6.120 1.00 88.62 638 ARG A C 1
ATOM 5077 O O . ARG A 1 638 ? -0.669 10.682 5.080 1.00 88.62 638 ARG A O 1
ATOM 5084 N N . GLY A 1 639 ? -1.349 9.222 6.664 1.00 89.31 639 GLY A N 1
ATOM 5085 C CA . GLY A 1 639 ? -2.676 8.898 6.132 1.00 89.31 639 GLY A CA 1
ATOM 5086 C C . GLY A 1 639 ? -2.705 7.774 5.094 1.00 89.31 639 GLY A C 1
ATOM 5087 O O . GLY A 1 639 ? -3.748 7.557 4.479 1.00 89.31 639 GLY A O 1
ATOM 5088 N N . TRP A 1 640 ? -1.592 7.060 4.900 1.00 92.38 640 TRP A N 1
ATOM 5089 C CA . TRP A 1 640 ? -1.612 5.774 4.200 1.00 92.38 640 TRP A CA 1
ATOM 5090 C C . TRP A 1 640 ? -2.466 4.768 4.960 1.00 92.38 640 TRP A C 1
ATOM 5092 O O . TRP A 1 640 ? -2.557 4.832 6.185 1.00 92.38 640 TRP A O 1
ATOM 5102 N N . GLY A 1 641 ? -3.091 3.853 4.233 1.00 92.69 641 GLY A N 1
ATOM 5103 C CA . GLY A 1 641 ? -4.031 2.891 4.773 1.00 92.69 641 GLY A CA 1
ATOM 5104 C C . GLY A 1 641 ? -4.064 1.587 3.991 1.00 92.69 641 GLY A C 1
ATOM 5105 O O . GLY A 1 641 ? -3.444 1.429 2.936 1.00 92.69 641 GLY A O 1
ATOM 5106 N N . ILE A 1 642 ? -4.859 0.656 4.506 1.00 93.94 642 ILE A N 1
ATOM 5107 C CA . ILE A 1 642 ? -5.330 -0.514 3.767 1.00 93.94 642 ILE A CA 1
ATOM 5108 C C . ILE A 1 642 ? -6.777 -0.290 3.336 1.00 93.94 642 ILE A C 1
ATOM 5110 O O . ILE A 1 642 ? -7.610 0.210 4.097 1.00 93.94 642 ILE A O 1
ATOM 5114 N N . HIS A 1 643 ? -7.077 -0.673 2.101 1.00 97.00 643 HIS A N 1
ATOM 5115 C CA . HIS A 1 643 ? -8.345 -0.407 1.442 1.00 97.00 643 HIS A CA 1
ATOM 5116 C C . HIS A 1 643 ? -9.024 -1.702 1.047 1.00 97.00 643 HIS A C 1
ATOM 5118 O O . HIS A 1 643 ? -8.379 -2.611 0.537 1.00 97.00 643 HIS A O 1
ATOM 5124 N N . CYS A 1 644 ? -10.337 -1.756 1.234 1.00 96.62 644 CYS A N 1
ATOM 5125 C CA . CYS A 1 644 ? -11.216 -2.772 0.681 1.00 96.62 644 CYS A CA 1
ATOM 5126 C C . CYS A 1 644 ? -12.071 -2.135 -0.413 1.00 96.62 644 CYS A C 1
ATOM 5128 O O . CYS A 1 644 ? -12.866 -1.235 -0.139 1.00 96.62 644 CYS A O 1
ATOM 5130 N N . ILE A 1 645 ? -11.935 -2.626 -1.637 1.00 98.19 645 ILE A N 1
ATOM 5131 C CA . ILE A 1 645 ? -12.556 -2.083 -2.846 1.00 98.19 645 ILE A CA 1
ATOM 5132 C C . ILE A 1 645 ? -13.485 -3.152 -3.424 1.00 98.19 645 ILE A C 1
ATOM 5134 O O . ILE A 1 645 ? -13.128 -4.332 -3.455 1.00 98.19 645 ILE A O 1
ATOM 5138 N N . ASP A 1 646 ? -14.679 -2.773 -3.873 1.00 97.06 646 ASP A N 1
ATOM 5139 C CA . ASP A 1 646 ? -15.554 -3.676 -4.619 1.00 97.06 646 ASP A CA 1
ATOM 5140 C C . ASP A 1 646 ? -14.912 -4.020 -5.969 1.00 97.06 646 ASP A C 1
ATOM 5142 O O . ASP A 1 646 ? -14.590 -3.148 -6.776 1.00 97.06 646 ASP A O 1
ATOM 5146 N N . ALA A 1 647 ? -14.712 -5.311 -6.224 1.00 93.38 647 ALA A N 1
ATOM 5147 C CA . ALA A 1 647 ? -13.949 -5.782 -7.373 1.00 93.38 647 ALA A CA 1
ATOM 5148 C C . ALA A 1 647 ? -14.664 -5.560 -8.721 1.00 93.38 647 ALA A C 1
ATOM 5150 O O . ALA A 1 647 ? -14.018 -5.628 -9.774 1.00 93.38 647 ALA A O 1
ATOM 5151 N N . PHE A 1 648 ? -15.981 -5.323 -8.699 1.00 93.81 648 PHE A N 1
ATOM 5152 C CA . PHE A 1 648 ? -16.815 -5.141 -9.886 1.00 93.81 648 PHE A CA 1
ATOM 5153 C C . PHE A 1 648 ? -17.072 -3.667 -10.197 1.00 93.81 648 PHE A C 1
ATOM 5155 O O . PHE A 1 648 ? -17.163 -3.317 -11.373 1.00 93.81 648 PHE A O 1
ATOM 5162 N N . THR A 1 649 ? -17.205 -2.818 -9.174 1.00 97.06 649 THR A N 1
ATOM 5163 C CA . THR A 1 649 ? -17.538 -1.394 -9.352 1.00 97.06 649 THR A CA 1
ATOM 5164 C C . THR A 1 649 ? -16.364 -0.448 -9.125 1.00 97.06 649 THR A C 1
ATOM 5166 O O . THR A 1 649 ? -16.423 0.687 -9.591 1.00 97.06 649 THR A O 1
ATOM 5169 N N . GLY A 1 650 ? -15.323 -0.883 -8.411 1.00 96.75 650 GLY A N 1
ATOM 5170 C CA . GLY A 1 650 ? -14.229 -0.013 -7.979 1.00 96.75 650 GLY A CA 1
ATOM 5171 C C . GLY A 1 650 ? -14.603 0.911 -6.818 1.00 96.75 650 GLY A C 1
ATOM 5172 O O . GLY A 1 650 ? -13.815 1.779 -6.457 1.00 96.75 650 GLY A O 1
ATOM 5173 N N . GLU A 1 651 ? -15.789 0.762 -6.220 1.00 97.19 651 GLU A N 1
ATOM 5174 C CA . GLU A 1 651 ? -16.204 1.578 -5.076 1.00 97.19 651 GLU A CA 1
ATOM 5175 C C . GLU A 1 651 ? -15.489 1.126 -3.793 1.00 97.19 651 GLU A C 1
ATOM 5177 O O . GLU A 1 651 ? -15.408 -0.064 -3.485 1.00 97.19 651 GLU A O 1
ATOM 5182 N N . GLY A 1 652 ? -14.987 2.081 -3.006 1.00 96.19 652 GLY A N 1
ATOM 5183 C CA . GLY A 1 652 ? -14.414 1.790 -1.691 1.00 96.19 652 GLY A CA 1
ATOM 5184 C C . GLY A 1 652 ? -15.487 1.313 -0.711 1.00 96.19 652 GLY A C 1
ATOM 5185 O O . GLY A 1 652 ? -16.476 2.008 -0.486 1.00 96.19 652 GLY A O 1
ATOM 5186 N N . ILE A 1 653 ? -15.277 0.146 -0.104 1.00 94.88 653 ILE A N 1
ATOM 5187 C CA . ILE A 1 653 ? -16.179 -0.454 0.891 1.00 94.88 653 ILE A CA 1
ATOM 5188 C C . ILE A 1 653 ? -15.801 0.027 2.294 1.00 94.88 653 ILE A C 1
ATOM 5190 O O . ILE A 1 653 ? -16.657 0.471 3.057 1.00 94.88 653 ILE A O 1
ATOM 5194 N N . TRP A 1 654 ? -14.516 -0.066 2.634 1.00 94.31 654 TRP A N 1
ATOM 5195 C CA . TRP A 1 654 ? -13.944 0.471 3.866 1.00 94.31 654 TRP A CA 1
ATOM 5196 C C . TRP A 1 654 ? -12.438 0.682 3.690 1.00 94.31 654 TRP A C 1
ATOM 5198 O O . TRP A 1 654 ? -11.813 0.080 2.817 1.00 94.31 654 TRP A O 1
ATOM 5208 N N . ASN A 1 655 ? -11.859 1.537 4.523 1.00 94.88 655 ASN A N 1
ATOM 5209 C CA . ASN A 1 655 ? -10.418 1.677 4.688 1.00 94.88 655 ASN A CA 1
ATOM 5210 C C . ASN A 1 655 ? -10.107 1.936 6.165 1.00 94.88 655 ASN A C 1
ATOM 5212 O O . ASN A 1 655 ? -11.018 2.217 6.950 1.00 94.88 655 ASN A O 1
ATOM 5216 N N . ILE A 1 656 ? -8.843 1.779 6.537 1.00 92.81 656 ILE A N 1
ATOM 5217 C CA . ILE A 1 656 ? -8.344 2.144 7.860 1.00 92.81 656 ILE A CA 1
ATOM 5218 C C . ILE A 1 656 ? -6.906 2.642 7.734 1.00 92.81 656 ILE A C 1
ATOM 5220 O O . ILE A 1 656 ? -6.123 2.087 6.957 1.00 92.81 656 ILE A O 1
ATOM 5224 N N . THR A 1 657 ? -6.584 3.695 8.482 1.00 89.94 657 THR A N 1
ATOM 5225 C CA . THR A 1 657 ? -5.256 4.314 8.507 1.00 89.94 657 THR A CA 1
ATOM 5226 C C . THR A 1 657 ? -4.198 3.345 9.032 1.00 89.94 657 THR A C 1
ATOM 5228 O O . THR A 1 657 ? -4.474 2.487 9.874 1.00 89.94 657 THR A O 1
ATOM 5231 N N . SER A 1 658 ? -2.972 3.585 8.569 1.00 82.44 658 SER A N 1
ATOM 5232 C CA . SER A 1 658 ? -1.711 2.869 8.741 1.00 82.44 658 SER A CA 1
ATOM 5233 C C . SER A 1 658 ? -1.321 2.042 7.514 1.00 82.44 658 SER A C 1
ATOM 5235 O O . SER A 1 658 ? -2.154 1.367 6.913 1.00 82.44 658 SER A O 1
ATOM 5237 N N . GLN A 1 659 ? -0.035 2.072 7.152 1.00 86.81 659 GLN A N 1
ATOM 5238 C CA . GLN A 1 659 ? 0.518 1.236 6.085 1.00 86.81 659 GLN A CA 1
ATOM 5239 C C . GLN A 1 659 ? 0.419 -0.237 6.499 1.00 86.81 659 GLN A C 1
ATOM 5241 O O . GLN A 1 659 ? 1.126 -0.658 7.421 1.00 86.81 659 GLN A O 1
ATOM 5246 N N . MET A 1 660 ? -0.477 -1.000 5.860 1.00 85.75 660 MET A N 1
ATOM 5247 C CA . MET A 1 660 ? -0.652 -2.420 6.163 1.00 85.75 660 MET A CA 1
ATOM 5248 C C . MET A 1 660 ? -0.758 -3.302 4.930 1.00 85.75 660 MET A C 1
ATOM 5250 O O . MET A 1 660 ? -1.713 -3.191 4.158 1.00 85.75 660 MET A O 1
ATOM 5254 N N . THR A 1 661 ? 0.114 -4.300 4.851 1.00 87.19 661 THR A N 1
ATOM 5255 C CA . THR A 1 661 ? 0.106 -5.254 3.749 1.00 87.19 661 THR A CA 1
ATOM 5256 C C . THR A 1 661 ? -0.987 -6.303 3.966 1.00 87.19 661 THR A C 1
ATOM 5258 O O . THR A 1 661 ? -0.977 -6.998 4.992 1.00 87.19 661 THR A O 1
ATOM 5261 N N . PRO A 1 662 ? -1.932 -6.486 3.019 1.00 85.50 662 PRO A N 1
ATOM 5262 C CA . PRO A 1 662 ? -2.956 -7.518 3.128 1.00 85.50 662 PRO A CA 1
ATOM 5263 C C . PRO A 1 662 ? -2.334 -8.921 3.058 1.00 85.50 662 PRO A C 1
ATOM 5265 O O . PRO A 1 662 ? -1.650 -9.288 2.101 1.00 85.50 662 PRO A O 1
ATOM 5268 N N . GLY A 1 663 ? -2.606 -9.726 4.082 1.00 77.69 663 GLY A N 1
ATOM 5269 C CA . GLY A 1 663 ? -2.138 -11.100 4.230 1.00 77.69 663 GLY A CA 1
ATOM 5270 C C . GLY A 1 663 ? -3.195 -12.147 3.866 1.00 77.69 663 GLY A C 1
ATOM 5271 O O . GLY A 1 663 ? -4.020 -11.967 2.977 1.00 77.69 663 GLY A O 1
ATOM 5272 N N . ALA A 1 664 ? -3.175 -13.285 4.558 1.00 69.12 664 ALA A N 1
ATOM 5273 C CA . ALA A 1 664 ? -4.117 -14.369 4.298 1.00 69.12 664 ALA A CA 1
ATOM 5274 C C . ALA A 1 664 ? -5.569 -13.978 4.637 1.00 69.12 664 ALA A C 1
ATOM 5276 O O . ALA A 1 664 ? -5.837 -13.297 5.629 1.00 69.12 664 ALA A O 1
ATOM 5277 N N . ILE A 1 665 ? -6.512 -14.481 3.835 1.00 69.94 665 ILE A N 1
ATOM 5278 C CA . ILE A 1 665 ? -7.954 -14.315 4.044 1.00 69.94 665 ILE A CA 1
ATOM 5279 C C . ILE A 1 665 ? -8.597 -15.695 4.160 1.00 69.94 665 ILE A C 1
ATOM 5281 O O . ILE A 1 665 ? -8.451 -16.534 3.267 1.00 69.94 665 ILE A O 1
ATOM 5285 N N . ALA A 1 666 ? -9.329 -15.933 5.246 1.00 55.12 666 ALA A N 1
ATOM 5286 C CA . ALA A 1 666 ? -10.118 -17.147 5.441 1.00 55.12 666 ALA A CA 1
ATOM 5287 C C . ALA A 1 666 ? -11.306 -16.876 6.369 1.00 55.12 666 ALA A C 1
ATOM 5289 O O . ALA A 1 666 ? -11.245 -16.000 7.223 1.00 55.12 666 ALA A O 1
ATOM 5290 N N . ASP A 1 667 ? -12.396 -17.629 6.204 1.00 60.25 667 ASP A N 1
ATOM 5291 C CA . ASP A 1 667 ? -13.578 -17.583 7.083 1.00 60.25 667 ASP A CA 1
ATOM 5292 C C . ASP A 1 667 ? -14.223 -16.188 7.249 1.00 60.25 667 ASP A C 1
ATOM 5294 O O . ASP A 1 667 ? -14.937 -15.937 8.218 1.00 60.25 667 ASP A O 1
ATOM 5298 N N . GLY A 1 668 ? -13.998 -15.281 6.292 1.00 65.00 668 GLY A N 1
ATOM 5299 C CA . GLY A 1 668 ? -14.461 -13.890 6.361 1.00 65.00 668 GLY A CA 1
ATOM 5300 C C . GLY A 1 668 ? -13.566 -12.963 7.193 1.00 65.00 668 GLY A C 1
ATOM 5301 O O . GLY A 1 668 ? -14.004 -11.872 7.546 1.00 65.00 668 GLY A O 1
ATOM 5302 N N . TYR A 1 669 ? -12.336 -13.386 7.497 1.00 67.69 669 TYR A N 1
ATOM 5303 C CA . TYR A 1 669 ? -11.336 -12.603 8.216 1.00 67.69 669 TYR A CA 1
ATOM 5304 C C . TYR A 1 669 ? -10.093 -12.379 7.350 1.00 67.69 669 TYR A C 1
ATOM 5306 O O . TYR A 1 669 ? -9.539 -13.330 6.797 1.00 67.69 669 TYR A O 1
ATOM 5314 N N . LEU A 1 670 ? -9.653 -11.125 7.259 1.00 75.25 670 LEU A N 1
ATOM 5315 C CA . LEU A 1 670 ? -8.419 -10.690 6.605 1.00 75.25 670 LEU A CA 1
ATOM 5316 C C . LEU A 1 670 ? -7.354 -10.438 7.668 1.00 75.25 670 LEU A C 1
ATOM 5318 O O . LEU A 1 670 ? -7.576 -9.639 8.573 1.00 75.25 670 LEU A O 1
ATOM 5322 N N . THR A 1 671 ? -6.185 -11.056 7.539 1.00 72.62 671 THR A N 1
ATOM 5323 C CA . THR A 1 671 ? -4.996 -10.622 8.288 1.00 72.62 671 THR A CA 1
ATOM 5324 C C . THR A 1 671 ? -4.302 -9.484 7.545 1.00 72.62 671 THR A C 1
ATOM 5326 O O . THR A 1 671 ? -4.209 -9.563 6.323 1.00 72.62 671 THR A O 1
ATOM 5329 N N . ALA A 1 672 ? -3.751 -8.496 8.240 1.00 76.75 672 ALA A N 1
ATOM 5330 C CA . ALA A 1 672 ? -2.901 -7.463 7.649 1.00 76.75 672 ALA A CA 1
ATOM 5331 C C . ALA A 1 672 ? -1.720 -7.159 8.576 1.00 76.75 672 ALA A C 1
ATOM 5333 O O . ALA A 1 672 ? -1.903 -7.113 9.792 1.00 76.75 672 ALA A O 1
ATOM 5334 N N . ASP A 1 673 ? -0.524 -6.991 8.023 1.00 77.12 673 ASP A N 1
ATOM 5335 C CA . ASP A 1 673 ? 0.679 -6.670 8.799 1.00 77.12 673 ASP A CA 1
ATOM 5336 C C . ASP A 1 673 ? 0.984 -5.180 8.686 1.00 77.12 673 ASP A C 1
ATOM 5338 O O . ASP A 1 673 ? 1.022 -4.661 7.578 1.00 77.12 673 ASP A O 1
ATOM 5342 N N . CYS A 1 674 ? 1.139 -4.491 9.815 1.00 80.88 674 CYS A N 1
ATOM 5343 C CA . CYS A 1 674 ? 1.277 -3.041 9.860 1.00 80.88 674 CYS A CA 1
ATOM 5344 C C . CYS A 1 674 ? 2.745 -2.625 9.981 1.00 80.88 674 CYS A C 1
ATOM 5346 O O . CYS A 1 674 ? 3.378 -2.864 11.010 1.00 80.88 674 CYS A O 1
ATOM 5348 N N . ASP A 1 675 ? 3.277 -1.921 8.985 1.00 78.75 675 ASP A N 1
ATOM 5349 C CA . ASP A 1 675 ? 4.686 -1.500 8.977 1.00 78.75 675 ASP A CA 1
ATOM 5350 C C . ASP A 1 675 ? 4.979 -0.355 9.960 1.00 78.75 675 ASP A C 1
ATOM 5352 O O . ASP A 1 675 ? 6.117 -0.150 10.395 1.00 78.75 675 ASP A O 1
ATOM 5356 N N . TYR A 1 676 ? 3.949 0.393 10.355 1.00 77.69 676 TYR A N 1
ATOM 5357 C CA . TYR A 1 676 ? 4.083 1.566 11.222 1.00 77.69 676 TYR A CA 1
ATOM 5358 C C . TYR A 1 676 ? 4.236 1.209 12.701 1.00 77.69 676 TYR A C 1
ATOM 5360 O O . TYR A 1 676 ? 4.934 1.908 13.443 1.00 77.69 676 TYR A O 1
ATOM 5368 N N . ASP A 1 677 ? 3.608 0.120 13.141 1.00 74.06 677 ASP A N 1
ATOM 5369 C CA . ASP A 1 677 ? 3.623 -0.332 14.534 1.00 74.06 677 ASP A CA 1
ATOM 5370 C C . ASP A 1 677 ? 4.064 -1.801 14.699 1.00 74.06 677 ASP A C 1
ATOM 5372 O O . ASP A 1 677 ? 4.314 -2.255 15.815 1.00 74.06 677 ASP A O 1
ATOM 5376 N N . GLY A 1 678 ? 4.256 -2.550 13.614 1.00 69.44 678 GLY A N 1
ATOM 5377 C CA . GLY A 1 678 ? 4.705 -3.941 13.647 1.00 69.44 678 GLY A CA 1
ATOM 5378 C C . GLY A 1 678 ? 3.699 -4.915 14.265 1.00 69.44 678 GLY A C 1
ATOM 5379 O O . GLY A 1 678 ? 4.103 -6.009 14.680 1.00 69.44 678 GLY A O 1
ATOM 5380 N N . TYR A 1 679 ? 2.426 -4.530 14.403 1.00 74.44 679 TYR A N 1
ATOM 5381 C CA . TYR A 1 679 ? 1.351 -5.441 14.780 1.00 74.44 679 TYR A CA 1
ATOM 5382 C C . TYR A 1 679 ? 0.720 -6.087 13.547 1.00 74.44 679 TYR A C 1
ATOM 5384 O O . TYR A 1 679 ? 0.528 -5.466 12.507 1.00 74.44 679 TYR A O 1
ATOM 5392 N N . THR A 1 680 ? 0.296 -7.337 13.713 1.00 77.44 680 THR A N 1
ATOM 5393 C CA . THR A 1 680 ? -0.622 -7.981 12.777 1.00 77.44 680 THR A CA 1
ATOM 5394 C C . THR A 1 680 ? -2.055 -7.751 13.247 1.00 77.44 680 THR A C 1
ATOM 5396 O O . THR A 1 680 ? -2.425 -8.129 14.363 1.00 77.44 680 THR A O 1
ATOM 5399 N N . TYR A 1 681 ? -2.871 -7.175 12.376 1.00 81.50 681 TYR A N 1
ATOM 5400 C CA . TYR A 1 681 ? -4.295 -6.941 12.569 1.00 81.50 681 TYR A CA 1
ATOM 5401 C C . TYR A 1 681 ? -5.115 -8.039 11.896 1.00 81.50 681 TYR A C 1
ATOM 5403 O O . TYR A 1 681 ? -4.688 -8.648 10.914 1.00 81.50 681 TYR A O 1
ATOM 5411 N N . VAL A 1 682 ? -6.306 -8.308 12.432 1.00 78.50 682 VAL A N 1
ATOM 5412 C CA . VAL A 1 682 ? -7.271 -9.228 11.823 1.00 78.50 682 VAL A CA 1
ATOM 5413 C C . VAL A 1 682 ? -8.618 -8.529 11.725 1.00 78.50 682 VAL A C 1
ATOM 5415 O O . VAL A 1 682 ? -9.253 -8.251 12.740 1.00 78.50 682 VAL A O 1
ATOM 5418 N N . PHE A 1 683 ? -9.051 -8.258 10.500 1.00 85.44 683 PHE A N 1
ATOM 5419 C CA . PHE A 1 683 ? -10.310 -7.592 10.197 1.00 85.44 683 PHE A CA 1
ATOM 5420 C C . PHE A 1 683 ? -11.385 -8.621 9.878 1.00 85.44 683 PHE A C 1
ATOM 5422 O O . PHE A 1 683 ? -11.195 -9.483 9.025 1.00 85.44 683 PHE A O 1
ATOM 5429 N N . GLY A 1 684 ? -12.525 -8.522 10.551 1.00 80.50 684 GLY A N 1
ATOM 5430 C CA . GLY A 1 684 ? -13.690 -9.364 10.313 1.00 80.50 684 GLY A CA 1
ATOM 5431 C C . GLY A 1 684 ? -14.726 -9.181 11.414 1.00 80.50 684 GLY A C 1
ATOM 5432 O O . GLY A 1 684 ? -14.596 -8.304 12.268 1.00 80.50 684 GLY A O 1
ATOM 5433 N N . LYS A 1 685 ? -15.774 -10.005 11.393 1.00 85.56 685 LYS A N 1
ATOM 5434 C CA . LYS A 1 685 ? -16.934 -9.818 12.271 1.00 85.56 685 LYS A CA 1
ATOM 5435 C C . LYS A 1 685 ? -16.602 -10.134 13.737 1.00 85.56 685 LYS A C 1
ATOM 5437 O O . LYS A 1 685 ? -16.191 -11.250 14.058 1.00 85.56 685 LYS A O 1
ATOM 5442 N N . GLY A 1 686 ? -16.808 -9.170 14.629 1.00 87.00 686 GLY A N 1
ATOM 5443 C CA . GLY A 1 686 ? -16.624 -9.295 16.075 1.00 87.00 686 GLY A CA 1
ATOM 5444 C C . GLY A 1 686 ? -17.848 -9.873 16.792 1.00 87.00 686 GLY A C 1
ATOM 5445 O O . GLY A 1 686 ? -18.979 -9.802 16.307 1.00 87.00 686 GLY A O 1
ATOM 5446 N N . GLN A 1 687 ? -17.645 -10.446 17.978 1.00 90.06 687 GLN A N 1
ATOM 5447 C CA . GLN A 1 687 ? -18.752 -10.850 18.849 1.00 90.06 687 GLN A CA 1
ATOM 5448 C C . GLN A 1 687 ? -19.269 -9.636 19.632 1.00 90.06 687 GLN A C 1
ATOM 5450 O O . GLN A 1 687 ? -18.473 -8.847 20.124 1.00 90.06 687 GLN A O 1
ATOM 5455 N N . SER A 1 688 ? -20.586 -9.525 19.817 1.00 96.81 688 SER A N 1
ATOM 5456 C CA . SER A 1 688 ? -21.198 -8.505 20.674 1.00 96.81 688 SER A CA 1
ATOM 5457 C C . SER A 1 688 ? -21.937 -9.109 21.871 1.00 96.81 688 SER A C 1
ATOM 5459 O O . SER A 1 688 ? -22.351 -10.274 21.864 1.00 96.81 688 SER A O 1
ATOM 5461 N N . GLU A 1 689 ? -22.155 -8.290 22.896 1.00 98.12 689 GLU A N 1
ATOM 5462 C CA . GLU A 1 689 ? -22.998 -8.602 24.047 1.00 98.12 689 GLU A CA 1
ATOM 5463 C C . GLU A 1 689 ? -24.023 -7.496 24.289 1.00 98.12 689 GLU A C 1
ATOM 5465 O O . GLU A 1 689 ? -23.676 -6.328 24.459 1.00 98.12 689 GLU A O 1
ATOM 5470 N N . THR A 1 690 ? -25.301 -7.876 24.353 1.00 98.50 690 THR A N 1
ATOM 5471 C CA . THR A 1 690 ? -26.387 -6.978 24.752 1.00 98.50 690 THR A CA 1
ATOM 5472 C C . THR A 1 690 ? -26.738 -7.219 26.212 1.00 98.50 690 THR A C 1
ATOM 5474 O O . THR A 1 690 ? -26.899 -8.361 26.627 1.00 98.50 690 THR A O 1
ATOM 5477 N N . THR A 1 691 ? -26.939 -6.151 26.981 1.00 98.25 691 THR A N 1
ATOM 5478 C CA . THR A 1 691 ? -27.541 -6.216 28.320 1.00 98.25 691 THR A CA 1
ATOM 5479 C C . THR A 1 691 ? -28.858 -5.450 28.341 1.00 98.25 691 THR A C 1
ATOM 5481 O O . THR A 1 691 ? -29.062 -4.523 27.557 1.00 98.25 691 THR A O 1
ATOM 5484 N N . VAL A 1 692 ? -29.770 -5.814 29.243 1.00 98.00 692 VAL A N 1
ATOM 5485 C CA . VAL A 1 692 ? -31.014 -5.069 29.462 1.00 98.00 692 VAL A CA 1
ATOM 5486 C C . VAL A 1 692 ? -31.448 -5.158 30.918 1.00 98.00 692 VAL A C 1
ATOM 5488 O O . VAL A 1 692 ? -31.349 -6.200 31.562 1.00 98.00 692 VAL A O 1
ATOM 5491 N N . THR A 1 693 ? -31.934 -4.041 31.446 1.00 96.81 693 THR A N 1
ATOM 5492 C CA . THR A 1 693 ? -32.482 -3.915 32.796 1.00 96.81 693 THR A CA 1
ATOM 5493 C C . THR A 1 693 ? -33.749 -3.066 32.762 1.00 96.81 693 THR A C 1
ATOM 5495 O O . THR A 1 693 ? -33.880 -2.132 31.963 1.00 96.81 693 THR A O 1
ATOM 5498 N N . GLY A 1 694 ? -34.687 -3.399 33.642 1.00 92.81 694 GLY A N 1
ATOM 5499 C CA . GLY A 1 694 ? -35.902 -2.635 33.896 1.00 92.81 694 GLY A CA 1
ATOM 5500 C C . GLY A 1 694 ? -36.042 -2.324 35.388 1.00 92.81 694 GLY A C 1
ATOM 5501 O O . GLY A 1 694 ? -35.150 -2.642 36.173 1.00 92.81 694 GLY A O 1
ATOM 5502 N N . PRO A 1 695 ? -37.135 -1.672 35.805 1.00 90.88 695 PRO A N 1
ATOM 5503 C CA . PRO A 1 695 ? -37.409 -1.464 37.220 1.00 90.88 695 PRO A CA 1
ATOM 5504 C C . PRO A 1 695 ? -37.645 -2.792 37.951 1.00 90.88 695 PRO A C 1
ATOM 5506 O O . PRO A 1 695 ? -38.526 -3.560 37.573 1.00 90.88 695 PRO A O 1
ATOM 5509 N N . ASP A 1 696 ? -36.946 -2.993 39.069 1.00 87.44 696 ASP A N 1
ATOM 5510 C CA . ASP A 1 696 ? -37.119 -4.164 39.950 1.00 87.44 696 ASP A CA 1
ATOM 5511 C C . ASP A 1 696 ? -38.386 -4.087 40.829 1.00 87.44 696 ASP A C 1
ATOM 5513 O O . ASP A 1 696 ? -38.643 -4.947 41.673 1.00 87.44 696 ASP A O 1
ATOM 5517 N N . ILE A 1 697 ? -39.183 -3.028 40.663 1.00 87.75 697 ILE A N 1
ATOM 5518 C CA . ILE A 1 697 ? -40.433 -2.792 41.388 1.00 87.75 697 ILE A CA 1
ATOM 5519 C C . ILE A 1 697 ? -41.611 -2.777 40.419 1.00 87.75 697 ILE A C 1
ATOM 5521 O O . ILE A 1 697 ? -41.481 -2.359 39.270 1.00 87.75 697 ILE A O 1
ATOM 5525 N N . ALA A 1 698 ? -42.784 -3.192 40.902 1.00 88.25 698 ALA A N 1
ATOM 5526 C CA . ALA A 1 698 ? -43.998 -3.149 40.100 1.00 88.25 698 ALA A CA 1
ATOM 5527 C C . ALA A 1 698 ? -44.354 -1.699 39.725 1.00 88.25 698 ALA A C 1
ATOM 5529 O O . ALA A 1 698 ? -44.541 -0.854 40.606 1.00 88.25 698 ALA A O 1
ATOM 5530 N N . VAL A 1 699 ? -44.474 -1.422 38.426 1.00 91.31 699 VAL A N 1
ATOM 5531 C CA . VAL A 1 699 ? -44.847 -0.102 37.898 1.00 91.31 699 VAL A CA 1
ATOM 5532 C C . VAL A 1 699 ? -46.355 -0.076 37.627 1.00 91.31 699 VAL A C 1
ATOM 5534 O O . VAL A 1 699 ? -46.868 -1.015 37.023 1.00 91.31 699 VAL A O 1
ATOM 5537 N N . PRO A 1 700 ? -47.109 0.949 38.054 1.00 91.19 700 PRO A N 1
ATOM 5538 C CA . PRO A 1 700 ? -48.532 1.045 37.731 1.00 91.19 700 PRO A CA 1
ATOM 5539 C C . PRO A 1 700 ? -48.781 1.130 36.218 1.00 91.19 700 PRO A C 1
ATOM 5541 O O . PRO A 1 700 ? -48.108 1.899 35.528 1.00 91.19 700 PRO A O 1
ATOM 5544 N N . LYS A 1 701 ? -49.790 0.418 35.698 1.00 91.38 701 LYS A N 1
ATOM 5545 C CA . LYS A 1 701 ? -50.196 0.544 34.285 1.00 91.38 701 LYS A CA 1
ATOM 5546 C C . LYS A 1 701 ? -50.484 2.005 33.920 1.00 91.38 701 LYS A C 1
ATOM 5548 O O . LYS A 1 701 ? -51.031 2.760 34.731 1.00 91.38 701 LYS A O 1
ATOM 5553 N N . GLY A 1 702 ? -50.122 2.400 32.703 1.00 88.44 702 GLY A N 1
ATOM 5554 C CA . GLY A 1 702 ? -50.226 3.785 32.237 1.00 88.44 702 GLY A CA 1
ATOM 5555 C C . GLY A 1 702 ? -49.160 4.737 32.799 1.00 88.44 702 GLY A C 1
ATOM 5556 O O . GLY A 1 702 ? -49.221 5.930 32.514 1.00 88.44 702 GLY A O 1
ATOM 5557 N N . THR A 1 703 ? -48.188 4.243 33.578 1.00 91.38 703 THR A N 1
ATOM 5558 C CA . THR A 1 703 ? -47.012 5.015 34.017 1.00 91.38 703 THR A CA 1
ATOM 5559 C C . THR A 1 703 ? -45.797 4.621 33.185 1.00 91.38 703 THR A C 1
ATOM 5561 O O . THR A 1 703 ? -45.521 3.435 33.024 1.00 91.38 703 THR A O 1
ATOM 5564 N N . ALA A 1 704 ? -45.067 5.608 32.662 1.00 92.31 704 ALA A N 1
ATOM 5565 C CA . ALA A 1 704 ? -43.855 5.356 31.894 1.00 92.31 704 ALA A CA 1
ATOM 5566 C C . ALA A 1 704 ? -42.757 4.733 32.771 1.00 92.31 704 ALA A C 1
ATOM 5568 O O . ALA A 1 704 ? -42.525 5.171 33.900 1.00 92.31 704 ALA A O 1
ATOM 5569 N N . LEU A 1 705 ? -42.054 3.747 32.222 1.00 93.38 705 LEU A N 1
ATOM 5570 C CA . LEU A 1 705 ? -40.860 3.145 32.801 1.00 93.38 705 LEU A CA 1
ATOM 5571 C C . LEU A 1 705 ? -39.690 3.227 31.826 1.00 93.38 705 LEU A C 1
ATOM 5573 O O . LEU A 1 705 ? -39.885 3.229 30.613 1.00 93.38 705 LEU A O 1
ATOM 5577 N N . THR A 1 706 ? -38.473 3.276 32.361 1.00 95.25 706 THR A N 1
ATOM 5578 C CA . THR A 1 706 ? -37.252 3.309 31.552 1.00 95.25 706 THR A CA 1
ATOM 5579 C C . THR A 1 706 ? -36.635 1.920 31.479 1.00 95.25 706 THR A C 1
ATOM 5581 O O . THR A 1 706 ? -36.257 1.351 32.503 1.00 95.25 706 THR A O 1
ATOM 5584 N N . ILE A 1 707 ? -36.499 1.410 30.260 1.00 96.94 707 ILE A N 1
ATOM 5585 C CA . ILE A 1 707 ? -35.688 0.242 29.919 1.00 96.94 707 ILE A CA 1
ATOM 5586 C C . ILE A 1 707 ? -34.299 0.765 29.561 1.00 96.94 707 ILE A C 1
ATOM 5588 O O . ILE A 1 707 ? -34.186 1.731 28.806 1.00 96.94 707 ILE A O 1
ATOM 5592 N N . LYS A 1 708 ? -33.244 0.171 30.115 1.00 97.50 708 LYS A N 1
ATOM 5593 C CA . LYS A 1 708 ? -31.861 0.594 29.855 1.00 97.50 708 LYS A CA 1
ATOM 5594 C C . LYS A 1 708 ? -30.940 -0.607 29.718 1.00 97.50 708 LYS A C 1
ATOM 5596 O O . LYS A 1 708 ? -31.174 -1.635 30.351 1.00 97.50 708 LYS A O 1
ATOM 5601 N N . GLY A 1 709 ? -29.874 -0.458 28.954 1.00 98.00 709 GLY A N 1
ATOM 5602 C CA . GLY A 1 709 ? -28.929 -1.539 28.714 1.00 98.00 709 GLY A CA 1
ATOM 5603 C C . GLY A 1 709 ? -27.698 -1.073 27.959 1.00 98.00 709 GLY A C 1
ATOM 5604 O O . GLY A 1 709 ? -27.472 0.132 27.819 1.00 98.00 709 GLY A O 1
ATOM 5605 N N . THR A 1 710 ? -26.915 -2.033 27.484 1.00 98.44 710 THR A N 1
ATOM 5606 C CA . THR A 1 710 ? -25.716 -1.798 26.675 1.00 98.44 710 THR A CA 1
ATOM 5607 C C . THR A 1 710 ? -25.657 -2.736 25.478 1.00 98.44 710 THR A C 1
ATOM 5609 O O . THR A 1 710 ? -26.275 -3.798 25.501 1.00 98.44 710 THR A O 1
ATOM 5612 N N . VAL A 1 711 ? -24.886 -2.357 24.460 1.00 98.50 711 VAL A N 1
ATOM 5613 C CA . VAL A 1 711 ? -24.330 -3.264 23.452 1.00 98.50 711 VAL A CA 1
ATOM 5614 C C . VAL A 1 711 ? -22.825 -3.022 23.392 1.00 98.50 711 VAL A C 1
ATOM 5616 O O . VAL A 1 711 ? -22.400 -1.900 23.106 1.00 98.50 711 VAL A O 1
ATOM 5619 N N . LEU A 1 712 ? -22.041 -4.041 23.739 1.00 98.25 712 LEU A N 1
ATOM 5620 C CA . LEU A 1 712 ? -20.584 -3.960 23.865 1.00 98.25 712 LEU A CA 1
ATOM 5621 C C . LEU A 1 712 ? -19.894 -4.970 22.948 1.00 98.25 712 LEU A C 1
ATOM 5623 O O . LEU A 1 712 ? -20.403 -6.072 22.740 1.00 98.25 712 LEU A O 1
ATOM 5627 N N . ASP A 1 713 ? -18.729 -4.584 22.445 1.00 97.50 713 ASP A N 1
ATOM 5628 C CA . ASP A 1 713 ? -17.818 -5.403 21.659 1.00 97.50 713 ASP A CA 1
ATOM 5629 C C . ASP A 1 713 ? -17.062 -6.368 22.583 1.00 97.50 713 ASP A C 1
ATOM 5631 O O . ASP A 1 713 ? -16.535 -5.972 23.624 1.00 97.50 713 ASP A O 1
ATOM 5635 N N . LEU A 1 714 ? -17.020 -7.647 22.221 1.00 94.31 714 LEU A N 1
ATOM 5636 C CA . LEU A 1 714 ? -16.287 -8.697 22.929 1.00 94.31 714 LEU A CA 1
ATOM 5637 C C . LEU A 1 714 ? -15.052 -9.181 22.157 1.00 94.31 714 LEU A C 1
ATOM 5639 O O . LEU A 1 714 ? -14.447 -10.187 22.536 1.00 94.31 714 LEU A O 1
ATOM 5643 N N . SER A 1 715 ? -14.682 -8.496 21.077 1.00 88.12 715 SER A N 1
ATOM 5644 C CA . SER A 1 715 ? -13.514 -8.829 20.269 1.00 88.12 715 SER A CA 1
ATOM 5645 C C . SER A 1 715 ? -12.246 -8.833 21.132 1.00 88.12 715 SER A C 1
ATOM 5647 O O . SER A 1 715 ? -12.057 -7.915 21.932 1.00 88.12 715 SER A O 1
ATOM 5649 N N . PRO A 1 716 ? -11.354 -9.836 20.993 1.00 83.81 716 PRO A N 1
ATOM 5650 C CA . PRO A 1 716 ? -10.195 -9.991 21.876 1.00 83.81 716 PRO A CA 1
ATOM 5651 C C . PRO A 1 716 ? -9.243 -8.792 21.931 1.00 83.81 716 PRO A C 1
ATOM 5653 O O . PRO A 1 716 ? -8.571 -8.613 22.944 1.00 83.81 716 PRO A O 1
ATOM 5656 N N . ALA A 1 717 ? -9.180 -7.984 20.871 1.00 80.62 717 ALA A N 1
ATOM 5657 C CA . ALA A 1 717 ? -8.320 -6.807 20.823 1.00 80.62 717 ALA A CA 1
ATOM 5658 C C . ALA A 1 717 ? -8.878 -5.612 21.631 1.00 80.62 717 ALA A C 1
ATOM 5660 O O . ALA A 1 717 ? -8.095 -4.774 22.077 1.00 80.62 717 ALA A O 1
ATOM 5661 N N . GLN A 1 718 ? -10.190 -5.561 21.906 1.00 90.81 718 GLN A N 1
ATOM 5662 C CA . GLN A 1 718 ? -10.843 -4.436 22.588 1.00 90.81 718 GLN A CA 1
ATOM 5663 C C . GLN A 1 718 ? -12.098 -4.830 23.402 1.00 90.81 718 GLN A C 1
ATOM 5665 O O . GLN A 1 718 ? -13.151 -4.190 23.288 1.00 90.81 718 GLN A O 1
ATOM 5670 N N . PRO A 1 719 ? -12.036 -5.867 24.257 1.00 93.00 719 PRO A N 1
ATOM 5671 C CA . PRO A 1 719 ? -13.222 -6.364 24.942 1.00 93.00 719 PRO A CA 1
ATOM 5672 C C . PRO A 1 719 ? -13.815 -5.310 25.892 1.00 93.00 719 PRO A C 1
ATOM 5674 O O . PRO A 1 719 ? -13.109 -4.684 26.684 1.00 93.00 719 PRO A O 1
ATOM 5677 N N . GLY A 1 720 ? -15.137 -5.153 25.848 1.00 94.38 720 GLY A N 1
ATOM 5678 C CA . GLY A 1 720 ? -15.904 -4.225 26.680 1.00 94.38 720 GLY A CA 1
ATOM 5679 C C . GLY A 1 720 ? -16.010 -2.798 26.132 1.00 94.38 720 GLY A C 1
ATOM 5680 O O . GLY A 1 720 ? -16.578 -1.940 26.811 1.00 94.38 720 GLY A O 1
ATOM 5681 N N . THR A 1 721 ? -15.493 -2.529 24.932 1.00 96.88 721 THR A N 1
ATOM 5682 C CA . THR A 1 721 ? -15.700 -1.251 24.230 1.00 96.88 721 THR A CA 1
ATOM 5683 C C . THR A 1 721 ? -17.111 -1.175 23.625 1.00 96.88 721 THR A C 1
ATOM 5685 O O . THR A 1 721 ? -17.796 -2.194 23.526 1.00 96.88 721 THR A O 1
ATOM 5688 N N . PRO A 1 722 ? -17.639 0.017 23.295 1.00 97.38 722 PRO A N 1
ATOM 5689 C CA . PRO A 1 722 ? -18.978 0.123 22.718 1.00 97.38 722 PRO A CA 1
ATOM 5690 C C . PRO A 1 722 ? -19.037 -0.446 21.296 1.00 97.38 722 PRO A C 1
ATOM 5692 O O . PRO A 1 722 ? -18.151 -0.160 20.497 1.00 97.38 722 PRO A O 1
ATOM 5695 N N . CYS A 1 723 ? -20.108 -1.174 20.957 1.00 97.75 723 CYS A N 1
ATOM 5696 C CA . CYS A 1 723 ? -20.417 -1.445 19.549 1.00 97.75 723 CYS A CA 1
ATOM 5697 C C . CYS A 1 723 ? -20.880 -0.151 18.868 1.00 97.75 723 CYS A C 1
ATOM 5699 O O . CYS A 1 723 ? -21.822 0.503 19.343 1.00 97.75 723 CYS A O 1
ATOM 5701 N N . VAL A 1 724 ? -20.253 0.185 17.743 1.00 97.44 724 VAL A N 1
ATOM 5702 C CA . VAL A 1 724 ? -20.577 1.359 16.920 1.00 97.44 724 VAL A CA 1
ATOM 5703 C C . VAL A 1 724 ? -21.151 0.940 15.574 1.00 97.44 724 VAL A C 1
ATOM 5705 O O . VAL A 1 724 ? -21.015 -0.204 15.156 1.00 97.44 724 VAL A O 1
ATOM 5708 N N . SER A 1 725 ? -21.819 1.857 14.886 1.00 95.94 725 SER A N 1
ATOM 5709 C CA . SER A 1 725 ? -22.272 1.613 13.516 1.00 95.94 725 SER A CA 1
ATOM 5710 C C . SER A 1 725 ? -21.095 1.362 12.572 1.00 95.94 725 SER A C 1
ATOM 5712 O O . SER A 1 725 ? -20.054 1.996 12.736 1.00 95.94 725 SER A O 1
ATOM 5714 N N . ALA A 1 726 ? -21.301 0.572 11.515 1.00 92.12 726 ALA A N 1
ATOM 5715 C CA . ALA A 1 726 ? -20.297 0.326 10.472 1.00 92.12 726 ALA A CA 1
ATOM 5716 C C . ALA A 1 726 ? -19.621 1.609 9.929 1.00 92.12 726 ALA A C 1
ATOM 5718 O O . ALA A 1 726 ? -18.418 1.615 9.703 1.00 92.12 726 ALA A O 1
ATOM 5719 N N . GLU A 1 727 ? -20.358 2.721 9.801 1.00 91.81 727 GLU A N 1
ATOM 5720 C CA . GLU A 1 727 ? -19.811 4.019 9.354 1.00 91.81 727 GLU A CA 1
ATOM 5721 C C . GLU A 1 727 ? -18.824 4.679 10.336 1.00 91.81 727 GLU A C 1
ATOM 5723 O O . GLU A 1 727 ? -18.052 5.534 9.930 1.00 91.81 727 GLU A O 1
ATOM 5728 N N . SER A 1 728 ? -18.849 4.315 11.620 1.00 95.56 728 SER A N 1
ATOM 5729 C CA . SER A 1 728 ? -17.934 4.836 12.651 1.00 95.56 728 SER A CA 1
ATOM 5730 C C . SER A 1 728 ? -16.834 3.838 13.011 1.00 95.56 728 SER A C 1
ATOM 5732 O O . SER A 1 728 ? -16.039 4.109 13.910 1.00 95.56 728 SER A O 1
ATOM 5734 N N . MET A 1 729 ? -16.814 2.671 12.358 1.00 95.50 729 MET A N 1
ATOM 5735 C CA . MET A 1 729 ? -15.921 1.575 12.720 1.00 95.50 729 MET A CA 1
ATOM 5736 C C . MET A 1 729 ? -14.455 1.954 12.510 1.00 95.50 729 MET A C 1
ATOM 5738 O O . MET A 1 729 ? -13.658 1.776 13.426 1.00 95.50 729 MET A O 1
ATOM 5742 N N . ALA A 1 730 ? -14.114 2.532 11.351 1.00 94.50 730 ALA A N 1
ATOM 5743 C CA . ALA A 1 730 ? -12.751 2.973 11.050 1.00 94.50 730 ALA A CA 1
ATOM 5744 C C . ALA A 1 730 ? -12.255 3.975 12.102 1.00 94.50 730 ALA A C 1
ATOM 5746 O O . ALA A 1 730 ? -11.304 3.673 12.816 1.00 94.50 730 ALA A O 1
ATOM 5747 N N . THR A 1 731 ? -12.987 5.070 12.323 1.00 95.38 731 THR A N 1
ATOM 5748 C CA . THR A 1 731 ? -12.661 6.094 13.329 1.00 95.38 731 THR A CA 1
ATOM 5749 C C . THR A 1 731 ? -12.485 5.516 14.733 1.00 95.38 731 THR A C 1
ATOM 5751 O O . THR A 1 731 ? -11.571 5.893 15.468 1.00 95.38 731 THR A O 1
ATOM 5754 N N . GLN A 1 732 ? -13.363 4.591 15.148 1.00 95.50 732 GLN A N 1
ATOM 5755 C CA . GLN A 1 732 ? -13.251 3.971 16.467 1.00 95.50 732 GLN A CA 1
ATOM 5756 C C . GLN A 1 732 ? -11.998 3.096 16.566 1.00 95.50 732 GLN A C 1
ATOM 5758 O O . GLN A 1 732 ? -11.301 3.155 17.580 1.00 95.50 732 GLN A O 1
ATOM 5763 N N . MET A 1 733 ? -11.710 2.285 15.546 1.00 94.56 733 MET A N 1
ATOM 5764 C CA . MET A 1 733 ? -10.532 1.418 15.541 1.00 94.56 733 MET A CA 1
ATOM 5765 C C . MET A 1 733 ? -9.239 2.235 15.451 1.00 94.56 733 MET A C 1
ATOM 5767 O O . MET A 1 733 ? -8.286 1.936 16.165 1.00 94.56 733 MET A O 1
ATOM 5771 N N . GLU A 1 734 ? -9.228 3.314 14.670 1.00 93.81 734 GLU A N 1
ATOM 5772 C CA . GLU A 1 734 ? -8.150 4.308 14.599 1.00 93.81 734 GLU A CA 1
ATOM 5773 C C . GLU A 1 734 ? -7.852 4.937 15.958 1.00 93.81 734 GLU A C 1
ATOM 5775 O O . GLU A 1 734 ? -6.694 5.001 16.385 1.00 93.81 734 GLU A O 1
ATOM 5780 N N . TYR A 1 735 ? -8.894 5.307 16.699 1.00 93.44 735 TYR A N 1
ATOM 5781 C CA . TYR A 1 735 ? -8.744 5.797 18.065 1.00 93.44 735 TYR A CA 1
ATOM 5782 C C . TYR A 1 735 ? -8.194 4.734 19.025 1.00 93.44 735 TYR A C 1
ATOM 5784 O O . TYR A 1 735 ? -7.268 5.002 19.794 1.00 93.44 735 TYR A O 1
ATOM 5792 N N . LEU A 1 736 ? -8.757 3.523 18.999 1.00 91.88 736 LEU A N 1
ATOM 5793 C CA . LEU A 1 736 ? -8.405 2.467 19.952 1.00 91.88 736 LEU A CA 1
ATOM 5794 C C . LEU A 1 736 ? -7.021 1.862 19.694 1.00 91.88 736 LEU A C 1
ATOM 5796 O O . LEU A 1 736 ? -6.325 1.511 20.650 1.00 91.88 736 LEU A O 1
ATOM 5800 N N . HIS A 1 737 ? -6.630 1.729 18.426 1.00 89.81 737 HIS A N 1
ATOM 5801 C CA . HIS A 1 737 ? -5.478 0.923 18.021 1.00 89.81 737 HIS A CA 1
ATOM 5802 C C . HIS A 1 737 ? -4.384 1.706 17.294 1.00 89.81 737 HIS A C 1
ATOM 5804 O O . HIS A 1 737 ? -3.240 1.259 17.319 1.00 89.81 737 HIS A O 1
ATOM 5810 N N . PHE A 1 738 ? -4.689 2.876 16.724 1.00 87.62 738 PHE A N 1
ATOM 5811 C CA . PHE A 1 738 ? -3.749 3.655 15.903 1.00 87.62 738 PHE A CA 1
ATOM 5812 C C . PHE A 1 738 ? -3.427 5.036 16.477 1.00 87.62 738 PHE A C 1
ATOM 5814 O O . PHE A 1 738 ? -2.785 5.853 15.819 1.00 87.62 738 PHE A O 1
ATOM 5821 N N . GLN A 1 739 ? -3.823 5.281 17.732 1.00 87.38 739 GLN A N 1
ATOM 5822 C CA . GLN A 1 739 ? -3.520 6.513 18.465 1.00 87.38 739 GLN A CA 1
ATOM 5823 C C . GLN A 1 739 ? -4.041 7.778 17.756 1.00 87.38 739 GLN A C 1
ATOM 5825 O O . GLN A 1 739 ? -3.483 8.855 17.957 1.00 87.38 739 GLN A O 1
ATOM 5830 N N . GLN A 1 740 ? -5.094 7.645 16.942 1.00 89.50 740 GLN A N 1
ATOM 5831 C CA . GLN A 1 740 ? -5.773 8.770 16.297 1.00 89.50 740 GLN A CA 1
ATOM 5832 C C . GLN A 1 740 ? -6.781 9.429 17.249 1.00 89.50 740 GLN A C 1
ATOM 5834 O O . GLN A 1 740 ? -7.213 8.803 18.220 1.00 89.50 740 GLN A O 1
ATOM 5839 N N . PRO A 1 741 ? -7.203 10.678 17.008 1.00 90.50 741 PRO A N 1
ATOM 5840 C CA . PRO A 1 741 ? -8.248 11.315 17.802 1.00 90.50 741 PRO A CA 1
ATOM 5841 C C . PRO A 1 741 ? -9.615 10.638 17.610 1.00 90.50 741 PRO A C 1
ATOM 5843 O O . PRO A 1 741 ? -10.012 10.295 16.503 1.00 90.50 741 PRO A O 1
ATOM 5846 N N . ILE A 1 742 ? -10.413 10.532 18.681 1.00 92.06 742 ILE A N 1
ATOM 5847 C CA . ILE A 1 742 ? -11.769 9.936 18.629 1.00 92.06 742 ILE A CA 1
ATOM 5848 C C . ILE A 1 742 ? -12.766 10.718 17.749 1.00 92.06 742 ILE A C 1
ATOM 5850 O O . ILE A 1 742 ? -13.861 10.235 17.471 1.00 92.06 742 ILE A O 1
ATOM 5854 N N . GLY A 1 743 ? -12.420 11.951 17.372 1.00 91.62 743 GLY A N 1
ATOM 5855 C CA . GLY A 1 743 ? -13.189 12.793 16.454 1.00 91.62 743 GLY A CA 1
ATOM 5856 C C . GLY A 1 743 ? -12.650 12.786 15.023 1.00 91.62 743 GLY A C 1
ATOM 5857 O O . GLY A 1 743 ? -12.980 13.703 14.278 1.00 91.62 743 GLY A O 1
ATOM 5858 N N . GLY A 1 744 ? -11.800 11.820 14.663 1.00 90.38 744 GLY A N 1
ATOM 5859 C CA . GLY A 1 744 ? -11.076 11.813 13.392 1.00 90.38 744 GLY A CA 1
ATOM 5860 C C . GLY A 1 744 ? -9.969 12.870 13.346 1.00 90.38 744 GLY A C 1
ATOM 5861 O O . GLY A 1 744 ? -9.851 13.712 14.241 1.00 90.38 744 GLY A O 1
ATOM 5862 N N . LEU A 1 745 ? -9.166 12.843 12.280 1.00 89.00 745 LEU A N 1
ATOM 5863 C CA . LEU A 1 745 ? -7.996 13.717 12.102 1.00 89.00 745 LEU A CA 1
ATOM 5864 C C . LEU A 1 745 ? -8.328 15.216 12.222 1.00 89.00 745 LEU A C 1
ATOM 5866 O O . LEU A 1 745 ? -7.525 16.002 12.721 1.00 89.00 745 LEU A O 1
ATOM 5870 N N . TRP A 1 746 ? -9.515 15.620 11.761 1.00 89.94 746 TRP A N 1
ATOM 5871 C CA . TRP A 1 746 ? -9.960 17.019 11.756 1.00 89.94 746 TRP A CA 1
ATOM 5872 C C . TRP A 1 746 ? -10.845 17.387 12.955 1.00 89.94 746 TRP A C 1
ATOM 5874 O O . TRP A 1 746 ? -11.224 18.553 13.111 1.00 89.94 746 TRP A O 1
ATOM 5884 N N . GLY A 1 747 ? -11.157 16.419 13.823 1.00 89.56 747 GLY A N 1
ATOM 5885 C CA . GLY A 1 747 ? -11.978 16.619 15.017 1.00 89.56 747 GLY A CA 1
ATOM 5886 C C . GLY A 1 747 ? -13.466 16.875 14.742 1.00 89.56 747 GLY A C 1
ATOM 5887 O O . GLY A 1 747 ? -14.152 17.437 15.603 1.00 89.56 747 GLY A O 1
ATOM 5888 N N . ASP A 1 748 ? -13.967 16.519 13.559 1.00 92.12 748 ASP A N 1
ATOM 5889 C CA . ASP A 1 748 ? -15.344 16.736 13.104 1.00 92.12 748 ASP A CA 1
ATOM 5890 C C . ASP A 1 748 ? -16.182 15.449 12.985 1.00 92.12 748 ASP A C 1
ATOM 5892 O O . ASP A 1 748 ? -17.398 15.524 12.770 1.00 92.12 748 ASP A O 1
ATOM 5896 N N . GLU A 1 749 ? -15.581 14.282 13.213 1.00 93.12 749 GLU A N 1
ATOM 5897 C CA . GLU A 1 749 ? -16.276 12.999 13.203 1.00 93.12 749 GLU A CA 1
ATOM 5898 C C . GLU A 1 749 ? -16.995 12.713 14.531 1.00 93.12 749 GLU A C 1
ATOM 5900 O O . GLU A 1 749 ? -16.587 13.123 15.623 1.00 93.12 749 GLU A O 1
ATOM 5905 N N . ILE A 1 750 ? -18.113 11.988 14.443 1.00 95.00 750 ILE A N 1
ATOM 5906 C CA . ILE A 1 750 ? -18.946 11.620 15.593 1.00 95.00 750 ILE A CA 1
ATOM 5907 C C . ILE A 1 750 ? -19.152 10.112 15.585 1.00 95.00 750 ILE A C 1
ATOM 5909 O O . ILE A 1 750 ? -19.715 9.565 14.638 1.00 95.00 750 ILE A O 1
ATOM 5913 N N . ILE A 1 751 ? -18.788 9.460 16.690 1.00 96.94 751 ILE A N 1
ATOM 5914 C CA . ILE A 1 751 ? -18.993 8.024 16.870 1.00 96.94 751 ILE A CA 1
ATOM 5915 C C . ILE A 1 751 ? -20.482 7.739 17.098 1.00 96.94 751 ILE A C 1
ATOM 5917 O O . ILE A 1 751 ? -21.071 8.170 18.101 1.00 96.94 751 ILE A O 1
ATOM 5921 N N . LYS A 1 752 ? -21.103 6.995 16.179 1.00 97.12 752 LYS A N 1
ATOM 5922 C CA . LYS A 1 752 ? -22.522 6.621 16.246 1.00 97.12 752 LYS A CA 1
ATOM 5923 C C . LYS A 1 752 ? -22.682 5.184 16.741 1.00 97.12 752 LYS A C 1
ATOM 5925 O O . LYS A 1 752 ? -21.878 4.313 16.440 1.00 97.12 752 LYS A O 1
ATOM 5930 N N . GLY A 1 753 ? -23.704 4.942 17.559 1.00 97.44 753 GLY A N 1
ATOM 5931 C CA . GLY A 1 753 ? -23.986 3.610 18.100 1.00 97.44 753 GLY A CA 1
ATOM 5932 C C . GLY A 1 753 ? -24.824 2.736 17.166 1.00 97.44 753 GLY A C 1
ATOM 5933 O O . GLY A 1 753 ? -25.172 3.131 16.056 1.00 97.44 753 GLY A O 1
ATOM 5934 N N . VAL A 1 754 ? -25.198 1.556 17.653 1.00 98.06 754 VAL A N 1
ATOM 5935 C CA . VAL A 1 754 ? -25.964 0.542 16.914 1.00 98.06 754 VAL A CA 1
ATOM 5936 C C . VAL A 1 754 ? -27.452 0.536 17.295 1.00 98.06 754 VAL A C 1
ATOM 5938 O O . VAL A 1 754 ? -27.807 0.908 18.421 1.00 98.06 754 VAL A O 1
ATOM 5941 N N . PRO A 1 755 ? -28.353 0.110 16.391 1.00 97.94 755 PRO A N 1
ATOM 5942 C CA . PRO A 1 755 ? -29.774 -0.015 16.694 1.00 97.94 755 PRO A CA 1
ATOM 5943 C C . PRO A 1 755 ? -30.082 -1.225 17.587 1.00 97.94 755 PRO A C 1
ATOM 5945 O O . PRO A 1 755 ? -29.628 -2.340 17.344 1.00 97.94 755 PRO A O 1
ATOM 5948 N N . VAL A 1 756 ? -30.939 -1.018 18.586 1.00 98.12 756 VAL A N 1
ATOM 5949 C CA . VAL A 1 756 ? -31.461 -2.048 19.490 1.00 98.12 756 VAL A CA 1
ATOM 5950 C C . VAL A 1 756 ? -32.979 -2.050 19.420 1.00 98.12 756 VAL A C 1
ATOM 5952 O O . VAL A 1 756 ? -33.631 -1.047 19.718 1.00 98.12 756 VAL A O 1
ATOM 5955 N N . THR A 1 757 ? -33.538 -3.196 19.050 1.00 98.12 757 THR A N 1
ATOM 5956 C CA . THR A 1 757 ? -34.984 -3.443 19.052 1.00 98.12 757 THR A CA 1
ATOM 5957 C C . THR A 1 757 ? -35.430 -3.919 20.433 1.00 98.12 757 THR A C 1
ATOM 5959 O O . THR A 1 757 ? -34.732 -4.702 21.081 1.00 98.12 757 THR A O 1
ATOM 5962 N N . LEU A 1 758 ? -36.577 -3.430 20.906 1.00 98.12 758 LEU A N 1
ATOM 5963 C CA . LEU A 1 758 ? -37.143 -3.767 22.210 1.00 98.12 758 LEU A CA 1
ATOM 5964 C C . LEU A 1 758 ? -38.524 -4.403 22.031 1.00 98.12 758 LEU A C 1
ATOM 5966 O O . LEU A 1 758 ? -39.406 -3.829 21.399 1.00 98.12 758 LEU A O 1
ATOM 5970 N N . THR A 1 759 ? -38.734 -5.582 22.615 1.00 97.75 759 THR A N 1
ATOM 5971 C CA . THR A 1 759 ? -40.016 -6.306 22.568 1.00 97.75 759 THR A CA 1
ATOM 5972 C C . THR A 1 759 ? -40.438 -6.719 23.974 1.00 97.75 759 THR A C 1
ATOM 5974 O O . THR A 1 759 ? -39.621 -7.222 24.739 1.00 97.75 759 THR A O 1
ATOM 5977 N N . ALA A 1 760 ? -41.712 -6.533 24.321 1.00 96.19 760 ALA A N 1
ATOM 5978 C CA . ALA A 1 760 ? -42.305 -7.070 25.545 1.00 96.19 760 ALA A CA 1
ATOM 5979 C C . ALA A 1 760 ? -43.127 -8.324 25.227 1.00 96.19 760 ALA A C 1
ATOM 5981 O O . ALA A 1 760 ? -44.013 -8.280 24.375 1.00 96.19 760 ALA A O 1
ATOM 5982 N N . ILE A 1 761 ? -42.877 -9.417 25.944 1.00 96.00 761 ILE A N 1
ATOM 5983 C CA . ILE A 1 761 ? -43.610 -10.680 25.826 1.00 96.00 761 ILE A CA 1
ATOM 5984 C C . ILE A 1 761 ? -44.415 -10.886 27.111 1.00 96.00 761 ILE A C 1
ATOM 5986 O O . ILE A 1 761 ? -43.854 -11.060 28.195 1.00 96.00 761 ILE A O 1
ATOM 5990 N N . GLY A 1 762 ? -45.741 -10.815 27.010 1.00 91.94 762 GLY A N 1
ATOM 5991 C CA . GLY A 1 762 ? -46.652 -11.053 28.125 1.00 91.94 762 GLY A CA 1
ATOM 5992 C C . GLY A 1 762 ? -46.708 -12.530 28.520 1.00 91.94 762 GLY A C 1
ATOM 5993 O O . GLY A 1 762 ? -46.450 -13.425 27.717 1.00 91.94 762 GLY A O 1
ATOM 5994 N N . SER A 1 763 ? -47.112 -12.808 29.763 1.00 87.69 763 SER A N 1
ATOM 5995 C CA . SER A 1 763 ? -47.266 -14.186 30.277 1.00 87.69 763 SER A CA 1
ATOM 5996 C C . SER A 1 763 ? -48.259 -15.070 29.498 1.00 87.69 763 SER A C 1
ATOM 5998 O O . SER A 1 763 ? -48.240 -16.291 29.637 1.00 87.69 763 SER A O 1
ATOM 6000 N N . ASP A 1 764 ? -49.128 -14.465 28.689 1.00 86.31 764 ASP A N 1
ATOM 6001 C CA . ASP A 1 764 ? -50.073 -15.134 27.790 1.00 86.31 764 ASP A CA 1
ATOM 6002 C C . ASP A 1 764 ? -49.482 -15.434 26.397 1.00 86.31 764 ASP A C 1
ATOM 6004 O O . ASP A 1 764 ? -50.170 -15.994 25.543 1.00 86.31 764 ASP A O 1
ATOM 6008 N N . GLY A 1 765 ? -48.213 -15.077 26.168 1.00 84.94 765 GLY A N 1
ATOM 6009 C CA . GLY A 1 765 ? -47.518 -15.200 24.888 1.00 84.94 765 GLY A CA 1
ATOM 6010 C C . GLY A 1 765 ? -47.785 -14.051 23.911 1.00 84.94 765 GLY A C 1
ATOM 6011 O O . GLY A 1 765 ? -47.361 -14.141 22.761 1.00 84.94 765 GLY A O 1
ATOM 6012 N N . SER A 1 766 ? -48.485 -12.986 24.322 1.00 89.44 766 SER A N 1
ATOM 6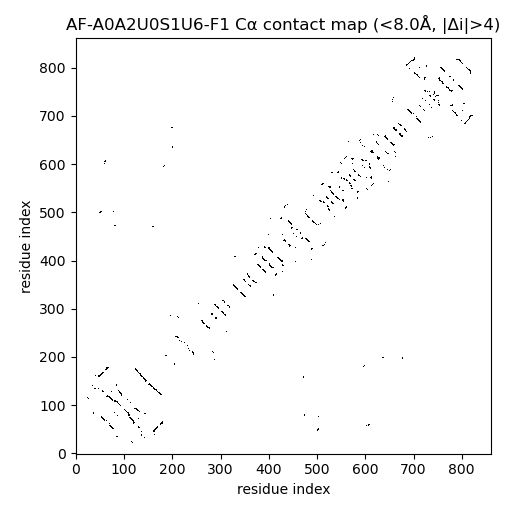013 C CA . SER A 1 766 ? -48.655 -11.790 23.488 1.00 89.44 766 SER A CA 1
ATOM 6014 C C . SER A 1 766 ? -47.339 -11.013 23.360 1.00 89.44 766 SER A C 1
ATOM 6016 O O . SER A 1 766 ? -46.640 -10.805 24.348 1.00 89.44 766 SER A O 1
ATOM 6018 N N . CYS A 1 767 ? -47.001 -10.567 22.148 1.00 92.75 767 CYS A N 1
ATOM 6019 C CA . CYS A 1 767 ? -45.812 -9.751 21.891 1.00 92.75 767 CYS A CA 1
ATOM 6020 C C . CYS A 1 767 ? -46.213 -8.307 21.575 1.00 92.75 767 CYS A C 1
ATOM 6022 O O . CYS A 1 767 ? -47.083 -8.071 20.735 1.00 92.75 767 CYS A O 1
ATOM 6024 N N . VAL A 1 768 ? -45.548 -7.349 22.217 1.00 94.31 768 VAL A N 1
ATOM 6025 C CA . VAL A 1 768 ? -45.676 -5.911 21.962 1.00 94.31 768 VAL A CA 1
ATOM 6026 C C . VAL A 1 768 ? -44.325 -5.388 21.493 1.00 94.31 768 VAL A C 1
ATOM 6028 O O . VAL A 1 768 ? -43.343 -5.466 22.231 1.00 94.31 768 VAL A O 1
ATOM 6031 N N . ASP A 1 769 ? -44.282 -4.842 20.280 1.00 95.38 769 ASP A N 1
ATOM 6032 C CA . ASP A 1 769 ? -43.131 -4.075 19.800 1.00 95.38 769 ASP A CA 1
ATOM 6033 C C . ASP A 1 769 ? -43.077 -2.739 20.553 1.00 95.38 769 ASP A C 1
ATOM 6035 O O . ASP A 1 769 ? -44.010 -1.933 20.487 1.00 95.38 769 ASP A O 1
ATOM 6039 N N . ILE A 1 770 ? -42.013 -2.540 21.329 1.00 95.38 770 ILE A N 1
ATOM 6040 C CA . ILE A 1 770 ? -41.792 -1.321 22.113 1.00 95.38 770 ILE A CA 1
ATOM 6041 C C . ILE A 1 770 ? -41.161 -0.235 21.228 1.00 95.38 770 ILE A C 1
ATOM 6043 O O . ILE A 1 770 ? -41.385 0.954 21.466 1.00 95.38 770 ILE A O 1
ATOM 6047 N N . GLY A 1 771 ? -40.399 -0.635 20.207 1.00 96.00 771 GLY A N 1
ATOM 6048 C CA . GLY A 1 771 ? -39.686 0.242 19.287 1.00 96.00 771 GLY A CA 1
ATOM 6049 C C . GLY A 1 771 ? -38.187 -0.055 19.193 1.00 96.00 771 GLY A C 1
ATOM 6050 O O . GLY A 1 771 ? -37.667 -1.021 19.750 1.00 96.00 771 GLY A O 1
ATOM 6051 N N . THR A 1 772 ? -37.480 0.813 18.467 1.00 97.31 772 THR A N 1
ATOM 6052 C CA . THR A 1 772 ? -36.022 0.756 18.270 1.00 97.31 772 THR A CA 1
ATOM 6053 C C . THR A 1 772 ? -35.360 2.000 18.854 1.00 97.31 772 THR A C 1
ATOM 6055 O O . THR A 1 772 ? -35.886 3.106 18.726 1.00 97.31 772 THR A O 1
ATOM 6058 N N . THR A 1 773 ? -34.198 1.827 19.478 1.00 97.31 773 THR A N 1
ATOM 6059 C CA . THR A 1 773 ? -33.344 2.914 19.978 1.00 97.31 773 THR A CA 1
ATOM 6060 C C . THR A 1 773 ? -31.914 2.742 19.481 1.00 97.31 773 THR A C 1
ATOM 6062 O O . THR A 1 773 ? -31.539 1.636 19.110 1.00 97.31 773 THR A O 1
ATOM 6065 N N . ILE A 1 774 ? -31.115 3.809 19.463 1.00 97.81 774 ILE A N 1
ATOM 6066 C CA . ILE A 1 774 ? -29.697 3.756 19.077 1.00 97.81 774 ILE A CA 1
ATOM 6067 C C . ILE A 1 774 ? -28.842 3.855 20.340 1.00 97.81 774 ILE A C 1
ATOM 6069 O O . ILE A 1 774 ? -29.131 4.674 21.220 1.00 97.81 774 ILE A O 1
ATOM 6073 N N . THR A 1 775 ? -27.805 3.026 20.452 1.00 97.88 775 THR A N 1
ATOM 6074 C CA . THR A 1 775 ? -26.847 3.138 21.557 1.00 97.88 775 THR A CA 1
ATOM 6075 C C . THR A 1 775 ? -26.030 4.432 21.460 1.00 97.88 775 THR A C 1
ATOM 6077 O O . THR A 1 775 ? -25.900 5.060 20.411 1.00 97.88 775 THR A O 1
ATOM 6080 N N . SER A 1 776 ? -25.451 4.866 22.574 1.00 97.19 776 SER A N 1
ATOM 6081 C CA . SER A 1 776 ? -24.402 5.881 22.565 1.00 97.19 776 SER A CA 1
ATOM 6082 C C . SER A 1 776 ? -23.141 5.288 21.939 1.00 97.19 776 SER A C 1
ATOM 6084 O O . SER A 1 776 ? -22.617 4.319 22.477 1.00 97.19 776 SER A O 1
ATOM 6086 N N . GLY A 1 777 ? -22.610 5.886 20.871 1.00 95.12 777 GLY A N 1
ATOM 6087 C CA . GLY A 1 777 ? -21.373 5.404 20.244 1.00 95.12 777 GLY A CA 1
ATOM 6088 C C . GLY A 1 777 ? -20.153 5.426 21.176 1.00 95.12 777 GLY A C 1
ATOM 6089 O O . GLY A 1 777 ? -19.280 4.582 21.066 1.00 95.12 777 GLY A O 1
ATOM 6090 N N . TYR A 1 778 ? -20.128 6.320 22.168 1.00 95.50 778 TYR A N 1
ATOM 6091 C CA . TYR A 1 778 ? -19.011 6.446 23.116 1.00 95.50 778 TYR A CA 1
ATOM 6092 C C . TYR A 1 778 ? -19.082 5.485 24.310 1.00 95.50 778 TYR A C 1
ATOM 6094 O O . TYR A 1 778 ? -18.073 5.240 24.964 1.00 95.50 778 TYR A O 1
ATOM 6102 N N . TYR A 1 779 ? -20.271 4.966 24.636 1.00 96.38 779 TYR A N 1
ATOM 6103 C CA . TYR A 1 779 ? -20.488 4.195 25.870 1.00 96.38 779 TYR A CA 1
ATOM 6104 C C . TYR A 1 779 ? -21.271 2.895 25.671 1.00 96.38 779 TYR A C 1
ATOM 6106 O O . TYR A 1 779 ? -21.450 2.140 26.622 1.00 96.38 779 TYR A O 1
ATOM 6114 N N . GLY A 1 780 ? -21.824 2.662 24.481 1.00 96.94 780 GLY A N 1
ATOM 6115 C CA . GLY A 1 780 ? -22.604 1.473 24.141 1.00 96.94 780 GLY A CA 1
ATOM 6116 C C . GLY A 1 780 ? -23.950 1.418 24.858 1.00 96.94 780 GLY A C 1
ATOM 6117 O O . GLY A 1 780 ? -24.679 0.444 24.726 1.00 96.94 780 GLY A O 1
ATOM 6118 N N . THR A 1 781 ? -24.305 2.445 25.632 1.00 98.00 781 THR A N 1
ATOM 6119 C CA . THR A 1 781 ? -25.508 2.476 26.470 1.00 98.00 781 THR A CA 1
ATOM 6120 C C . THR A 1 781 ? -26.739 2.891 25.677 1.00 98.00 781 THR A C 1
ATOM 6122 O O . THR A 1 781 ? -26.661 3.751 24.804 1.00 98.00 781 THR A O 1
ATOM 6125 N N . PHE A 1 782 ? -27.901 2.340 26.018 1.00 98.19 782 PHE A N 1
ATOM 6126 C CA . PHE A 1 782 ? -29.193 2.810 25.523 1.00 98.19 782 PHE A CA 1
ATOM 6127 C C . PHE A 1 782 ? -30.198 2.995 26.661 1.00 98.19 782 PHE A C 1
ATOM 6129 O O . PHE A 1 782 ? -30.110 2.367 27.720 1.00 98.19 782 PHE A O 1
ATOM 6136 N N . GLY A 1 783 ? -31.190 3.848 26.414 1.00 96.75 783 GLY A N 1
ATOM 6137 C CA . GLY A 1 783 ? -32.351 4.039 27.273 1.00 96.75 783 GLY A CA 1
ATOM 6138 C C . GLY A 1 783 ? -33.605 4.268 26.435 1.00 96.75 783 GLY A C 1
ATOM 6139 O O . GLY A 1 783 ? -33.553 4.963 25.422 1.00 96.75 783 GLY A O 1
ATOM 6140 N N . PHE A 1 784 ? -34.729 3.689 26.849 1.00 96.69 784 PHE A N 1
ATOM 6141 C CA . PHE A 1 784 ? -36.010 3.832 26.163 1.00 96.69 784 PHE A CA 1
ATOM 6142 C C . PHE A 1 784 ? -37.160 3.907 27.167 1.00 96.69 784 PHE A C 1
ATOM 6144 O O . PHE A 1 784 ? -37.234 3.110 28.102 1.00 96.69 784 PHE A O 1
ATOM 6151 N N . ALA A 1 785 ? -38.056 4.875 26.985 1.00 96.19 785 ALA A N 1
ATOM 6152 C CA . ALA A 1 785 ? -39.236 5.028 27.827 1.00 96.19 785 ALA A CA 1
ATOM 6153 C C . ALA A 1 785 ? -40.417 4.260 27.221 1.00 96.19 785 ALA A C 1
ATOM 6155 O O . ALA A 1 785 ? -40.818 4.528 26.092 1.00 96.19 785 ALA A O 1
ATOM 6156 N N . TRP A 1 786 ? -41.004 3.342 27.986 1.00 95.56 786 TRP A N 1
ATOM 6157 C CA . TRP A 1 786 ? -42.169 2.557 27.583 1.00 95.56 786 TRP A CA 1
ATOM 6158 C C . TRP A 1 786 ? -43.321 2.761 28.567 1.00 95.56 786 TRP A C 1
ATOM 6160 O O . TRP A 1 786 ? -43.112 2.786 29.778 1.00 95.56 786 TRP A O 1
ATOM 6170 N N . THR A 1 787 ? -44.545 2.911 28.060 1.00 95.25 787 THR A N 1
ATOM 6171 C CA . THR A 1 787 ? -45.753 3.019 28.892 1.00 95.25 787 THR A CA 1
ATOM 6172 C C . THR A 1 787 ? -46.639 1.795 28.655 1.00 95.25 787 THR A C 1
ATOM 6174 O O . THR A 1 787 ? -47.299 1.733 27.619 1.00 95.25 787 THR A O 1
ATOM 6177 N N . PRO A 1 788 ? -46.675 0.819 29.578 1.00 92.12 788 PRO A N 1
ATOM 6178 C CA . PRO A 1 788 ? -47.503 -0.371 29.426 1.00 92.12 788 PRO A CA 1
ATOM 6179 C C . PRO A 1 788 ? -48.996 -0.048 29.573 1.00 92.12 788 PRO A C 1
ATOM 6181 O O . PRO A 1 788 ? -49.419 0.597 30.538 1.00 92.12 788 PRO A O 1
ATOM 6184 N N . GLU A 1 789 ? -49.808 -0.542 28.637 1.00 91.12 789 GLU A N 1
ATOM 6185 C CA . GLU A 1 789 ? -51.268 -0.348 28.631 1.00 91.12 789 GLU A CA 1
ATOM 6186 C C . GLU A 1 789 ? -52.030 -1.427 29.416 1.00 91.12 789 GLU A C 1
ATOM 6188 O O . GLU A 1 789 ? -53.179 -1.223 29.817 1.00 91.12 789 GLU A O 1
ATOM 6193 N N . GLN A 1 790 ? -51.395 -2.575 29.655 1.00 89.69 790 GLN A N 1
ATOM 6194 C CA . GLN A 1 790 ? -51.999 -3.737 30.299 1.00 89.69 790 GLN A CA 1
ATOM 6195 C C . GLN A 1 790 ? -51.207 -4.155 31.547 1.00 89.69 790 GLN A C 1
ATOM 6197 O O . GLN A 1 790 ? -50.019 -3.875 31.680 1.00 89.69 790 GLN A O 1
ATOM 6202 N N . GLU A 1 791 ? -51.909 -4.769 32.502 1.00 92.50 791 GLU A N 1
ATOM 6203 C CA . GLU A 1 791 ? -51.318 -5.316 33.729 1.00 92.50 791 GLU A CA 1
ATOM 6204 C C . GLU A 1 791 ? -50.707 -6.687 33.441 1.00 92.50 791 GLU A C 1
ATOM 6206 O O . GLU A 1 791 ? -51.240 -7.443 32.630 1.00 92.50 791 GLU A O 1
ATOM 6211 N N . GLY A 1 792 ? -49.640 -7.041 34.153 1.00 90.62 792 GLY A N 1
ATOM 6212 C CA . GLY A 1 792 ? -49.018 -8.355 34.025 1.00 90.62 792 GLY A CA 1
ATOM 6213 C C . GLY A 1 792 ? -47.506 -8.325 34.177 1.00 90.62 792 GLY A C 1
ATOM 6214 O O . GLY A 1 792 ? -46.891 -7.274 34.350 1.00 90.62 792 GLY A O 1
ATOM 6215 N N . SER A 1 793 ? -46.904 -9.507 34.125 1.00 92.38 793 SER A N 1
ATOM 6216 C CA . SER A 1 793 ? -45.456 -9.654 34.007 1.00 92.38 793 SER A CA 1
ATOM 6217 C C . SER A 1 793 ? -45.084 -9.749 32.531 1.00 92.38 793 SER A C 1
ATOM 6219 O O . SER A 1 793 ? -45.666 -10.555 31.800 1.00 92.38 793 SER A O 1
ATOM 6221 N N . TYR A 1 794 ? -44.117 -8.932 32.123 1.00 94.62 794 TYR A N 1
ATOM 6222 C CA . TYR A 1 794 ? -43.575 -8.889 30.771 1.00 94.62 794 TYR A CA 1
ATOM 6223 C C . TYR A 1 794 ? -42.105 -9.295 30.796 1.00 94.62 794 TYR A C 1
ATOM 6225 O O . TYR A 1 794 ? -41.329 -8.740 31.577 1.00 94.62 794 TYR A O 1
ATOM 6233 N N . GLU A 1 795 ? -41.723 -10.232 29.934 1.00 96.81 795 GLU A N 1
ATOM 6234 C CA . GLU A 1 795 ? -40.326 -10.429 29.558 1.00 96.81 795 GLU A CA 1
ATOM 6235 C C . GLU A 1 795 ? -39.959 -9.360 28.526 1.00 96.81 795 GLU A C 1
ATOM 6237 O O . GLU A 1 795 ? -40.513 -9.320 27.430 1.00 96.81 795 GLU A O 1
ATOM 6242 N N . ILE A 1 796 ? -39.063 -8.454 28.897 1.00 97.44 796 ILE A N 1
ATOM 6243 C CA . ILE A 1 796 ? -38.522 -7.430 28.012 1.00 97.44 796 ILE A CA 1
ATOM 6244 C C . ILE A 1 796 ? -37.273 -7.998 27.358 1.00 97.44 796 ILE A C 1
ATOM 6246 O O . ILE A 1 796 ? -36.299 -8.283 28.051 1.00 97.44 796 ILE A O 1
ATOM 6250 N N . VAL A 1 797 ? -37.296 -8.122 26.038 1.00 97.88 797 VAL A N 1
ATOM 6251 C CA . VAL A 1 797 ? -36.177 -8.583 25.220 1.00 97.88 797 VAL A CA 1
ATOM 6252 C C . VAL A 1 797 ? -35.576 -7.383 24.496 1.00 97.88 797 VAL A C 1
ATOM 6254 O O . VAL A 1 797 ? -36.290 -6.652 23.809 1.00 97.88 797 VAL A O 1
ATOM 6257 N N . ALA A 1 798 ? -34.269 -7.188 24.650 1.00 98.31 798 ALA A N 1
ATOM 6258 C CA . ALA A 1 798 ? -33.476 -6.279 23.835 1.00 98.31 798 ALA A CA 1
ATOM 6259 C C . ALA A 1 798 ? -32.664 -7.088 22.825 1.00 98.31 798 ALA A C 1
ATOM 6261 O O . ALA A 1 798 ? -32.018 -8.070 23.197 1.00 98.31 798 ALA A O 1
ATOM 6262 N N . SER A 1 799 ? -32.700 -6.695 21.555 1.00 97.94 799 SER A N 1
ATOM 6263 C CA . SER A 1 799 ? -32.018 -7.415 20.479 1.00 97.94 799 SER A CA 1
ATOM 6264 C C . SER A 1 799 ? -31.293 -6.459 19.544 1.00 97.94 799 SER A C 1
ATOM 6266 O O . SER A 1 799 ? -31.900 -5.571 18.939 1.00 97.94 799 SER A O 1
ATOM 6268 N N . PHE A 1 800 ? -29.991 -6.684 19.418 1.00 98.25 800 PHE A N 1
ATOM 6269 C CA . PHE A 1 800 ? -29.150 -6.146 18.365 1.00 98.25 800 PHE A CA 1
ATOM 6270 C C . PHE A 1 800 ? -29.021 -7.208 17.268 1.00 98.25 800 PHE A C 1
ATOM 6272 O O . PHE A 1 800 ? -28.591 -8.333 17.524 1.00 98.25 800 PHE A O 1
ATOM 6279 N N . ALA A 1 801 ? -29.425 -6.865 16.047 1.00 97.06 801 ALA A N 1
ATOM 6280 C CA . ALA A 1 801 ? -29.470 -7.814 14.935 1.00 97.06 801 ALA A CA 1
ATOM 6281 C C . ALA A 1 801 ? -28.081 -8.196 14.387 1.00 97.06 801 ALA A C 1
ATOM 6283 O O . ALA A 1 801 ? -27.992 -9.146 13.613 1.00 97.06 801 ALA A O 1
ATOM 6284 N N . GLY A 1 802 ? -27.020 -7.497 14.803 1.00 93.25 802 GLY A N 1
ATOM 6285 C CA . GLY A 1 802 ? -25.723 -7.541 14.136 1.00 93.25 802 GLY A CA 1
ATOM 6286 C C . GLY A 1 802 ? -25.693 -6.638 12.902 1.00 93.25 802 GLY A C 1
ATOM 6287 O O . GLY A 1 802 ? -26.725 -6.131 12.454 1.00 93.25 802 GLY A O 1
ATOM 6288 N N . ASP A 1 803 ? -24.500 -6.448 12.360 1.00 93.38 803 ASP A N 1
ATOM 6289 C CA . ASP A 1 803 ? -24.228 -5.743 11.105 1.00 93.38 803 ASP A CA 1
ATOM 6290 C C . ASP A 1 803 ? -22.993 -6.363 10.426 1.00 93.38 803 ASP A C 1
ATOM 6292 O O . ASP A 1 803 ? -22.678 -7.530 10.675 1.00 93.38 803 ASP A O 1
ATOM 6296 N N . GLU A 1 804 ? -22.317 -5.642 9.530 1.00 89.75 804 GLU A N 1
ATOM 6297 C CA . GLU A 1 804 ? -21.088 -6.128 8.887 1.00 89.75 804 GLU A CA 1
ATOM 6298 C C . GLU A 1 804 ? -19.909 -6.249 9.859 1.00 89.75 804 GLU A C 1
ATOM 6300 O O . GLU A 1 804 ? -19.054 -7.116 9.681 1.00 89.75 804 GLU A O 1
ATOM 6305 N N . SER A 1 805 ? -19.901 -5.457 10.930 1.00 91.62 805 SER A N 1
ATOM 6306 C CA . SER A 1 805 ? -18.829 -5.434 11.919 1.00 91.62 805 SER A CA 1
ATOM 6307 C C . SER A 1 805 ? -19.079 -6.389 13.082 1.00 91.62 805 SER A C 1
ATOM 6309 O O . SER A 1 805 ? -18.122 -6.937 13.623 1.00 91.62 805 SER A O 1
ATOM 6311 N N . TYR A 1 806 ? -20.338 -6.643 13.449 1.00 94.81 806 TYR A N 1
ATOM 6312 C CA . TYR A 1 806 ? -20.685 -7.426 14.636 1.00 94.81 806 TYR A CA 1
ATOM 6313 C C . TYR A 1 806 ? -21.709 -8.534 14.385 1.00 94.81 806 TYR A C 1
ATOM 6315 O O . TYR A 1 806 ? -22.647 -8.406 13.597 1.00 94.81 806 TYR A O 1
ATOM 6323 N N . GLY A 1 807 ? -21.568 -9.633 15.128 1.00 89.00 807 GLY A N 1
ATOM 6324 C CA . GLY A 1 807 ? -22.610 -10.649 15.259 1.00 89.00 807 GLY A CA 1
ATOM 6325 C C . GLY A 1 807 ? -23.849 -10.127 15.998 1.00 89.00 807 GLY A C 1
ATOM 6326 O O . GLY A 1 807 ? -23.802 -9.120 16.691 1.00 89.00 807 GLY A O 1
ATOM 6327 N N . SER A 1 808 ? -24.980 -10.824 15.867 1.00 97.00 808 SER A N 1
ATOM 6328 C CA . SER A 1 808 ? -26.198 -10.493 16.616 1.00 97.00 808 SER A CA 1
ATOM 6329 C C . SER A 1 808 ? -26.063 -10.837 18.100 1.00 97.00 808 SER A C 1
ATOM 6331 O O . SER A 1 808 ? -25.520 -11.893 18.437 1.00 97.00 808 SER A O 1
ATOM 6333 N N . SER A 1 809 ? -26.685 -10.052 18.977 1.00 98.06 809 SER A N 1
ATOM 6334 C CA . SER A 1 809 ? -26.785 -10.364 20.405 1.00 98.06 809 SER A CA 1
ATOM 6335 C C . SER A 1 809 ? -28.128 -9.934 20.989 1.00 98.06 809 SER A C 1
ATOM 6337 O O . SER A 1 809 ? -28.821 -9.062 20.464 1.00 98.06 809 SER A O 1
ATOM 6339 N N . GLY A 1 810 ? -28.518 -10.546 22.104 1.00 97.38 810 GLY A N 1
ATOM 6340 C CA . GLY A 1 810 ? -29.741 -10.178 22.800 1.00 97.38 810 GLY A CA 1
ATOM 6341 C C . GLY A 1 810 ? -29.707 -10.568 24.267 1.00 97.38 810 GLY A C 1
ATOM 6342 O O . GLY A 1 810 ? -28.977 -11.472 24.667 1.00 97.38 810 GLY A O 1
ATOM 6343 N N . ALA A 1 811 ? -30.517 -9.879 25.059 1.00 98.12 811 ALA A N 1
ATOM 6344 C CA . ALA A 1 811 ? -30.732 -10.187 26.463 1.00 98.12 811 ALA A CA 1
ATOM 6345 C C . ALA A 1 811 ? -32.188 -9.942 26.836 1.00 98.12 811 ALA A C 1
ATOM 6347 O O . ALA A 1 811 ? -32.888 -9.170 26.175 1.00 98.12 811 ALA A O 1
ATOM 6348 N N . SER A 1 812 ? -32.632 -10.575 27.919 1.00 97.44 812 SER A N 1
ATOM 6349 C CA . SER A 1 812 ? -33.953 -10.327 28.479 1.00 97.44 812 SER A CA 1
ATOM 6350 C C . SER A 1 812 ? -33.921 -10.009 29.969 1.00 97.44 812 SER A C 1
ATOM 6352 O O . SER A 1 812 ? -32.983 -10.336 30.698 1.00 97.44 812 SER A O 1
ATOM 6354 N N . THR A 1 813 ? -34.960 -9.312 30.415 1.00 96.94 813 THR A N 1
ATOM 6355 C CA . THR A 1 813 ? -35.237 -9.004 31.819 1.00 96.94 813 THR A CA 1
ATOM 6356 C C . THR A 1 813 ? -36.745 -9.038 32.051 1.00 96.94 813 THR A C 1
ATOM 6358 O O . THR A 1 813 ? -37.518 -9.053 31.098 1.00 96.94 813 THR A O 1
ATOM 6361 N N . PHE A 1 814 ? -37.198 -9.038 33.302 1.00 94.81 814 PHE A N 1
ATOM 6362 C CA . PHE A 1 814 ? -38.626 -9.057 33.620 1.00 94.81 814 PHE A CA 1
ATOM 6363 C C . PHE A 1 814 ? -39.067 -7.738 34.240 1.00 94.81 814 PHE A C 1
ATOM 6365 O O . PHE A 1 814 ? -38.420 -7.216 35.144 1.00 94.81 814 PHE A O 1
ATOM 6372 N N . VAL A 1 815 ? -40.217 -7.237 33.795 1.00 94.50 815 VAL A N 1
ATOM 6373 C CA . VAL A 1 815 ? -40.885 -6.071 34.379 1.00 94.50 815 VAL A CA 1
ATOM 6374 C C . VAL A 1 815 ? -42.284 -6.477 34.819 1.00 94.50 815 VAL A C 1
ATOM 6376 O O . VAL A 1 815 ? -43.002 -7.176 34.106 1.00 94.50 815 VAL A O 1
ATOM 6379 N N . THR A 1 816 ? -42.687 -6.039 36.011 1.00 93.81 816 THR A N 1
ATOM 6380 C CA . THR A 1 816 ? -44.042 -6.272 36.523 1.00 93.81 816 THR A CA 1
ATOM 6381 C C . THR A 1 816 ? -44.857 -4.991 36.438 1.00 93.81 816 THR A C 1
ATOM 6383 O O . THR A 1 816 ? -44.452 -3.955 36.964 1.00 93.81 816 THR A O 1
ATOM 6386 N N . VAL A 1 817 ? -46.027 -5.071 35.811 1.00 92.38 817 VAL A N 1
ATOM 6387 C CA . VAL A 1 817 ? -46.976 -3.967 35.677 1.00 92.38 817 VAL A CA 1
ATOM 6388 C C . VAL A 1 817 ? -48.173 -4.226 36.582 1.00 92.38 817 VAL A C 1
ATOM 6390 O O . VAL A 1 817 ? -48.941 -5.166 36.376 1.00 92.38 817 VAL A O 1
ATOM 6393 N N . GLY A 1 818 ? -48.301 -3.397 37.614 1.00 89.50 818 GLY A N 1
ATOM 6394 C CA . GLY A 1 818 ? -49.394 -3.440 38.578 1.00 89.50 818 GLY A CA 1
ATOM 6395 C C . GLY A 1 818 ? -50.611 -2.613 38.145 1.00 89.50 818 GLY A C 1
ATOM 6396 O O . GLY A 1 818 ? -50.585 -1.942 37.109 1.00 89.50 818 GLY A O 1
ATOM 6397 N N . PRO A 1 819 ? -51.684 -2.604 38.951 1.00 86.38 819 PRO A N 1
ATOM 6398 C CA . PRO A 1 819 ? -52.864 -1.791 38.680 1.00 86.38 819 PRO A CA 1
ATOM 6399 C C . PRO A 1 819 ? -52.523 -0.298 38.615 1.00 86.38 819 PRO A C 1
ATOM 6401 O O . PRO A 1 819 ? -51.555 0.161 39.224 1.00 86.38 819 PRO A O 1
ATOM 6404 N N . ALA A 1 820 ? -53.336 0.466 37.879 1.00 82.50 820 ALA A N 1
ATOM 6405 C CA . ALA A 1 820 ? -53.157 1.912 37.742 1.00 82.50 820 ALA A CA 1
ATOM 6406 C C . ALA A 1 820 ? -53.101 2.578 39.121 1.00 82.50 820 ALA A C 1
ATOM 6408 O O . ALA A 1 820 ? -53.839 2.192 40.033 1.00 82.50 820 ALA A O 1
ATOM 6409 N N . ALA A 1 821 ? -52.253 3.599 39.262 1.00 74.94 821 ALA A N 1
ATOM 6410 C CA . ALA A 1 821 ? -52.170 4.363 40.496 1.00 74.94 821 ALA A CA 1
ATOM 6411 C C . ALA A 1 821 ? -53.562 4.917 40.837 1.00 74.94 821 ALA A C 1
ATOM 6413 O O . ALA A 1 821 ? -54.193 5.588 40.017 1.00 74.94 821 ALA A O 1
ATOM 6414 N N . ALA A 1 822 ? -54.066 4.606 42.035 1.00 62.75 822 ALA A N 1
ATOM 6415 C CA . ALA A 1 822 ? -55.328 5.164 42.498 1.00 62.75 822 ALA A CA 1
ATOM 6416 C C . ALA A 1 822 ? -55.200 6.692 42.521 1.00 62.75 822 ALA A C 1
ATOM 6418 O O . ALA A 1 822 ? -54.226 7.216 43.064 1.00 62.75 822 ALA A O 1
ATOM 6419 N N . ALA A 1 823 ? -56.164 7.405 41.930 1.00 55.84 823 ALA A N 1
ATOM 6420 C CA . ALA A 1 823 ? -56.215 8.859 42.015 1.00 55.84 823 ALA A CA 1
ATOM 6421 C C . ALA A 1 823 ? -56.158 9.247 43.498 1.00 55.84 823 ALA A C 1
ATOM 6423 O O . ALA A 1 823 ? -57.049 8.875 44.265 1.00 55.84 823 ALA A O 1
ATOM 6424 N N . GLY A 1 824 ? -55.076 9.914 43.909 1.00 49.59 824 GLY A N 1
ATOM 6425 C CA . GLY A 1 824 ? -54.879 10.306 45.299 1.00 49.59 824 GLY A CA 1
ATOM 6426 C C . GLY A 1 824 ? -56.112 11.052 45.797 1.00 49.59 824 GLY A C 1
ATOM 6427 O O . GLY A 1 824 ? -56.533 12.037 45.189 1.00 49.59 824 GLY A O 1
ATOM 6428 N N . GLY A 1 825 ? -56.718 10.554 46.877 1.00 50.19 825 GLY A N 1
ATOM 6429 C CA . GLY A 1 825 ? -57.771 11.279 47.576 1.00 50.19 825 GLY A CA 1
ATOM 6430 C C . GLY A 1 825 ? -57.262 12.657 47.997 1.00 50.19 825 GLY A C 1
ATOM 6431 O O . GLY A 1 825 ? -56.073 12.827 48.266 1.00 50.19 825 GLY A O 1
ATOM 6432 N N . THR A 1 826 ? -58.164 13.638 48.029 1.00 47.41 826 THR A N 1
ATOM 6433 C CA . THR A 1 826 ? -57.918 14.998 48.530 1.00 47.41 826 THR A CA 1
ATOM 6434 C C . THR A 1 826 ? -57.036 14.969 49.775 1.00 47.41 826 THR A C 1
ATOM 6436 O O . THR A 1 826 ? -57.419 14.382 50.784 1.00 47.41 826 THR A O 1
ATOM 6439 N N . ILE A 1 827 ? -55.865 15.603 49.693 1.00 50.22 827 ILE A N 1
ATOM 6440 C CA . ILE A 1 827 ? -54.971 15.811 50.832 1.00 50.22 827 ILE A CA 1
ATOM 6441 C C . ILE A 1 827 ? -55.744 16.663 51.846 1.00 50.22 827 ILE A C 1
ATOM 6443 O O . ILE A 1 827 ? -55.988 17.845 51.596 1.00 50.22 827 ILE A O 1
ATOM 6447 N N . GLU A 1 828 ? -56.172 16.072 52.965 1.00 51.16 828 GLU A N 1
ATOM 6448 C CA . GLU A 1 828 ? -56.581 16.873 54.117 1.00 51.16 828 GLU A CA 1
ATOM 6449 C C . GLU A 1 828 ? -55.336 17.583 54.669 1.00 51.16 828 GLU A C 1
ATOM 6451 O O . GLU A 1 828 ? -54.300 16.939 54.848 1.00 51.16 828 GLU A O 1
ATOM 6456 N N . PRO A 1 829 ? -55.391 18.902 54.915 1.00 50.84 829 PRO A N 1
ATOM 6457 C CA . PRO A 1 829 ? -54.246 19.632 55.435 1.00 50.84 829 PRO A CA 1
ATOM 6458 C C . PRO A 1 829 ? -53.879 19.108 56.828 1.00 50.84 829 PRO A C 1
ATOM 6460 O O . PRO A 1 829 ? -54.690 19.156 57.754 1.00 50.84 829 PRO A O 1
ATOM 6463 N N . GLU A 1 830 ? -52.641 18.639 56.989 1.00 51.03 830 GLU A N 1
ATOM 6464 C CA . GLU A 1 830 ? -52.095 18.308 58.303 1.00 51.03 830 GLU A CA 1
ATOM 6465 C C . GLU A 1 830 ? -52.130 19.537 59.224 1.00 51.03 830 GLU A C 1
ATOM 6467 O O . GLU A 1 830 ? -51.702 20.642 58.877 1.00 51.03 830 GLU A O 1
ATOM 6472 N N . SER A 1 831 ? -52.647 19.335 60.436 1.00 54.06 831 SER A N 1
ATOM 6473 C CA . SER A 1 831 ? -52.657 20.336 61.498 1.00 54.06 831 SER A CA 1
ATOM 6474 C C . SER A 1 831 ? -51.215 20.642 61.931 1.00 54.06 831 SER A C 1
ATOM 6476 O O . SER A 1 831 ? -50.553 19.811 62.550 1.00 54.06 831 SER A O 1
ATOM 6478 N N . LEU A 1 832 ? -50.756 21.866 61.658 1.00 56.19 832 LEU A N 1
ATOM 6479 C CA . LEU A 1 832 ? -49.400 22.383 61.913 1.00 56.19 832 LEU A CA 1
ATOM 6480 C C . LEU A 1 832 ? -48.971 22.470 63.396 1.00 56.19 832 LEU A C 1
ATOM 6482 O O . LEU A 1 832 ? -47.926 23.046 63.696 1.00 56.19 832 LEU A O 1
ATOM 6486 N N . ILE A 1 833 ? -49.750 21.955 64.351 1.00 59.16 833 ILE A N 1
ATOM 6487 C CA . ILE A 1 833 ? -49.450 22.085 65.782 1.00 59.16 833 ILE A CA 1
ATOM 6488 C C . ILE A 1 833 ? -49.858 20.793 66.495 1.00 59.16 833 ILE A C 1
ATOM 6490 O O . ILE A 1 833 ? -51.044 20.475 66.569 1.00 59.16 833 ILE A O 1
ATOM 6494 N N . SER A 1 834 ? -48.897 20.045 67.049 1.00 69.31 834 SER A N 1
ATOM 6495 C CA . SER A 1 834 ? -49.234 18.917 67.926 1.00 69.31 834 SER A CA 1
ATOM 6496 C C . SER A 1 834 ? -49.975 19.435 69.164 1.00 69.31 834 SER A C 1
ATOM 6498 O O . SER A 1 834 ? -49.691 20.525 69.670 1.00 69.31 834 SER A O 1
ATOM 6500 N N . THR A 1 835 ? -50.932 18.663 69.683 1.00 66.69 835 THR A N 1
ATOM 6501 C CA . THR A 1 835 ? -51.692 19.024 70.894 1.00 66.69 835 THR A CA 1
ATOM 6502 C C . THR A 1 835 ? -50.761 19.320 72.081 1.00 66.69 835 THR A C 1
ATOM 6504 O O . THR A 1 835 ? -51.063 20.172 72.913 1.00 66.69 835 THR A O 1
ATOM 6507 N N . GLU A 1 836 ? -49.580 18.702 72.114 1.00 62.44 836 GLU A N 1
ATOM 6508 C CA . GLU A 1 836 ? -48.527 18.951 73.104 1.00 62.44 836 GLU A CA 1
ATOM 6509 C C . GLU A 1 836 ? -47.864 20.329 72.937 1.00 62.44 836 GLU A C 1
ATOM 6511 O O . GLU A 1 836 ? -47.633 21.017 73.934 1.00 62.44 836 GLU A O 1
ATOM 6516 N N . LEU A 1 837 ? -47.633 20.790 71.700 1.00 65.19 837 LEU A N 1
ATOM 6517 C CA . LEU A 1 837 ? -47.105 22.131 71.422 1.00 65.19 837 LEU A CA 1
ATOM 6518 C C . LEU A 1 837 ? -48.151 23.220 71.722 1.00 65.19 837 LEU A C 1
ATOM 6520 O O . LEU A 1 837 ? -47.806 24.281 72.243 1.00 65.19 837 LEU A O 1
ATOM 6524 N N . ALA A 1 838 ? -49.438 22.942 71.481 1.00 65.12 838 ALA A N 1
ATOM 6525 C CA . ALA A 1 838 ? -50.538 23.842 71.836 1.00 65.12 838 ALA A CA 1
ATOM 6526 C C . ALA A 1 838 ? -50.706 23.991 73.363 1.00 65.12 838 ALA A C 1
ATOM 6528 O O . ALA A 1 838 ? -50.907 25.104 73.856 1.00 65.12 838 ALA A O 1
ATOM 6529 N N . ILE A 1 839 ? -50.560 22.899 74.125 1.00 71.00 839 ILE A N 1
ATOM 6530 C CA . ILE A 1 839 ? -50.583 22.928 75.598 1.00 71.00 839 ILE A CA 1
ATOM 6531 C C . ILE A 1 839 ? -49.348 23.662 76.146 1.00 71.00 839 ILE A C 1
ATOM 6533 O O . ILE A 1 839 ? -49.483 24.494 77.044 1.00 71.00 839 ILE A O 1
ATOM 6537 N N . ALA A 1 840 ? -48.158 23.436 75.577 1.00 68.19 840 ALA A N 1
ATOM 6538 C CA . ALA A 1 840 ? -46.938 24.137 75.981 1.00 68.19 840 ALA A CA 1
ATOM 6539 C C . ALA A 1 840 ? -47.018 25.655 75.718 1.00 68.19 840 ALA A C 1
ATOM 6541 O O . ALA A 1 840 ? -46.683 26.454 76.596 1.00 68.19 840 ALA A O 1
ATOM 6542 N N . LEU A 1 841 ? -47.532 26.070 74.553 1.00 68.50 841 LEU A N 1
ATOM 6543 C CA . LEU A 1 841 ? -47.730 27.485 74.215 1.00 68.50 841 LEU A CA 1
ATOM 6544 C C . LEU A 1 841 ? -48.802 28.154 75.093 1.00 68.50 841 LEU A C 1
ATOM 6546 O O . LEU A 1 841 ? -48.627 29.308 75.490 1.00 68.50 841 LEU A O 1
ATOM 6550 N N . ALA A 1 842 ? -49.865 27.436 75.471 1.00 68.19 842 ALA A N 1
ATOM 6551 C CA . ALA A 1 842 ? -50.884 27.944 76.392 1.00 68.19 842 ALA A CA 1
ATOM 6552 C C . ALA A 1 842 ? -50.336 28.161 77.818 1.00 68.19 842 ALA A C 1
ATOM 6554 O O . ALA A 1 842 ? -50.626 29.183 78.443 1.00 68.19 842 ALA A O 1
ATOM 6555 N N . VAL A 1 843 ? -49.495 27.250 78.322 1.00 71.25 843 VAL A N 1
ATOM 6556 C CA . VAL A 1 843 ? -48.857 27.380 79.647 1.00 71.25 843 VAL A CA 1
ATOM 6557 C C . VAL A 1 843 ? -47.865 28.549 79.677 1.00 71.25 843 VAL A C 1
ATOM 6559 O O . VAL A 1 843 ? -47.849 29.319 80.641 1.00 71.25 843 VAL A O 1
ATOM 6562 N N . VAL A 1 844 ? -47.091 28.745 78.604 1.00 72.69 844 VAL A N 1
ATOM 6563 C CA . VAL A 1 844 ? -46.174 29.890 78.470 1.00 72.69 844 VAL A CA 1
ATOM 6564 C C . VAL A 1 844 ? -46.945 31.213 78.389 1.00 72.69 844 VAL A C 1
ATOM 6566 O O . VAL A 1 844 ? -46.574 32.174 79.063 1.00 72.69 844 VAL A O 1
ATOM 6569 N N . ALA A 1 845 ? -48.057 31.269 77.650 1.00 69.69 845 ALA A N 1
ATOM 6570 C CA . ALA A 1 845 ? -48.891 32.469 77.565 1.00 69.69 845 ALA A CA 1
ATOM 6571 C C . ALA A 1 845 ? -49.504 32.861 78.924 1.00 69.69 845 ALA A C 1
ATOM 6573 O O . ALA A 1 845 ? -49.492 34.038 79.291 1.00 69.69 845 ALA A O 1
ATOM 6574 N N . VAL A 1 846 ? -49.973 31.888 79.716 1.00 73.38 846 VAL A N 1
ATOM 6575 C CA . VAL A 1 846 ? -50.503 32.139 81.070 1.00 73.38 846 VAL A CA 1
ATOM 6576 C C . VAL A 1 846 ? -49.398 32.605 82.025 1.00 73.38 846 VAL A C 1
ATOM 6578 O O . VAL A 1 846 ? -49.608 33.560 82.775 1.00 73.38 846 VAL A O 1
ATOM 6581 N N . ALA A 1 847 ? -48.201 32.013 81.965 1.00 68.38 847 ALA A N 1
ATOM 6582 C CA . ALA A 1 847 ? -47.060 32.449 82.772 1.00 68.38 847 ALA A CA 1
ATOM 6583 C C . ALA A 1 847 ? -46.632 33.893 82.441 1.00 68.38 847 ALA A C 1
ATOM 6585 O O . ALA A 1 847 ? -46.373 34.686 83.348 1.00 68.38 847 ALA A O 1
ATOM 6586 N N . VAL A 1 848 ? -46.637 34.271 81.158 1.00 71.94 848 VAL A N 1
ATOM 6587 C CA . VAL A 1 848 ? -46.334 35.642 80.715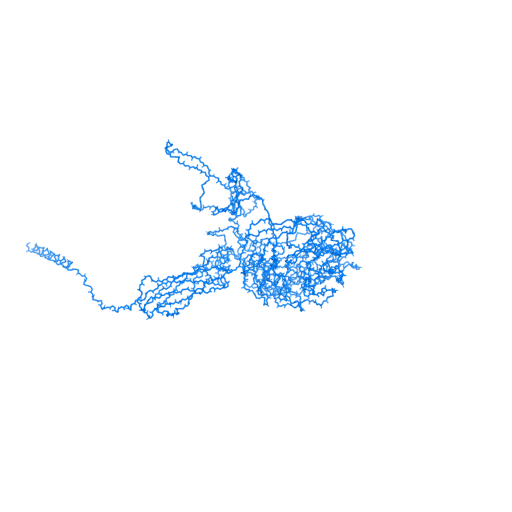 1.00 71.94 848 VAL A CA 1
ATOM 6588 C C . VAL A 1 848 ? -47.419 36.627 81.163 1.00 71.94 848 VAL A C 1
ATOM 6590 O O . VAL A 1 848 ? -47.082 37.705 81.647 1.00 71.94 848 VAL A O 1
ATOM 6593 N N . ILE A 1 849 ? -48.705 36.266 81.098 1.00 72.56 849 ILE A N 1
ATOM 6594 C CA . ILE A 1 849 ? -49.803 37.124 81.581 1.00 72.56 849 ILE A CA 1
ATOM 6595 C C . ILE A 1 849 ? -49.722 37.342 83.101 1.00 72.56 849 ILE A C 1
ATOM 6597 O O . ILE A 1 849 ? -49.944 38.460 83.566 1.00 72.56 849 ILE A O 1
ATOM 6601 N N . VAL A 1 850 ? -49.345 36.323 83.881 1.00 69.56 850 VAL A N 1
ATOM 6602 C CA . VAL A 1 850 ? -49.156 36.449 85.339 1.00 69.56 850 VAL A CA 1
ATOM 6603 C C . VAL A 1 850 ? -47.945 37.328 85.673 1.00 69.56 850 VAL A C 1
ATOM 6605 O O . VAL A 1 850 ? -48.036 38.178 86.558 1.00 69.56 850 VAL A O 1
ATOM 6608 N N . VAL A 1 851 ? -46.837 37.199 84.936 1.00 69.81 851 VAL A N 1
ATOM 6609 C CA . VAL A 1 851 ? -45.637 38.035 85.124 1.00 69.81 851 VAL A CA 1
ATOM 6610 C C . VAL A 1 851 ? -45.890 39.486 84.703 1.00 69.81 851 VAL A C 1
ATOM 6612 O O . VAL A 1 851 ? -45.540 40.406 85.442 1.00 69.81 851 VAL A O 1
ATOM 6615 N N . VAL A 1 852 ? -46.554 39.719 83.568 1.00 68.38 852 VAL A N 1
ATOM 6616 C CA . VAL A 1 852 ? -46.924 41.069 83.110 1.00 68.38 852 VAL A CA 1
ATOM 6617 C C . VAL A 1 852 ? -47.970 41.688 84.043 1.00 68.38 852 VAL A C 1
ATOM 6619 O O . VAL A 1 852 ? -47.833 42.851 84.414 1.00 68.38 852 VAL A O 1
ATOM 6622 N N . GLY A 1 853 ? -48.954 40.917 84.516 1.00 66.75 853 GLY A N 1
ATOM 6623 C CA . GLY A 1 853 ? -49.925 41.359 85.522 1.00 66.75 853 GLY A CA 1
ATOM 6624 C C . GLY A 1 853 ? -49.272 41.748 86.853 1.00 66.75 853 GLY A C 1
ATOM 6625 O O . GLY A 1 853 ? -49.591 42.798 87.414 1.00 66.75 853 GLY A O 1
ATOM 6626 N N . PHE A 1 854 ? -48.293 40.968 87.322 1.00 66.50 854 PHE A N 1
ATOM 6627 C CA . PHE A 1 854 ? -47.521 41.267 88.533 1.00 66.50 854 PHE A CA 1
ATOM 6628 C C . PHE A 1 854 ? -46.618 42.504 88.366 1.00 66.50 854 PHE A C 1
ATOM 6630 O O . PHE A 1 854 ? -46.512 43.329 89.276 1.00 66.50 854 PHE A O 1
ATOM 6637 N N . LEU A 1 855 ? -46.013 42.694 87.188 1.00 60.7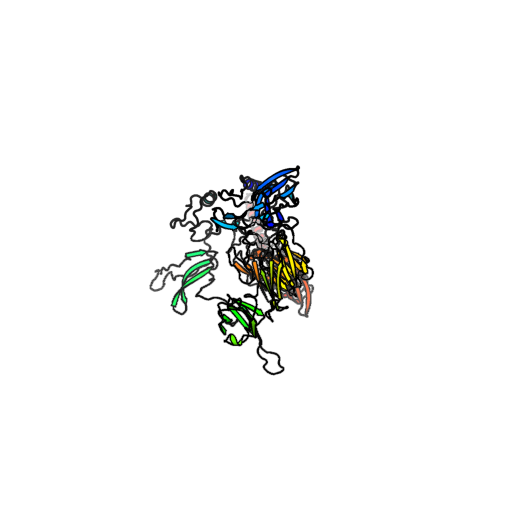2 855 LEU A N 1
ATOM 6638 C CA . LEU A 1 855 ? -45.176 43.861 86.883 1.00 60.72 855 LEU A CA 1
ATOM 6639 C C . LEU A 1 855 ? -45.989 45.150 86.674 1.00 60.72 855 LEU A C 1
ATOM 6641 O O . LEU A 1 855 ? -45.516 46.229 87.037 1.00 60.72 855 LEU A O 1
ATOM 6645 N N . VAL A 1 856 ? -47.220 45.058 86.158 1.00 63.88 856 VAL A N 1
ATOM 6646 C CA . VAL A 1 856 ? -48.139 46.203 86.027 1.00 63.88 856 VAL A CA 1
ATOM 6647 C C . VAL A 1 856 ? -48.725 46.608 87.388 1.00 63.88 856 VAL A C 1
ATOM 6649 O O . VAL A 1 856 ? -48.848 47.803 87.659 1.00 63.88 856 VAL A O 1
ATOM 6652 N N . LEU A 1 857 ? -48.992 45.655 88.290 1.00 58.34 857 LEU A N 1
ATOM 6653 C CA . LEU A 1 857 ? -49.427 45.947 89.665 1.00 58.34 857 LEU A CA 1
ATOM 6654 C C . LEU A 1 857 ? -48.315 46.565 90.533 1.00 58.34 857 LEU A C 1
ATOM 6656 O O . LEU A 1 857 ? -48.609 47.396 91.389 1.00 58.34 857 LEU A O 1
ATOM 6660 N N . LYS A 1 858 ? -47.035 46.262 90.268 1.00 54.00 858 LYS A N 1
ATOM 6661 C CA . LYS A 1 858 ? -45.891 46.856 90.989 1.00 54.00 858 LYS A CA 1
ATOM 6662 C C . LYS A 1 858 ? -45.547 48.294 90.557 1.00 54.00 858 LYS A C 1
ATOM 6664 O O . LYS A 1 858 ? -44.719 48.932 91.194 1.00 54.00 858 LYS A O 1
ATOM 6669 N N . LYS A 1 859 ? -46.165 48.823 89.492 1.00 50.12 859 LYS A N 1
ATOM 6670 C CA . LYS A 1 859 ? -45.917 50.193 88.989 1.00 50.12 859 LYS A CA 1
ATOM 6671 C C . LYS A 1 859 ? -47.015 51.202 89.360 1.00 50.12 859 LYS A C 1
ATOM 6673 O O . LYS A 1 859 ? -47.018 52.318 88.844 1.00 50.12 859 LYS A O 1
ATOM 6678 N N . ARG A 1 860 ? -47.949 50.816 90.240 1.00 52.59 860 ARG A N 1
ATOM 6679 C CA . ARG A 1 860 ? -49.041 51.666 90.755 1.00 52.59 860 ARG A CA 1
ATOM 6680 C C . ARG A 1 860 ? -49.166 51.662 92.290 1.00 52.59 860 ARG A C 1
ATOM 6682 O O . ARG A 1 860 ? -50.262 51.851 92.815 1.00 52.59 860 ARG A O 1
ATOM 6689 N N . GLN A 1 861 ? -48.038 51.512 92.985 1.00 43.31 861 GLN A N 1
ATOM 6690 C CA . GLN A 1 861 ? -47.845 51.916 94.382 1.00 43.31 861 GLN A CA 1
ATOM 6691 C C . GLN A 1 861 ? -46.536 52.681 94.519 1.00 43.31 861 GLN A C 1
ATOM 6693 O O . GLN A 1 861 ? -45.550 52.244 93.880 1.00 43.31 861 GLN A O 1
#

Radius of gyration: 38.41 Å; Cα contacts (8 Å, |Δi|>4): 1891; chains: 1; bounding box: 95×102×133 Å

Foldseek 3Di:
DVVVVVVVVVVVVVVVLPPPPPFPPPDDPDDDPDDQEFDPDDPPDDFPAEEEKDKAKFKDDFAAEAFDKMKIKIFIPPAAFQLHWYFFKWKWKQDPVRDIDIDTDIADGRGRMDMTMDTRNDAAKMKMKIWDQKGKDAFAKGFRDADPDDGHGDIAGFQTIYIYHIDMDDIDIGGYDNDHFDFFDQPAADPDDDAFDAFLLNVRLQQAQWWPPDQDDQDDDPVCCVQPNPDGSGDDPPRPDTGSHDDDPDPDDLDDDDADDWAAPDDPRPRDIDDDDHDAARTDDRQKGWDFHFDQDPNDTDGWTWIAGNRPRHTPDTDDDDDDADAKAWAFDDDPDPPDDTDDIAMWGWHDDPQWIWTARPVPRHIPAIAGHDPQFPDKAPPDHFKIWTKGPPDPVVQWIKIWIFGPDDHDRYRVVGTPDIATANASDQALEAAVVQQKGKHKAWDEPPCPPSHDQPDDPPDDSHHDHSNGSDTFWMWMWMAHNPHNDTQDIDIDGDVSTYQARGFPDSLAWYDYPQWIWTHTQQQKTFIARRRNRHTDDIADHFFPDFRRSPAAASHWDDDPQWIWTFTFAFIWTAGNPHNYTQDTAWAQAPGRPFDSDATNVSGRTFGFHAAWDDDDQWIKGWGDHPDADPPGGFFTWIWIARNRRRHTPDIATAGWHWDDDDPQKIWIAGPRRRDIDIAFAFEKEKDWDWDPDAAAAQDKTKIKIFIFTCHPLDGGFAAFDPVLVRLVCCVSPNVADNCGSVNPRATWFAKKWKWKQFPVRDIDGQGIDGAHRGRRMDMDIGHHNDFGKIWIKIKGCGDGHYHIYIDTDIHGYDHHDDDDDDDDDPDPADPVRVVVVVVVVVVVCVVVVVVVVVVPD

Sequence (861 aa):
IKFVGLAIITFLCTTVFLTLVVPIAAQDLHTSDQDTGSVPLPDGVTPDITIKTDIYLSFRPNPVGLNQIFLVNIWNDPGPSYARFFRDYRIILEKPDGTQTTITMNSYPADGTAWFEYIADMVGEWKIKFIFDGGYFPPGKYTVPEFEGSRSGYTEEYTKSVYYLPDSTDWQSLTVTEELVAPWPEEGPPTDYWTRPVSPENRDWYPILGNYPWNGPARDGPEWDAQHPDTNRRWNQRQRFTPYVQAPDSAHGVWRQLEGIAGIMGGDYGGSSQTSGGNTPSIIYAGRCYDSLTRVVDGQSQSVWTCYDLRTGEVYWEYPGVSAPSYIEYSEGGVSVPGGSSRTVSVSLVRIGGGSLQKFDPTTGRMTLDVDLPSNFRSTEYYMNGYAVSTQIISDEDNDFRLINWTTAGSARNFADRVMSNITFPLDTLGQSRDWNENLCFVIRETNAWDPNGLKPISGFPYVDITVDGGTGIRHGHRMICADLITGELLYDVTYDDEPYSAAQAPYSQSVHISENGKLALLLRRGYFNFYNSRTGELLYQSETMDYPWDEPAFGAYTIASAYGNIYWGAYSGVYAFDWDTGDIVWKYEQTALSQFETPYTNEDGVTVYSWNGGVQVADGKVFWENDEHTPSQPYTRGWGIHCIDAFTGEGIWNITSQMTPGAIADGYLTADCDYDGYTYVFGKGQSETTVTGPDIAVPKGTALTIKGTVLDLSPAQPGTPCVSAESMATQMEYLHFQQPIGGLWGDEIIKGVPVTLTAIGSDGSCVDIGTTITSGYYGTFGFAWTPEQEGSYEIVASFAGDESYGSSGASTFVTVGPAAAAGGTIEPESLISTELAIALAVVAVAVIVVVGFLVLKKRQ

Nearest PDB structures (foldseek):
  2p9r-assembly2_B  TM=6.958E-01  e=1.296E-02  Homo sapiens
  3hs0-assembly1_F  TM=1.687E-01  e=2.167E-04  Naja kaouthia
  3prx-assembly2_D  TM=1.301E-01  e=5.045E-05  Naja kaouthia
  7o7l-assembly1_B  TM=1.261E-01  e=9.296E-05  Homo sapiens
  3pvm-assembly2_D  TM=1.279E-01  e=2.495E-04  Naja kaouthia

Solvent-accessible surface area (backbone atoms only — not comparable to full-atom values): 48164 Å² total; per-residue (Å²): 108,74,74,57,53,53,53,50,52,55,52,53,56,57,58,67,69,64,54,87,74,69,78,79,73,89,66,81,80,88,82,54,101,62,76,37,55,34,39,76,75,55,90,91,67,79,62,76,36,51,30,50,52,49,58,45,65,48,60,37,45,47,62,31,11,55,69,34,72,30,43,37,41,37,35,34,41,64,38,46,32,69,43,25,25,44,52,66,37,34,37,40,40,32,42,66,88,67,56,73,47,78,48,75,44,57,33,42,57,25,59,24,32,38,69,52,76,46,67,37,80,59,67,38,59,27,34,41,34,45,37,39,85,36,35,23,42,72,52,44,75,24,44,30,65,83,54,100,60,102,54,50,64,43,70,48,69,28,79,32,24,36,30,38,46,59,41,64,48,70,81,43,81,40,43,30,34,88,61,71,70,66,63,75,82,81,88,60,57,78,91,64,95,80,74,64,57,66,42,61,76,52,61,68,34,54,67,55,65,48,52,42,79,57,75,68,80,67,60,83,56,72,65,53,50,69,78,46,62,99,58,76,54,54,77,50,93,85,67,81,72,59,70,36,53,77,75,82,94,61,93,74,75,83,74,88,81,90,72,39,87,52,45,68,69,44,76,99,52,51,87,46,60,46,87,47,71,64,86,74,64,76,35,42,57,77,56,32,29,39,39,79,42,84,41,74,57,98,87,40,82,41,80,39,62,36,35,24,35,67,79,79,65,50,71,76,47,74,81,90,87,92,92,90,80,80,45,78,35,70,44,77,40,75,62,90,48,97,94,54,80,64,83,46,76,48,69,32,35,29,32,80,58,95,54,28,44,35,30,23,36,75,89,74,69,45,76,77,45,68,25,66,46,71,86,49,51,70,45,75,45,79,82,48,86,37,32,33,41,29,23,30,60,79,34,84,90,76,63,39,20,30,40,34,36,29,44,67,57,80,84,76,58,53,55,79,84,29,58,74,45,79,40,62,24,84,50,75,58,69,54,70,28,54,25,77,91,76,35,35,29,30,40,72,37,49,50,40,84,86,42,91,82,78,77,64,88,80,87,59,84,80,76,67,90,63,48,47,30,68,38,59,48,49,81,39,17,28,29,43,34,31,36,33,73,83,77,31,45,73,64,42,77,47,78,47,72,58,89,63,31,32,32,74,46,14,63,61,50,68,60,43,34,49,37,54,97,63,30,33,36,38,39,18,28,49,14,28,35,43,33,22,35,56,72,73,69,46,79,74,53,59,30,53,67,42,52,50,58,47,22,21,56,40,39,43,24,68,39,61,48,74,57,99,64,26,40,40,41,34,20,28,33,29,38,37,31,29,33,73,88,72,28,43,72,76,34,69,30,69,46,72,37,90,27,54,72,47,59,96,35,35,37,73,87,38,45,39,14,45,32,18,25,44,40,67,38,76,55,96,66,28,36,31,40,14,34,35,57,94,75,69,56,86,80,60,63,58,79,32,20,29,37,35,25,33,62,85,71,36,47,77,74,51,56,43,76,46,38,23,41,47,53,65,70,56,99,75,32,38,34,27,43,25,79,52,57,72,48,75,46,75,50,52,65,30,48,42,45,36,47,47,45,55,54,96,54,72,40,31,28,71,45,74,43,60,39,37,33,36,34,27,25,55,33,90,93,51,60,74,38,40,36,46,26,73,92,26,42,44,45,50,47,33,29,76,74,62,78,42,49,73,22,35,94,86,62,79,50,74,57,40,26,37,65,33,39,34,35,36,35,36,86,86,72,50,76,43,83,74,50,72,46,60,24,35,23,86,67,7,38,37,72,47,80,47,63,46,88,59,70,46,50,27,43,39,35,37,36,31,79,46,61,86,52,30,44,55,26,56,28,66,33,66,37,39,28,35,69,57,73,73,79,77,71,82,81,74,82,78,76,93,62,55,73,66,56,53,52,53,52,51,53,51,51,52,53,49,50,53,52,51,51,52,56,57,59,64,73,77,114

Secondary structure (DSSP, 8-state):
-HHHHHHHHHHHHHHHTTS-------------SS--B-BPPPTTPPPSEEE--EEEEEEESSSEETT-EEEEEEEEES---TT-B---EEEEEE-TTS-EEEEEEPPPTTT--EEEEEE--SSEEEEEEEEE--EEE-SEEEE--S-SSTTTT-EEEESS-EEEPPEEPPPEEEEEESSPPP------S-SS---SS--GGGGGGGGGB--BS---PPP-SHHHHHHSTT--SS--TTT---TTBPPPSS---------S--EE--GGGTT-EE--PPP--SEEETTEEEEEEEEEETTEEEEEEEEEETTT--EEEE--------EEEEEEPPPSSTTPPP--EEEEEEEEETTEEEEE-TTT--EEEEEEPPTTEEEEEEEETTEEEEEEEEETTTTEEEEEEEE--S----GGGGEEEEEEES-SS--SEEETTTTEEEEEE---TT-SSS------SSSSS----TTT-----EEEEEEETTT--EEEEEEE--SSB-GGGSBS-GGG-EEETTEEEEEETTTEEEEEETTT--EEEEPPPPPTTTTTTT-EEEEEEEETTEEEEEESS-EEEEETTT--EEEEE--B-SSTTS-S-B-TT--BB----S-EEEETTEEEEE---SSPPSSPPTT-EEEEEETTT--EEEEEES-EEEEEEETTEEEEEETTT-PEEEESPBPEEEEEE--SSPEETTS-EEEEEEEEE--TTSTTEEPB-GGGHHHHHHHHHS---TTTTTT----EEEEEEEEEEETTS-EEEEEEEEEETTT-EEEEEE--SS-EEEEEEEEE---SSB--EEEEEEEEEESPPP-----PPP-SS-HHHHHHHHHHHHHHHHHHHHHHHTT--

pLDDT: mean 79.78, std 17.72, range [29.95, 98.5]